Protein 2BBD (pdb70)

Solvent-accessible surface area: 55040 Å² total

Organism: NCBI:txid269145

Foldseek 3Di:
DDKDKDWDPDWFWQDAQDKDKDWDDLPFWFFKKDKKKWDKKAFQDDAKDFAAAPPPPQQQWQWKWKAAPVPGTQETGGSSVQQLCCLQQQVPFDAPPHHRHIAGHRGMGIGIHGMDGFHGGGSCGGTTIIIIRGHHRTPRIDDGTIMIMMTMHDHDDQVVLVVVVHVAPVNPRQPDKGKRKYKDKAAFAFAAQDWDFGDWDFFQWWFFKKKKFWQDPPPGRADQFWFWKWKWFAPDPIDTLDIGTLVVQQVVSCVVRVHGRPHNGIGMGGQCVRPVHIHHRSPPDTPGITMTTHTRGGTMMMMITGIIHRPRVPVVVPD/DDKDKDWDPDWFWQDAQDKDKAWDDLPAWFFKKDKKKWDKKAFQDPFKDWAAAPPPPLQQWQWKWKAAPPPGTQETGGSSQQQLCCLQQLVPFDAPPHHRDMAGHRGMGIGIHGMDGFHTGGSCGHTIIMIIRGHHDTPRIDTGTIMMMMTMHDHQDQVNLVVVCHVAPVNPRQAGKGKHKYKDKFAFDFAAQDWDFRDWDFFQWWFFKKKKFWQDPVCGRADQFWFWKWKWFPPPPIDTQDIGTLVVQQVVSCVVRVYHRPHNGIGMGGCVVRDVGIHHRSPPDTPGMTMTTHTRGGTMMMMTTGIIHSPNVVVVVVD/DDKDKFWDPDKFWQDAQDKDKDWDDLPAWFFKKDKKKKDKKFFQAPFKAWFAAPPPPQQQWQWKWKAAPPPGTQATGGSSQQQLCCLQQLVPFDAPPHHRDIAGHRGMGIGIHGMGGFHGGGSCGGTIIIMTRGHHRTPRIDDTIIMMMMTIHDHQDQVNLVVVCHAAPVNPRQQDKGKHKYKDKFAFAFAAPDWDFGDADFFQWWFFKKKKFWQDPPCGRADQFWFKKWKWFDPPDIDTLDIGTLVRQQVVSCVVRVYHRPHNGIGMDGCVVSDVHIHHRSPPDGRTMTMTTHTRGGTMMMMTTTIIHRPRVVVPPDD/DDKDKDWDPDWFWQDAQDKDKDWDDLPAWFFKKDKKKWDKKAFQAQAKDWAAAPPPPQQQWQWKWKAAPPPGTQATGGSSQQQLCCLQQLVPFDHPPHHRDIHGHRGIGIGIHGMGGFHGGGSCGGGTIIMTRGHHDTPRMDDTTIMMMMTIHDHQDQVNLVVVPHVAPVNPRQPDKGKRKYKDKFAFAAAAQDWDFRDWDFFQWWFFKKKKFWQDPVCGRADQFWFWKWKWFPPDPIDTLDIDTLVVQQVVSCVVRVHGRPHNGIGMDGCVVRDVHIHHRSPPDTPGMTMTTHTRGGTMMMMITGIIHRPRVVVPPPD

Radius of gyration: 85.14 Å; Cα contacts (8 Å, |Δi|>4): 3275; chains: 4; bounding box: 251×76×96 Å

Secondary structure (DSSP, 8-state):
-EEEEEE-S--EE--SS-EEEEEEP-SSEEEEEEEEEEEEEEE-SSS-EEPP-TTTTGGGEEEEEEEETTTEEEEEEEHHHHHH--TTTTT-S--BSPTT-EE-TTEEEEEE--EEEEEEE------EEEEEEE--PPTT-EEEEEEEEEEEEEE--HHHHHHTT---TT---TT--EEEEEEEEEEEEPP-SS-EEEEEPPSSSEEEEEEEEEEBTTTBTS---EEEEEEEE-SSS-EEEEEEEHHHHHHHHHHHHSS--SSTTEEEEEGGGTTTSSEE-TTPPTT-EEEEEEESS-EEEEEEEEEEE-TTHHHHHT-/-EEEEEE-S--EE--TT-EEEEEEP-SSEEEEEEEEEEEEEEE-SSS-EEPP-TTTTGGGEEEEEEEETTTEEEEEEEHHHHHH--TTTTT-S--BSPTT-EE-TTEEEEEE--EEEEEEE------EEEEEEE--PPTT-EEEEEEEEEEEEEE--HHHHHHTT---TT---TT--EEEEEEEEEEEEPP-SS-EEEEEPPSSSEEEEEEEEEEBTTTBTS---EEEEEEEE-SSS---SEEEEHHHHHHHHHHHHSS--SSTTEEEEEGGGTTTSSEE-TTPPTT-EEEEEEESS-EEEEEEEEEEE-TTHHHHH--/--EEEEEEEEEEE--SS-EEEEEEP-SSEEEEEEEEEEEEEEE-SSS-EEPP-TTTTGGGEEEEEEEETTTEEEEEEEHHHHHH--TTTTT-S--BSPTT-EE-TTEEEEEE--EEEEEEE------EEEEEEE--PPTT-EEEEEEEEEEEEE---HHHHHTTT---TT---TT--EEEEEEEEEEEE---SS-EEEEEPPSSSEEEEEEEEEEBTTTBT----EEEEEEEE-SSS-EEEEEEEHHHHHHHHHHHHSS--SSTTEEEEEGGGTTTSSEE-TT--GGGEEEEEEESS-EEEEEEEEEEE-TTHHHH---/-EEEEEE-S--EE--TT-EEEEEPP-SSEEEEEEEEEEEEEEE-SSS-EEPP-TTTTGGGEEEEEEEETTTEEEEEEEHHHHHH--GGGTT-S--BSPTT-EE-TTEEEEEE--EEEEEEE-------EEEEEE-PPPTT-EEEEEEEEEEEEEE--HHHHHHTT---TT---TT--EEEEEEEEEEEEPPEEEEEEEEE--SSSEEEEEEEEEEBTTTBT----EEEEEEEE-SSS-EEEEEEEHHHHHHHHHHHHTS--SSTTEEEEEGGGTTTSSEE-TTPPTT-EEEEEEESS-EEEEEEEEEEE-TTTTT----

InterPro domains:
  IPR055085 Major capsid protein, jelly-roll [PF22405] (190-337)

Structure (mmCIF, N/CA/C/O backbone):
data_2BBD
#
_entry.id   2BBD
#
_cell.length_a   241.600
_cell.length_b   82.890
_cell.length_c   114.800
_cell.angle_alpha   90.00
_cell.angle_beta   116.00
_cell.angle_gamma   90.00
#
_symmetry.space_group_name_H-M   'C 1 2 1'
#
loop_
_entity.id
_entity.type
_entity.pdbx_description
1 polymer 'coat protein'
2 non-polymer (4S)-2-METHYL-2,4-PENTANEDIOL
3 water water
#
loop_
_atom_site.group_PDB
_atom_site.id
_atom_site.type_symbol
_atom_site.label_atom_id
_atom_site.label_alt_id
_atom_site.label_comp_id
_atom_site.label_asym_id
_atom_site.label_entity_id
_atom_site.label_seq_id
_atom_site.pdbx_PDB_ins_code
_atom_site.Cartn_x
_atom_site.Cartn_y
_atom_site.Cartn_z
_atom_site.occupancy
_atom_site.B_iso_or_equiv
_atom_site.auth_seq_id
_atom_site.auth_comp_id
_atom_site.auth_asym_id
_atom_site.auth_atom_id
_atom_site.pdbx_PDB_model_num
ATOM 1 N N . GLY A 1 1 ? 172.045 2.357 39.106 1.00 39.86 2 GLY A N 1
ATOM 2 C CA . GLY A 1 1 ? 172.101 2.642 37.641 1.00 38.49 2 GLY A CA 1
ATOM 3 C C . GLY A 1 1 ? 173.507 2.616 37.075 1.00 37.41 2 GLY A C 1
ATOM 4 O O . GLY A 1 1 ? 174.430 2.102 37.707 1.00 39.68 2 GLY A O 1
ATOM 5 N N . GLU A 1 2 ? 173.668 3.173 35.879 1.00 36.09 3 GLU A N 1
ATOM 6 C CA . GLU A 1 2 ? 174.966 3.217 35.210 1.00 34.98 3 GLU A CA 1
ATOM 7 C C . GLU A 1 2 ? 175.884 4.258 35.859 1.00 32.10 3 GLU A C 1
ATOM 8 O O . GLU A 1 2 ? 175.511 5.419 36.018 1.00 33.48 3 GLU A O 1
ATOM 14 N N . ILE A 1 3 ? 177.084 3.828 36.228 1.00 30.19 4 ILE A N 1
ATOM 15 C CA . ILE A 1 3 ? 178.055 4.706 36.878 1.00 28.81 4 ILE A CA 1
ATOM 16 C C . ILE A 1 3 ? 179.111 5.171 35.886 1.00 27.48 4 ILE A C 1
ATOM 17 O O . ILE A 1 3 ? 179.670 4.373 35.136 1.00 29.12 4 ILE A O 1
ATOM 22 N N . TYR A 1 4 ? 179.379 6.470 35.880 1.00 27.89 5 TYR A N 1
ATOM 23 C CA . TYR A 1 4 ? 180.368 7.025 34.966 1.00 25.91 5 TYR A CA 1
ATOM 24 C C . TYR A 1 4 ? 181.028 8.243 35.578 1.00 25.02 5 TYR A C 1
ATOM 25 O O . TYR A 1 4 ? 180.483 8.891 36.475 1.00 23.00 5 TYR A O 1
ATOM 34 N N . THR A 1 5 ? 182.211 8.552 35.072 1.00 24.65 6 THR A N 1
ATOM 35 C CA . THR A 1 5 ? 182.979 9.658 35.589 1.00 26.46 6 THR A CA 1
ATOM 36 C C . THR A 1 5 ? 183.359 10.677 34.526 1.00 27.31 6 THR A C 1
ATOM 37 O O . THR A 1 5 ? 183.657 10.324 33.385 1.00 25.88 6 THR A O 1
ATOM 41 N N . GLU A 1 6 ? 183.318 11.950 34.902 1.00 27.57 7 GLU A N 1
ATOM 42 C CA . GLU A 1 6 ? 183.737 13.001 33.995 1.00 28.32 7 GLU A CA 1
ATOM 43 C C . GLU A 1 6 ? 184.425 14.145 34.750 1.00 27.37 7 GLU A C 1
ATOM 44 O O . GLU A 1 6 ? 184.117 14.443 35.915 1.00 24.13 7 GLU A O 1
ATOM 50 N N . THR A 1 7 ? 185.386 14.761 34.078 1.00 25.66 8 THR A N 1
ATOM 51 C CA . THR A 1 7 ? 186.151 15.851 34.654 1.00 27.36 8 THR A CA 1
ATOM 52 C C . THR A 1 7 ? 185.622 17.193 34.174 1.00 27.54 8 THR A C 1
ATOM 53 O O . THR A 1 7 ? 185.490 17.414 32.979 1.00 28.08 8 THR A O 1
ATOM 57 N N . LEU A 1 8 ? 185.317 18.085 35.107 1.00 27.63 9 LEU A N 1
ATOM 58 C CA . LEU A 1 8 ? 184.813 19.406 34.750 1.00 27.92 9 LEU A CA 1
ATOM 59 C C . LEU A 1 8 ? 185.834 20.183 33.904 1.00 28.07 9 LEU A C 1
ATOM 60 O O . LEU A 1 8 ? 187.045 20.105 34.125 1.00 25.34 9 LEU A O 1
ATOM 65 N N . GLN A 1 9 ? 185.329 20.923 32.926 1.00 27.42 10 GLN A N 1
ATOM 66 C CA . GLN A 1 9 ? 186.167 21.710 32.035 1.00 29.53 10 GLN A CA 1
ATOM 67 C C . GLN A 1 9 ? 186.814 22.869 32.782 1.00 26.95 10 GLN A C 1
ATOM 68 O O . GLN A 1 9 ? 187.966 23.206 32.549 1.00 27.14 10 GLN A O 1
ATOM 74 N N . GLN A 1 10 ? 186.051 23.483 33.675 1.00 26.89 11 GLN A N 1
ATOM 75 C CA . GLN A 1 10 ? 186.528 24.619 34.452 1.00 27.64 11 GLN A CA 1
ATOM 76 C C . GLN A 1 10 ? 187.480 24.202 35.582 1.00 29.05 11 GLN A C 1
ATOM 77 O O . GLN A 1 10 ? 187.173 23.301 36.369 1.00 27.38 11 GLN A O 1
ATOM 83 N N . THR A 1 11 ? 188.634 24.862 35.649 1.00 27.36 12 THR A N 1
ATOM 84 C CA . THR A 1 11 ? 189.616 24.572 36.683 1.00 28.42 12 THR A CA 1
ATOM 85 C C . THR A 1 11 ? 189.755 25.805 37.565 1.00 28.01 12 THR A C 1
ATOM 86 O O . THR A 1 11 ? 189.296 26.883 37.203 1.00 29.87 12 THR A O 1
ATOM 90 N N . TYR A 1 12 ? 190.386 25.644 38.722 1.00 25.74 13 TYR A N 1
ATOM 91 C CA . TYR A 1 12 ? 190.545 26.747 39.661 1.00 24.98 13 TYR A CA 1
ATOM 92 C C . TYR A 1 12 ? 191.995 26.897 40.079 1.00 25.71 13 TYR A C 1
ATOM 93 O O . TYR A 1 12 ? 192.612 25.963 40.603 1.00 27.32 13 TYR A O 1
ATOM 102 N N . ALA A 1 13 ? 192.544 28.080 39.832 1.00 25.51 14 ALA A N 1
ATOM 103 C CA . ALA A 1 13 ? 193.928 28.346 40.166 1.00 24.42 14 ALA A CA 1
ATOM 104 C C . ALA A 1 13 ? 194.158 28.353 41.664 1.00 25.03 14 ALA A C 1
ATOM 105 O O . ALA A 1 13 ? 193.299 28.757 42.451 1.00 25.32 14 ALA A O 1
ATOM 107 N N . TRP A 1 14 ? 195.336 27.894 42.051 1.00 23.66 15 TRP A N 1
ATOM 108 C CA . TRP A 1 14 ? 195.704 27.882 43.443 1.00 22.71 15 TRP A CA 1
ATOM 109 C C . TRP A 1 14 ? 196.362 29.225 43.750 1.00 22.25 15 TRP A C 1
ATOM 110 O O . TRP A 1 14 ? 197.317 29.611 43.074 1.00 19.12 15 TRP A O 1
ATOM 121 N N . THR A 1 15 ? 195.813 29.946 44.727 1.00 22.85 16 THR A N 1
ATOM 122 C CA . THR A 1 15 ? 196.404 31.200 45.215 1.00 23.75 16 THR A CA 1
ATOM 123 C C . THR A 1 15 ? 196.295 31.053 46.733 1.00 24.00 16 THR A C 1
ATOM 124 O O . THR A 1 15 ? 195.347 30.440 47.229 1.00 23.66 16 THR A O 1
ATOM 128 N N . ALA A 1 16 ? 197.262 31.590 47.465 1.00 23.25 17 ALA A N 1
ATOM 129 C CA . ALA A 1 16 ? 197.276 31.485 48.921 1.00 24.83 17 ALA A CA 1
ATOM 130 C C . ALA A 1 16 ? 196.077 32.127 49.621 1.00 24.98 17 ALA A C 1
ATOM 131 O O . ALA A 1 16 ? 195.546 33.144 49.162 1.00 25.69 17 ALA A O 1
ATOM 133 N N . GLY A 1 17 ? 195.669 31.523 50.739 1.00 23.05 18 GLY A N 1
ATOM 134 C CA . GLY A 1 17 ? 194.563 32.041 51.521 1.00 21.83 18 GLY A CA 1
ATOM 135 C C . GLY A 1 17 ? 193.431 32.554 50.663 1.00 24.30 18 GLY A C 1
ATOM 136 O O . GLY A 1 17 ? 193.120 33.748 50.686 1.00 26.21 18 GLY A O 1
ATOM 137 N N . THR A 1 18 ? 192.823 31.651 49.898 1.00 21.58 19 THR A N 1
ATOM 138 C CA . THR A 1 18 ? 191.715 32.011 49.022 1.00 21.68 19 THR A CA 1
ATOM 139 C C . THR A 1 18 ? 190.562 30.999 49.146 1.00 21.89 19 THR A C 1
ATOM 140 O O . THR A 1 18 ? 190.774 29.786 49.111 1.00 23.07 19 THR A O 1
ATOM 144 N N . ASN A 1 19 ? 189.347 31.497 49.314 1.00 23.89 20 ASN A N 1
ATOM 145 C CA . ASN A 1 19 ? 188.193 30.616 49.404 1.00 24.23 20 ASN A CA 1
ATOM 146 C C . ASN A 1 19 ? 187.636 30.462 47.992 1.00 25.37 20 ASN A C 1
ATOM 147 O O . ASN A 1 19 ? 187.133 31.416 47.400 1.00 28.09 20 ASN A O 1
ATOM 152 N N . ILE A 1 20 ? 187.731 29.253 47.458 1.00 23.87 21 ILE A N 1
ATOM 153 C CA . ILE A 1 20 ? 187.278 28.979 46.108 1.00 23.99 21 ILE A CA 1
ATOM 154 C C . ILE A 1 20 ? 185.970 28.182 46.084 1.00 24.93 21 ILE A C 1
ATOM 155 O O . ILE A 1 20 ? 185.974 26.972 46.315 1.00 22.45 21 ILE A O 1
ATOM 160 N N . PRO A 1 21 ? 184.834 28.856 45.814 1.00 25.37 22 PRO A N 1
ATOM 161 C CA . PRO A 1 21 ? 183.546 28.159 45.767 1.00 25.54 22 PRO A CA 1
ATOM 162 C C . PRO A 1 21 ? 183.364 27.521 44.397 1.00 27.15 22 PRO A C 1
ATOM 163 O O . PRO A 1 21 ? 183.420 28.203 43.380 1.00 30.81 22 PRO A O 1
ATOM 167 N N . ILE A 1 22 ? 183.167 26.209 44.373 1.00 24.88 23 ILE A N 1
ATOM 168 C CA . ILE A 1 22 ? 182.988 25.499 43.117 1.00 23.96 23 ILE A CA 1
ATOM 169 C C . ILE A 1 22 ? 181.578 24.937 43.045 1.00 24.88 23 ILE A C 1
ATOM 170 O O . ILE A 1 22 ? 181.134 24.235 43.949 1.00 23.60 23 ILE A O 1
ATOM 175 N N . LYS A 1 23 ? 180.864 25.255 41.975 1.00 25.73 24 LYS A N 1
ATOM 176 C CA . LYS A 1 23 ? 179.509 24.744 41.828 1.00 29.01 24 LYS A CA 1
ATOM 177 C C . LYS A 1 23 ? 179.586 23.356 41.217 1.00 27.25 24 LYS A C 1
ATOM 178 O O . LYS A 1 23 ? 180.263 23.149 40.213 1.00 29.43 24 LYS A O 1
ATOM 184 N N . ILE A 1 24 ? 178.905 22.401 41.833 1.00 26.35 25 ILE A N 1
ATOM 185 C CA . ILE A 1 24 ? 178.908 21.038 41.331 1.00 23.52 25 ILE A CA 1
ATOM 186 C C . ILE A 1 24 ? 177.678 20.818 40.456 1.00 23.84 25 ILE A C 1
ATOM 187 O O . ILE A 1 24 ? 176.554 21.060 40.884 1.00 25.24 25 ILE A O 1
ATOM 192 N N . PRO A 1 25 ? 177.878 20.372 39.208 1.00 24.83 26 PRO A N 1
ATOM 193 C CA . PRO A 1 25 ? 176.769 20.125 38.275 1.00 26.14 26 PRO A CA 1
ATOM 194 C C . PRO A 1 25 ? 175.892 18.951 38.729 1.00 27.84 26 PRO A C 1
ATOM 195 O O . PRO A 1 25 ? 176.405 17.920 39.167 1.00 27.97 26 PRO A O 1
ATOM 199 N N . ARG A 1 26 ? 174.577 19.114 38.604 1.00 28.09 27 ARG A N 1
ATOM 200 C CA . ARG A 1 26 ? 173.610 18.093 39.006 1.00 27.90 27 ARG A CA 1
ATOM 201 C C . ARG A 1 26 ? 173.075 17.306 37.814 1.00 29.27 27 ARG A C 1
ATOM 202 O O . ARG A 1 26 ? 171.865 17.227 37.604 1.00 28.12 27 ARG A O 1
ATOM 210 N N . ASN A 1 27 ? 173.987 16.713 37.049 1.00 28.65 28 ASN A N 1
ATOM 211 C CA . ASN A 1 27 ? 173.633 15.943 35.868 1.00 29.44 28 ASN A CA 1
ATOM 212 C C . ASN A 1 27 ? 172.907 14.655 36.188 1.00 29.04 28 ASN A C 1
ATOM 213 O O . ASN A 1 27 ? 172.095 14.183 35.399 1.00 29.60 28 ASN A O 1
ATOM 218 N N . ASN A 1 28 ? 173.224 14.079 37.337 1.00 27.66 29 ASN A N 1
ATOM 219 C CA . ASN A 1 28 ? 172.624 12.829 37.783 1.00 25.70 29 ASN A CA 1
ATOM 220 C C . ASN A 1 28 ? 172.971 12.672 39.247 1.00 26.48 29 ASN A C 1
ATOM 221 O O . ASN A 1 28 ? 173.483 13.609 39.881 1.00 25.14 29 ASN A O 1
ATOM 226 N N . PHE A 1 29 ? 172.682 11.495 39.788 1.00 24.44 30 PHE A N 1
ATOM 227 C CA . PHE A 1 29 ? 173.029 11.221 41.171 1.00 24.15 30 PHE A CA 1
ATOM 228 C C . PHE A 1 29 ? 174.560 11.211 41.193 1.00 23.63 30 PHE A C 1
ATOM 229 O O . PHE A 1 29 ? 175.194 10.879 40.188 1.00 23.81 30 PHE A O 1
ATOM 237 N N . ILE A 1 30 ? 175.146 11.570 42.329 1.00 23.34 31 ILE A N 1
ATOM 238 C CA . ILE A 1 30 ? 176.602 11.630 42.460 1.00 23.31 31 ILE A CA 1
ATOM 239 C C . ILE A 1 30 ? 177.130 10.645 43.499 1.00 24.12 31 ILE A C 1
ATOM 240 O O . ILE A 1 30 ? 176.688 10.655 44.645 1.00 23.90 31 ILE A O 1
ATOM 245 N N . ARG A 1 31 ? 178.068 9.795 43.095 1.00 24.33 32 ARG A N 1
ATOM 246 C CA . ARG A 1 31 ? 178.655 8.826 44.013 1.00 24.35 32 ARG A CA 1
ATOM 247 C C . ARG A 1 31 ? 179.913 9.409 44.656 1.00 25.74 32 ARG A C 1
ATOM 248 O O . ARG A 1 31 ? 180.219 9.131 45.822 1.00 25.15 32 ARG A O 1
ATOM 256 N N . LYS A 1 32 ? 180.648 10.223 43.904 1.00 25.25 33 LYS A N 1
ATOM 257 C CA . LYS A 1 32 ? 181.825 10.850 44.475 1.00 24.80 33 LYS A CA 1
ATOM 258 C C . LYS A 1 32 ? 182.375 12.038 43.695 1.00 24.05 33 LYS A C 1
ATOM 259 O O . LYS A 1 32 ? 182.020 12.276 42.541 1.00 20.91 33 LYS A O 1
ATOM 265 N N . ILE A 1 33 ? 183.225 12.800 44.367 1.00 21.67 34 ILE A N 1
ATOM 266 C CA . ILE A 1 33 ? 183.863 13.954 43.771 1.00 23.03 34 ILE A CA 1
ATOM 267 C C . ILE A 1 33 ? 185.357 13.845 44.023 1.00 22.49 34 ILE A C 1
ATOM 268 O O . ILE A 1 33 ? 185.795 13.610 45.148 1.00 24.72 34 ILE A O 1
ATOM 273 N N . ARG A 1 34 ? 186.140 14.008 42.971 1.00 23.34 35 ARG A N 1
ATOM 274 C CA . ARG A 1 34 ? 187.584 13.945 43.094 1.00 23.80 35 ARG A CA 1
ATOM 275 C C . ARG A 1 34 ? 188.178 15.326 42.856 1.00 25.10 35 ARG A C 1
ATOM 276 O O . ARG A 1 34 ? 187.747 16.057 41.956 1.00 25.89 35 ARG A O 1
ATOM 284 N N . VAL A 1 35 ? 189.159 15.674 43.680 1.00 24.14 36 VAL A N 1
ATOM 285 C CA . VAL A 1 35 ? 189.853 16.946 43.589 1.00 21.03 36 VAL A CA 1
ATOM 286 C C . VAL A 1 35 ? 191.346 16.656 43.428 1.00 22.96 36 VAL A C 1
ATOM 287 O O . VAL A 1 35 ? 191.921 15.885 44.201 1.00 22.32 36 VAL A O 1
ATOM 291 N N . GLN A 1 36 ? 191.965 17.251 42.412 1.00 22.67 37 GLN A N 1
ATOM 292 C CA . GLN A 1 36 ? 193.398 17.083 42.194 1.00 21.55 37 GLN A CA 1
ATOM 293 C C . GLN A 1 36 ? 194.058 18.449 42.058 1.00 21.80 37 GLN A C 1
ATOM 294 O O . GLN A 1 36 ? 193.660 19.266 41.210 1.00 21.82 37 GLN A O 1
ATOM 300 N N . LEU A 1 37 ? 195.040 18.706 42.919 1.00 20.23 38 LEU A N 1
ATOM 301 C CA . LEU A 1 37 ? 195.795 19.949 42.886 1.00 19.32 38 LEU A CA 1
ATOM 302 C C . LEU A 1 37 ? 197.033 19.546 42.099 1.00 20.58 38 LEU A C 1
ATOM 303 O O . LEU A 1 37 ? 197.867 18.783 42.581 1.00 21.43 38 LEU A O 1
ATOM 308 N N . ILE A 1 38 ? 197.138 20.054 40.877 1.00 21.70 39 ILE A N 1
ATOM 309 C CA . ILE A 1 38 ? 198.231 19.685 39.986 1.00 21.91 39 ILE A CA 1
ATOM 310 C C . ILE A 1 38 ? 198.963 20.895 39.409 1.00 23.24 39 ILE A C 1
ATOM 311 O O . ILE A 1 38 ? 198.337 21.849 38.938 1.00 23.43 39 ILE A O 1
ATOM 316 N N . GLY A 1 39 ? 200.292 20.828 39.434 1.00 23.82 40 GLY A N 1
ATOM 317 C CA . GLY A 1 39 ? 201.107 21.911 38.914 1.00 25.53 40 GLY A CA 1
ATOM 318 C C . GLY A 1 39 ? 202.552 21.746 39.342 1.00 25.67 40 GLY A C 1
ATOM 319 O O . GLY A 1 39 ? 203.123 20.664 39.216 1.00 26.62 40 GLY A O 1
ATOM 320 N N . SER A 1 40 ? 203.144 22.814 39.863 1.00 24.00 41 SER A N 1
ATOM 321 C CA . SER A 1 40 ? 204.526 22.754 40.303 1.00 26.23 41 SER A CA 1
ATOM 322 C C . SER A 1 40 ? 204.787 23.687 41.463 1.00 24.52 41 SER A C 1
ATOM 323 O O . SER A 1 40 ? 203.968 24.550 41.784 1.00 25.06 41 SER A O 1
ATOM 326 N N . ILE A 1 41 ? 205.938 23.479 42.093 1.00 23.46 42 ILE A N 1
ATOM 327 C CA . ILE A 1 41 ? 206.398 24.301 43.202 1.00 22.26 42 ILE A CA 1
ATOM 328 C C . ILE A 1 41 ? 207.763 24.800 42.744 1.00 21.96 42 ILE A C 1
ATOM 329 O O . ILE A 1 41 ? 208.618 24.008 42.357 1.00 22.78 42 ILE A O 1
ATOM 334 N N . SER A 1 42 ? 207.956 26.113 42.774 1.00 23.09 43 SER A N 1
ATOM 335 C CA . SER A 1 42 ? 209.207 26.707 42.319 1.00 24.57 43 SER A CA 1
ATOM 336 C C . SER A 1 42 ? 210.006 27.432 43.377 1.00 23.87 43 SER A C 1
ATOM 337 O O . SER A 1 42 ? 209.453 27.966 44.335 1.00 23.37 43 SER A O 1
ATOM 340 N N . ASN A 1 43 ? 211.321 27.448 43.175 1.00 24.60 44 ASN A N 1
ATOM 341 C CA . ASN A 1 43 ? 212.251 28.113 44.075 1.00 26.90 44 ASN A CA 1
ATOM 342 C C . ASN A 1 43 ? 213.094 29.082 43.249 1.00 29.39 44 ASN A C 1
ATOM 343 O O . ASN A 1 43 ? 213.882 28.662 42.401 1.00 31.73 44 ASN A O 1
ATOM 348 N N . SER A 1 44 ? 212.915 30.377 43.480 1.00 30.86 45 SER A N 1
ATOM 349 C CA . SER A 1 44 ? 213.687 31.373 42.743 1.00 33.89 45 SER A CA 1
ATOM 350 C C . SER A 1 44 ? 214.806 31.937 43.612 1.00 34.17 45 SER A C 1
ATOM 351 O O . SER A 1 44 ? 215.507 32.862 43.209 1.00 35.68 45 SER A O 1
ATOM 354 N N . GLY A 1 45 ? 214.964 31.370 44.807 1.00 33.52 46 GLY A N 1
ATOM 355 C CA . GLY A 1 45 ? 216.005 31.810 45.719 1.00 32.95 46 GLY A CA 1
ATOM 356 C C . GLY A 1 45 ? 217.394 31.374 45.270 1.00 33.48 46 GLY A C 1
ATOM 357 O O . GLY A 1 45 ? 217.561 30.850 44.170 1.00 33.71 46 GLY A O 1
ATOM 358 N N . THR A 1 46 ? 218.389 31.573 46.129 1.00 32.64 47 THR A N 1
ATOM 359 C CA . THR A 1 46 ? 219.774 31.230 45.806 1.00 35.06 47 THR A CA 1
ATOM 360 C C . THR A 1 46 ? 220.195 29.895 46.395 1.00 34.35 47 THR A C 1
ATOM 361 O O . THR A 1 46 ? 221.216 29.327 46.005 1.00 35.61 47 THR A O 1
ATOM 365 N N . ALA A 1 47 ? 219.422 29.400 47.352 1.00 32.69 48 ALA A N 1
ATOM 366 C CA . ALA A 1 47 ? 219.742 28.123 47.971 1.00 29.11 48 ALA A CA 1
ATOM 367 C C . ALA A 1 47 ? 218.598 27.137 47.774 1.00 28.93 48 ALA A C 1
ATOM 368 O O . ALA A 1 47 ? 217.437 27.539 47.632 1.00 27.01 48 ALA A O 1
ATOM 370 N N . ALA A 1 48 ? 218.931 25.850 47.740 1.00 26.85 49 ALA A N 1
ATOM 371 C CA . ALA A 1 48 ? 217.917 24.812 47.580 1.00 25.30 49 ALA A CA 1
ATOM 372 C C . ALA A 1 48 ? 217.064 24.836 48.833 1.00 24.13 49 ALA A C 1
ATOM 373 O O . ALA A 1 48 ? 217.575 25.047 49.938 1.00 23.00 49 ALA A O 1
ATOM 375 N N . VAL A 1 49 ? 215.765 24.629 48.659 1.00 23.59 50 VAL A N 1
ATOM 376 C CA . VAL A 1 49 ? 214.843 24.627 49.781 1.00 22.43 50 VAL A CA 1
ATOM 377 C C . VAL A 1 49 ? 214.322 23.225 50.041 1.00 22.79 50 VAL A C 1
ATOM 378 O O . VAL A 1 49 ? 213.950 22.500 49.117 1.00 24.38 50 VAL A O 1
ATOM 382 N N . THR A 1 50 ? 214.326 22.835 51.304 1.00 22.55 51 THR A N 1
ATOM 383 C CA . THR A 1 50 ? 213.806 21.539 51.680 1.00 22.25 51 THR A CA 1
ATOM 384 C C . THR A 1 50 ? 212.352 21.780 52.039 1.00 23.09 51 THR A C 1
ATOM 385 O O . THR A 1 50 ? 212.062 22.537 52.961 1.00 24.66 51 THR A O 1
ATOM 389 N N . LEU A 1 51 ? 211.437 21.155 51.307 1.00 22.46 52 LEU A N 1
ATOM 390 C CA . LEU A 1 51 ? 210.017 21.328 51.590 1.00 21.29 52 LEU A CA 1
ATOM 391 C C . LEU A 1 51 ? 209.715 20.798 52.988 1.00 24.10 52 LEU A C 1
ATOM 392 O O . LEU A 1 51 ? 210.404 19.908 53.488 1.00 24.53 52 LEU A O 1
ATOM 397 N N . PRO A 1 52 ? 208.684 21.350 53.645 1.00 26.26 53 PRO A N 1
ATOM 398 C CA . PRO A 1 52 ? 208.303 20.931 54.997 1.00 25.39 53 PRO A CA 1
ATOM 399 C C . PRO A 1 52 ? 207.915 19.469 55.161 1.00 27.31 53 PRO A C 1
ATOM 400 O O . PRO A 1 52 ? 207.711 18.747 54.191 1.00 25.61 53 PRO A O 1
ATOM 404 N N . SER A 1 53 ? 207.829 19.038 56.411 1.00 26.11 54 SER A N 1
ATOM 405 C CA . SER A 1 53 ? 207.459 17.669 56.719 1.00 26.26 54 SER A CA 1
ATOM 406 C C . SER A 1 53 ? 205.942 17.554 56.624 1.00 25.39 54 SER A C 1
ATOM 407 O O . SER A 1 53 ? 205.256 18.516 56.280 1.00 24.41 54 SER A O 1
ATOM 410 N N . ALA A 1 54 ? 205.431 16.367 56.929 1.00 23.60 55 ALA A N 1
ATOM 411 C CA . ALA A 1 54 ? 203.999 16.129 56.933 1.00 21.88 55 ALA A CA 1
ATOM 412 C C . ALA A 1 54 ? 203.417 17.147 57.922 1.00 22.02 55 ALA A C 1
ATOM 413 O O . ALA A 1 54 ? 204.089 17.548 58.873 1.00 24.54 55 ALA A O 1
ATOM 415 N N . PRO A 1 55 ? 202.149 17.542 57.749 1.00 21.25 56 PRO A N 1
ATOM 416 C CA . PRO A 1 55 ? 201.177 17.140 56.733 1.00 20.89 56 PRO A CA 1
ATOM 417 C C . PRO A 1 55 ? 201.314 17.723 55.319 1.00 20.90 56 PRO A C 1
ATOM 418 O O . PRO A 1 55 ? 200.375 17.635 54.526 1.00 21.44 56 PRO A O 1
ATOM 422 N N . PHE A 1 56 ? 202.453 18.330 54.996 1.00 21.08 57 PHE A N 1
ATOM 423 C CA . PHE A 1 56 ? 202.639 18.816 53.633 1.00 19.65 57 PHE A CA 1
ATOM 424 C C . PHE A 1 56 ? 202.726 17.534 52.804 1.00 21.29 57 PHE A C 1
ATOM 425 O O . PHE A 1 56 ? 203.262 16.524 53.268 1.00 23.11 57 PHE A O 1
ATOM 433 N N . PRO A 1 57 ? 202.222 17.546 51.561 1.00 21.32 58 PRO A N 1
ATOM 434 C CA . PRO A 1 57 ? 201.572 18.628 50.815 1.00 20.15 5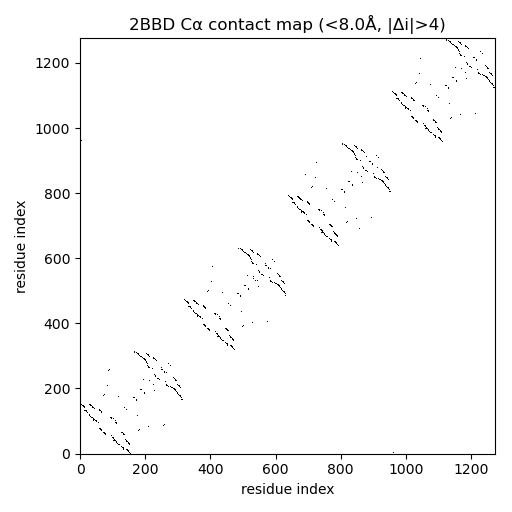8 PRO A CA 1
ATOM 435 C C . PRO A 1 57 ? 200.052 18.790 51.018 1.00 20.78 58 PRO A C 1
ATOM 436 O O . PRO A 1 57 ? 199.444 19.707 50.455 1.00 22.24 58 PRO A O 1
ATOM 440 N N . TYR A 1 58 ? 199.439 17.922 51.822 1.00 20.99 59 TYR A N 1
ATOM 441 C CA . TYR A 1 58 ? 197.998 18.010 52.049 1.00 19.89 59 TYR A CA 1
ATOM 442 C C . TYR A 1 58 ? 197.550 19.331 52.651 1.00 20.81 59 TYR A C 1
ATOM 443 O O . TYR A 1 58 ? 196.428 19.772 52.384 1.00 21.17 59 TYR A O 1
ATOM 452 N N . ASN A 1 59 ? 198.404 19.959 53.466 1.00 19.84 60 ASN A N 1
ATOM 453 C CA . ASN A 1 59 ? 198.022 21.227 54.071 1.00 19.80 60 ASN A CA 1
ATOM 454 C C . ASN A 1 59 ? 198.115 22.425 53.113 1.00 21.40 60 ASN A C 1
ATOM 455 O O . ASN A 1 59 ? 198.057 23.584 53.540 1.00 20.44 60 ASN A O 1
ATOM 460 N N . LEU A 1 60 ? 198.277 22.147 51.821 1.00 21.64 61 LEU A N 1
ATOM 461 C CA . LEU A 1 60 ? 198.286 23.224 50.829 1.00 20.06 61 LEU A CA 1
ATOM 462 C C . LEU A 1 60 ? 196.825 23.657 50.657 1.00 21.79 61 LEU A C 1
ATOM 463 O O . LEU A 1 60 ? 196.523 24.656 49.991 1.00 20.79 61 LEU A O 1
ATOM 468 N N . VAL A 1 61 ? 195.922 22.868 51.243 1.00 19.98 62 VAL A N 1
ATOM 469 C CA . VAL A 1 61 ? 194.503 23.196 51.262 1.00 18.52 62 VAL A CA 1
ATOM 470 C C . VAL A 1 61 ? 194.207 23.287 52.744 1.00 19.83 62 VAL A C 1
ATOM 471 O O . VAL A 1 61 ? 194.487 22.345 53.494 1.00 21.77 62 VAL A O 1
ATOM 475 N N . GLN A 1 62 ? 193.692 24.431 53.183 1.00 19.77 63 GLN A N 1
ATOM 476 C CA . GLN A 1 62 ? 193.369 24.598 54.589 1.00 19.78 63 GLN A CA 1
ATOM 477 C C . GLN A 1 62 ? 192.112 23.795 54.935 1.00 21.87 63 GLN A C 1
ATOM 478 O O . GLN A 1 62 ? 192.150 22.939 55.819 1.00 23.58 63 GLN A O 1
ATOM 484 N N . THR A 1 63 ? 191.002 24.057 54.242 1.00 21.60 64 THR A N 1
ATOM 485 C CA . THR A 1 63 ? 189.766 23.321 54.516 1.00 22.48 64 THR A CA 1
ATOM 486 C C . THR A 1 63 ? 188.916 23.063 53.276 1.00 21.56 64 THR A C 1
ATOM 487 O O . THR A 1 63 ? 188.949 23.829 52.308 1.00 21.25 64 THR A O 1
ATOM 491 N N . PHE A 1 64 ? 188.168 21.966 53.319 1.00 21.40 65 PHE A N 1
ATOM 492 C CA . PHE A 1 64 ? 187.239 21.603 52.254 1.00 20.59 65 PHE A CA 1
ATOM 493 C C . PHE A 1 64 ? 185.853 21.654 52.861 1.00 22.59 65 PHE A C 1
ATOM 494 O O . PHE A 1 64 ? 185.625 21.114 53.950 1.00 22.48 65 PHE A O 1
ATOM 502 N N . ASN A 1 65 ? 184.926 22.295 52.166 1.00 23.03 66 ASN A N 1
ATOM 503 C CA . ASN A 1 65 ? 183.556 22.338 52.643 1.00 24.27 66 ASN A CA 1
ATOM 504 C C . ASN A 1 65 ? 182.609 21.963 51.510 1.00 21.55 66 ASN A C 1
ATOM 505 O O . ASN A 1 65 ? 182.546 22.644 50.485 1.00 21.98 66 ASN A O 1
ATOM 510 N N . LEU A 1 66 ? 181.884 20.864 51.689 1.00 22.00 67 LEU A N 1
ATOM 511 C CA . LEU A 1 66 ? 180.934 20.405 50.676 1.00 22.27 67 LEU A CA 1
ATOM 512 C C . LEU A 1 66 ? 179.533 20.543 51.254 1.00 25.02 67 LEU A C 1
ATOM 513 O O . LEU A 1 66 ? 179.212 19.962 52.298 1.00 24.75 67 LEU A O 1
ATOM 518 N N . SER A 1 67 ? 178.710 21.337 50.581 1.00 24.40 68 SER A N 1
ATOM 519 C CA . SER A 1 67 ? 177.357 21.576 51.040 1.00 26.50 68 SER A CA 1
ATOM 520 C C . SER A 1 67 ? 176.385 21.813 49.883 1.00 27.60 68 SER A C 1
ATOM 521 O O . SER A 1 67 ? 176.794 22.059 48.750 1.00 26.19 68 SER A O 1
ATOM 524 N N . TYR A 1 68 ? 175.093 21.726 50.186 1.00 30.05 69 TYR A N 1
ATOM 525 C CA . TYR A 1 68 ? 174.047 21.950 49.196 1.00 30.43 69 TYR A CA 1
ATOM 526 C C . TYR A 1 68 ? 172.893 22.674 49.878 1.00 31.02 69 TYR A C 1
ATOM 527 O O . TYR A 1 68 ? 172.782 22.664 51.107 1.00 31.22 69 TYR A O 1
ATOM 536 N N . GLU A 1 69 ? 172.055 23.322 49.075 1.00 31.07 70 GLU A N 1
ATOM 537 C CA . GLU A 1 69 ? 170.914 24.067 49.588 1.00 33.85 70 GLU A CA 1
ATOM 538 C C . GLU A 1 69 ? 171.320 25.095 50.624 1.00 34.33 70 GLU A C 1
ATOM 539 O O . GLU A 1 69 ? 170.557 25.407 51.536 1.00 34.99 70 GLU A O 1
ATOM 545 N N . GLY A 1 70 ? 172.539 25.601 50.478 1.00 35.87 71 GLY A N 1
ATOM 546 C CA . GLY A 1 70 ? 173.053 26.615 51.376 1.00 37.16 71 GLY A CA 1
ATOM 547 C C . GLY A 1 70 ? 173.474 26.207 52.776 1.00 38.44 71 GLY A C 1
ATOM 548 O O . GLY A 1 70 ? 174.584 26.521 53.204 1.00 41.14 71 GLY A O 1
ATOM 549 N N . SER A 1 71 ? 172.612 25.495 53.490 1.00 38.67 72 SER A N 1
ATOM 550 C CA . SER A 1 71 ? 172.914 25.130 54.872 1.00 37.31 72 SER A CA 1
ATOM 551 C C . SER A 1 71 ? 173.212 23.677 55.197 1.00 35.16 72 SER A C 1
ATOM 552 O O . SER A 1 71 ? 173.527 23.369 56.340 1.00 36.65 72 SER A O 1
ATOM 555 N N . LYS A 1 72 ? 173.117 22.781 54.224 1.00 32.17 73 LYS A N 1
ATOM 556 C CA . LYS A 1 72 ? 173.360 21.374 54.510 1.00 30.28 73 LYS A CA 1
ATOM 557 C C . LYS A 1 72 ? 174.788 20.936 54.188 1.00 30.66 73 LYS A C 1
ATOM 558 O O . LYS A 1 72 ? 175.227 20.970 53.038 1.00 30.26 73 LYS A O 1
ATOM 564 N N . THR A 1 73 ? 175.498 20.509 55.229 1.00 29.45 74 THR A N 1
ATOM 565 C CA . THR A 1 73 ? 176.891 20.101 55.109 1.00 28.33 74 THR A CA 1
ATOM 566 C C . THR A 1 73 ? 177.149 18.603 55.021 1.00 28.74 74 THR A C 1
ATOM 567 O O . THR A 1 73 ? 176.747 17.837 55.894 1.00 29.43 74 THR A O 1
ATOM 571 N N . LEU A 1 74 ? 177.831 18.197 53.956 1.00 26.95 75 LEU A N 1
ATOM 572 C CA . LEU A 1 74 ? 178.186 16.798 53.743 1.00 25.19 75 LEU A CA 1
ATOM 573 C C . LEU A 1 74 ? 179.612 16.565 54.257 1.00 25.64 75 LEU A C 1
ATOM 574 O O . LEU A 1 74 ? 179.918 15.524 54.828 1.00 25.71 75 LEU A O 1
ATOM 579 N N . TYR A 1 75 ? 180.474 17.552 54.043 1.00 24.16 76 TYR A N 1
ATOM 580 C CA . TYR A 1 75 ? 181.864 17.490 54.478 1.00 23.82 76 TYR A CA 1
ATOM 581 C C . TYR A 1 75 ? 182.336 18.836 54.996 1.00 23.83 76 TYR A C 1
ATOM 582 O O . TYR A 1 75 ? 182.004 19.886 54.441 1.00 21.95 76 TYR A O 1
ATOM 591 N N . SER A 1 76 ? 183.119 18.781 56.067 1.00 22.13 77 SER A N 1
ATOM 592 C CA . SER A 1 76 ? 183.729 19.948 56.678 1.00 23.55 77 SER A CA 1
ATOM 593 C C . SER A 1 76 ? 185.009 19.366 57.283 1.00 23.03 77 SER A C 1
ATOM 594 O O . SER A 1 76 ? 185.018 18.876 58.412 1.00 24.79 77 SER A O 1
ATOM 597 N N . VAL A 1 77 ? 186.081 19.400 56.505 1.00 22.92 78 VAL A N 1
ATOM 598 C CA . VAL A 1 77 ? 187.359 18.838 56.923 1.00 21.96 78 VAL A CA 1
ATOM 599 C C . VAL A 1 77 ? 188.525 19.672 56.406 1.00 22.11 78 VAL A C 1
ATOM 600 O O . VAL A 1 77 ? 188.412 20.377 55.400 1.00 22.71 78 VAL A O 1
ATOM 604 N N . SER A 1 78 ? 189.656 19.563 57.092 1.00 22.54 79 SER A N 1
ATOM 605 C CA . SER A 1 78 ? 190.863 20.274 56.701 1.00 19.97 79 SER A CA 1
ATOM 606 C C . SER A 1 78 ? 191.491 19.503 55.541 1.00 20.26 79 SER A C 1
ATOM 607 O O . SER A 1 78 ? 191.163 18.343 55.318 1.00 20.01 79 SER A O 1
ATOM 610 N N . GLY A 1 79 ? 192.380 20.143 54.792 1.00 21.75 80 GLY A N 1
ATOM 611 C CA . GLY A 1 79 ? 193.034 19.436 53.704 1.00 20.83 80 GLY A CA 1
ATOM 612 C C . GLY A 1 79 ? 193.914 18.338 54.307 1.00 21.93 80 GLY A C 1
ATOM 613 O O . GLY A 1 79 ? 194.080 17.260 53.724 1.00 19.96 80 GLY A O 1
ATOM 614 N N . THR A 1 80 ? 194.460 18.623 55.486 1.00 20.78 81 THR A N 1
ATOM 615 C CA . THR A 1 80 ? 195.316 17.683 56.214 1.00 21.29 81 THR A CA 1
ATOM 616 C C . THR A 1 80 ? 194.583 16.399 56.617 1.00 21.39 81 THR A C 1
ATOM 617 O O . THR A 1 80 ? 195.019 15.299 56.285 1.00 21.60 81 THR A O 1
ATOM 621 N N . GLY A 1 81 ? 193.469 16.554 57.328 1.00 23.52 82 GLY A N 1
ATOM 622 C CA . GLY A 1 81 ? 192.703 15.401 57.773 1.00 21.22 82 GLY A CA 1
ATOM 623 C C . GLY A 1 81 ? 192.179 14.509 56.663 1.00 22.88 82 GLY A C 1
ATOM 624 O O . GLY A 1 81 ? 192.296 13.276 56.736 1.00 22.06 82 GLY A O 1
ATOM 625 N N . LEU A 1 82 ? 191.585 15.116 55.637 1.00 21.26 83 LEU A N 1
ATOM 626 C CA . LEU A 1 82 ? 191.052 14.338 54.527 1.00 20.06 83 LEU A CA 1
ATOM 627 C C . LEU A 1 82 ? 192.198 13.645 53.790 1.00 19.39 83 LEU A C 1
ATOM 628 O O . LEU A 1 82 ? 192.032 12.525 53.283 1.00 19.71 83 LEU A O 1
ATOM 633 N N . GLY A 1 83 ? 193.349 14.323 53.740 1.00 18.38 84 GLY A N 1
ATOM 634 C CA . GLY A 1 83 ? 194.530 13.785 53.077 1.00 18.96 84 GLY A CA 1
ATOM 635 C C . GLY A 1 83 ? 195.059 12.560 53.811 1.00 20.52 84 GLY A C 1
ATOM 636 O O . GLY A 1 83 ? 195.442 11.562 53.200 1.00 21.25 84 GLY A O 1
ATOM 637 N N . ILE A 1 84 ? 195.081 12.631 55.135 1.00 20.66 85 ILE A N 1
ATOM 638 C CA . ILE A 1 84 ? 195.544 11.496 55.916 1.00 21.70 85 ILE A CA 1
ATOM 639 C C . ILE A 1 84 ? 194.536 10.351 55.737 1.00 19.99 85 ILE A C 1
ATOM 640 O O . ILE A 1 84 ? 194.921 9.184 55.658 1.00 20.37 85 ILE A O 1
ATOM 645 N N . LEU A 1 85 ? 193.251 10.683 55.638 1.00 21.37 86 LEU A N 1
ATOM 646 C CA . LEU A 1 85 ? 192.243 9.651 55.432 1.00 21.29 86 LEU A CA 1
ATOM 647 C C . LEU A 1 85 ? 192.501 8.991 54.073 1.00 22.36 86 LEU A C 1
ATOM 648 O O . LEU A 1 85 ? 192.366 7.776 53.926 1.00 24.93 86 LEU A O 1
ATOM 661 N N . TYR A 1 87 ? 195.383 8.683 52.569 1.00 22.48 88 TYR A N 1
ATOM 662 C CA . TYR A 1 87 ? 196.581 7.873 52.731 1.00 22.82 88 TYR A CA 1
ATOM 663 C C . TYR A 1 87 ? 196.204 6.468 53.201 1.00 23.30 88 TYR A C 1
ATOM 664 O O . TYR A 1 87 ? 196.624 5.476 52.619 1.00 23.84 88 TYR A O 1
ATOM 673 N N . TYR A 1 88 ? 195.408 6.393 54.259 1.00 23.04 89 TYR A N 1
ATOM 674 C CA . TYR A 1 88 ? 194.998 5.105 54.805 1.00 25.59 89 TYR A CA 1
ATOM 675 C C . TYR A 1 88 ? 194.085 4.283 53.891 1.00 26.52 89 TYR A C 1
ATOM 676 O O . TYR A 1 88 ? 194.305 3.083 53.697 1.00 26.53 89 TYR A O 1
ATOM 685 N N . THR A 1 89 ? 193.071 4.937 53.327 1.00 25.42 90 THR A N 1
ATOM 686 C CA . THR A 1 89 ? 192.113 4.255 52.473 1.00 25.88 90 THR A CA 1
ATOM 687 C C . THR A 1 89 ? 192.651 3.862 51.098 1.00 26.72 90 THR A C 1
ATOM 688 O O . THR A 1 89 ? 191.978 3.153 50.354 1.00 26.78 90 THR A O 1
ATOM 692 N N . THR A 1 90 ? 193.855 4.318 50.761 1.00 23.50 91 THR A N 1
ATOM 693 C CA . THR A 1 90 ? 194.456 3.977 49.472 1.00 24.65 91 THR A CA 1
ATOM 694 C C . THR A 1 90 ? 195.694 3.102 49.683 1.00 23.58 91 THR A C 1
ATOM 695 O O . THR A 1 90 ? 196.454 2.854 48.747 1.00 23.76 91 THR A O 1
ATOM 699 N N . LYS A 1 91 ? 195.887 2.642 50.918 1.00 24.31 92 LYS A N 1
ATOM 700 C CA . LYS A 1 91 ? 197.033 1.810 51.272 1.00 23.30 92 LYS A CA 1
ATOM 701 C C . LYS A 1 91 ? 198.312 2.591 51.043 1.00 21.99 92 LYS A C 1
ATOM 702 O O . LYS A 1 91 ? 199.317 2.039 50.601 1.00 22.58 92 LYS A O 1
ATOM 708 N N . GLY A 1 92 ? 198.254 3.886 51.344 1.00 23.00 93 GLY A N 1
ATOM 709 C CA . GLY A 1 92 ? 199.402 4.761 51.180 1.00 22.32 93 GLY A CA 1
ATOM 710 C C . GLY A 1 92 ? 199.737 5.141 49.748 1.00 21.71 93 GLY A C 1
ATOM 711 O O . GLY A 1 92 ? 200.725 5.830 49.529 1.00 22.71 93 GLY A O 1
ATOM 712 N N . GLN A 1 93 ? 198.916 4.712 48.785 1.00 23.39 94 GLN A N 1
ATOM 713 C CA . GLN A 1 93 ? 199.156 4.986 47.363 1.00 23.85 94 GLN A CA 1
ATOM 714 C C . GLN A 1 93 ? 198.605 6.315 46.827 1.00 25.20 94 GLN A C 1
ATOM 715 O O . GLN A 1 93 ? 198.905 6.701 45.695 1.00 27.13 94 GLN A O 1
ATOM 721 N N . ASN A 1 94 ? 197.811 7.021 47.625 1.00 23.89 95 ASN A N 1
ATOM 722 C CA . ASN A 1 94 ? 197.231 8.278 47.161 1.00 22.37 95 ASN A CA 1
ATOM 723 C C . ASN A 1 94 ? 198.259 9.264 46.614 1.00 21.83 95 ASN A C 1
ATOM 724 O O . ASN A 1 94 ? 199.281 9.533 47.251 1.00 21.54 95 ASN A O 1
ATOM 729 N N . PRO A 1 95 ? 197.996 9.827 45.418 1.00 22.67 96 PRO A N 1
ATOM 730 C CA . PRO A 1 95 ? 198.950 10.787 44.845 1.00 21.53 96 PRO A CA 1
ATOM 731 C C . PRO A 1 95 ? 199.186 11.968 45.779 1.00 20.38 96 PRO A C 1
ATOM 732 O O . PRO A 1 95 ? 198.262 12.697 46.123 1.00 21.78 96 PRO A O 1
ATOM 736 N N . ALA A 1 96 ? 200.431 12.136 46.202 1.00 20.52 97 ALA A N 1
ATOM 737 C CA . ALA A 1 96 ? 200.791 13.229 47.098 1.00 22.74 97 ALA A CA 1
ATOM 738 C C . ALA A 1 96 ? 202.189 13.742 46.770 1.00 20.43 97 ALA A C 1
ATOM 739 O O . ALA A 1 96 ? 203.089 13.667 47.585 1.00 22.09 97 ALA A O 1
ATOM 741 N N . TYR A 1 97 ? 202.362 14.262 45.565 1.00 23.37 98 TYR A N 1
ATOM 742 C CA . TYR A 1 97 ? 203.653 14.784 45.149 1.00 20.39 98 TYR A CA 1
ATOM 743 C C . TYR A 1 97 ? 203.668 16.301 45.327 1.00 20.94 98 TYR A C 1
ATOM 744 O O . TYR A 1 97 ? 202.664 16.978 45.064 1.00 22.30 98 TYR A O 1
ATOM 753 N N . PRO A 1 98 ? 204.794 16.850 45.815 1.00 20.66 99 PRO A N 1
ATOM 754 C CA . PRO A 1 98 ? 206.006 16.113 46.194 1.00 21.25 99 PRO A CA 1
ATOM 755 C C . PRO A 1 98 ? 205.941 15.616 47.643 1.00 22.22 99 PRO A C 1
ATOM 756 O O . PRO A 1 98 ? 205.225 16.183 48.470 1.00 22.15 99 PRO A O 1
ATOM 760 N N . ALA A 1 99 ? 206.688 14.557 47.943 1.00 22.43 100 ALA A N 1
ATOM 761 C CA . ALA A 1 99 ? 206.721 14.007 49.290 1.00 23.61 100 ALA A CA 1
ATOM 762 C C . ALA A 1 99 ? 207.338 15.031 50.232 1.00 25.55 100 ALA A C 1
ATOM 763 O O . ALA A 1 99 ? 208.172 15.842 49.830 1.00 28.08 100 ALA A O 1
ATOM 765 N N . PRO A 1 100 ? 206.933 15.001 51.508 1.00 26.33 101 PRO A N 1
ATOM 766 C CA . PRO A 1 100 ? 207.453 15.924 52.516 1.00 25.18 101 PRO A CA 1
ATOM 767 C C . PRO A 1 100 ? 208.981 15.821 52.536 1.00 24.57 101 PRO A C 1
ATOM 768 O O . PRO A 1 100 ? 209.528 14.754 52.300 1.00 24.55 101 PRO A O 1
ATOM 772 N N . GLY A 1 101 ? 209.669 16.922 52.807 1.00 25.26 102 GLY A N 1
ATOM 773 C CA . GLY A 1 101 ? 211.118 16.871 52.861 1.00 26.15 102 GLY A CA 1
ATOM 774 C C . GLY A 1 101 ? 211.808 16.894 51.511 1.00 25.99 102 GLY A C 1
ATOM 775 O O . GLY A 1 101 ? 213.031 16.837 51.438 1.00 28.28 102 GLY A O 1
ATOM 776 N N . THR A 1 102 ? 211.035 16.962 50.437 1.00 25.73 103 THR A N 1
ATOM 777 C CA . THR A 1 102 ? 211.619 17.016 49.107 1.00 26.10 103 THR A CA 1
ATOM 778 C C . THR A 1 102 ? 212.330 18.359 48.936 1.00 27.14 103 THR A C 1
ATOM 779 O O . THR A 1 102 ? 211.886 19.385 49.461 1.00 26.02 103 THR A O 1
ATOM 783 N N . SER A 1 103 ? 213.429 18.346 48.196 1.00 23.71 104 SER A N 1
ATOM 784 C CA . SER A 1 103 ? 214.205 19.552 47.967 1.00 24.26 104 SER A CA 1
ATOM 785 C C . SER A 1 103 ? 213.866 20.213 46.634 1.00 24.04 104 SER A C 1
ATOM 786 O O . SER A 1 103 ? 213.742 19.544 45.615 1.00 25.58 104 SER A O 1
ATOM 789 N N . VAL A 1 104 ? 213.705 21.530 46.655 1.00 23.03 105 VAL A N 1
ATOM 790 C CA . VAL A 1 104 ? 213.437 22.283 45.441 1.00 23.42 105 VAL A CA 1
ATOM 791 C C . VAL A 1 104 ? 214.732 23.043 45.160 1.00 24.27 105 VAL A C 1
ATOM 792 O O . VAL A 1 104 ? 215.115 23.937 45.918 1.00 24.55 105 VAL A O 1
ATOM 796 N N . PRO A 1 105 ? 215.431 22.680 44.078 1.00 24.78 106 PRO A N 1
ATOM 797 C CA . PRO A 1 105 ? 216.692 23.323 43.695 1.00 25.21 106 PRO A CA 1
ATOM 798 C C . PRO A 1 105 ? 216.548 24.818 43.454 1.00 26.10 106 PRO A C 1
ATOM 799 O O . PRO A 1 105 ? 215.491 25.284 43.021 1.00 25.44 106 PRO A O 1
ATOM 803 N N . ALA A 1 106 ? 217.611 25.563 43.744 1.00 25.08 107 ALA A N 1
ATOM 804 C CA . ALA A 1 106 ? 217.611 26.999 43.513 1.00 27.28 107 ALA A CA 1
ATOM 805 C C . ALA A 1 106 ? 217.355 27.171 42.021 1.00 27.69 107 ALA A C 1
ATOM 806 O O . ALA A 1 106 ? 217.936 26.457 41.209 1.00 29.85 107 ALA A O 1
ATOM 808 N N . SER A 1 107 ? 216.473 28.101 41.667 1.00 28.52 108 SER A N 1
ATOM 809 C CA . SER A 1 107 ? 216.132 28.346 40.271 1.00 30.46 108 SER A CA 1
ATOM 810 C C . SER A 1 107 ? 215.523 27.107 39.614 1.00 31.13 108 SER A C 1
ATOM 811 O O . SER A 1 107 ? 215.552 26.954 38.392 1.00 31.34 108 SER A O 1
ATOM 814 N N . GLY A 1 108 ? 214.959 26.226 40.431 1.00 29.62 109 GLY A N 1
ATOM 815 C CA . GLY A 1 108 ? 214.352 25.025 39.900 1.00 27.79 109 GLY A CA 1
ATOM 816 C C . GLY A 1 108 ? 212.944 24.837 40.423 1.00 26.63 109 GLY A C 1
ATOM 817 O O . GLY A 1 108 ? 212.367 25.736 41.030 1.00 24.69 109 GLY A O 1
ATOM 818 N N . SER A 1 109 ? 212.382 23.662 40.189 1.00 26.88 110 SER A N 1
ATOM 819 C CA . SER A 1 109 ? 211.042 23.385 40.668 1.00 27.50 110 SER A CA 1
ATOM 820 C C . SER A 1 109 ? 210.788 21.889 40.698 1.00 26.99 110 SER A C 1
ATOM 821 O O . SER A 1 109 ? 211.573 21.104 40.148 1.00 26.06 110 SER A O 1
ATOM 824 N N . VAL A 1 110 ? 209.705 21.501 41.367 1.00 23.18 111 VAL A N 1
ATOM 825 C CA . VAL A 1 110 ? 209.324 20.098 41.458 1.00 23.08 111 VAL A CA 1
ATOM 826 C C . VAL A 1 110 ? 207.846 19.949 41.090 1.00 22.83 111 VAL A C 1
ATOM 827 O O . VAL A 1 110 ? 207.072 20.919 41.150 1.00 20.35 111 VAL A O 1
ATOM 831 N N . ASN A 1 111 ? 207.459 18.739 40.693 1.00 22.74 112 ASN A N 1
ATOM 832 C CA . ASN A 1 111 ? 206.078 18.483 40.294 1.00 22.26 112 ASN A CA 1
ATOM 833 C C . ASN A 1 111 ? 205.147 18.389 41.497 1.00 21.57 112 ASN A C 1
ATOM 834 O O . ASN A 1 111 ? 205.498 17.817 42.523 1.00 21.62 112 ASN A O 1
ATOM 839 N N . LEU A 1 112 ? 203.953 18.953 41.352 1.00 21.33 113 LEU A N 1
ATOM 840 C CA . LEU A 1 112 ? 202.949 18.923 42.404 1.00 20.94 113 LEU A CA 1
ATOM 841 C C . LEU A 1 112 ? 201.721 18.145 41.912 1.00 22.24 113 LEU A C 1
ATOM 842 O O . LEU A 1 112 ? 201.193 18.420 40.825 1.00 21.11 113 LEU A O 1
ATOM 847 N N . ASN A 1 113 ? 201.283 17.171 42.710 1.00 21.24 114 ASN A N 1
ATOM 848 C CA . ASN A 1 113 ? 200.115 16.354 42.379 1.00 21.67 114 ASN A CA 1
ATOM 849 C C . ASN A 1 113 ? 199.558 15.736 43.657 1.00 21.49 114 ASN A C 1
ATOM 850 O O . ASN A 1 113 ? 200.067 14.729 44.158 1.00 21.49 114 ASN A O 1
ATOM 855 N N . VAL A 1 114 ? 198.516 16.378 44.179 1.00 21.72 115 VAL A N 1
ATOM 856 C CA . VAL A 1 114 ? 197.845 15.968 45.401 1.00 20.63 115 VAL A CA 1
ATOM 857 C C . VAL A 1 114 ? 196.378 15.645 45.106 1.00 20.76 115 VAL A C 1
ATOM 858 O O . VAL A 1 114 ? 195.691 16.388 44.396 1.00 19.72 115 VAL A O 1
ATOM 870 N N . TRP A 1 116 ? 192.411 14.245 46.610 1.00 20.61 117 TRP A N 1
ATOM 871 C CA . TRP A 1 116 ? 191.448 14.075 47.696 1.00 21.50 117 TRP A CA 1
ATOM 872 C C . TRP A 1 116 ? 190.153 13.622 47.044 1.00 22.85 117 TRP A C 1
ATOM 873 O O . TRP A 1 116 ? 189.835 14.045 45.931 1.00 24.16 117 TRP A O 1
ATOM 884 N N . GLU A 1 117 ? 189.406 12.766 47.732 1.00 25.00 118 GLU A N 1
ATOM 885 C CA . GLU A 1 117 ? 188.129 12.302 47.211 1.00 25.36 118 GLU A CA 1
ATOM 886 C C . GLU A 1 117 ? 187.060 12.433 48.272 1.00 25.49 118 GLU A C 1
ATOM 887 O O . GLU A 1 117 ? 187.336 12.311 49.469 1.00 26.95 118 GLU A O 1
ATOM 893 N N . PHE A 1 118 ? 185.841 12.701 47.819 1.00 25.12 119 PHE A N 1
ATOM 894 C CA . PHE A 1 118 ? 184.696 12.844 48.696 1.00 22.07 119 PHE A CA 1
ATOM 895 C C . PHE A 1 118 ? 183.704 11.752 48.311 1.00 24.78 119 PHE A C 1
ATOM 896 O O . PHE A 1 118 ? 183.211 11.700 47.180 1.00 23.39 119 PHE A O 1
ATOM 904 N N . ASP A 1 119 ? 183.437 10.858 49.249 1.00 23.67 120 ASP A N 1
ATOM 905 C CA . ASP A 1 119 ? 182.496 9.786 49.007 1.00 25.23 120 ASP A CA 1
ATOM 906 C C . ASP A 1 119 ? 181.125 10.330 49.400 1.00 25.22 120 ASP A C 1
ATOM 907 O O . ASP A 1 119 ? 180.901 10.686 50.548 1.00 26.57 120 ASP A O 1
ATOM 912 N N . LEU A 1 120 ? 180.222 10.427 48.430 1.00 27.67 121 LEU A N 1
ATOM 913 C CA . LEU A 1 120 ? 178.879 10.929 48.695 1.00 29.41 121 LEU A CA 1
ATOM 914 C C . LEU A 1 120 ? 177.849 9.812 48.687 1.00 30.02 121 LEU A C 1
ATOM 915 O O . LEU A 1 120 ? 176.667 10.076 48.496 1.00 32.84 121 LEU A O 1
ATOM 920 N N . ALA A 1 121 ? 178.292 8.574 48.889 1.00 30.28 122 ALA A N 1
ATOM 921 C CA . ALA A 1 121 ? 177.378 7.435 48.873 1.00 30.03 122 ALA A CA 1
ATOM 922 C C . ALA A 1 121 ? 176.678 7.498 47.513 1.00 30.40 122 ALA A C 1
ATOM 923 O O . ALA A 1 121 ? 177.319 7.311 46.474 1.00 32.15 122 ALA A O 1
ATOM 925 N N . ARG A 1 122 ? 175.375 7.743 47.506 1.00 28.27 123 ARG A N 1
ATOM 926 C CA . ARG A 1 122 ? 174.670 7.889 46.234 1.00 29.63 123 ARG A CA 1
ATOM 927 C C . ARG A 1 122 ? 173.712 9.053 46.413 1.00 27.48 123 ARG A C 1
ATOM 928 O O . ARG A 1 122 ? 172.512 8.880 46.573 1.00 29.38 123 ARG A O 1
ATOM 936 N N . PHE A 1 123 ? 174.290 10.250 46.403 1.00 27.06 124 PHE A N 1
ATOM 937 C CA . PHE A 1 123 ? 173.580 11.506 46.596 1.00 25.44 124 PHE A CA 1
ATOM 938 C C . PHE A 1 123 ? 172.613 11.843 45.460 1.00 26.45 124 PHE A C 1
ATOM 939 O O . PHE A 1 123 ? 172.994 11.856 44.290 1.00 28.40 124 PHE A O 1
ATOM 947 N N . PRO A 1 124 ? 171.342 12.121 45.797 1.00 26.64 125 PRO A N 1
ATOM 948 C CA . PRO A 1 124 ? 170.312 12.459 44.805 1.00 26.58 125 PRO A CA 1
ATOM 949 C C . PRO A 1 124 ? 170.467 13.918 44.357 1.00 27.22 125 PRO A C 1
ATOM 950 O O . PRO A 1 124 ? 169.604 14.770 44.613 1.00 27.39 125 PRO A O 1
ATOM 954 N N . ALA A 1 125 ? 171.578 14.189 43.681 1.00 26.57 126 ALA A N 1
ATOM 955 C CA . ALA A 1 125 ? 171.914 15.534 43.232 1.00 26.48 126 ALA A CA 1
ATOM 956 C C . ALA A 1 125 ? 170.863 16.209 42.360 1.00 27.46 126 ALA A C 1
ATOM 957 O O . ALA A 1 125 ? 170.684 17.418 42.433 1.00 27.18 126 ALA A O 1
ATOM 959 N N . THR A 1 126 ? 170.167 15.433 41.540 1.00 29.82 127 THR A N 1
ATOM 960 C CA . THR A 1 126 ? 169.145 15.994 40.665 1.00 31.18 127 THR A CA 1
ATOM 961 C C . THR A 1 126 ? 167.903 16.447 41.436 1.00 32.41 127 THR A C 1
ATOM 962 O O . THR A 1 126 ? 167.003 17.057 40.870 1.00 32.55 127 THR A O 1
ATOM 974 N N . VAL A 1 128 ? 168.218 18.175 44.543 1.00 30.78 129 VAL A N 1
ATOM 975 C CA . VAL A 1 128 ? 168.583 19.257 45.451 1.00 29.58 129 VAL A CA 1
ATOM 976 C C . VAL A 1 128 ? 169.086 20.469 44.669 1.00 30.05 129 VAL A C 1
ATOM 977 O O . VAL A 1 128 ? 169.286 20.396 43.458 1.00 29.42 129 VAL A O 1
ATOM 981 N N . GLN A 1 129 ? 169.300 21.570 45.381 1.00 29.28 130 GLN A N 1
ATOM 982 C CA . GLN A 1 129 ? 169.772 22.807 44.779 1.00 33.08 130 GLN A CA 1
ATOM 983 C C . GLN A 1 129 ? 171.133 23.241 45.299 1.00 32.36 130 GLN A C 1
ATOM 984 O O . GLN A 1 129 ? 171.499 22.959 46.436 1.00 33.30 130 GLN A O 1
ATOM 990 N N . ASN A 1 130 ? 171.868 23.933 44.440 1.00 30.77 131 ASN A N 1
ATOM 991 C CA . ASN A 1 130 ? 173.164 24.507 44.775 1.00 29.60 131 ASN A CA 1
ATOM 992 C C . ASN A 1 130 ? 174.181 23.674 45.567 1.00 27.83 131 ASN A C 1
ATOM 993 O O . ASN A 1 130 ? 174.423 23.927 46.754 1.00 26.15 131 ASN A O 1
ATOM 998 N N . ILE A 1 131 ? 174.775 22.686 44.905 1.00 25.00 132 ILE A N 1
ATOM 999 C CA . ILE A 1 131 ? 175.799 21.868 45.540 1.00 24.98 132 ILE A CA 1
ATOM 1000 C C . ILE A 1 131 ? 177.092 22.665 45.360 1.00 24.84 132 ILE A C 1
ATOM 1001 O O . ILE A 1 131 ? 177.506 22.936 44.233 1.00 27.50 132 ILE A O 1
ATOM 1006 N N . ILE A 1 132 ? 177.722 23.046 46.465 1.00 24.57 133 ILE A N 1
ATOM 1007 C CA . ILE A 1 132 ? 178.951 23.830 46.400 1.00 23.90 133 ILE A CA 1
ATOM 1008 C C . ILE A 1 132 ? 180.126 23.220 47.146 1.00 22.98 133 ILE A C 1
ATOM 1009 O O . ILE A 1 132 ? 180.017 22.898 48.326 1.00 23.88 133 ILE A O 1
ATOM 1014 N N . LEU A 1 133 ? 181.246 23.059 46.445 1.00 22.67 134 LEU A N 1
ATOM 1015 C CA . LEU A 1 133 ? 182.469 22.553 47.059 1.00 23.90 134 LEU A CA 1
ATOM 1016 C C . LEU A 1 133 ? 183.361 23.777 47.265 1.00 22.45 134 LEU A C 1
ATOM 1017 O O . LEU A 1 133 ? 183.850 24.368 46.308 1.00 24.14 134 LEU A O 1
ATOM 1022 N N . SER A 1 134 ? 183.560 24.167 48.515 1.00 22.26 135 SER A N 1
ATOM 1023 C CA . SER A 1 134 ? 184.393 25.316 48.804 1.00 22.45 135 SER A CA 1
ATOM 1024 C C . SER A 1 134 ? 185.794 24.883 49.222 1.00 22.25 135 SER A C 1
ATOM 1025 O O . SER A 1 134 ? 185.968 24.086 50.142 1.00 20.91 135 SER A O 1
ATOM 1028 N N . ILE A 1 135 ? 186.797 25.391 48.522 1.00 23.01 136 ILE A N 1
ATOM 1029 C CA . ILE A 1 135 ? 188.171 25.055 48.867 1.00 22.43 136 ILE A CA 1
ATOM 1030 C C . ILE A 1 135 ? 188.865 26.300 49.375 1.00 21.81 136 ILE A C 1
ATOM 1031 O O . ILE A 1 135 ? 189.072 27.252 48.616 1.00 23.24 136 ILE A O 1
ATOM 1036 N N . LEU A 1 136 ? 189.183 26.311 50.666 1.00 22.41 137 LEU A N 1
ATOM 1037 C CA . LEU A 1 136 ? 189.920 27.425 51.253 1.00 20.96 137 LEU A CA 1
ATOM 1038 C C . LEU A 1 136 ? 191.374 26.977 51.169 1.00 22.28 137 LEU A C 1
ATOM 1039 O O . LEU A 1 136 ? 191.786 26.021 51.844 1.00 20.83 137 LEU A O 1
ATOM 1044 N N . THR A 1 137 ? 192.150 27.636 50.316 1.00 20.93 138 THR A N 1
ATOM 1045 C CA . THR A 1 137 ? 193.541 27.248 50.159 1.00 20.70 138 THR A CA 1
ATOM 1046 C C . THR A 1 137 ? 194.379 27.600 51.369 1.00 21.89 138 THR A C 1
ATOM 1047 O O . THR A 1 137 ? 194.030 28.492 52.145 1.00 22.55 138 THR A O 1
ATOM 1051 N N . GLY A 1 138 ? 195.488 26.885 51.524 1.00 22.87 139 GLY A N 1
ATOM 1052 C CA . GLY A 1 138 ? 196.387 27.148 52.626 1.00 22.29 139 GLY A CA 1
ATOM 1053 C C . GLY A 1 138 ? 197.412 28.186 52.199 1.00 23.08 139 GLY A C 1
ATOM 1054 O O . GLY A 1 138 ? 197.162 28.990 51.301 1.00 23.12 139 GLY A O 1
ATOM 1055 N N . GLN A 1 139 ? 198.575 28.158 52.834 1.00 22.62 140 GLN A N 1
ATOM 1056 C CA . GLN A 1 139 ? 199.647 29.103 52.537 1.00 25.87 140 GLN A CA 1
ATOM 1057 C C . GLN A 1 139 ? 200.772 28.384 51.778 1.00 26.86 140 GLN A C 1
ATOM 1058 O O . GLN A 1 139 ? 200.864 27.158 51.804 1.00 26.83 140 GLN A O 1
ATOM 1064 N N . ALA A 1 140 ? 201.624 29.136 51.093 1.00 26.79 141 ALA A N 1
ATOM 1065 C CA . ALA A 1 140 ? 202.735 28.524 50.368 1.00 25.40 141 ALA A CA 1
ATOM 1066 C C . ALA A 1 140 ? 203.864 28.252 51.354 1.00 24.76 141 ALA A C 1
ATOM 1067 O O . ALA A 1 140 ? 204.086 29.033 52.279 1.00 23.59 141 ALA A O 1
ATOM 1069 N N . PRO A 1 141 ? 204.582 27.129 51.191 1.00 24.31 142 PRO A N 1
ATOM 1070 C CA . PRO A 1 141 ? 205.670 26.888 52.143 1.00 25.58 142 PRO A CA 1
ATOM 1071 C C . PRO A 1 141 ? 206.710 27.997 51.996 1.00 25.12 142 PRO A C 1
ATOM 1072 O O . PRO A 1 141 ? 206.843 28.601 50.931 1.00 25.21 142 PRO A O 1
ATOM 1076 N N . SER A 1 142 ? 207.438 28.274 53.065 1.00 24.98 143 SER A N 1
ATOM 1077 C CA . SER A 1 142 ? 208.450 29.311 53.017 1.00 27.16 143 SER A CA 1
ATOM 1078 C C . SER A 1 142 ? 209.507 29.032 51.948 1.00 25.71 143 SER A C 1
ATOM 1079 O O . SER A 1 142 ? 209.941 27.888 51.764 1.00 23.94 143 SER A O 1
ATOM 1082 N N . GLY A 1 143 ? 209.900 30.088 51.242 1.00 25.70 144 GLY A N 1
ATOM 1083 C CA . GLY A 1 143 ? 210.934 29.984 50.230 1.00 22.90 144 GLY A CA 1
ATOM 1084 C C . GLY A 1 143 ? 210.524 29.490 48.861 1.00 25.46 144 GLY A C 1
ATOM 1085 O O . GLY A 1 143 ? 211.379 29.356 47.984 1.00 26.91 144 GLY A O 1
ATOM 1086 N N . VAL A 1 144 ? 209.243 29.197 48.657 1.00 23.77 145 VAL A N 1
ATOM 1087 C CA . VAL A 1 144 ? 208.807 28.722 47.347 1.00 23.75 145 VAL A CA 1
ATOM 1088 C C . VAL A 1 144 ? 207.489 29.329 46.878 1.00 24.38 145 VAL A C 1
ATOM 1089 O O . VAL A 1 144 ? 206.770 29.975 47.640 1.00 24.47 145 VAL A O 1
ATOM 1093 N N . SER A 1 145 ? 207.186 29.115 45.607 1.00 23.58 146 SER A N 1
ATOM 1094 C CA . SER A 1 145 ? 205.950 29.607 45.027 1.00 26.86 146 SER A CA 1
ATOM 1095 C C . SER A 1 145 ? 205.208 28.404 44.454 1.00 26.02 146 SER A C 1
ATOM 1096 O O . SER A 1 145 ? 205.837 27.447 43.995 1.00 27.81 146 SER A O 1
ATOM 1099 N N . ILE A 1 146 ? 203.878 28.454 44.485 1.00 26.49 147 ILE A N 1
ATOM 1100 C CA . ILE A 1 146 ? 203.037 27.369 43.970 1.00 24.92 147 ILE A CA 1
ATOM 1101 C C . ILE A 1 146 ? 202.432 27.784 42.631 1.00 27.01 147 ILE A C 1
ATOM 1102 O O . ILE A 1 146 ? 201.825 28.845 42.520 1.00 26.74 147 ILE A O 1
ATOM 1107 N N . ASN A 1 147 ? 202.601 26.943 41.618 1.00 27.11 148 ASN A N 1
ATOM 1108 C CA . ASN A 1 147 ? 202.059 27.220 40.294 1.00 27.98 148 ASN A CA 1
ATOM 1109 C C . ASN A 1 147 ? 201.188 26.008 39.924 1.00 25.26 148 ASN A C 1
ATOM 1110 O O . ASN A 1 147 ? 201.659 25.057 39.309 1.00 24.87 148 ASN A O 1
ATOM 1115 N N . ALA A 1 148 ? 199.914 26.054 40.307 1.00 25.42 149 ALA A N 1
ATOM 1116 C CA . ALA A 1 148 ? 199.006 24.940 40.053 1.00 24.07 149 ALA A CA 1
ATOM 1117 C C . ALA A 1 148 ? 197.522 25.327 40.025 1.00 23.51 149 ALA A C 1
ATOM 1118 O O . ALA A 1 148 ? 197.146 26.470 40.310 1.00 24.79 149 ALA A O 1
ATOM 1120 N N . SER A 1 149 ? 196.689 24.343 39.699 1.00 23.10 150 SER A N 1
ATOM 1121 C CA . SER A 1 149 ? 195.239 24.511 39.626 1.00 22.92 150 SER A CA 1
ATOM 1122 C C . SER A 1 149 ? 194.530 23.256 40.142 1.00 24.44 150 SER A C 1
ATOM 1123 O O . SER A 1 149 ? 195.096 22.154 40.139 1.00 23.09 150 SER A O 1
ATOM 1126 N N . PHE A 1 150 ? 193.284 23.437 40.571 1.00 23.86 151 PHE A N 1
ATOM 1127 C CA . PHE A 1 150 ? 192.465 22.341 41.048 1.00 22.17 151 PHE A CA 1
ATOM 1128 C C . PHE A 1 150 ? 191.617 21.821 39.911 1.00 23.52 151 PHE A C 1
ATOM 1129 O O . PHE A 1 150 ? 190.948 22.606 39.224 1.00 22.41 151 PHE A O 1
ATOM 1137 N N . TYR A 1 151 ? 191.649 20.501 39.729 1.00 24.91 152 TYR A N 1
ATOM 1138 C CA . TYR A 1 151 ? 190.862 19.811 38.720 1.00 24.27 152 TYR A CA 1
ATOM 1139 C C . TYR A 1 151 ? 189.781 19.027 39.456 1.00 23.97 152 TYR A C 1
ATOM 1140 O O . TYR A 1 151 ? 190.066 18.297 40.411 1.00 22.57 152 TYR A O 1
ATOM 1149 N N . ILE A 1 152 ? 188.540 19.190 39.011 1.00 22.08 153 ILE A N 1
ATOM 1150 C CA . ILE A 1 152 ? 187.405 18.533 39.634 1.00 22.21 153 ILE A CA 1
ATOM 1151 C C . ILE A 1 152 ? 186.865 17.394 38.777 1.00 23.76 153 ILE A C 1
ATOM 1152 O O . ILE A 1 152 ? 186.588 17.577 37.592 1.00 24.07 153 ILE A O 1
ATOM 1157 N N . THR A 1 153 ? 186.718 16.214 39.373 1.00 21.63 154 THR A N 1
ATOM 1158 C CA . THR A 1 153 ? 186.201 15.072 38.630 1.00 23.12 154 THR A CA 1
ATOM 1159 C C . THR A 1 153 ? 185.016 14.470 39.376 1.00 24.41 154 THR A C 1
ATOM 1160 O O . THR A 1 153 ? 185.092 14.179 40.560 1.00 24.87 154 THR A O 1
ATOM 1164 N N . ILE A 1 154 ? 183.912 14.285 38.674 1.00 25.59 155 ILE A N 1
ATOM 1165 C CA . ILE A 1 154 ? 182.718 13.771 39.320 1.00 26.71 155 ILE A CA 1
ATOM 1166 C C . ILE A 1 154 ? 182.295 12.395 38.844 1.00 27.00 155 ILE A C 1
ATOM 1167 O O . ILE A 1 154 ? 182.288 12.106 37.644 1.00 28.45 155 ILE A O 1
ATOM 1172 N N . THR A 1 155 ? 181.972 11.533 39.800 1.00 25.24 156 THR A N 1
ATOM 1173 C CA . THR A 1 155 ? 181.494 10.205 39.467 1.00 25.01 156 THR A CA 1
ATOM 1174 C C . THR A 1 155 ? 179.975 10.252 39.647 1.00 24.66 156 THR A C 1
ATOM 1175 O O . THR A 1 155 ? 179.480 10.517 40.739 1.00 24.56 156 THR A O 1
ATOM 1179 N N . TYR A 1 156 ? 179.247 10.027 38.558 1.00 25.19 157 TYR A N 1
ATOM 1180 C CA . TYR A 1 156 ? 177.790 10.051 38.590 1.00 26.20 157 TYR A CA 1
ATOM 1181 C C . TYR A 1 156 ? 177.212 8.659 38.513 1.00 26.65 157 TYR A C 1
ATOM 1182 O O . TYR A 1 156 ? 177.916 7.687 38.273 1.00 30.36 157 TYR A O 1
ATOM 1191 N N . GLU A 1 157 ? 175.910 8.583 38.725 1.00 28.70 158 GLU A N 1
ATOM 1192 C CA . GLU A 1 157 ? 175.181 7.337 38.587 1.00 29.66 158 GLU A CA 1
ATOM 1193 C C . GLU A 1 157 ? 173.830 7.761 38.036 1.00 29.20 158 GLU A C 1
ATOM 1194 O O . GLU A 1 157 ? 173.155 8.632 38.599 1.00 27.32 158 GLU A O 1
ATOM 1200 N N . ARG A 1 158 ? 173.460 7.174 36.910 1.00 28.03 159 ARG A N 1
ATOM 1201 C CA . ARG A 1 158 ? 172.193 7.491 36.298 1.00 31.14 159 ARG A CA 1
ATOM 1202 C C . ARG A 1 158 ? 171.129 6.633 36.971 1.00 31.85 159 ARG A C 1
ATOM 1203 O O . ARG A 1 158 ? 170.966 5.452 36.660 1.00 32.74 159 ARG A O 1
ATOM 1211 N N . VAL A 1 159 ? 170.424 7.240 37.914 1.00 32.07 160 VAL A N 1
ATOM 1212 C CA . VAL A 1 159 ? 169.376 6.559 38.653 1.00 33.47 160 VAL A CA 1
ATOM 1213 C C . VAL A 1 159 ? 168.031 6.968 38.070 1.00 32.85 160 VAL A C 1
ATOM 1214 O O . VAL A 1 159 ? 167.650 8.141 38.102 1.00 31.98 160 VAL A O 1
ATOM 1218 N N . THR A 1 160 ? 167.324 5.990 37.523 1.00 32.72 161 THR A N 1
ATOM 1219 C CA . THR A 1 160 ? 166.029 6.236 36.902 1.00 34.80 161 THR A CA 1
ATOM 1220 C C . THR A 1 160 ? 164.889 6.207 37.909 1.00 34.31 161 THR A C 1
ATOM 1221 O O . THR A 1 160 ? 165.022 5.663 39.005 1.00 32.81 161 THR A O 1
ATOM 1225 N N . ALA A 1 161 ? 163.768 6.808 37.527 1.00 35.08 162 ALA A N 1
ATOM 1226 C CA . ALA A 1 161 ? 162.597 6.847 38.386 1.00 35.46 162 ALA A CA 1
ATOM 1227 C C . ALA A 1 161 ? 162.147 5.419 38.703 1.00 36.23 162 ALA A C 1
ATOM 1228 O O . ALA A 1 161 ? 161.619 5.149 39.783 1.00 36.44 162 ALA A O 1
ATOM 1230 N N . GLN A 1 162 ? 162.369 4.507 37.762 1.00 36.52 163 GLN A N 1
ATOM 1231 C CA . GLN A 1 162 ? 161.979 3.116 37.948 1.00 38.47 163 GLN A CA 1
ATOM 1232 C C . GLN A 1 162 ? 162.776 2.483 39.081 1.00 39.12 163 GLN A C 1
ATOM 1233 O O . GLN A 1 162 ? 162.213 1.795 39.943 1.00 39.01 163 GLN A O 1
ATOM 1239 N N . GLU A 1 163 ? 164.088 2.711 39.089 1.00 37.67 164 GLU A N 1
ATOM 1240 C CA . GLU A 1 163 ? 164.920 2.143 40.141 1.00 36.44 164 GLU A CA 1
ATOM 1241 C C . GLU A 1 163 ? 164.509 2.714 41.486 1.00 34.49 164 GLU A C 1
ATOM 1242 O O . GLU A 1 163 ? 164.469 1.996 42.479 1.00 33.80 164 GLU A O 1
ATOM 1248 N N . ILE A 1 164 ? 164.193 4.006 41.510 1.00 33.09 165 ILE A N 1
ATOM 1249 C CA . ILE A 1 164 ? 163.781 4.662 42.746 1.00 34.99 165 ILE A CA 1
ATOM 1250 C C . ILE A 1 164 ? 162.495 4.045 43.313 1.00 36.29 165 ILE A C 1
ATOM 1251 O O . ILE A 1 164 ? 162.391 3.801 44.518 1.00 35.76 165 ILE A O 1
ATOM 1256 N N . LEU A 1 165 ? 161.517 3.795 42.448 1.00 37.59 166 LEU A N 1
ATOM 1257 C CA . LEU A 1 165 ? 160.271 3.178 42.889 1.00 39.27 166 LEU A CA 1
ATOM 1258 C C . LEU A 1 165 ? 160.582 1.782 43.429 1.00 39.09 166 LEU A C 1
ATOM 1259 O O . LEU A 1 165 ? 160.081 1.392 44.484 1.00 39.73 166 LEU A O 1
ATOM 1264 N N . SER A 1 166 ? 161.420 1.045 42.700 1.00 39.24 167 SER A N 1
ATOM 1265 C CA . SER A 1 166 ? 161.821 -0.311 43.084 1.00 39.30 167 SER A CA 1
ATOM 1266 C C . SER A 1 166 ? 162.542 -0.344 44.422 1.00 40.54 167 SER A C 1
ATOM 1267 O O . SER A 1 166 ? 162.570 -1.378 45.081 1.00 42.54 167 SER A O 1
ATOM 1270 N N . GLU A 1 167 ? 163.136 0.778 44.817 1.00 40.11 168 GLU A N 1
ATOM 1271 C CA . GLU A 1 167 ? 163.875 0.840 46.073 1.00 39.21 168 GLU A CA 1
ATOM 1272 C C . GLU A 1 167 ? 163.093 1.555 47.166 1.00 38.64 168 GLU A C 1
ATOM 1273 O O . GLU A 1 167 ? 163.672 2.112 48.101 1.00 38.95 168 GLU A O 1
ATOM 1279 N N . GLY A 1 168 ? 161.771 1.540 47.038 1.00 37.59 169 GLY A N 1
ATOM 1280 C CA . GLY A 1 168 ? 160.930 2.161 48.042 1.00 35.68 169 GLY A CA 1
ATOM 1281 C C . GLY A 1 168 ? 160.443 3.567 47.765 1.00 35.32 169 GLY A C 1
ATOM 1282 O O . GLY A 1 168 ? 159.777 4.161 48.603 1.00 35.00 169 GLY A O 1
ATOM 1283 N N . GLY A 1 169 ? 160.776 4.109 46.600 1.00 35.81 170 GLY A N 1
ATOM 1284 C CA . GLY A 1 169 ? 160.338 5.453 46.276 1.00 34.62 170 GLY A CA 1
ATOM 1285 C C . GLY A 1 169 ? 160.986 6.559 47.094 1.00 35.91 170 GLY A C 1
ATOM 1286 O O . GLY A 1 169 ? 162.158 6.481 47.476 1.00 34.88 170 GLY A O 1
ATOM 1287 N N . LEU A 1 170 ? 160.198 7.595 47.363 1.00 36.37 171 LEU A N 1
ATOM 1288 C CA . LEU A 1 170 ? 160.642 8.757 48.114 1.00 37.78 171 LEU A CA 1
ATOM 1289 C C . LEU A 1 170 ? 160.235 8.674 49.575 1.00 39.92 171 LEU A C 1
ATOM 1290 O O . LEU A 1 170 ? 159.402 7.853 49.954 1.00 41.31 171 LEU A O 1
ATOM 1295 N N . GLY A 1 171 ? 160.828 9.533 50.393 1.00 39.88 172 GLY A N 1
ATOM 1296 C CA . GLY A 1 171 ? 160.502 9.552 51.804 1.00 40.79 172 GLY A CA 1
ATOM 1297 C C . GLY A 1 171 ? 159.288 10.427 52.062 1.00 41.46 172 GLY A C 1
ATOM 1298 O O . GLY A 1 171 ? 158.830 11.150 51.176 1.00 41.23 172 GLY A O 1
ATOM 1299 N N . ALA A 1 172 ? 158.787 10.370 53.290 1.00 42.23 173 ALA A N 1
ATOM 1300 C CA . ALA A 1 172 ? 157.608 11.119 53.709 1.00 42.01 173 ALA A CA 1
ATOM 1301 C C . ALA A 1 172 ? 157.469 12.533 53.171 1.00 41.40 173 ALA A C 1
ATOM 1302 O O . ALA A 1 172 ? 156.370 12.944 52.803 1.00 42.74 173 ALA A O 1
ATOM 1304 N N . ASP A 1 173 ? 158.564 13.285 53.125 1.00 41.19 174 ASP A N 1
ATOM 1305 C CA . ASP A 1 173 ? 158.493 14.663 52.649 1.00 38.44 174 ASP A CA 1
ATOM 1306 C C . ASP A 1 173 ? 158.712 14.820 51.154 1.00 37.66 174 ASP A C 1
ATOM 1307 O O . ASP A 1 173 ? 158.774 15.939 50.647 1.00 36.01 174 ASP A O 1
ATOM 1312 N N . GLY A 1 174 ? 158.830 13.697 50.454 1.00 36.79 175 GLY A N 1
ATOM 1313 C CA . GLY A 1 174 ? 159.028 13.732 49.014 1.00 36.64 175 GLY A CA 1
ATOM 1314 C C . GLY A 1 174 ? 160.269 14.452 48.501 1.00 36.12 175 GLY A C 1
ATOM 1315 O O . GLY A 1 174 ? 160.404 14.665 47.300 1.00 33.11 175 GLY A O 1
ATOM 1316 N N . GLU A 1 175 ? 161.182 14.818 49.397 1.00 36.42 176 GLU A N 1
ATOM 1317 C CA . GLU A 1 175 ? 162.401 15.520 48.996 1.00 36.40 176 GLU A CA 1
ATOM 1318 C C . GLU A 1 175 ? 163.478 14.635 48.365 1.00 34.97 176 GLU A C 1
ATOM 1319 O O . GLU A 1 175 ? 164.058 14.998 47.343 1.00 36.24 176 GLU A O 1
ATOM 1333 N N . PRO A 1 177 ? 165.069 10.235 47.800 1.00 33.93 178 PRO A N 1
ATOM 1334 C CA . PRO A 1 177 ? 164.686 8.823 47.809 1.00 33.00 178 PRO A CA 1
ATOM 1335 C C . PRO A 1 177 ? 164.675 8.322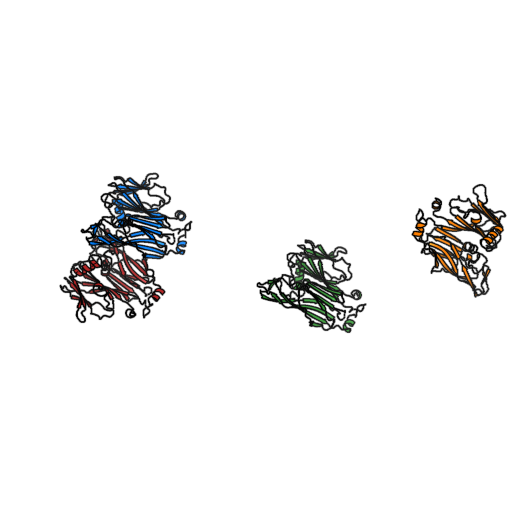 49.253 1.00 34.44 178 PRO A C 1
ATOM 1336 O O . PRO A 1 177 ? 165.450 8.798 50.093 1.00 33.78 178 PRO A O 1
ATOM 1340 N N . LEU A 1 178 ? 163.788 7.371 49.538 1.00 34.23 179 LEU A N 1
ATOM 1341 C CA . LEU A 1 178 ? 163.666 6.794 50.873 1.00 33.15 179 LEU A CA 1
ATOM 1342 C C . LEU A 1 178 ? 164.970 6.139 51.326 1.00 32.39 179 LEU A C 1
ATOM 1343 O O . LEU A 1 178 ? 165.388 6.312 52.468 1.00 33.55 179 LEU A O 1
ATOM 1348 N N . ALA A 1 179 ? 165.600 5.387 50.425 1.00 31.23 180 ALA A N 1
ATOM 1349 C CA . ALA A 1 179 ? 166.845 4.678 50.723 1.00 33.18 180 ALA A CA 1
ATOM 1350 C C . ALA A 1 179 ? 168.094 5.559 50.653 1.00 34.52 180 ALA A C 1
ATOM 1351 O O . ALA A 1 179 ? 169.178 5.087 50.297 1.00 37.87 180 ALA A O 1
ATOM 1353 N N . THR A 1 180 ? 167.953 6.829 51.007 1.00 33.30 181 THR A N 1
ATOM 1354 C CA . THR A 1 180 ? 169.079 7.745 50.951 1.00 31.52 181 THR A CA 1
ATOM 1355 C C . THR A 1 180 ? 169.998 7.728 52.176 1.00 31.95 181 THR A C 1
ATOM 1356 O O . THR A 1 180 ? 169.544 7.830 53.318 1.00 30.28 181 THR A O 1
ATOM 1360 N N . VAL A 1 181 ? 171.295 7.598 51.912 1.00 29.95 182 VAL A N 1
ATOM 1361 C CA . VAL A 1 181 ? 172.311 7.632 52.951 1.00 29.96 182 VAL A CA 1
ATOM 1362 C C . VAL A 1 181 ? 173.135 8.894 52.683 1.00 29.07 182 VAL A C 1
ATOM 1363 O O . VAL A 1 181 ? 173.785 9.010 51.644 1.00 29.45 182 VAL A O 1
ATOM 1367 N N . LEU A 1 182 ? 173.092 9.836 53.617 1.00 28.67 183 LEU A N 1
ATOM 1368 C CA . LEU A 1 182 ? 173.828 11.092 53.490 1.00 29.13 183 LEU A CA 1
ATOM 1369 C C . LEU A 1 182 ? 175.118 11.112 54.309 1.00 30.35 183 LEU A C 1
ATOM 1370 O O . LEU A 1 182 ? 175.085 11.000 55.533 1.00 28.93 183 LEU A O 1
ATOM 1375 N N . PRO A 1 183 ? 176.272 11.255 53.643 1.00 30.72 184 PRO A N 1
ATOM 1376 C CA . PRO A 1 183 ? 177.521 11.290 54.401 1.00 29.88 184 PRO A CA 1
ATOM 1377 C C . PRO A 1 183 ? 177.570 12.558 55.250 1.00 29.55 184 PRO A C 1
ATOM 1378 O O . PRO A 1 183 ? 177.033 13.594 54.858 1.00 28.58 184 PRO A O 1
ATOM 1382 N N . LYS A 1 184 ? 178.171 12.449 56.432 1.00 28.63 185 LYS A N 1
ATOM 1383 C CA . LYS A 1 184 ? 178.327 13.577 57.348 1.00 27.16 185 LYS A CA 1
ATOM 1384 C C . LYS A 1 184 ? 179.747 13.462 57.913 1.00 26.79 185 LYS A C 1
ATOM 1385 O O . LYS A 1 184 ? 179.956 13.033 59.048 1.00 27.28 185 LYS A O 1
ATOM 1391 N N . VAL A 1 185 ? 180.716 13.841 57.088 1.00 25.67 186 VAL A N 1
ATOM 1392 C CA . VAL A 1 185 ? 182.133 13.771 57.431 1.00 23.92 186 VAL A CA 1
ATOM 1393 C C . VAL A 1 185 ? 182.618 15.111 57.965 1.00 23.80 186 VAL A C 1
ATOM 1394 O O . VAL A 1 185 ? 182.872 16.042 57.206 1.00 21.38 186 VAL A O 1
ATOM 1398 N N . ILE A 1 186 ? 182.755 15.192 59.283 1.00 23.76 187 ILE A N 1
ATOM 1399 C CA . ILE A 1 186 ? 183.149 16.432 59.932 1.00 23.50 187 ILE A CA 1
ATOM 1400 C C . ILE A 1 186 ? 184.406 16.301 60.786 1.00 25.53 187 ILE A C 1
ATOM 1401 O O . ILE A 1 186 ? 184.581 15.316 61.508 1.00 24.29 187 ILE A O 1
ATOM 1406 N N . GLU A 1 187 ? 185.275 17.306 60.711 1.00 24.15 188 GLU A N 1
ATOM 1407 C CA . GLU A 1 187 ? 186.489 17.292 61.510 1.00 23.09 188 GLU A CA 1
ATOM 1408 C C . GLU A 1 187 ? 186.293 18.228 62.696 1.00 22.97 188 GLU A C 1
ATOM 1409 O O . GLU A 1 187 ? 185.930 19.393 62.527 1.00 25.15 188 GLU A O 1
ATOM 1415 N N . ILE A 1 188 ? 186.532 17.712 63.897 1.00 24.40 189 ILE A N 1
ATOM 1416 C CA . ILE A 1 188 ? 186.373 18.486 65.120 1.00 25.22 189 ILE A CA 1
ATOM 1417 C C . ILE A 1 188 ? 187.658 18.499 65.931 1.00 25.90 189 ILE A C 1
ATOM 1418 O O . ILE A 1 188 ? 188.185 17.450 66.311 1.00 24.80 189 ILE A O 1
ATOM 1423 N N . PRO A 1 189 ? 188.185 19.698 66.205 1.00 27.15 190 PRO A N 1
ATOM 1424 C CA . PRO A 1 189 ? 189.422 19.827 66.974 1.00 25.85 190 PRO A CA 1
ATOM 1425 C C . PRO A 1 189 ? 189.184 19.932 68.475 1.00 26.52 190 PRO A C 1
ATOM 1426 O O . PRO A 1 189 ? 188.068 20.183 68.921 1.00 26.40 190 PRO A O 1
ATOM 1430 N N . THR A 1 190 ? 190.249 19.714 69.239 1.00 26.90 191 THR A N 1
ATOM 1431 C CA . THR A 1 190 ? 190.229 19.844 70.693 1.00 26.42 191 THR A CA 1
ATOM 1432 C C . THR A 1 190 ? 191.620 20.361 71.034 1.00 27.37 191 THR A C 1
ATOM 1433 O O . THR A 1 190 ? 192.620 19.647 70.903 1.00 28.51 191 THR A O 1
ATOM 1437 N N . PHE A 1 191 ? 191.680 21.613 71.458 1.00 26.47 192 PHE A N 1
ATOM 1438 C CA . PHE A 1 191 ? 192.947 22.229 71.778 1.00 26.64 192 PHE A CA 1
ATOM 1439 C C . PHE A 1 191 ? 193.390 22.054 73.224 1.00 27.75 192 PHE A C 1
ATOM 1440 O O . PHE A 1 191 ? 192.584 21.814 74.120 1.00 28.06 192 PHE A O 1
ATOM 1448 N N . ASN A 1 192 ? 194.700 22.145 73.408 1.00 26.91 193 ASN A N 1
ATOM 1449 C CA . ASN A 1 192 ? 195.332 22.079 74.710 1.00 28.82 193 ASN A CA 1
ATOM 1450 C C . ASN A 1 192 ? 195.022 20.862 75.562 1.00 27.81 193 ASN A C 1
ATOM 1451 O O . ASN A 1 192 ? 194.702 21.000 76.737 1.00 30.39 193 ASN A O 1
ATOM 1456 N N . VAL A 1 193 ? 195.115 19.674 74.979 1.00 28.30 194 VAL A N 1
ATOM 1457 C CA . VAL A 1 193 ? 194.879 18.453 75.733 1.00 30.31 194 VAL A CA 1
ATOM 1458 C C . VAL A 1 193 ? 196.171 18.154 76.498 1.00 31.96 194 VAL A C 1
ATOM 1459 O O . VAL A 1 193 ? 197.219 17.925 75.896 1.00 31.29 194 VAL A O 1
ATOM 1463 N N . PRO A 1 194 ? 196.105 18.160 77.837 1.00 33.27 195 PRO A N 1
ATOM 1464 C CA . PRO A 1 194 ? 197.261 17.901 78.704 1.00 32.85 195 PRO A CA 1
ATOM 1465 C C . PRO A 1 194 ? 197.890 16.514 78.630 1.00 30.17 195 PRO A C 1
ATOM 1466 O O . PRO A 1 194 ? 197.230 15.527 78.319 1.00 30.08 195 PRO A O 1
ATOM 1470 N N . ALA A 1 195 ? 199.185 16.463 78.916 1.00 30.45 196 ALA A N 1
ATOM 1471 C CA . ALA A 1 195 ? 199.927 15.212 78.917 1.00 29.92 196 ALA A CA 1
ATOM 1472 C C . ALA A 1 195 ? 199.359 14.353 80.037 1.00 30.75 196 ALA A C 1
ATOM 1473 O O . ALA A 1 195 ? 198.970 14.870 81.080 1.00 31.21 196 ALA A O 1
ATOM 1475 N N . SER A 1 196 ? 199.308 13.045 79.825 1.00 30.40 197 SER A N 1
ATOM 1476 C CA . SER A 1 196 ? 198.780 12.158 80.844 1.00 32.04 197 SER A CA 1
ATOM 1477 C C . SER A 1 196 ? 199.172 10.732 80.541 1.00 32.58 197 SER A C 1
ATOM 1478 O O . SER A 1 196 ? 199.269 10.342 79.376 1.00 33.66 197 SER A O 1
ATOM 1481 N N . SER A 1 197 ? 199.394 9.952 81.589 1.00 30.31 198 SER A N 1
ATOM 1482 C CA . SER A 1 197 ? 199.760 8.555 81.418 1.00 32.76 198 SER A CA 1
ATOM 1483 C C . SER A 1 197 ? 198.493 7.736 81.244 1.00 32.60 198 SER A C 1
ATOM 1484 O O . SER A 1 197 ? 198.508 6.690 80.608 1.00 34.45 198 SER A O 1
ATOM 1487 N N . ALA A 1 198 ? 197.394 8.216 81.814 1.00 33.75 199 ALA A N 1
ATOM 1488 C CA . ALA A 1 198 ? 196.108 7.530 81.690 1.00 34.64 199 ALA A CA 1
ATOM 1489 C C . ALA A 1 198 ? 195.234 8.370 80.757 1.00 34.05 199 ALA A C 1
ATOM 1490 O O . ALA A 1 198 ? 195.307 9.598 80.772 1.00 33.01 199 ALA A O 1
ATOM 1492 N N . PRO A 1 199 ? 194.400 7.720 79.931 1.00 34.36 200 PRO A N 1
ATOM 1493 C CA . PRO A 1 199 ? 193.537 8.467 79.006 1.00 34.84 200 PRO A CA 1
ATOM 1494 C C . PRO A 1 199 ? 192.616 9.482 79.675 1.00 35.67 200 PRO A C 1
ATOM 1495 O O . PRO A 1 199 ? 191.936 9.175 80.658 1.00 36.94 200 PRO A O 1
ATOM 1499 N N . ILE A 1 200 ? 192.604 10.698 79.138 1.00 34.43 201 ILE A N 1
ATOM 1500 C CA . ILE A 1 200 ? 191.755 11.752 79.670 1.00 32.93 201 ILE A CA 1
ATOM 1501 C C . ILE A 1 200 ? 190.757 12.184 78.597 1.00 32.22 201 ILE A C 1
ATOM 1502 O O . ILE A 1 200 ? 190.995 12.005 77.404 1.00 31.98 201 ILE A O 1
ATOM 1507 N N . HIS A 1 201 ? 189.636 12.742 79.039 1.00 30.65 202 HIS A N 1
ATOM 1508 C CA . HIS A 1 201 ? 188.568 13.180 78.150 1.00 29.99 202 HIS A CA 1
ATOM 1509 C C . HIS A 1 201 ? 188.965 14.196 77.082 1.00 27.53 202 HIS A C 1
ATOM 1510 O O . HIS A 1 201 ? 189.476 15.273 77.393 1.00 26.12 202 HIS A O 1
ATOM 1517 N N . VAL A 1 202 ? 188.715 13.847 75.824 1.00 27.69 203 VAL A N 1
ATOM 1518 C CA . VAL A 1 202 ? 188.994 14.744 74.713 1.00 26.81 203 VAL A CA 1
ATOM 1519 C C . VAL A 1 202 ? 187.671 15.409 74.292 1.00 27.50 203 VAL A C 1
ATOM 1520 O O . VAL A 1 202 ? 187.540 16.632 74.339 1.00 28.35 203 VAL A O 1
ATOM 1524 N N . ALA A 1 203 ? 186.693 14.597 73.899 1.00 26.87 204 ALA A N 1
ATOM 1525 C CA . ALA A 1 203 ? 185.389 15.109 73.480 1.00 26.15 204 ALA A CA 1
ATOM 1526 C C . ALA A 1 203 ? 184.307 14.036 73.523 1.00 27.77 204 ALA A C 1
ATOM 1527 O O . ALA A 1 203 ? 184.598 12.848 73.674 1.00 27.73 204 ALA A O 1
ATOM 1529 N N . TYR A 1 204 ? 183.055 14.470 73.392 1.00 29.53 205 TYR A N 1
ATOM 1530 C CA . TYR A 1 204 ? 181.912 13.557 73.355 1.00 30.14 205 TYR A CA 1
ATOM 1531 C C . TYR A 1 204 ? 181.491 13.455 71.899 1.00 30.10 205 TYR A C 1
ATOM 1532 O O . TYR A 1 204 ? 181.627 14.418 71.145 1.00 31.10 205 TYR A O 1
ATOM 1541 N N . LEU A 1 205 ? 181.011 12.288 71.492 1.00 30.53 206 LEU A N 1
ATOM 1542 C CA . LEU A 1 205 ? 180.539 12.131 70.121 1.00 32.62 206 LEU A CA 1
ATOM 1543 C C . LEU A 1 205 ? 179.102 12.633 70.137 1.00 33.01 206 LEU A C 1
ATOM 1544 O O . LEU A 1 205 ? 178.313 12.226 70.988 1.00 33.82 206 LEU A O 1
ATOM 1549 N N . GLN A 1 206 ? 178.755 13.522 69.218 1.00 34.25 207 GLN A N 1
ATOM 1550 C CA . GLN A 1 206 ? 177.391 14.025 69.190 1.00 34.54 207 GLN A CA 1
ATOM 1551 C C . GLN A 1 206 ? 176.453 13.000 68.592 1.00 33.02 207 GLN A C 1
ATOM 1552 O O . GLN A 1 206 ? 176.825 12.242 67.701 1.00 32.33 207 GLN A O 1
ATOM 1558 N N . PRO A 1 207 ? 175.216 12.948 69.093 1.00 32.38 208 PRO A N 1
ATOM 1559 C CA . PRO A 1 207 ? 174.243 11.994 68.568 1.00 32.79 208 PRO A CA 1
ATOM 1560 C C . PRO A 1 207 ? 173.640 12.584 67.290 1.00 31.97 208 PRO A C 1
ATOM 1561 O O . PRO A 1 207 ? 173.969 13.706 66.912 1.00 31.22 208 PRO A O 1
ATOM 1565 N N . GLY A 1 208 ? 172.768 11.831 66.631 1.00 30.97 209 GLY A N 1
ATOM 1566 C CA . GLY A 1 208 ? 172.143 12.320 65.416 1.00 32.30 209 GLY A CA 1
ATOM 1567 C C . GLY A 1 208 ? 172.825 11.830 64.152 1.00 33.24 209 GLY A C 1
ATOM 1568 O O . GLY A 1 208 ? 172.500 12.267 63.045 1.00 34.45 209 GLY A O 1
ATOM 1569 N N . GLN A 1 209 ? 173.783 10.927 64.311 1.00 32.75 210 GLN A N 1
ATOM 1570 C CA . GLN A 1 209 ? 174.493 10.383 63.163 1.00 31.53 210 GLN A CA 1
ATOM 1571 C C . GLN A 1 209 ? 174.990 8.978 63.478 1.00 31.59 210 GLN A C 1
ATOM 1572 O O . GLN A 1 209 ? 174.987 8.547 64.632 1.00 31.85 210 GLN A O 1
ATOM 1578 N N . ILE A 1 210 ? 175.407 8.270 62.436 1.00 31.59 211 ILE A N 1
ATOM 1579 C CA . ILE A 1 210 ? 175.921 6.920 62.565 1.00 30.13 211 ILE A CA 1
ATOM 1580 C C . ILE A 1 210 ? 177.420 7.003 62.275 1.00 31.80 211 ILE A C 1
ATOM 1581 O O . ILE A 1 210 ? 177.820 7.417 61.185 1.00 31.30 211 ILE A O 1
ATOM 1586 N N . TYR A 1 211 ? 178.238 6.629 63.263 1.00 31.70 212 TYR A N 1
ATOM 1587 C CA . TYR A 1 211 ? 179.700 6.676 63.148 1.00 30.40 212 TYR A CA 1
ATOM 1588 C C . TYR A 1 211 ? 180.302 5.422 62.537 1.00 32.23 212 TYR A C 1
ATOM 1589 O O . TYR A 1 211 ? 180.112 4.312 63.036 1.00 31.61 212 TYR A O 1
ATOM 1598 N N . LYS A 1 212 ? 181.034 5.601 61.447 1.00 32.49 213 LYS A N 1
ATOM 1599 C CA . LYS A 1 212 ? 181.663 4.472 60.789 1.00 33.87 213 LYS A CA 1
ATOM 1600 C C . LYS A 1 212 ? 183.114 4.372 61.259 1.00 33.17 213 LYS A C 1
ATOM 1601 O O . LYS A 1 212 ? 183.543 3.335 61.758 1.00 33.63 213 LYS A O 1
ATOM 1607 N N . ARG A 1 213 ? 183.876 5.447 61.103 1.00 31.19 214 ARG A N 1
ATOM 1608 C CA . ARG A 1 213 ? 185.259 5.422 61.550 1.00 30.82 214 ARG A CA 1
ATOM 1609 C C . ARG A 1 213 ? 185.742 6.798 61.970 1.00 29.96 214 ARG A C 1
ATOM 1610 O O . ARG A 1 213 ? 185.227 7.826 61.515 1.00 28.25 214 ARG A O 1
ATOM 1618 N N . GLN A 1 214 ? 186.726 6.807 62.861 1.00 28.26 215 GLN A N 1
ATOM 1619 C CA . GLN A 1 214 ? 187.276 8.046 63.369 1.00 25.93 215 GLN A CA 1
ATOM 1620 C C . GLN A 1 214 ? 188.772 8.126 63.147 1.00 25.35 215 GLN A C 1
ATOM 1621 O O . GLN A 1 214 ? 189.520 7.228 63.555 1.00 25.87 215 GLN A O 1
ATOM 1627 N N . LEU A 1 215 ? 189.203 9.196 62.487 1.00 24.10 216 LEU A N 1
ATOM 1628 C CA . LEU A 1 215 ? 190.618 9.422 62.249 1.00 21.14 216 LEU A CA 1
ATOM 1629 C C . LEU A 1 215 ? 191.073 10.410 63.303 1.00 22.64 216 LEU A C 1
ATOM 1630 O O . LEU A 1 215 ? 190.501 11.488 63.445 1.00 23.48 216 LEU A O 1
ATOM 1635 N N . VAL A 1 216 ? 192.094 10.032 64.057 1.00 23.39 217 VAL A N 1
ATOM 1636 C CA . VAL A 1 216 ? 192.612 10.905 65.087 1.00 22.46 217 VAL A CA 1
ATOM 1637 C C . VAL A 1 216 ? 194.088 11.151 64.873 1.00 22.60 217 VAL A C 1
ATOM 1638 O O . VAL A 1 216 ? 194.851 10.212 64.653 1.00 22.26 217 VAL A O 1
ATOM 1642 N N . TYR A 1 217 ? 194.484 12.417 64.915 1.00 22.12 218 TYR A N 1
ATOM 1643 C CA . TYR A 1 217 ? 195.891 12.752 64.800 1.00 22.97 218 TYR A CA 1
ATOM 1644 C C . TYR A 1 217 ? 196.183 13.861 65.787 1.00 22.61 218 TYR A C 1
ATOM 1645 O O . TYR A 1 217 ? 195.311 14.662 66.115 1.00 23.35 218 TYR A O 1
ATOM 1654 N N . VAL A 1 218 ? 197.415 13.879 66.276 1.00 23.27 219 VAL A N 1
ATOM 1655 C CA . VAL A 1 218 ? 197.827 14.838 67.284 1.00 24.31 219 VAL A CA 1
ATOM 1656 C C . VAL A 1 218 ? 199.008 15.704 66.849 1.00 23.38 219 VAL A C 1
ATOM 1657 O O . VAL A 1 218 ? 199.953 15.224 66.235 1.00 22.70 219 VAL A O 1
ATOM 1661 N N . ILE A 1 219 ? 198.946 16.986 67.180 1.00 24.10 220 ILE A N 1
ATOM 1662 C CA . ILE A 1 219 ? 200.003 17.912 66.806 1.00 24.39 220 ILE A CA 1
ATOM 1663 C C . ILE A 1 219 ? 200.812 18.395 68.005 1.00 25.27 220 ILE A C 1
ATOM 1664 O O . ILE A 1 219 ? 200.263 18.909 68.986 1.00 25.62 220 ILE A O 1
ATOM 1669 N N . ASN A 1 220 ? 202.125 18.234 67.902 1.00 25.66 221 ASN A N 1
ATOM 1670 C CA . ASN A 1 220 ? 203.069 18.659 68.935 1.00 26.36 221 ASN A CA 1
ATOM 1671 C C . ASN A 1 220 ? 203.607 20.016 68.452 1.00 26.70 221 ASN A C 1
ATOM 1672 O O . ASN A 1 220 ? 203.968 20.158 67.282 1.00 23.61 221 ASN A O 1
ATOM 1677 N N . SER A 1 221 ? 203.652 21.004 69.346 1.00 27.80 222 SER A N 1
ATOM 1678 C CA . SER A 1 221 ? 204.115 22.351 68.987 1.00 29.66 222 SER A CA 1
ATOM 1679 C C . SER A 1 221 ? 205.549 22.430 68.465 1.00 28.58 222 SER A C 1
ATOM 1680 O O . SER A 1 221 ? 205.934 23.427 67.861 1.00 29.84 222 SER A O 1
ATOM 1683 N N . THR A 1 222 ? 206.340 21.388 68.690 1.00 29.06 223 THR A N 1
ATOM 1684 C CA . THR A 1 222 ? 207.726 21.376 68.219 1.00 29.58 223 THR A CA 1
ATOM 1685 C C . THR A 1 222 ? 207.928 20.486 66.995 1.00 28.43 223 THR A C 1
ATOM 1686 O O . THR A 1 222 ? 208.502 20.907 65.994 1.00 28.81 223 THR A O 1
ATOM 1690 N N . SER A 1 223 ? 207.451 19.252 67.081 1.00 27.22 224 SER A N 1
ATOM 1691 C CA . SER A 1 223 ? 207.617 18.299 65.995 1.00 26.74 224 SER A CA 1
ATOM 1692 C C . SER A 1 223 ? 206.408 18.171 65.076 1.00 26.55 224 SER A C 1
ATOM 1693 O O . SER A 1 223 ? 206.428 17.373 64.143 1.00 27.38 224 SER A O 1
ATOM 1696 N N . GLY A 1 224 ? 205.357 18.946 65.339 1.00 26.54 225 GLY A N 1
ATOM 1697 C CA . GLY A 1 224 ? 204.167 18.872 64.505 1.00 24.14 225 GLY A CA 1
ATOM 1698 C C . GLY A 1 224 ? 203.460 17.529 64.601 1.00 24.72 225 GLY A C 1
ATOM 1699 O O . GLY A 1 224 ? 203.274 16.985 65.697 1.00 25.11 225 GLY A O 1
ATOM 1700 N N . ILE A 1 225 ? 203.078 16.982 63.452 1.00 23.08 226 ILE A N 1
ATOM 1701 C CA . ILE A 1 225 ? 202.382 15.700 63.412 1.00 22.50 226 ILE A CA 1
ATOM 1702 C C . ILE A 1 225 ? 203.352 14.509 63.467 1.00 21.88 226 ILE A C 1
ATOM 1703 O O . ILE A 1 225 ? 202.931 13.364 63.601 1.00 22.10 226 ILE A O 1
ATOM 1708 N N . ASN A 1 226 ? 204.648 14.778 63.351 1.00 23.75 227 ASN A N 1
ATOM 1709 C CA . ASN A 1 226 ? 205.639 13.702 63.404 1.00 25.96 227 ASN A CA 1
ATOM 1710 C C . ASN A 1 226 ? 206.137 13.553 64.832 1.00 25.82 227 ASN A C 1
ATOM 1711 O O . ASN A 1 226 ? 207.247 13.959 65.158 1.00 28.23 227 ASN A O 1
ATOM 1716 N N . ASN A 1 227 ? 205.294 12.969 65.675 1.00 27.00 228 ASN A N 1
ATOM 1717 C CA . ASN A 1 227 ? 205.609 12.771 67.082 1.00 25.47 228 ASN A CA 1
ATOM 1718 C C . ASN A 1 227 ? 205.028 11.427 67.500 1.00 27.19 228 ASN A C 1
ATOM 1719 O O . ASN A 1 227 ? 204.283 10.806 66.750 1.00 26.99 228 ASN A O 1
ATOM 1724 N N . THR A 1 228 ? 205.364 10.987 68.706 1.00 28.06 229 THR A N 1
ATOM 1725 C CA . THR A 1 228 ? 204.855 9.732 69.224 1.00 29.36 229 THR A CA 1
ATOM 1726 C C . THR A 1 228 ? 204.275 9.998 70.602 1.00 29.48 229 THR A C 1
ATOM 1727 O O . THR A 1 228 ? 204.501 9.231 71.536 1.00 29.76 229 THR A O 1
ATOM 1731 N N . ASP A 1 229 ? 203.530 11.095 70.723 1.00 28.94 230 ASP A N 1
ATOM 1732 C CA . ASP A 1 229 ? 202.929 11.476 71.998 1.00 29.49 230 ASP A CA 1
ATOM 1733 C C . ASP A 1 229 ? 201.734 10.634 72.422 1.00 28.88 230 ASP A C 1
ATOM 1734 O O . ASP A 1 229 ? 201.529 10.403 73.613 1.00 28.74 230 ASP A O 1
ATOM 1739 N N . PRO A 1 230 ? 200.914 10.175 71.463 1.00 30.18 231 PRO A N 1
ATOM 1740 C CA . PRO A 1 230 ? 199.776 9.374 71.920 1.00 29.67 231 PRO A CA 1
ATOM 1741 C C . PRO A 1 230 ? 200.202 7.969 72.320 1.00 29.80 231 PRO A C 1
ATOM 1742 O O . PRO A 1 230 ? 200.966 7.326 71.610 1.00 30.02 231 PRO A O 1
ATOM 1746 N N . THR A 1 231 ? 199.719 7.500 73.467 1.00 29.70 232 THR A N 1
ATOM 1747 C CA . THR A 1 231 ? 200.072 6.162 73.937 1.00 29.56 232 THR A CA 1
ATOM 1748 C C . THR A 1 231 ? 198.872 5.241 74.131 1.00 29.12 232 THR A C 1
ATOM 1749 O O . THR A 1 231 ? 198.991 4.021 74.009 1.00 28.33 232 THR A O 1
ATOM 1753 N N . GLU A 1 232 ? 197.712 5.827 74.411 1.00 29.81 233 GLU A N 1
ATOM 1754 C CA . GLU A 1 232 ? 196.505 5.043 74.642 1.00 30.88 233 GLU A CA 1
ATOM 1755 C C . GLU A 1 232 ? 195.251 5.768 74.160 1.00 30.19 233 GLU A C 1
ATOM 1756 O O . GLU A 1 232 ? 195.149 6.991 74.281 1.00 27.75 233 GLU A O 1
ATOM 1762 N N . TYR A 1 233 ? 194.302 4.997 73.629 1.00 28.76 234 TYR A N 1
ATOM 1763 C CA . TYR A 1 233 ? 193.030 5.525 73.139 1.00 30.33 234 TYR A CA 1
ATOM 1764 C C . TYR A 1 233 ? 191.913 4.803 73.878 1.00 30.30 234 TYR A C 1
ATOM 1765 O O . TYR A 1 233 ? 191.970 3.592 74.081 1.00 31.34 234 TYR A O 1
ATOM 1774 N N . GLU A 1 234 ? 190.882 5.546 74.250 1.00 29.97 235 GLU A N 1
ATOM 1775 C CA . GLU A 1 234 ? 189.779 4.967 74.993 1.00 30.80 235 GLU A CA 1
ATOM 1776 C C . GLU A 1 234 ? 188.425 5.528 74.556 1.00 29.55 235 GLU A C 1
ATOM 1777 O O . GLU A 1 234 ? 188.249 6.746 74.481 1.00 28.67 235 GLU A O 1
ATOM 1783 N N . LEU A 1 235 ? 187.488 4.633 74.247 1.00 28.83 236 LEU A N 1
ATOM 1784 C CA . LEU A 1 235 ? 186.131 5.021 73.869 1.00 32.16 236 LEU A CA 1
ATOM 1785 C C . LEU A 1 235 ? 185.284 4.522 75.032 1.00 34.71 236 LEU A C 1
ATOM 1786 O O . LEU A 1 235 ? 185.156 3.311 75.249 1.00 35.53 236 LEU A O 1
ATOM 1791 N N . LYS A 1 236 ? 184.704 5.453 75.778 1.00 35.34 237 LYS A N 1
ATOM 1792 C CA . LYS A 1 236 ? 183.937 5.084 76.957 1.00 39.41 237 LYS A CA 1
ATOM 1793 C C . LYS A 1 236 ? 182.507 5.613 77.031 1.00 39.69 237 LYS A C 1
ATOM 1794 O O . LYS A 1 236 ? 182.234 6.762 76.673 1.00 39.33 237 LYS A O 1
ATOM 1800 N N . ILE A 1 237 ? 181.603 4.755 77.500 1.00 40.37 238 ILE A N 1
ATOM 1801 C CA . ILE A 1 237 ? 180.200 5.115 77.675 1.00 41.15 238 ILE A CA 1
ATOM 1802 C C . ILE A 1 237 ? 180.149 5.744 79.062 1.00 43.21 238 ILE A C 1
ATOM 1803 O O . ILE A 1 237 ? 180.411 5.072 80.059 1.00 44.36 238 ILE A O 1
ATOM 1808 N N . VAL A 1 238 ? 179.825 7.030 79.127 1.00 44.83 239 VAL A N 1
ATOM 1809 C CA . VAL A 1 238 ? 179.766 7.739 80.399 1.00 46.69 239 VAL A CA 1
ATOM 1810 C C . VAL A 1 238 ? 178.366 7.778 81.008 1.00 48.97 239 VAL A C 1
ATOM 1811 O O . VAL A 1 238 ? 178.219 7.924 82.223 1.00 49.08 239 VAL A O 1
ATOM 1815 N N . ARG A 1 239 ? 177.339 7.655 80.170 1.00 50.55 240 ARG A N 1
ATOM 1816 C CA . ARG A 1 239 ? 175.966 7.700 80.666 1.00 52.61 240 ARG A CA 1
ATOM 1817 C C . ARG A 1 239 ? 175.558 6.364 81.262 1.00 53.49 240 ARG A C 1
ATOM 1818 O O . ARG A 1 239 ? 175.555 5.336 80.577 1.00 53.59 240 ARG A O 1
ATOM 1826 N N . GLY A 1 240 ? 175.209 6.396 82.547 1.00 53.96 241 GLY A N 1
ATOM 1827 C CA . GLY A 1 240 ? 174.822 5.188 83.247 1.00 53.55 241 GLY A CA 1
ATOM 1828 C C . GLY A 1 240 ? 176.051 4.623 83.932 1.00 53.76 241 GLY A C 1
ATOM 1829 O O . GLY A 1 240 ? 176.865 5.380 84.476 1.00 53.10 241 GLY A O 1
ATOM 1830 N N . VAL A 1 241 ? 176.195 3.301 83.907 1.00 53.64 242 VAL A N 1
ATOM 1831 C CA . VAL A 1 241 ? 177.349 2.656 84.524 1.00 53.74 242 VAL A CA 1
ATOM 1832 C C . VAL A 1 241 ? 178.548 2.775 83.582 1.00 53.72 242 VAL A C 1
ATOM 1833 O O . VAL A 1 241 ? 178.616 2.087 82.559 1.00 53.61 242 VAL A O 1
ATOM 1837 N N . PRO A 1 242 ? 179.506 3.658 83.915 1.00 53.13 243 PRO A N 1
ATOM 1838 C CA . PRO A 1 242 ? 180.709 3.876 83.102 1.00 52.54 243 PRO A CA 1
ATOM 1839 C C . PRO A 1 242 ? 181.265 2.578 82.532 1.00 51.15 243 PRO A C 1
ATOM 1840 O O . PRO A 1 242 ? 181.654 1.682 83.282 1.00 51.94 243 PRO A O 1
ATOM 1844 N N . THR A 1 243 ? 181.302 2.485 81.205 1.00 49.99 244 THR A N 1
ATOM 1845 C CA . THR A 1 243 ? 181.788 1.281 80.541 1.00 49.52 244 THR A CA 1
ATOM 1846 C C . THR A 1 243 ? 182.640 1.530 79.300 1.00 48.79 244 THR A C 1
ATOM 1847 O O . THR A 1 243 ? 182.176 2.115 78.316 1.00 49.03 244 THR A O 1
ATOM 1851 N N . ASP A 1 244 ? 183.886 1.071 79.348 1.00 47.35 245 ASP A N 1
ATOM 1852 C CA . ASP A 1 244 ? 184.800 1.213 78.221 1.00 46.36 245 ASP A CA 1
ATOM 1853 C C . ASP A 1 244 ? 184.322 0.302 77.108 1.00 44.91 245 ASP A C 1
ATOM 1854 O O . ASP A 1 244 ? 183.896 -0.818 77.368 1.00 45.21 245 ASP A O 1
ATOM 1859 N N . LYS A 1 245 ? 184.384 0.785 75.873 1.00 43.92 246 LYS A N 1
ATOM 1860 C CA . LYS A 1 245 ? 184.001 -0.013 74.714 1.00 41.69 246 LYS A CA 1
ATOM 1861 C C . LYS A 1 245 ? 185.284 -0.261 73.929 1.00 40.04 246 LYS A C 1
ATOM 1862 O O . LYS A 1 245 ? 185.404 -1.225 73.167 1.00 39.03 246 LYS A O 1
ATOM 1868 N N . ILE A 1 246 ? 186.244 0.634 74.127 1.00 38.02 247 ILE A N 1
ATOM 1869 C CA . ILE A 1 246 ? 187.539 0.527 73.482 1.00 37.98 247 ILE A CA 1
ATOM 1870 C C . ILE A 1 246 ? 188.597 1.080 74.427 1.00 37.60 247 ILE A C 1
ATOM 1871 O O . ILE A 1 246 ? 188.454 2.177 74.969 1.00 37.24 247 ILE A O 1
ATOM 1876 N N . LYS A 1 247 ? 189.647 0.295 74.630 1.00 37.72 248 LYS A N 1
ATOM 1877 C CA . LYS A 1 247 ? 190.765 0.665 75.491 1.00 38.69 248 LYS A CA 1
ATOM 1878 C C . LYS A 1 247 ? 191.954 -0.030 74.843 1.00 37.28 248 LYS A C 1
ATOM 1879 O O . LYS A 1 247 ? 192.138 -1.242 74.993 1.00 37.17 248 LYS A O 1
ATOM 1885 N N . VAL A 1 248 ? 192.752 0.736 74.110 1.00 35.19 249 VAL A N 1
ATOM 1886 C CA . VAL A 1 248 ? 193.878 0.163 73.389 1.00 34.58 249 VAL A CA 1
ATOM 1887 C C . VAL A 1 248 ? 195.073 1.093 73.388 1.00 32.27 249 VAL A C 1
ATOM 1888 O O . VAL A 1 248 ? 194.934 2.293 73.615 1.00 33.76 249 VAL A O 1
ATOM 1892 N N . SER A 1 249 ? 196.252 0.533 73.140 1.00 29.90 250 SER A N 1
ATOM 1893 C CA . SER A 1 249 ? 197.463 1.336 73.075 1.00 30.18 250 SER A CA 1
ATOM 1894 C C . SER A 1 249 ? 197.507 1.884 71.655 1.00 28.17 250 SER A C 1
ATOM 1895 O O . SER A 1 249 ? 196.921 1.309 70.742 1.00 29.98 250 SER A O 1
ATOM 1898 N N . TRP A 1 250 ? 198.206 2.990 71.464 1.00 29.00 251 TRP A N 1
ATOM 1899 C CA . TRP A 1 250 ? 198.297 3.583 70.146 1.00 29.00 251 TRP A CA 1
ATOM 1900 C C . TRP A 1 250 ? 198.979 2.605 69.187 1.00 29.97 251 TRP A C 1
ATOM 1901 O O . TRP A 1 250 ? 198.558 2.453 68.038 1.00 30.27 251 TRP A O 1
ATOM 1912 N N . ALA A 1 251 ? 200.021 1.927 69.667 1.00 29.75 252 ALA A N 1
ATOM 1913 C CA . ALA A 1 251 ? 200.744 0.966 68.840 1.00 30.15 252 ALA A CA 1
ATOM 1914 C C . ALA A 1 251 ? 199.834 -0.165 68.383 1.00 30.98 252 ALA A C 1
ATOM 1915 O O . ALA A 1 251 ? 199.915 -0.622 67.242 1.00 33.21 252 ALA A O 1
ATOM 1917 N N . ALA A 1 252 ? 198.955 -0.614 69.266 1.00 31.82 253 ALA A N 1
ATOM 1918 C CA . ALA A 1 252 ? 198.046 -1.700 68.920 1.00 30.45 253 ALA A CA 1
ATOM 1919 C C . ALA A 1 252 ? 197.010 -1.208 67.922 1.00 31.68 253 ALA A C 1
ATOM 1920 O O . ALA A 1 252 ? 196.559 -1.956 67.060 1.00 30.09 253 ALA A O 1
ATOM 1922 N N . LEU A 1 253 ? 196.631 0.057 68.045 1.00 31.15 254 LEU A N 1
ATOM 1923 C CA . LEU A 1 253 ? 195.651 0.628 67.140 1.00 30.78 254 LEU A CA 1
ATOM 1924 C C . LEU A 1 253 ? 196.308 0.740 65.760 1.00 29.84 254 LEU A C 1
ATOM 1925 O O . LEU A 1 253 ? 195.717 0.350 64.747 1.00 31.09 254 LEU A O 1
ATOM 1930 N N . GLN A 1 254 ? 197.542 1.244 65.726 1.00 27.53 255 GLN A N 1
ATOM 1931 C CA . GLN A 1 254 ? 198.259 1.384 64.461 1.00 28.11 255 GLN A CA 1
ATOM 1932 C C . GLN A 1 254 ? 198.527 0.015 63.836 1.00 29.66 255 GLN A C 1
ATOM 1933 O O . GLN A 1 254 ? 198.587 -0.109 62.613 1.00 28.94 255 GLN A O 1
ATOM 1939 N N . ALA A 1 255 ? 198.689 -1.011 64.670 1.00 30.55 256 ALA A N 1
ATOM 1940 C CA . ALA A 1 255 ? 198.931 -2.362 64.163 1.00 30.72 256 ALA A CA 1
ATOM 1941 C C . ALA A 1 255 ? 197.659 -2.867 63.496 1.00 31.00 256 ALA A C 1
ATOM 1942 O O . ALA A 1 255 ? 197.707 -3.547 62.473 1.00 31.09 256 ALA A O 1
ATOM 1944 N N . GLU A 1 256 ? 196.523 -2.528 64.095 1.00 31.40 257 GLU A N 1
ATOM 1945 C CA . GLU A 1 256 ? 195.211 -2.907 63.579 1.00 32.71 257 GLU A CA 1
ATOM 1946 C C . GLU A 1 256 ? 194.980 -2.233 62.224 1.00 31.71 257 GLU A C 1
ATOM 1947 O O . GLU A 1 256 ? 194.435 -2.850 61.307 1.00 30.69 257 GLU A O 1
ATOM 1953 N N . ASN A 1 257 ? 195.390 -0.967 62.117 1.00 30.63 258 ASN A N 1
ATOM 1954 C CA . ASN A 1 257 ? 195.262 -0.196 60.874 1.00 29.30 258 ASN A CA 1
ATOM 1955 C C . ASN A 1 257 ? 196.135 -0.835 59.796 1.00 29.80 258 ASN A C 1
ATOM 1956 O O . ASN A 1 257 ? 195.742 -0.917 58.632 1.00 30.46 258 ASN A O 1
ATOM 1961 N N . GLN A 1 258 ? 197.328 -1.269 60.194 1.00 29.00 259 GLN A N 1
ATOM 1962 C CA . GLN A 1 258 ? 198.272 -1.909 59.285 1.00 31.31 259 GLN A CA 1
ATOM 1963 C C . GLN A 1 258 ? 197.606 -3.105 58.622 1.00 33.14 259 GLN A C 1
ATOM 1964 O O . GLN A 1 258 ? 197.713 -3.308 57.413 1.00 31.73 259 GLN A O 1
ATOM 1970 N N . ALA A 1 259 ? 196.918 -3.903 59.427 1.00 34.74 260 ALA A N 1
ATOM 1971 C CA . ALA A 1 259 ? 196.241 -5.085 58.918 1.00 34.83 260 ALA A CA 1
ATOM 1972 C C . ALA A 1 259 ? 195.066 -4.659 58.056 1.00 34.61 260 ALA A C 1
ATOM 1973 O O . ALA A 1 259 ? 194.906 -5.125 56.930 1.00 34.22 260 ALA A O 1
ATOM 1975 N N . GLU A 1 260 ? 194.256 -3.755 58.590 1.00 34.56 261 GLU A N 1
ATOM 1976 C CA . GLU A 1 260 ? 193.081 -3.272 57.888 1.00 37.10 261 GLU A CA 1
ATOM 1977 C C . GLU A 1 260 ? 193.362 -2.552 56.567 1.00 36.25 261 GLU A C 1
ATOM 1978 O O . GLU A 1 260 ? 192.810 -2.921 55.532 1.00 37.36 261 GLU A O 1
ATOM 1984 N N . TYR A 1 261 ? 194.219 -1.534 56.607 1.00 34.18 262 TYR A N 1
ATOM 1985 C CA . TYR A 1 261 ? 194.534 -0.728 55.425 1.00 33.12 262 TYR A CA 1
ATOM 1986 C C . TYR A 1 261 ? 195.765 -1.144 54.651 1.00 33.51 262 TYR A C 1
ATOM 1987 O O . TYR A 1 261 ? 196.087 -0.548 53.621 1.00 33.50 262 TYR A O 1
ATOM 1996 N N . GLN A 1 262 ? 196.461 -2.154 55.163 1.00 33.55 263 GLN A N 1
ATOM 1997 C CA . GLN A 1 262 ? 197.650 -2.683 54.522 1.00 31.50 263 GLN A CA 1
ATOM 1998 C C . GLN A 1 262 ? 198.678 -1.609 54.214 1.00 30.83 263 GLN A C 1
ATOM 1999 O O . GLN A 1 262 ? 199.207 -1.521 53.105 1.00 30.62 263 GLN A O 1
ATOM 2005 N N . VAL A 1 263 ? 198.967 -0.795 55.219 1.00 27.57 264 VAL A N 1
ATOM 2006 C CA . VAL A 1 263 ? 199.940 0.271 55.077 1.00 27.55 264 VAL A CA 1
ATOM 2007 C C . VAL A 1 263 ? 200.390 0.704 56.469 1.00 27.09 264 VAL A C 1
ATOM 2008 O O . VAL A 1 263 ? 199.627 0.620 57.434 1.00 27.02 264 VAL A O 1
ATOM 2012 N N . ALA A 1 264 ? 201.641 1.141 56.569 1.00 27.15 265 ALA A N 1
ATOM 2013 C CA . ALA A 1 264 ? 202.193 1.599 57.832 1.00 25.92 265 ALA A CA 1
ATOM 2014 C C . ALA A 1 264 ? 201.506 2.917 58.199 1.00 27.07 265 ALA A C 1
ATOM 2015 O O . ALA A 1 264 ? 200.871 3.547 57.350 1.00 27.41 265 ALA A O 1
ATOM 2017 N N . PRO A 1 265 ? 201.630 3.353 59.465 1.00 25.85 266 PRO A N 1
ATOM 2018 C CA . PRO A 1 265 ? 201.019 4.600 59.951 1.00 25.36 266 PRO A CA 1
ATOM 2019 C C . PRO A 1 265 ? 201.497 5.841 59.200 1.00 24.17 266 PRO A C 1
ATOM 2020 O O . PRO A 1 265 ? 202.659 5.927 58.810 1.00 25.54 266 PRO A O 1
ATOM 2024 N N . TYR A 1 266 ? 200.597 6.802 59.012 1.00 22.62 267 TYR A N 1
ATOM 2025 C CA . TYR A 1 266 ? 200.943 8.053 58.342 1.00 22.77 267 TYR A CA 1
ATOM 2026 C C . TYR A 1 266 ? 202.067 8.711 59.152 1.00 22.26 267 TYR A C 1
ATOM 2027 O O . TYR A 1 266 ? 202.979 9.329 58.602 1.00 22.60 267 TYR A O 1
ATOM 2036 N N . SER A 1 267 ? 201.980 8.583 60.472 1.00 22.27 268 SER A N 1
ATOM 2037 C CA . SER A 1 267 ? 203.008 9.079 61.378 1.00 22.38 268 SER A CA 1
ATOM 2038 C C . SER A 1 267 ? 202.755 8.403 62.715 1.00 23.65 268 SER A C 1
ATOM 2039 O O . SER A 1 267 ? 201.787 7.655 62.863 1.00 25.35 268 SER A O 1
ATOM 2042 N N . GLY A 1 268 ? 203.618 8.656 63.687 1.00 24.49 269 GLY A N 1
ATOM 2043 C CA . GLY A 1 268 ? 203.416 8.050 64.985 1.00 25.21 269 GLY A CA 1
ATOM 2044 C C . GLY A 1 268 ? 202.275 8.702 65.742 1.00 25.61 269 GLY A C 1
ATOM 2045 O O . GLY A 1 268 ? 201.920 8.247 66.821 1.00 27.48 269 GLY A O 1
ATOM 2046 N N . ALA A 1 269 ? 201.677 9.755 65.189 1.00 26.24 270 ALA A N 1
ATOM 2047 C CA . ALA A 1 269 ? 200.597 10.437 65.904 1.00 25.85 270 ALA A CA 1
ATOM 2048 C C . ALA A 1 269 ? 199.230 10.369 65.249 1.00 26.28 270 ALA A C 1
ATOM 2049 O O . ALA A 1 269 ? 198.342 11.160 65.581 1.00 24.33 270 ALA A O 1
ATOM 2051 N N . SER A 1 270 ? 199.050 9.418 64.337 1.00 25.90 271 SER A N 1
ATOM 2052 C CA . SER A 1 270 ? 197.778 9.273 63.638 1.00 26.62 271 SER A CA 1
ATOM 2053 C C . SER A 1 270 ? 197.260 7.841 63.706 1.00 26.46 271 SER A C 1
ATOM 2054 O O . SER A 1 270 ? 198.035 6.894 63.594 1.00 25.78 271 SER A O 1
ATOM 2057 N N . ALA A 1 271 ? 195.949 7.697 63.876 1.00 24.73 272 ALA A N 1
ATOM 2058 C CA . ALA A 1 271 ? 195.325 6.377 63.921 1.00 24.92 272 ALA A CA 1
ATOM 2059 C C . ALA A 1 271 ? 193.835 6.437 63.581 1.00 25.28 272 ALA A C 1
ATOM 2060 O O . ALA A 1 271 ? 193.174 7.462 63.762 1.00 25.35 272 ALA A O 1
ATOM 2062 N N . ILE A 1 272 ? 193.313 5.328 63.069 1.00 26.03 273 ILE A N 1
ATOM 2063 C CA . ILE A 1 272 ? 191.905 5.241 62.723 1.00 25.84 273 ILE A CA 1
ATOM 2064 C C . ILE A 1 272 ? 191.177 4.205 63.572 1.00 27.27 273 ILE A C 1
ATOM 2065 O O . ILE A 1 272 ? 191.674 3.098 63.791 1.00 26.24 273 ILE A O 1
ATOM 2070 N N . ILE A 1 273 ? 189.998 4.581 64.051 1.00 28.84 274 ILE A N 1
ATOM 2071 C CA . ILE A 1 273 ? 189.167 3.689 64.845 1.00 30.65 274 ILE A CA 1
ATOM 2072 C C . ILE A 1 273 ? 187.976 3.246 64.018 1.00 31.87 274 ILE A C 1
ATOM 2073 O O . ILE A 1 273 ? 187.057 4.033 63.785 1.00 31.90 274 ILE A O 1
ATOM 2078 N N . ASP A 1 274 ? 187.991 2.000 63.560 1.00 34.13 275 ASP A N 1
ATOM 2079 C CA . ASP A 1 274 ? 186.859 1.478 62.808 1.00 34.76 275 ASP A CA 1
ATOM 2080 C C . ASP A 1 274 ? 185.908 0.909 63.848 1.00 34.74 275 ASP A C 1
ATOM 2081 O O . ASP A 1 274 ? 186.132 -0.174 64.387 1.00 34.35 275 ASP A O 1
ATOM 2086 N N . PHE A 1 275 ? 184.852 1.662 64.132 1.00 34.56 276 PHE A N 1
ATOM 2087 C CA . PHE A 1 275 ? 183.869 1.279 65.132 1.00 35.50 276 PHE A CA 1
ATOM 2088 C C . PHE A 1 275 ? 183.271 -0.121 65.009 1.00 37.35 276 PHE A C 1
ATOM 2089 O O . PHE A 1 275 ? 183.082 -0.791 66.023 1.00 37.28 276 PHE A O 1
ATOM 2097 N N . ARG A 1 276 ? 182.992 -0.581 63.792 1.00 38.10 277 ARG A N 1
ATOM 2098 C CA . ARG A 1 276 ? 182.412 -1.911 63.621 1.00 40.45 277 ARG A CA 1
ATOM 2099 C C . ARG A 1 276 ? 183.311 -3.000 64.197 1.00 40.29 277 ARG A C 1
ATOM 2100 O O . ARG A 1 276 ? 182.862 -4.119 64.437 1.00 40.36 277 ARG A O 1
ATOM 2108 N N . LYS A 1 277 ? 184.580 -2.674 64.409 1.00 40.47 278 LYS A N 1
ATOM 2109 C CA . LYS A 1 277 ? 185.524 -3.633 64.969 1.00 41.04 278 LYS A CA 1
ATOM 2110 C C . LYS A 1 277 ? 185.364 -3.734 66.484 1.00 40.95 278 LYS A C 1
ATOM 2111 O O . LYS A 1 277 ? 185.979 -4.586 67.123 1.00 40.40 278 LYS A O 1
ATOM 2117 N N . TYR A 1 278 ? 184.546 -2.858 67.055 1.00 41.31 279 TYR A N 1
ATOM 2118 C CA . TYR A 1 278 ? 184.330 -2.855 68.496 1.00 42.42 279 TYR A CA 1
ATOM 2119 C C . TYR A 1 278 ? 182.850 -2.875 68.857 1.00 42.38 279 TYR A C 1
ATOM 2120 O O . TYR A 1 278 ? 182.483 -3.006 70.021 1.00 44.28 279 TYR A O 1
ATOM 2129 N N . PHE A 1 279 ? 182.003 -2.726 67.849 1.00 42.74 280 PHE A N 1
ATOM 2130 C CA . PHE A 1 279 ? 180.559 -2.762 68.036 1.00 41.41 280 PHE A CA 1
ATOM 2131 C C . PHE A 1 279 ? 180.054 -3.702 66.956 1.00 42.14 280 PHE A C 1
ATOM 2132 O O . PHE A 1 279 ? 180.799 -4.040 66.040 1.00 42.21 280 PHE A O 1
ATOM 2140 N N . ASN A 1 280 ? 178.806 -4.142 67.054 1.00 43.67 281 ASN A N 1
ATOM 2141 C CA . ASN A 1 280 ? 178.276 -5.018 66.021 1.00 45.27 281 ASN A CA 1
ATOM 2142 C C . ASN A 1 280 ? 177.731 -4.082 64.951 1.00 44.05 281 ASN A C 1
ATOM 2143 O O . ASN A 1 280 ? 176.584 -3.639 65.018 1.00 44.70 281 ASN A O 1
ATOM 2148 N N . GLY A 1 281 ? 178.577 -3.775 63.971 1.00 42.78 282 GLY A N 1
ATOM 2149 C CA . GLY A 1 281 ? 178.192 -2.853 62.916 1.00 40.63 282 GLY A CA 1
ATOM 2150 C C . GLY A 1 281 ? 178.705 -1.478 63.303 1.00 38.33 282 GLY A C 1
ATOM 2151 O O . GLY A 1 281 ? 179.496 -1.362 64.239 1.00 39.07 282 GLY A O 1
ATOM 2152 N N . ASP A 1 282 ? 178.259 -0.435 62.609 1.00 37.52 283 ASP A N 1
ATOM 2153 C CA . ASP A 1 282 ? 178.708 0.915 62.922 1.00 35.81 283 ASP A CA 1
ATOM 2154 C C . ASP A 1 282 ? 178.022 1.413 64.179 1.00 36.58 283 ASP A C 1
ATOM 2155 O O . ASP A 1 282 ? 176.990 0.885 64.587 1.00 37.20 283 ASP A O 1
ATOM 2160 N N . LEU A 1 283 ? 178.598 2.444 64.782 1.00 35.86 284 LEU A N 1
ATOM 2161 C CA . LEU A 1 283 ? 178.053 3.026 65.996 1.00 35.15 284 LEU A CA 1
ATOM 2162 C C . LEU A 1 283 ? 176.903 3.967 65.646 1.00 35.16 284 LEU A C 1
ATOM 2163 O O . LEU A 1 283 ? 177.122 5.107 65.228 1.00 33.66 284 LEU A O 1
ATOM 2168 N N . ASP A 1 284 ? 175.677 3.489 65.829 1.00 35.46 285 ASP A N 1
ATOM 2169 C CA . ASP A 1 284 ? 174.492 4.277 65.510 1.00 35.64 285 ASP A CA 1
ATOM 2170 C C . ASP A 1 284 ? 173.993 5.110 66.679 1.00 36.08 285 ASP A C 1
ATOM 2171 O O . ASP A 1 284 ? 173.386 4.593 67.615 1.00 38.76 285 ASP A O 1
ATOM 2176 N N . LEU A 1 285 ? 174.234 6.412 66.613 1.00 35.00 286 LEU A N 1
ATOM 2177 C CA . LEU A 1 285 ? 173.802 7.306 67.670 1.00 34.70 286 LEU A CA 1
ATOM 2178 C C . LEU A 1 285 ? 172.686 8.233 67.199 1.00 34.91 286 LEU A C 1
ATOM 2179 O O . LEU A 1 285 ? 172.481 9.303 67.775 1.00 32.89 286 LEU A O 1
ATOM 2184 N N . THR A 1 286 ? 171.962 7.815 66.161 1.00 36.09 287 THR A N 1
ATOM 2185 C CA . THR A 1 286 ? 170.880 8.628 65.605 1.00 37.68 287 THR A CA 1
ATOM 2186 C C . THR A 1 286 ? 169.926 9.196 66.654 1.00 39.12 287 THR A C 1
ATOM 2187 O O . THR A 1 286 ? 169.584 10.376 66.609 1.00 39.93 287 THR A O 1
ATOM 2191 N N . HIS A 1 287 ? 169.494 8.369 67.598 1.00 41.09 288 HIS A N 1
ATOM 2192 C CA . HIS A 1 287 ? 168.578 8.840 68.631 1.00 42.07 288 HIS A CA 1
ATOM 2193 C C . HIS A 1 287 ? 169.158 8.739 70.042 1.00 41.91 288 HIS A C 1
ATOM 2194 O O . HIS A 1 287 ? 168.427 8.792 71.031 1.00 43.78 288 HIS A O 1
ATOM 2201 N N . ALA A 1 288 ? 170.476 8.609 70.128 1.00 40.77 289 ALA A N 1
ATOM 2202 C CA . ALA A 1 288 ? 171.154 8.502 71.413 1.00 39.30 289 ALA A CA 1
ATOM 2203 C C . ALA A 1 288 ? 171.164 9.837 72.154 1.00 38.71 289 ALA A C 1
ATOM 2204 O O . ALA A 1 288 ? 170.988 10.892 71.548 1.00 39.11 289 ALA A O 1
ATOM 2206 N N . PRO A 1 289 ? 171.351 9.802 73.484 1.00 38.20 290 PRO A N 1
ATOM 2207 C CA . PRO A 1 289 ? 171.389 11.017 74.304 1.00 38.14 290 PRO A CA 1
ATOM 2208 C C . PRO A 1 289 ? 172.723 11.714 74.053 1.00 38.63 290 PRO A C 1
ATOM 2209 O O . PRO A 1 289 ? 173.676 11.083 73.593 1.00 39.29 290 PRO A O 1
ATOM 2213 N N . SER A 1 290 ? 172.803 13.002 74.358 1.00 37.23 291 SER A N 1
ATOM 2214 C CA . SER A 1 290 ? 174.044 13.728 74.151 1.00 37.88 291 SER A CA 1
ATOM 2215 C C . SER A 1 290 ? 174.994 13.479 75.324 1.00 37.96 291 SER A C 1
ATOM 2216 O O . SER A 1 290 ? 174.566 13.062 76.399 1.00 37.92 291 SER A O 1
ATOM 2219 N N . ASP A 1 291 ? 176.284 13.717 75.105 1.00 38.23 292 ASP A N 1
ATOM 2220 C CA . ASP A 1 291 ? 177.298 13.533 76.141 1.00 38.62 292 ASP A CA 1
ATOM 2221 C C . ASP A 1 291 ? 177.265 12.156 76.795 1.00 39.11 292 ASP A C 1
ATOM 2222 O O . ASP A 1 291 ? 177.403 12.036 78.014 1.00 40.87 292 ASP A O 1
ATOM 2227 N N . SER A 1 292 ? 177.097 11.115 75.991 1.00 40.18 293 SER A N 1
ATOM 2228 C CA . SER A 1 292 ? 177.035 9.764 76.526 1.00 41.57 293 SER A CA 1
ATOM 2229 C C . SER A 1 292 ? 178.246 8.915 76.164 1.00 41.72 293 SER A C 1
ATOM 2230 O O . SER A 1 292 ? 178.553 7.938 76.846 1.00 43.24 293 SER A O 1
ATOM 2233 N N . ILE A 1 293 ? 178.928 9.279 75.085 1.00 41.14 294 ILE A N 1
ATOM 2234 C CA . ILE A 1 293 ? 180.108 8.542 74.663 1.00 39.94 294 ILE A CA 1
ATOM 2235 C C . ILE A 1 293 ? 181.224 9.533 74.367 1.00 39.59 294 ILE A C 1
ATOM 2236 O O . ILE A 1 293 ? 181.039 10.494 73.622 1.00 40.29 294 ILE A O 1
ATOM 2241 N N . GLU A 1 294 ? 182.380 9.293 74.976 1.00 38.27 295 GLU A N 1
ATOM 2242 C CA . GLU A 1 294 ? 183.547 10.149 74.824 1.00 36.11 295 GLU A CA 1
ATOM 2243 C C . GLU A 1 294 ? 184.733 9.350 74.313 1.00 35.19 295 GLU A C 1
ATOM 2244 O O . GLU A 1 294 ? 184.767 8.122 74.438 1.00 34.63 295 GLU A O 1
ATOM 2250 N N . TYR A 1 295 ? 185.698 10.042 73.717 1.00 32.68 296 TYR A N 1
ATOM 2251 C CA . TYR A 1 295 ? 186.920 9.373 73.297 1.00 31.47 296 TYR A CA 1
ATOM 2252 C C . TYR A 1 295 ? 188.003 10.075 74.119 1.00 30.45 296 TYR A C 1
ATOM 2253 O O . TYR A 1 295 ? 187.966 11.295 74.305 1.00 31.61 296 TYR A O 1
ATOM 2262 N N . ASP A 1 296 ? 188.927 9.285 74.658 1.00 30.44 297 ASP A N 1
ATOM 2263 C CA . ASP A 1 296 ? 189.989 9.798 75.516 1.00 29.63 297 ASP A CA 1
ATOM 2264 C C . ASP A 1 296 ? 191.368 9.410 75.011 1.00 29.54 297 ASP A C 1
ATOM 2265 O O . ASP A 1 296 ? 191.536 8.388 74.345 1.00 30.89 297 ASP A O 1
ATOM 2270 N N . LEU A 1 297 ? 192.358 10.224 75.352 1.00 27.94 298 LEU A N 1
ATOM 2271 C CA . LEU A 1 297 ? 193.721 9.947 74.939 1.00 29.16 298 LEU A CA 1
ATOM 2272 C C . LEU A 1 297 ? 194.738 10.134 76.059 1.00 27.21 298 LEU A C 1
ATOM 2273 O O . LEU A 1 297 ? 194.530 10.910 76.990 1.00 28.36 298 LEU A O 1
ATOM 2278 N N . ALA A 1 298 ? 195.830 9.385 75.960 1.00 26.48 299 ALA A N 1
ATOM 2279 C CA . ALA A 1 298 ? 196.934 9.493 76.898 1.00 26.17 299 ALA A CA 1
ATOM 2280 C C . ALA A 1 298 ? 198.029 10.071 76.025 1.00 24.33 299 ALA A C 1
ATOM 2281 O O . ALA A 1 298 ? 198.414 9.455 75.028 1.00 28.13 299 ALA A O 1
ATOM 2283 N N . LEU A 1 299 ? 198.526 11.250 76.387 1.00 24.79 300 LEU A N 1
ATOM 2284 C CA . LEU A 1 299 ? 199.562 11.905 75.594 1.00 25.94 300 LEU A CA 1
ATOM 2285 C C . LEU A 1 299 ? 200.857 12.191 76.349 1.00 25.83 300 LEU A C 1
ATOM 2286 O O . LEU A 1 299 ? 200.827 12.603 77.502 1.00 27.69 300 LEU A O 1
ATOM 2291 N N . GLN A 1 300 ? 201.987 11.996 75.667 1.00 26.72 301 GLN A N 1
ATOM 2292 C CA . GLN A 1 300 ? 203.321 12.241 76.229 1.00 25.39 301 GLN A CA 1
ATOM 2293 C C . GLN A 1 300 ? 203.596 13.735 76.397 1.00 26.48 301 GLN A C 1
ATOM 2294 O O . GLN A 1 300 ? 204.474 14.131 77.161 1.00 27.28 301 GLN A O 1
ATOM 2300 N N . ASN A 1 301 ? 202.861 14.560 75.660 1.00 27.53 302 ASN A N 1
ATOM 2301 C CA . ASN A 1 301 ? 203.023 16.017 75.705 1.00 27.43 302 ASN A CA 1
ATOM 2302 C C . ASN A 1 301 ? 201.655 16.689 75.553 1.00 28.05 302 ASN A C 1
ATOM 2303 O O . ASN A 1 301 ? 200.707 16.078 75.056 1.00 27.29 3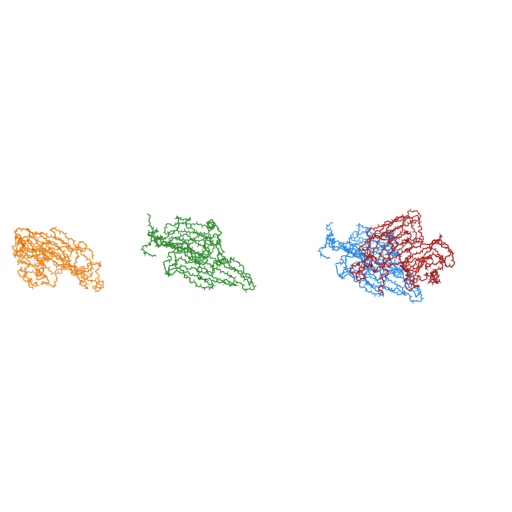02 ASN A O 1
ATOM 2308 N N . GLN A 1 302 ? 201.546 17.942 75.983 1.00 27.72 303 GLN A N 1
ATOM 2309 C CA . GLN A 1 302 ? 200.281 18.649 75.835 1.00 27.41 303 GLN A CA 1
ATOM 2310 C C . GLN A 1 302 ? 200.202 19.032 74.364 1.00 26.96 303 GLN A C 1
ATOM 2311 O O . GLN A 1 302 ? 201.021 19.810 73.873 1.00 26.25 303 GLN A O 1
ATOM 2317 N N . ASP A 1 303 ? 199.225 18.472 73.659 1.00 24.33 304 ASP A N 1
ATOM 2318 C CA . ASP A 1 303 ? 199.079 18.745 72.235 1.00 25.38 304 ASP A CA 1
ATOM 2319 C C . ASP A 1 303 ? 197.665 19.131 71.848 1.00 25.47 304 ASP A C 1
ATOM 2320 O O . ASP A 1 303 ? 196.745 19.121 72.666 1.00 26.04 304 ASP A O 1
ATOM 2325 N N . ASN A 1 304 ? 197.506 19.455 70.571 1.00 25.70 305 ASN A N 1
ATOM 2326 C CA . ASN A 1 304 ? 196.199 19.776 70.047 1.00 24.30 305 ASN A CA 1
ATOM 2327 C C . ASN A 1 304 ? 195.767 18.512 69.311 1.00 24.35 305 ASN A C 1
ATOM 2328 O O . ASN A 1 304 ? 196.563 17.891 68.603 1.00 25.35 305 ASN A O 1
ATOM 2333 N N . VAL A 1 305 ? 194.518 18.115 69.521 1.00 23.70 306 VAL A N 1
ATOM 2334 C CA . VAL A 1 305 ? 193.978 16.908 68.921 1.00 22.22 306 VAL A CA 1
ATOM 2335 C C . VAL A 1 305 ? 192.946 17.180 67.830 1.00 21.80 306 VAL A C 1
ATOM 2336 O O . VAL A 1 305 ? 192.098 18.061 67.961 1.00 22.88 306 VAL A O 1
ATOM 2340 N N . TYR A 1 306 ? 193.013 16.390 66.768 1.00 21.69 307 TYR A N 1
ATOM 2341 C CA . TYR A 1 306 ? 192.087 16.527 65.657 1.00 23.28 307 TYR A CA 1
ATOM 2342 C C . TYR A 1 306 ? 191.379 15.227 65.366 1.00 23.95 307 TYR A C 1
ATOM 2343 O O . TYR A 1 306 ? 192.010 14.190 65.178 1.00 24.85 307 TYR A O 1
ATOM 2352 N N . SER A 1 307 ? 190.053 15.296 65.340 1.00 23.28 308 SER A N 1
ATOM 2353 C CA . SER A 1 307 ? 189.236 14.128 65.081 1.00 22.66 308 SER A CA 1
ATOM 2354 C C . SER A 1 307 ? 188.368 14.310 63.831 1.00 23.77 308 SER A C 1
ATOM 2355 O O . SER A 1 307 ? 187.488 15.178 63.784 1.00 23.41 308 SER A O 1
ATOM 2358 N N . LEU A 1 308 ? 188.632 13.493 62.819 1.00 22.92 309 LEU A N 1
ATOM 2359 C CA . LEU A 1 308 ? 187.864 13.540 61.580 1.00 22.91 309 LEU A CA 1
ATOM 2360 C C . LEU A 1 308 ? 186.904 12.356 61.599 1.00 23.85 309 LEU A C 1
ATOM 2361 O O . LEU A 1 308 ? 187.316 11.189 61.496 1.00 25.02 309 LEU A O 1
ATOM 2366 N N . TYR A 1 309 ? 185.622 12.668 61.738 1.00 23.95 310 TYR A N 1
ATOM 2367 C CA . TYR A 1 309 ? 184.574 11.652 61.793 1.00 23.98 310 TYR A CA 1
ATOM 2368 C C . TYR A 1 309 ? 183.957 11.256 60.463 1.00 24.87 310 TYR A C 1
ATOM 2369 O O . TYR A 1 309 ? 183.330 12.071 59.779 1.00 26.83 310 TYR A O 1
ATOM 2378 N N . VAL A 1 310 ? 184.135 10.001 60.088 1.00 24.17 311 VAL A N 1
ATOM 2379 C CA . VAL A 1 310 ? 183.526 9.534 58.865 1.00 25.50 311 VAL A CA 1
ATOM 2380 C C . VAL A 1 310 ? 182.196 8.927 59.300 1.00 25.93 311 VAL A C 1
ATOM 2381 O O . VAL A 1 310 ? 182.134 7.764 59.694 1.00 26.44 311 VAL A O 1
ATOM 2385 N N . SER A 1 311 ? 181.145 9.742 59.249 1.00 26.80 312 SER A N 1
ATOM 2386 C CA . SER A 1 311 ? 179.804 9.328 59.644 1.00 26.66 312 SER A CA 1
ATOM 2387 C C . SER A 1 311 ? 178.777 9.568 58.529 1.00 28.72 312 SER A C 1
ATOM 2388 O O . SER A 1 311 ? 179.082 10.180 57.505 1.00 28.88 312 SER A O 1
ATOM 2391 N N . TYR A 1 312 ? 177.560 9.071 58.741 1.00 29.21 313 TYR A N 1
ATOM 2392 C CA . TYR A 1 312 ? 176.467 9.256 57.793 1.00 30.09 313 TYR A CA 1
ATOM 2393 C C . TYR A 1 312 ? 175.137 9.349 58.538 1.00 31.93 313 TYR A C 1
ATOM 2394 O O . TYR A 1 312 ? 175.037 8.977 59.709 1.00 31.37 313 TYR A O 1
ATOM 2403 N N . VAL A 1 313 ? 174.124 9.860 57.850 1.00 30.77 314 VAL A N 1
ATOM 2404 C CA . VAL A 1 313 ? 172.807 10.030 58.435 1.00 30.37 314 VAL A CA 1
ATOM 2405 C C . VAL A 1 313 ? 171.756 9.573 57.443 1.00 31.05 314 VAL A C 1
ATOM 2406 O O . VAL A 1 313 ? 171.920 9.744 56.231 1.00 31.18 314 VAL A O 1
ATOM 2410 N N . LEU A 1 314 ? 170.686 8.980 57.962 1.00 30.87 315 LEU A N 1
ATOM 2411 C CA . LEU A 1 314 ? 169.574 8.530 57.128 1.00 33.09 315 LEU A CA 1
ATOM 2412 C C . LEU A 1 314 ? 168.487 9.579 57.300 1.00 32.10 315 LEU A C 1
ATOM 2413 O O . LEU A 1 314 ? 167.898 9.701 58.372 1.00 31.92 315 LEU A O 1
ATOM 2418 N N . PRO A 1 315 ? 168.214 10.359 56.248 1.00 31.36 316 PRO A N 1
ATOM 2419 C CA . PRO A 1 315 ? 167.183 11.396 56.344 1.00 32.43 316 PRO A CA 1
ATOM 2420 C C . PRO A 1 315 ? 165.790 10.860 56.688 1.00 32.32 316 PRO A C 1
ATOM 2421 O O . PRO A 1 315 ? 164.962 11.583 57.228 1.00 34.81 316 PRO A O 1
ATOM 2425 N N . TYR A 1 316 ? 165.552 9.588 56.395 1.00 32.91 317 TYR A N 1
ATOM 2426 C CA . TYR A 1 316 ? 164.267 8.952 56.670 1.00 35.96 317 TYR A CA 1
ATOM 2427 C C . TYR A 1 316 ? 164.471 7.742 57.580 1.00 38.40 317 TYR A C 1
ATOM 2428 O O . TYR A 1 316 ? 163.794 6.720 57.440 1.00 38.64 317 TYR A O 1
ATOM 2437 N N . TYR A 1 317 ? 165.421 7.875 58.503 1.00 39.39 318 TYR A N 1
ATOM 2438 C CA . TYR A 1 317 ? 165.771 6.828 59.461 1.00 40.05 318 TYR A CA 1
ATOM 2439 C C . TYR A 1 317 ? 164.544 6.096 60.014 1.00 40.09 318 TYR A C 1
ATOM 2440 O O . TYR A 1 317 ? 164.401 4.889 59.845 1.00 37.43 318 TYR A O 1
ATOM 2449 N N . ASP A 1 318 ? 163.672 6.848 60.677 1.00 42.35 319 ASP A N 1
ATOM 2450 C CA . ASP A 1 318 ? 162.457 6.305 61.277 1.00 46.26 319 ASP A CA 1
ATOM 2451 C C . ASP A 1 318 ? 161.634 5.448 60.318 1.00 47.34 319 ASP A C 1
ATOM 2452 O O . ASP A 1 318 ? 161.405 4.268 60.586 1.00 48.88 319 ASP A O 1
ATOM 2457 N N . GLN A 1 319 ? 161.194 6.031 59.206 1.00 48.46 320 GLN A N 1
ATOM 2458 C CA . GLN A 1 319 ? 160.418 5.283 58.224 1.00 49.86 320 GLN A CA 1
ATOM 2459 C C . GLN A 1 319 ? 161.054 3.925 57.927 1.00 51.07 320 GLN A C 1
ATOM 2460 O O . GLN A 1 319 ? 1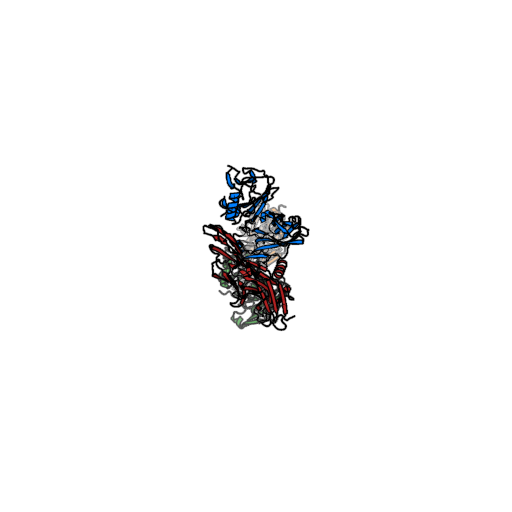60.375 2.896 57.960 1.00 52.24 320 GLN A O 1
ATOM 2466 N N . LEU A 1 320 ? 162.355 3.921 57.643 1.00 51.32 321 LEU A N 1
ATOM 2467 C CA . LEU A 1 320 ? 163.061 2.679 57.339 1.00 52.17 321 LEU A CA 1
ATOM 2468 C C . LEU A 1 320 ? 163.015 1.687 58.493 1.00 54.26 321 LEU A C 1
ATOM 2469 O O . LEU A 1 320 ? 163.080 0.474 58.283 1.00 54.22 321 LEU A O 1
ATOM 2474 N N . ALA A 1 321 ? 162.907 2.206 59.712 1.00 55.80 322 ALA A N 1
ATOM 2475 C CA . ALA A 1 321 ? 162.865 1.359 60.901 1.00 57.56 322 ALA A CA 1
ATOM 2476 C C . ALA A 1 321 ? 161.727 0.341 60.837 1.00 57.81 322 ALA A C 1
ATOM 2477 O O . ALA A 1 321 ? 161.837 -0.754 61.389 1.00 58.64 322 ALA A O 1
ATOM 2479 N N . ALA A 1 322 ? 160.644 0.712 60.157 1.00 58.51 323 ALA A N 1
ATOM 2480 C CA . ALA A 1 322 ? 159.471 -0.149 60.002 1.00 59.68 323 ALA A CA 1
ATOM 2481 C C . ALA A 1 322 ? 159.826 -1.627 59.836 1.00 61.56 323 ALA A C 1
ATOM 2482 O O . ALA A 1 322 ? 159.281 -2.483 60.541 1.00 62.49 323 ALA A O 1
ATOM 2484 N N . LEU A 1 323 ? 160.729 -1.928 58.903 1.00 62.16 324 LEU A N 1
ATOM 2485 C CA . LEU A 1 323 ? 161.141 -3.313 58.665 1.00 62.33 324 LEU A CA 1
ATOM 2486 C C . LEU A 1 323 ? 161.738 -3.934 59.931 1.00 62.29 324 LEU A C 1
ATOM 2487 O O . LEU A 1 323 ? 162.945 -3.852 60.178 1.00 62.65 324 LEU A O 1
ATOM 2489 N N . GLY B 1 1 ? 28.917 51.227 30.659 1.00 49.31 2 GLY B N 1
ATOM 2490 C CA . GLY B 1 1 ? 29.790 50.745 29.604 1.00 49.82 2 GLY B CA 1
ATOM 2491 C C . GLY B 1 1 ? 29.068 50.568 28.281 1.00 49.94 2 GLY B C 1
ATOM 2492 O O . GLY B 1 1 ? 27.889 50.900 28.161 1.00 51.32 2 GLY B O 1
ATOM 2493 N N . GLU B 1 2 ? 29.777 50.047 27.285 1.00 49.71 3 GLU B N 1
ATOM 2494 C CA . GLU B 1 2 ? 29.199 49.816 25.965 1.00 49.77 3 GLU B CA 1
ATOM 2495 C C . GLU B 1 2 ? 28.119 48.733 25.999 1.00 49.09 3 GLU B C 1
ATOM 2496 O O . GLU B 1 2 ? 28.279 47.708 26.659 1.00 50.43 3 GLU B O 1
ATOM 2502 N N . ILE B 1 3 ? 27.036 48.953 25.262 1.00 47.36 4 ILE B N 1
ATOM 2503 C CA . ILE B 1 3 ? 25.937 47.997 25.218 1.00 46.48 4 ILE B CA 1
ATOM 2504 C C . ILE B 1 3 ? 25.737 47.410 23.822 1.00 46.68 4 ILE B C 1
ATOM 2505 O O . ILE B 1 3 ? 25.485 48.145 22.867 1.00 47.16 4 ILE B O 1
ATOM 2510 N N . TYR B 1 4 ? 25.858 46.088 23.710 1.00 46.49 5 TYR B N 1
ATOM 2511 C CA . TYR B 1 4 ? 25.658 45.405 22.436 1.00 46.22 5 TYR B CA 1
ATOM 2512 C C . TYR B 1 4 ? 24.742 44.199 22.636 1.00 47.72 5 TYR B C 1
ATOM 2513 O O . TYR B 1 4 ? 24.469 43.803 23.769 1.00 48.50 5 TYR B O 1
ATOM 2522 N N . THR B 1 5 ? 24.258 43.623 21.538 1.00 48.68 6 THR B N 1
ATOM 2523 C CA . THR B 1 5 ? 23.381 42.460 21.618 1.00 49.66 6 THR B CA 1
ATOM 2524 C C . THR B 1 5 ? 23.854 41.364 20.674 1.00 50.31 6 THR B C 1
ATOM 2525 O O . THR B 1 5 ? 24.352 41.654 19.585 1.00 51.70 6 THR B O 1
ATOM 2529 N N . GLU B 1 6 ? 23.716 40.109 21.098 1.00 49.67 7 GLU B N 1
ATOM 2530 C CA . GLU B 1 6 ? 24.098 38.982 20.255 1.00 49.64 7 GLU B CA 1
ATOM 2531 C C . GLU B 1 6 ? 23.109 37.821 20.426 1.00 49.71 7 GLU B C 1
ATOM 2532 O O . GLU B 1 6 ? 22.686 37.507 21.538 1.00 49.23 7 GLU B O 1
ATOM 2538 N N . THR B 1 7 ? 22.734 37.199 19.312 1.00 49.39 8 THR B N 1
ATOM 2539 C CA . THR B 1 7 ? 21.790 36.083 19.323 1.00 48.74 8 THR B CA 1
ATOM 2540 C C . THR B 1 7 ? 22.537 34.767 19.326 1.00 49.01 8 THR B C 1
ATOM 2541 O O . THR B 1 7 ? 23.456 34.573 18.531 1.00 49.45 8 THR B O 1
ATOM 2545 N N . LEU B 1 8 ? 22.151 33.855 20.211 1.00 49.28 9 LEU B N 1
ATOM 2546 C CA . LEU B 1 8 ? 22.832 32.570 20.267 1.00 50.74 9 LEU B CA 1
ATOM 2547 C C . LEU B 1 8 ? 22.754 31.908 18.903 1.00 52.02 9 LEU B C 1
ATOM 2548 O O . LEU B 1 8 ? 21.782 32.094 18.172 1.00 52.21 9 LEU B O 1
ATOM 2553 N N . GLN B 1 9 ? 23.786 31.145 18.557 1.00 53.52 10 GLN B N 1
ATOM 2554 C CA . GLN B 1 9 ? 23.810 30.457 17.276 1.00 53.98 10 GLN B CA 1
ATOM 2555 C C . GLN B 1 9 ? 22.815 29.306 17.357 1.00 52.71 10 GLN B C 1
ATOM 2556 O O . GLN B 1 9 ? 22.152 28.972 16.372 1.00 54.26 10 GLN B O 1
ATOM 2562 N N . GLN B 1 10 ? 22.705 28.703 18.536 1.00 51.00 11 GLN B N 1
ATOM 2563 C CA . GLN B 1 10 ? 21.774 27.599 18.725 1.00 51.13 11 GLN B CA 1
ATOM 2564 C C . GLN B 1 10 ? 20.347 28.080 18.927 1.00 49.39 11 GLN B C 1
ATOM 2565 O O . GLN B 1 10 ? 20.106 29.048 19.649 1.00 49.29 11 GLN B O 1
ATOM 2571 N N . THR B 1 11 ? 19.410 27.413 18.259 1.00 48.38 12 THR B N 1
ATOM 2572 C CA . THR B 1 11 ? 17.989 27.717 18.404 1.00 46.25 12 THR B CA 1
ATOM 2573 C C . THR B 1 11 ? 17.423 26.450 19.021 1.00 44.81 12 THR B C 1
ATOM 2574 O O . THR B 1 11 ? 18.075 25.406 18.997 1.00 44.39 12 THR B O 1
ATOM 2578 N N . TYR B 1 12 ? 16.227 26.525 19.582 1.00 43.31 13 TYR B N 1
ATOM 2579 C CA . TYR B 1 12 ? 15.660 25.345 20.221 1.00 43.08 13 TYR B CA 1
ATOM 2580 C C . TYR B 1 12 ? 14.254 25.054 19.744 1.00 41.93 13 TYR B C 1
ATOM 2581 O O . TYR B 1 12 ? 13.326 25.827 19.984 1.00 42.11 13 TYR B O 1
ATOM 2590 N N . ALA B 1 13 ? 14.122 23.919 19.067 1.00 41.21 14 ALA B N 1
ATOM 2591 C CA . ALA B 1 13 ? 12.856 23.475 18.511 1.00 41.79 14 ALA B CA 1
ATOM 2592 C C . ALA B 1 13 ? 11.784 23.288 19.570 1.00 41.20 14 ALA B C 1
ATOM 2593 O O . ALA B 1 13 ? 12.039 22.747 20.646 1.00 42.56 14 ALA B O 1
ATOM 2595 N N . TRP B 1 14 ? 10.580 23.735 19.241 1.00 39.17 15 TRP B N 1
ATOM 2596 C CA . TRP B 1 14 ? 9.440 23.620 20.130 1.00 38.77 15 TRP B CA 1
ATOM 2597 C C . TRP B 1 14 ? 8.831 22.228 20.029 1.00 38.72 15 TRP B C 1
ATOM 2598 O O . TRP B 1 14 ? 8.419 21.803 18.952 1.00 39.13 15 TRP B O 1
ATOM 2609 N N . THR B 1 15 ? 8.802 21.510 21.144 1.00 38.15 16 THR B N 1
ATOM 2610 C CA . THR B 1 15 ? 8.169 20.196 21.192 1.00 36.41 16 THR B CA 1
ATOM 2611 C C . THR B 1 15 ? 7.316 20.210 22.452 1.00 36.03 16 THR B C 1
ATOM 2612 O O . THR B 1 15 ? 7.760 20.674 23.500 1.00 37.81 16 THR B O 1
ATOM 2616 N N . ALA B 1 16 ? 6.088 19.715 22.345 1.00 34.56 17 ALA B N 1
ATOM 2617 C CA . ALA B 1 16 ? 5.155 19.700 23.467 1.00 32.12 17 ALA B CA 1
ATOM 2618 C C . ALA B 1 16 ? 5.702 19.128 24.777 1.00 31.31 17 ALA B C 1
ATOM 2619 O O . ALA B 1 16 ? 6.466 18.163 24.777 1.00 31.65 17 ALA B O 1
ATOM 2621 N N . GLY B 1 17 ? 5.295 19.737 25.892 1.00 30.47 18 GLY B N 1
ATOM 2622 C CA . GLY B 1 17 ? 5.715 19.278 27.207 1.00 29.30 18 GLY B CA 1
ATOM 2623 C C . GLY B 1 17 ? 7.186 18.926 27.296 1.00 30.29 18 GLY B C 1
ATOM 2624 O O . GLY B 1 17 ? 7.560 17.827 27.716 1.00 30.45 18 GLY B O 1
ATOM 2625 N N . THR B 1 18 ? 8.032 19.871 26.910 1.00 30.33 19 THR B N 1
ATOM 2626 C CA . THR B 1 18 ? 9.467 19.640 26.932 1.00 31.55 19 THR B CA 1
ATOM 2627 C C . THR B 1 18 ? 10.216 20.724 27.699 1.00 32.05 19 THR B C 1
ATOM 2628 O O . THR B 1 18 ? 9.982 21.922 27.497 1.00 30.35 19 THR B O 1
ATOM 2632 N N . ASN B 1 19 ? 11.109 20.304 28.589 1.00 33.37 20 ASN B N 1
ATOM 2633 C CA . ASN B 1 19 ? 11.892 21.276 29.338 1.00 33.74 20 ASN B CA 1
ATOM 2634 C C . ASN B 1 19 ? 13.160 21.552 28.553 1.00 32.73 20 ASN B C 1
ATOM 2635 O O . ASN B 1 19 ? 13.963 20.655 28.318 1.00 33.72 20 ASN B O 1
ATOM 2640 N N . ILE B 1 20 ? 13.330 22.800 28.146 1.00 32.29 21 ILE B N 1
ATOM 2641 C CA . ILE B 1 20 ? 14.495 23.199 27.376 1.00 32.50 21 ILE B CA 1
ATOM 2642 C C . ILE B 1 20 ? 15.407 24.076 28.229 1.00 31.21 21 ILE B C 1
ATOM 2643 O O . ILE B 1 20 ? 15.120 25.247 28.459 1.00 30.36 21 ILE B O 1
ATOM 2648 N N . PRO B 1 21 ? 16.514 23.510 28.721 1.00 31.33 22 PRO B N 1
ATOM 2649 C CA . PRO B 1 21 ? 17.458 24.264 29.549 1.00 32.25 22 PRO B CA 1
ATOM 2650 C C . PRO B 1 21 ? 18.488 24.946 28.656 1.00 33.42 22 PRO B C 1
ATOM 2651 O O . PRO B 1 21 ? 19.289 24.274 28.011 1.00 35.36 22 PRO B O 1
ATOM 2655 N N . ILE B 1 22 ? 18.460 26.274 28.617 1.00 33.58 23 ILE B N 1
ATOM 2656 C CA . ILE B 1 22 ? 19.375 27.040 27.778 1.00 33.53 23 ILE B CA 1
ATOM 2657 C C . ILE B 1 22 ? 20.467 27.742 28.588 1.00 35.66 23 ILE B C 1
ATOM 2658 O O . ILE B 1 22 ? 20.185 28.604 29.419 1.00 34.72 23 ILE B O 1
ATOM 2663 N N . LYS B 1 23 ? 21.718 27.371 28.340 1.00 37.41 24 LYS B N 1
ATOM 2664 C CA . LYS B 1 23 ? 22.836 27.987 29.042 1.00 39.11 24 LYS B CA 1
ATOM 2665 C C . LYS B 1 23 ? 23.101 29.371 28.451 1.00 38.83 24 LYS B C 1
ATOM 2666 O O . LYS B 1 23 ? 23.200 29.531 27.232 1.00 39.01 24 LYS B O 1
ATOM 2672 N N . ILE B 1 24 ? 23.174 30.376 29.317 1.00 38.99 25 ILE B N 1
ATOM 2673 C CA . ILE B 1 24 ? 23.415 31.745 28.873 1.00 39.61 25 ILE B CA 1
ATOM 2674 C C . ILE B 1 24 ? 24.912 32.048 29.009 1.00 40.46 25 ILE B C 1
ATOM 2675 O O . ILE B 1 24 ? 25.463 32.017 30.108 1.00 40.08 25 ILE B O 1
ATOM 2680 N N . PRO B 1 25 ? 25.592 32.330 27.885 1.00 41.85 26 PRO B N 1
ATOM 2681 C CA . PRO B 1 25 ? 27.031 32.634 27.884 1.00 43.12 26 PRO B CA 1
ATOM 2682 C C . PRO B 1 25 ? 27.378 33.871 28.708 1.00 43.31 26 PRO B C 1
ATOM 2683 O O . PRO B 1 25 ? 26.700 34.896 28.619 1.00 43.99 26 PRO B O 1
ATOM 2687 N N . ARG B 1 26 ? 28.440 33.777 29.501 1.00 45.06 27 ARG B N 1
ATOM 2688 C CA . ARG B 1 26 ? 28.869 34.900 30.336 1.00 45.69 27 ARG B CA 1
ATOM 2689 C C . ARG B 1 26 ? 29.973 35.709 29.645 1.00 45.60 27 ARG B C 1
ATOM 2690 O O . ARG B 1 26 ? 31.129 35.698 30.075 1.00 46.89 27 ARG B O 1
ATOM 2698 N N . ASN B 1 27 ? 29.598 36.415 28.580 1.00 45.14 28 ASN B N 1
ATOM 2699 C CA . ASN B 1 27 ? 30.528 37.223 27.787 1.00 44.90 28 ASN B CA 1
ATOM 2700 C C . ASN B 1 27 ? 30.791 38.589 28.401 1.00 44.00 28 ASN B C 1
ATOM 2701 O O . ASN B 1 27 ? 31.837 39.189 28.179 1.00 44.84 28 ASN B O 1
ATOM 2706 N N . ASN B 1 28 ? 29.819 39.080 29.155 1.00 43.21 29 ASN B N 1
ATOM 2707 C CA . ASN B 1 28 ? 29.919 40.370 29.816 1.00 41.29 29 ASN B CA 1
ATOM 2708 C C . ASN B 1 28 ? 28.707 40.504 30.710 1.00 39.99 29 ASN B C 1
ATOM 2709 O O . ASN B 1 28 ? 27.934 39.553 30.854 1.00 41.57 29 ASN B O 1
ATOM 2714 N N . PHE B 1 29 ? 28.539 41.665 31.328 1.00 37.32 30 PHE B N 1
ATOM 2715 C CA . PHE B 1 29 ? 27.370 41.861 32.162 1.00 37.45 30 PHE B CA 1
ATOM 2716 C C . PHE B 1 29 ? 26.187 41.727 31.206 1.00 36.53 30 PHE B C 1
ATOM 2717 O O . PHE B 1 29 ? 26.345 41.903 29.998 1.00 36.74 30 PHE B O 1
ATOM 2725 N N . ILE B 1 30 ? 25.015 41.401 31.739 1.00 36.17 31 ILE B N 1
ATOM 2726 C CA . ILE B 1 30 ? 23.820 41.229 30.913 1.00 35.67 31 ILE B CA 1
ATOM 2727 C C . ILE B 1 30 ? 22.714 42.166 31.347 1.00 34.57 31 ILE B C 1
ATOM 2728 O O . ILE B 1 30 ? 22.368 42.214 32.518 1.00 36.43 31 ILE B O 1
ATOM 2733 N N . ARG B 1 31 ? 22.163 42.908 30.395 1.00 35.27 32 ARG B N 1
ATOM 2734 C CA . ARG B 1 31 ? 21.086 43.843 30.689 1.00 36.79 32 ARG B CA 1
ATOM 2735 C C . ARG B 1 31 ? 19.722 43.241 30.354 1.00 37.47 32 ARG B C 1
ATOM 2736 O O . ARG B 1 31 ? 18.700 43.625 30.933 1.00 36.47 32 ARG B O 1
ATOM 2744 N N . LYS B 1 32 ? 19.697 42.295 29.424 1.00 36.96 33 LYS B N 1
ATOM 2745 C CA . LYS B 1 32 ? 18.425 41.705 29.042 1.00 38.72 33 LYS B CA 1
ATOM 2746 C C . LYS B 1 32 ? 18.548 40.452 28.190 1.00 38.36 33 LYS B C 1
ATOM 2747 O O . LYS B 1 32 ? 19.572 40.219 27.543 1.00 37.39 33 LYS B O 1
ATOM 2753 N N . ILE B 1 33 ? 17.493 39.640 28.214 1.00 37.69 34 ILE B N 1
ATOM 2754 C CA . ILE B 1 33 ? 17.438 38.424 27.422 1.00 35.75 34 ILE B CA 1
ATOM 2755 C C . ILE B 1 33 ? 16.100 38.418 26.690 1.00 37.04 34 ILE B C 1
ATOM 2756 O O . ILE B 1 33 ? 15.047 38.633 27.293 1.00 36.36 34 ILE B O 1
ATOM 2761 N N . ARG B 1 34 ? 16.147 38.189 25.384 1.00 37.68 35 ARG B N 1
ATOM 2762 C CA . ARG B 1 34 ? 14.936 38.159 24.580 1.00 39.09 35 ARG B CA 1
ATOM 2763 C C . ARG B 1 34 ? 14.702 36.776 24.001 1.00 38.76 35 ARG B C 1
ATOM 2764 O O . ARG B 1 34 ? 15.619 36.161 23.454 1.00 38.95 35 ARG B O 1
ATOM 2772 N N . VAL B 1 35 ? 13.469 36.291 24.138 1.00 38.06 36 VAL B N 1
ATOM 2773 C CA . VAL B 1 35 ? 13.100 34.987 23.608 1.00 36.92 36 VAL B CA 1
ATOM 2774 C C . VAL B 1 35 ? 12.017 35.156 22.553 1.00 36.45 36 VAL B C 1
ATOM 2775 O O . VAL B 1 35 ? 10.958 35.728 22.803 1.00 35.19 36 VAL B O 1
ATOM 2779 N N . GLN B 1 36 ? 12.301 34.668 21.359 1.00 36.70 37 GLN B N 1
ATOM 2780 C CA . GLN B 1 36 ? 11.343 34.757 20.280 1.00 37.97 37 GLN B CA 1
ATOM 2781 C C . GLN B 1 36 ? 11.039 33.362 19.771 1.00 37.59 37 GLN B C 1
ATOM 2782 O O . GLN B 1 36 ? 11.944 32.613 19.413 1.00 39.12 37 GLN B O 1
ATOM 2788 N N . LEU B 1 37 ? 9.760 33.006 19.787 1.00 38.51 38 LEU B N 1
ATOM 2789 C CA . LEU B 1 37 ? 9.307 31.709 19.297 1.00 38.12 38 LEU B CA 1
ATOM 2790 C C . LEU B 1 37 ? 8.808 32.007 17.886 1.00 38.25 38 LEU B C 1
ATOM 2791 O O . LEU B 1 37 ? 7.753 32.617 17.711 1.00 37.84 38 LEU B O 1
ATOM 2796 N N . ILE B 1 38 ? 9.580 31.594 16.888 1.00 40.10 39 ILE B N 1
ATOM 2797 C CA . ILE B 1 38 ? 9.234 31.863 15.497 1.00 42.35 39 ILE B CA 1
ATOM 2798 C C . ILE B 1 38 ? 9.039 30.590 14.686 1.00 43.00 39 ILE B C 1
ATOM 2799 O O . ILE B 1 38 ? 9.777 29.616 14.848 1.00 45.07 39 ILE B O 1
ATOM 2804 N N . GLY B 1 39 ? 8.049 30.620 13.799 1.00 43.03 40 GLY B N 1
ATOM 2805 C CA . GLY B 1 39 ? 7.758 29.472 12.963 1.00 42.63 40 GLY B CA 1
ATOM 2806 C C . GLY B 1 39 ? 6.328 29.539 12.471 1.00 43.25 40 GLY B C 1
ATOM 2807 O O . GLY B 1 39 ? 5.831 30.615 12.120 1.00 42.92 40 GLY B O 1
ATOM 2808 N N . SER B 1 40 ? 5.645 28.402 12.462 1.00 42.97 41 SER B N 1
ATOM 2809 C CA . SER B 1 40 ? 4.265 28.389 11.996 1.00 44.77 41 SER B CA 1
ATOM 2810 C C . SER B 1 40 ? 3.432 27.304 12.650 1.00 44.27 41 SER B C 1
ATOM 2811 O O . SER B 1 40 ? 3.966 26.365 13.250 1.00 44.80 41 SER B O 1
ATOM 2814 N N . ILE B 1 41 ? 2.117 27.456 12.529 1.00 42.74 42 ILE B N 1
ATOM 2815 C CA . ILE B 1 41 ? 1.163 26.484 13.044 1.00 42.43 42 ILE B CA 1
ATOM 2816 C C . ILE B 1 41 ? 0.461 25.937 11.801 1.00 42.51 42 ILE B C 1
ATOM 2817 O O . ILE B 1 41 ? -0.107 26.703 11.024 1.00 41.76 42 ILE B O 1
ATOM 2822 N N . SER B 1 42 ? 0.519 24.621 11.612 1.00 43.88 43 SER B N 1
ATOM 2823 C CA . SER B 1 42 ? -0.088 23.974 10.450 1.00 45.94 43 SER B CA 1
ATOM 2824 C C . SER B 1 42 ? -1.349 23.174 10.766 1.00 47.42 43 SER B C 1
ATOM 2825 O O . SER B 1 42 ? -1.501 22.631 11.867 1.00 47.37 43 SER B O 1
ATOM 2828 N N . ASN B 1 43 ? -2.240 23.099 9.779 1.00 47.97 44 ASN B N 1
ATOM 2829 C CA . ASN B 1 43 ? -3.495 22.361 9.897 1.00 49.26 44 ASN B CA 1
ATOM 2830 C C . ASN B 1 43 ? -3.562 21.352 8.756 1.00 50.49 44 ASN B C 1
ATOM 2831 O O . ASN B 1 43 ? -3.773 21.723 7.603 1.00 50.63 44 ASN B O 1
ATOM 2836 N N . SER B 1 44 ? -3.379 20.077 9.081 1.00 52.25 45 SER B N 1
ATOM 2837 C CA . SER B 1 44 ? -3.413 19.022 8.076 1.00 53.35 45 SER B CA 1
ATOM 2838 C C . SER B 1 44 ? -4.816 18.444 7.903 1.00 54.37 45 SER B C 1
ATOM 2839 O O . SER B 1 44 ? -5.024 17.519 7.114 1.00 55.21 45 SER B O 1
ATOM 2842 N N . GLY B 1 45 ? -5.776 19.001 8.635 1.00 54.95 46 GLY B N 1
ATOM 2843 C CA . GLY B 1 45 ? -7.146 18.523 8.555 1.00 55.03 46 GLY B CA 1
ATOM 2844 C C . GLY B 1 45 ? -7.866 18.953 7.291 1.00 55.74 46 GLY B C 1
ATOM 2845 O O . GLY B 1 45 ? -7.482 19.928 6.639 1.00 57.08 46 GLY B O 1
ATOM 2846 N N . THR B 1 46 ? -8.922 18.227 6.943 1.00 54.61 47 THR B N 1
ATOM 2847 C CA . THR B 1 46 ? -9.686 18.537 5.747 1.00 54.14 47 THR B CA 1
ATOM 2848 C C . THR B 1 46 ? -10.627 19.708 6.005 1.00 53.04 47 THR B C 1
ATOM 2849 O O . THR B 1 46 ? -11.377 20.123 5.126 1.00 54.28 47 THR B O 1
ATOM 2853 N N . ALA B 1 47 ? -10.576 20.241 7.222 1.00 51.74 48 ALA B N 1
ATOM 2854 C CA . ALA B 1 47 ? -11.416 21.372 7.604 1.00 49.87 48 ALA B CA 1
ATOM 2855 C C . ALA B 1 47 ? -10.589 22.360 8.420 1.00 49.68 48 ALA B C 1
ATOM 2856 O O . ALA B 1 47 ? -9.608 21.975 9.056 1.00 48.54 48 ALA B O 1
ATOM 2858 N N . ALA B 1 48 ? -10.981 23.630 8.395 1.00 48.67 49 ALA B N 1
ATOM 2859 C CA . ALA B 1 48 ? -10.267 24.654 9.145 1.00 49.02 49 ALA B CA 1
ATOM 2860 C C . ALA B 1 48 ? -10.354 24.365 10.642 1.00 49.67 49 ALA B C 1
ATOM 2861 O O . ALA B 1 48 ? -11.190 23.568 11.087 1.00 51.07 49 ALA B O 1
ATOM 2863 N N . VAL B 1 49 ? -9.481 25.013 11.411 1.00 48.79 50 VAL B N 1
ATOM 2864 C CA . VAL B 1 49 ? -9.442 24.848 12.860 1.00 45.86 50 VAL B CA 1
ATOM 2865 C C . VAL B 1 49 ? -9.277 26.206 13.517 1.00 45.26 50 VAL B C 1
ATOM 2866 O O . VAL B 1 49 ? -8.345 26.942 13.202 1.00 45.42 50 VAL B O 1
ATOM 2870 N N . THR B 1 50 ? -10.192 26.537 14.422 1.00 44.13 51 THR B N 1
ATOM 2871 C CA . THR B 1 50 ? -10.133 27.799 15.138 1.00 43.30 51 THR B CA 1
ATOM 2872 C C . THR B 1 50 ? -9.212 27.625 16.343 1.00 42.29 51 THR B C 1
ATOM 2873 O O . THR B 1 50 ? -9.417 26.730 17.166 1.00 43.34 51 THR B O 1
ATOM 2877 N N . LEU B 1 51 ? -8.192 28.477 16.430 1.00 39.31 52 LEU B N 1
ATOM 2878 C CA . LEU B 1 51 ? -7.221 28.431 17.521 1.00 36.16 52 LEU B CA 1
ATOM 2879 C C . LEU B 1 51 ? -7.848 28.838 18.852 1.00 35.25 52 LEU B C 1
ATOM 2880 O O . LEU B 1 51 ? -8.901 29.469 18.886 1.00 36.08 52 LEU B O 1
ATOM 2885 N N . PRO B 1 52 ? -7.197 28.488 19.972 1.00 34.70 53 PRO B N 1
ATOM 2886 C CA . PRO B 1 52 ? -7.722 28.829 21.297 1.00 33.98 53 PRO B CA 1
ATOM 2887 C C . PRO B 1 52 ? -7.790 30.327 21.553 1.00 34.10 53 PRO B C 1
ATOM 2888 O O . PRO B 1 52 ? -7.136 31.119 20.875 1.00 34.08 53 PRO B O 1
ATOM 2892 N N . SER B 1 53 ? -8.593 30.705 22.540 1.00 34.30 54 SER B N 1
ATOM 2893 C CA . SER B 1 53 ? -8.729 32.100 22.928 1.00 34.57 54 SER B CA 1
ATOM 2894 C C . SER B 1 53 ? -7.568 32.440 23.879 1.00 33.33 54 SER B C 1
ATOM 2895 O O . SER B 1 53 ? -6.680 31.613 24.102 1.00 29.47 54 SER B O 1
ATOM 2898 N N . ALA B 1 54 ? -7.571 33.653 24.429 1.00 32.44 55 ALA B N 1
ATOM 2899 C CA . ALA B 1 54 ? -6.520 34.060 25.361 1.00 33.05 55 ALA B CA 1
ATOM 2900 C C . ALA B 1 54 ? -6.486 33.011 26.471 1.00 32.33 55 ALA B C 1
ATOM 2901 O O . ALA B 1 54 ? -7.522 32.454 26.825 1.00 32.80 55 ALA B O 1
ATOM 2903 N N . PRO B 1 55 ? -5.311 32.757 27.068 1.00 32.89 56 PRO B N 1
ATOM 2904 C CA . PRO B 1 55 ? -3.975 33.325 26.854 1.00 32.70 56 PRO B CA 1
ATOM 2905 C C . PRO B 1 55 ? -3.129 32.781 25.702 1.00 32.35 56 PRO B C 1
ATOM 2906 O O . PRO B 1 55 ? -1.905 32.926 25.718 1.00 34.50 56 PRO B O 1
ATOM 2910 N N . PHE B 1 56 ? -3.745 32.131 24.723 1.00 32.29 57 PHE B N 1
ATOM 2911 C CA . PHE B 1 56 ? -2.976 31.636 23.577 1.00 32.45 57 PHE B CA 1
ATOM 2912 C C . PHE B 1 56 ? -2.633 32.907 22.789 1.00 31.80 57 PHE B C 1
ATOM 2913 O O . PHE B 1 56 ? -3.419 33.862 22.792 1.00 31.89 57 PHE B O 1
ATOM 2921 N N . PRO B 1 57 ? -1.465 32.955 22.119 1.00 31.36 58 PRO B N 1
ATOM 2922 C CA . PRO B 1 57 ? -0.388 31.968 21.975 1.00 31.13 58 PRO B CA 1
ATOM 2923 C C . PRO B 1 57 ? 0.666 31.947 23.087 1.00 30.18 58 PRO B C 1
ATOM 2924 O O . PRO B 1 57 ? 1.552 31.095 23.075 1.00 31.10 58 PRO B O 1
ATOM 2928 N N . TYR B 1 58 ? 0.586 32.880 24.033 1.00 29.72 59 TYR B N 1
ATOM 2929 C CA . TYR B 1 58 ? 1.566 32.921 25.122 1.00 31.34 59 TYR B CA 1
ATOM 2930 C C . TYR B 1 58 ? 1.676 31.609 25.899 1.00 31.06 59 TYR B C 1
ATOM 2931 O O . TYR B 1 58 ? 2.745 31.277 26.413 1.00 31.81 59 TYR B O 1
ATOM 2940 N N . ASN B 1 59 ? 0.586 30.852 25.983 1.00 30.11 60 ASN B N 1
ATOM 2941 C CA . ASN B 1 59 ? 0.645 29.610 26.731 1.00 27.40 60 ASN B CA 1
ATOM 2942 C C . ASN B 1 59 ? 1.288 28.459 25.991 1.00 27.41 60 ASN B C 1
ATOM 2943 O O . ASN B 1 59 ? 1.287 27.328 26.469 1.00 27.01 60 ASN B O 1
ATOM 2948 N N . LEU B 1 60 ? 1.855 28.745 24.824 1.00 28.82 61 LEU B N 1
ATOM 2949 C CA . LEU B 1 60 ? 2.565 27.718 24.081 1.00 28.51 61 LEU B CA 1
ATOM 2950 C C . LEU B 1 60 ? 3.829 27.426 24.887 1.00 29.52 61 LEU B C 1
ATOM 2951 O O . LEU B 1 60 ? 4.578 26.488 24.600 1.00 29.18 61 LEU B O 1
ATOM 2956 N N . VAL B 1 61 ? 4.071 28.270 25.887 1.00 27.75 62 VAL B N 1
ATOM 2957 C CA . VAL B 1 61 ? 5.180 28.075 26.815 1.00 27.21 62 VAL B CA 1
ATOM 2958 C C . VAL B 1 61 ? 4.488 27.968 28.164 1.00 25.33 62 VAL B C 1
ATOM 2959 O O . VAL B 1 61 ? 3.691 28.840 28.534 1.00 26.49 62 VAL B O 1
ATOM 2963 N N . GLN B 1 62 ? 4.765 26.893 28.890 1.00 25.07 63 GLN B N 1
ATOM 2964 C CA . GLN B 1 62 ? 4.141 26.705 30.187 1.00 25.84 63 GLN B CA 1
ATOM 2965 C C . GLN B 1 62 ? 4.842 27.598 31.214 1.00 28.05 63 GLN B C 1
ATOM 2966 O O . GLN B 1 62 ? 4.205 28.415 31.881 1.00 26.39 63 GLN B O 1
ATOM 2972 N N . THR B 1 63 ? 6.160 27.463 31.320 1.00 27.79 64 THR B N 1
ATOM 2973 C CA . THR B 1 63 ? 6.906 28.272 32.268 1.00 28.66 64 THR B CA 1
ATOM 2974 C C . THR B 1 63 ? 8.300 28.650 31.796 1.00 28.83 64 THR B C 1
ATOM 2975 O O . THR B 1 63 ? 8.908 27.965 30.973 1.00 26.90 64 THR B O 1
ATOM 2979 N N . PHE B 1 64 ? 8.788 29.757 32.347 1.00 30.08 65 PHE B N 1
ATOM 2980 C CA . PHE B 1 64 ? 10.130 30.259 32.087 1.00 30.02 65 PHE B CA 1
ATOM 2981 C C . PHE B 1 64 ? 10.840 30.297 33.429 1.00 30.68 65 PHE B C 1
ATOM 2982 O O . PHE B 1 64 ? 10.280 30.785 34.413 1.00 29.84 65 PHE B O 1
ATOM 2990 N N . ASN B 1 65 ? 12.062 29.779 33.470 1.00 30.98 66 ASN B N 1
ATOM 2991 C CA . ASN B 1 65 ? 12.857 29.804 34.689 1.00 32.70 66 ASN B CA 1
ATOM 2992 C C . ASN B 1 65 ? 14.258 30.303 34.344 1.00 31.68 66 ASN B C 1
ATOM 2993 O O . ASN B 1 65 ? 14.975 29.686 33.558 1.00 32.02 66 ASN B O 1
ATOM 2998 N N . LEU B 1 66 ? 14.634 31.434 34.927 1.00 31.71 67 LEU B N 1
ATOM 2999 C CA . LEU B 1 66 ? 15.951 32.019 34.696 1.00 31.75 67 LEU B CA 1
ATOM 3000 C C . LEU B 1 66 ? 16.670 32.045 36.044 1.00 31.61 67 LEU B C 1
ATOM 3001 O O . LEU B 1 66 ? 16.276 32.770 36.958 1.00 31.35 67 LEU B O 1
ATOM 3006 N N . SER B 1 67 ? 17.715 31.239 36.164 1.00 31.71 68 SER B N 1
ATOM 3007 C CA . SER B 1 67 ? 18.474 31.159 37.402 1.00 33.63 68 SER B CA 1
ATOM 3008 C C . SER B 1 67 ? 19.972 30.995 37.155 1.00 33.53 68 SER B C 1
ATOM 3009 O O . SER B 1 67 ? 20.412 30.780 36.026 1.00 32.73 68 SER B O 1
ATOM 3012 N N . TYR B 1 68 ? 20.749 31.089 38.228 1.00 34.36 69 TYR B N 1
ATOM 3013 C CA . TYR B 1 68 ? 22.192 30.930 38.133 1.00 35.81 69 TYR B CA 1
ATOM 3014 C C . TYR B 1 68 ? 22.728 30.239 39.372 1.00 37.73 69 TYR B C 1
ATOM 3015 O O . TYR B 1 68 ? 22.073 30.220 40.420 1.00 38.06 69 TYR B O 1
ATOM 3024 N N . GLU B 1 69 ? 23.914 29.655 39.236 1.00 38.56 70 GLU B N 1
ATOM 3025 C CA . GLU B 1 69 ? 24.559 28.961 40.339 1.00 41.97 70 GLU B CA 1
ATOM 3026 C C . GLU B 1 69 ? 23.622 27.947 40.969 1.00 43.44 70 GLU B C 1
ATOM 3027 O O . GLU B 1 69 ? 23.704 27.665 42.165 1.00 44.87 70 GLU B O 1
ATOM 3033 N N . GLY B 1 70 ? 22.721 27.414 40.151 1.00 45.13 71 GLY B N 1
ATOM 3034 C CA . GLY B 1 70 ? 21.780 26.420 40.623 1.00 45.71 71 GLY B CA 1
ATOM 3035 C C . GLY B 1 70 ? 20.497 26.907 41.275 1.00 46.58 71 GLY B C 1
ATOM 3036 O O . GLY B 1 70 ? 19.437 26.925 40.644 1.00 48.73 71 GLY B O 1
ATOM 3037 N N . SER B 1 71 ? 20.596 27.316 42.536 1.00 45.57 72 SER B N 1
ATOM 3038 C CA . SER B 1 71 ? 19.436 27.746 43.318 1.00 44.28 72 SER B CA 1
ATOM 3039 C C . SER B 1 71 ? 18.976 29.190 43.237 1.00 41.66 72 SER B C 1
ATOM 3040 O O . SER B 1 71 ? 17.871 29.503 43.667 1.00 44.51 72 SER B O 1
ATOM 3043 N N . LYS B 1 72 ? 19.802 30.077 42.707 1.00 39.58 73 LYS B N 1
ATOM 3044 C CA . LYS B 1 72 ? 19.413 31.479 42.640 1.00 36.79 73 LYS B CA 1
ATOM 3045 C C . LYS B 1 72 ? 18.520 31.762 41.442 1.00 34.95 73 LYS B C 1
ATOM 3046 O O . LYS B 1 72 ? 18.920 31.601 40.291 1.00 33.86 73 LYS B O 1
ATOM 3052 N N . THR B 1 73 ? 17.295 32.184 41.737 1.00 33.59 74 THR B N 1
ATOM 3053 C CA . THR B 1 73 ? 16.305 32.454 40.706 1.00 31.46 74 THR B CA 1
ATOM 3054 C C . THR B 1 73 ? 16.049 33.922 40.442 1.00 29.58 74 THR B C 1
ATOM 3055 O O . THR B 1 73 ? 15.763 34.685 41.354 1.00 31.05 74 THR B O 1
ATOM 3059 N N . LEU B 1 74 ? 16.139 34.305 39.176 1.00 29.24 75 LEU B N 1
ATOM 3060 C CA . LEU B 1 74 ? 15.900 35.678 38.766 1.00 29.89 75 LEU B CA 1
ATOM 3061 C C . LEU B 1 74 ? 14.456 35.812 38.287 1.00 30.16 75 LEU B C 1
ATOM 3062 O O . LEU B 1 74 ? 13.777 36.790 38.601 1.00 30.75 75 LEU B O 1
ATOM 3067 N N . TYR B 1 75 ? 14.000 34.814 37.531 1.00 29.61 76 TYR B N 1
ATOM 3068 C CA . TYR B 1 75 ? 12.634 34.763 36.999 1.00 29.26 76 TYR B CA 1
ATOM 3069 C C . TYR B 1 75 ? 12.037 33.366 37.112 1.00 29.61 76 TYR B C 1
ATOM 3070 O O . TYR B 1 75 ? 12.696 32.372 36.809 1.00 29.44 76 TYR B O 1
ATOM 3079 N N . SER B 1 76 ? 10.781 33.310 37.536 1.00 29.15 77 SER B N 1
ATOM 3080 C CA . SER B 1 76 ? 10.024 32.065 37.644 1.00 29.20 77 SER B CA 1
ATOM 3081 C C . SER B 1 76 ? 8.609 32.527 37.335 1.00 28.31 77 SER B C 1
ATOM 3082 O O . SER B 1 76 ? 7.885 32.994 38.216 1.00 29.92 77 SER B O 1
ATOM 3085 N N . VAL B 1 77 ? 8.231 32.412 36.068 1.00 27.17 78 VAL B N 1
ATOM 3086 C CA . VAL B 1 77 ? 6.926 32.873 35.615 1.00 26.79 78 VAL B CA 1
ATOM 3087 C C . VAL B 1 77 ? 6.379 31.996 34.499 1.00 27.61 78 VAL B C 1
ATOM 3088 O O . VAL B 1 77 ? 7.133 31.314 33.804 1.00 27.46 78 VAL B O 1
ATOM 3092 N N . SER B 1 78 ? 5.063 32.023 34.321 1.00 27.97 79 SER B N 1
ATOM 3093 C CA . SER B 1 78 ? 4.445 31.245 33.256 1.00 28.70 79 SER B CA 1
ATOM 3094 C C . SER B 1 78 ? 4.578 32.024 31.953 1.00 28.50 79 SER B C 1
ATOM 3095 O O . SER B 1 78 ? 4.805 33.239 31.968 1.00 29.47 79 SER B O 1
ATOM 3098 N N . GLY B 1 79 ? 4.444 31.326 30.831 1.00 28.92 80 GLY B N 1
ATOM 3099 C CA . GLY B 1 79 ? 4.517 31.993 29.545 1.00 28.03 80 GLY B CA 1
ATOM 3100 C C . GLY B 1 79 ? 3.363 32.976 29.442 1.00 30.22 80 GLY B C 1
ATOM 3101 O O . GLY B 1 79 ? 3.472 34.031 28.803 1.00 30.85 80 GLY B O 1
ATOM 3102 N N . THR B 1 80 ? 2.248 32.620 30.081 1.00 29.36 81 THR B N 1
ATOM 3103 C CA . THR B 1 80 ? 1.059 33.457 30.095 1.00 29.06 81 THR B CA 1
ATOM 3104 C C . THR B 1 80 ? 1.307 34.709 30.912 1.00 27.87 81 THR B C 1
ATOM 3105 O O . THR B 1 80 ? 1.034 35.821 30.464 1.00 30.46 81 THR B O 1
ATOM 3109 N N . GLY B 1 81 ? 1.805 34.520 32.128 1.00 28.92 82 GLY B N 1
ATOM 3110 C CA . GLY B 1 81 ? 2.073 35.649 32.997 1.00 29.49 82 GLY B CA 1
ATOM 3111 C C . GLY B 1 81 ? 3.001 36.660 32.353 1.00 30.85 82 GLY B C 1
ATOM 3112 O O . GLY B 1 81 ? 2.666 37.838 32.245 1.00 32.17 82 GLY B O 1
ATOM 3113 N N . LEU B 1 82 ? 4.162 36.197 31.908 1.00 31.74 83 LEU B N 1
ATOM 3114 C CA . LEU B 1 82 ? 5.150 37.075 31.286 1.00 32.81 83 LEU B CA 1
ATOM 3115 C C . LEU B 1 82 ? 4.632 37.681 29.983 1.00 34.31 83 LEU B C 1
ATOM 3116 O O . LEU B 1 82 ? 4.916 38.837 29.669 1.00 34.92 83 LEU B O 1
ATOM 3121 N N . GLY B 1 83 ? 3.868 36.894 29.232 1.00 35.32 84 GLY B N 1
ATOM 3122 C CA . GLY B 1 83 ? 3.315 37.373 27.980 1.00 34.97 84 GLY B CA 1
ATOM 3123 C C . GLY B 1 83 ? 2.385 38.552 28.202 1.00 35.69 84 GLY B C 1
ATOM 3124 O O . GLY B 1 83 ? 2.453 39.549 27.487 1.00 35.97 84 GLY B O 1
ATOM 3125 N N . ILE B 1 84 ? 1.512 38.446 29.197 1.00 35.10 85 ILE B N 1
ATOM 3126 C CA . ILE B 1 84 ? 0.584 39.530 29.487 1.00 35.00 85 ILE B CA 1
ATOM 3127 C C . ILE B 1 84 ? 1.353 40.776 29.934 1.00 34.90 85 ILE B C 1
ATOM 3128 O O . ILE B 1 84 ? 0.955 41.901 29.626 1.00 33.32 85 ILE B O 1
ATOM 3133 N N . LEU B 1 85 ? 2.452 40.573 30.656 1.00 34.67 86 LEU B N 1
ATOM 3134 C CA . LEU B 1 85 ? 3.270 41.693 31.121 1.00 35.60 86 LEU B CA 1
ATOM 3135 C C . LEU B 1 85 ? 3.844 42.406 29.900 1.00 35.81 86 LEU B C 1
ATOM 3136 O O . LEU B 1 85 ? 3.894 43.635 29.854 1.00 37.13 86 LEU B O 1
ATOM 3149 N N . TYR B 1 87 ? 2.544 42.536 26.955 1.00 40.44 88 TYR B N 1
ATOM 3150 C CA . TYR B 1 87 ? 1.419 43.229 26.335 1.00 40.33 88 TYR B CA 1
ATOM 3151 C C . TYR B 1 87 ? 1.236 44.627 26.922 1.00 40.36 88 TYR B C 1
ATOM 3152 O O . TYR B 1 87 ? 1.126 45.604 26.189 1.00 41.72 88 TYR B O 1
ATOM 3161 N N . TYR B 1 88 ? 1.200 44.723 28.245 1.00 39.14 89 TYR B N 1
ATOM 3162 C CA . TYR B 1 88 ? 1.032 46.015 28.893 1.00 41.13 89 TYR B CA 1
ATOM 3163 C C . TYR B 1 88 ? 2.271 46.909 28.793 1.00 42.85 89 TYR B C 1
ATOM 3164 O O . TYR B 1 88 ? 2.160 48.112 28.538 1.00 43.71 89 TYR B O 1
ATOM 3173 N N . THR B 1 89 ? 3.449 46.326 28.994 1.00 42.76 90 THR B N 1
ATOM 3174 C CA . THR B 1 89 ? 4.674 47.115 28.953 1.00 43.61 90 THR B CA 1
ATOM 3175 C C . THR B 1 89 ? 5.078 47.568 27.554 1.00 44.87 90 THR B C 1
ATOM 3176 O O . THR B 1 89 ? 5.801 48.551 27.410 1.00 46.33 90 THR B O 1
ATOM 3180 N N . THR B 1 90 ? 4.617 46.867 26.525 1.00 45.72 91 THR B N 1
ATOM 3181 C CA . THR B 1 90 ? 4.949 47.260 25.161 1.00 46.97 91 THR B CA 1
ATOM 3182 C C . THR B 1 90 ? 3.802 48.041 24.528 1.00 49.55 91 THR B C 1
ATOM 3183 O O . THR B 1 90 ? 3.681 48.098 23.302 1.00 51.90 91 THR B O 1
ATOM 3187 N N . LYS B 1 91 ? 2.963 48.647 25.362 1.00 51.02 92 LYS B N 1
ATOM 3188 C CA . LYS B 1 91 ? 1.827 49.409 24.857 1.00 52.60 92 LYS B CA 1
ATOM 3189 C C . LYS B 1 91 ? 1.067 48.586 23.811 1.00 53.48 92 LYS B C 1
ATOM 3190 O O . LYS B 1 91 ? 0.665 49.097 22.763 1.00 53.34 92 LYS B O 1
ATOM 3196 N N . GLY B 1 92 ? 0.885 47.302 24.113 1.00 53.89 93 GLY B N 1
ATOM 3197 C CA . GLY B 1 92 ? 0.170 46.406 23.220 1.00 53.67 93 GLY B CA 1
ATOM 3198 C C . GLY B 1 92 ? 0.868 46.063 21.916 1.00 53.41 93 GLY B C 1
ATOM 3199 O O . GLY B 1 92 ? 0.250 45.479 21.023 1.00 53.99 93 GLY B O 1
ATOM 3200 N N . GLN B 1 93 ? 2.150 46.396 21.799 1.00 52.96 94 GLN B N 1
ATOM 3201 C CA . GLN B 1 93 ? 2.891 46.125 20.568 1.00 52.91 94 GLN B CA 1
ATOM 3202 C C . GLN B 1 93 ? 3.613 44.785 20.507 1.00 52.81 94 GLN B C 1
ATOM 3203 O O . GLN B 1 93 ? 3.895 44.279 19.416 1.00 53.80 94 GLN B O 1
ATOM 3209 N N . ASN B 1 94 ? 3.919 44.211 21.665 1.00 51.63 95 ASN B N 1
ATOM 3210 C CA . ASN B 1 94 ? 4.629 42.937 21.706 1.00 50.31 95 ASN B CA 1
ATOM 3211 C C . ASN B 1 94 ? 4.100 41.919 20.692 1.00 49.03 95 ASN B C 1
ATOM 3212 O O . ASN B 1 94 ? 2.894 41.670 20.610 1.00 49.16 95 ASN B O 1
ATOM 3217 N N . PRO B 1 95 ? 5.000 41.321 19.897 1.00 47.89 96 PRO B N 1
ATOM 3218 C CA . PRO B 1 95 ? 4.559 40.334 18.909 1.00 46.95 96 PRO B CA 1
ATOM 3219 C C . PRO B 1 95 ? 3.976 39.054 19.519 1.00 46.87 96 PRO B C 1
ATOM 3220 O O . PRO B 1 95 ? 4.624 38.352 20.314 1.00 45.10 96 PRO B O 1
ATOM 3224 N N . ALA B 1 96 ? 2.738 38.764 19.134 1.00 44.99 97 ALA B N 1
ATOM 3225 C CA . ALA B 1 96 ? 2.036 37.585 19.614 1.00 43.66 97 ALA B CA 1
ATOM 3226 C C . ALA B 1 96 ? 1.123 37.090 18.499 1.00 42.83 97 ALA B C 1
ATOM 3227 O O . ALA B 1 96 ? -0.092 37.279 18.554 1.00 42.36 97 ALA B O 1
ATOM 3229 N N . TYR B 1 97 ? 1.727 36.473 17.484 1.00 42.74 98 TYR B N 1
ATOM 3230 C CA . TYR B 1 97 ? 0.996 35.938 16.341 1.00 41.11 98 TYR B CA 1
ATOM 3231 C C . TYR B 1 97 ? 1.070 34.424 16.376 1.00 39.89 98 TYR B C 1
ATOM 3232 O O . TYR B 1 97 ? 2.113 33.854 16.709 1.00 39.49 98 TYR B O 1
ATOM 3241 N N . PRO B 1 98 ? -0.034 33.747 16.023 1.00 39.04 99 PRO B N 1
ATOM 3242 C CA . PRO B 1 98 ? -1.311 34.338 15.604 1.00 39.07 99 PRO B CA 1
ATOM 3243 C C . PRO B 1 98 ? -2.161 34.761 16.796 1.00 39.60 99 PRO B C 1
ATOM 3244 O O . PRO B 1 98 ? -1.948 34.284 17.911 1.00 39.98 99 PRO B O 1
ATOM 3248 N N . ALA B 1 99 ? -3.116 35.656 16.559 1.00 38.86 100 ALA B N 1
ATOM 3249 C CA . ALA B 1 99 ? -4.003 36.133 17.616 1.00 38.75 100 ALA B CA 1
ATOM 3250 C C . ALA B 1 99 ? -4.949 35.016 18.069 1.00 39.39 100 ALA B C 1
ATOM 3251 O O . ALA B 1 99 ? -5.187 34.057 17.334 1.00 38.31 100 ALA B O 1
ATOM 3253 N N . PRO B 1 100 ? -5.500 35.130 19.290 1.00 40.42 101 PRO B N 1
ATOM 3254 C CA . PRO B 1 100 ? -6.423 34.126 19.834 1.00 41.79 101 PRO B CA 1
ATOM 3255 C C . PRO B 1 100 ? -7.665 34.023 18.949 1.00 43.19 101 PRO B C 1
ATOM 3256 O O . PRO B 1 100 ? -8.192 35.042 18.504 1.00 43.51 101 PRO B O 1
ATOM 3260 N N . GLY B 1 101 ? -8.123 32.802 18.690 1.00 45.13 102 GLY B N 1
ATOM 3261 C CA . GLY B 1 101 ? -9.309 32.622 17.867 1.00 47.30 102 GLY B CA 1
ATOM 3262 C C . GLY B 1 101 ? -9.062 32.592 16.366 1.00 48.33 102 GLY B C 1
ATOM 3263 O O . GLY B 1 101 ? -9.979 32.325 15.585 1.00 48.56 102 GLY B O 1
ATOM 3264 N N . THR B 1 102 ? -7.827 32.864 15.958 1.00 48.32 103 THR B N 1
ATOM 3265 C CA . THR B 1 102 ? -7.471 32.867 14.546 1.00 47.66 103 THR B CA 1
ATOM 3266 C C . THR B 1 102 ? -7.706 31.502 13.924 1.00 46.69 103 THR B C 1
ATOM 3267 O O . THR B 1 102 ? -7.538 30.472 14.574 1.00 46.17 103 THR B O 1
ATOM 3271 N N . SER B 1 103 ? -8.092 31.495 12.653 1.00 45.66 104 SER B N 1
ATOM 3272 C CA . SER B 1 103 ? -8.350 30.242 11.968 1.00 45.15 104 SER B CA 1
ATOM 3273 C C . SER B 1 103 ? -7.166 29.789 11.126 1.00 44.96 104 SER B C 1
ATOM 3274 O O . SER B 1 103 ? -6.447 30.598 10.547 1.00 45.94 104 SER B O 1
ATOM 3277 N N . VAL B 1 104 ? -6.964 28.482 11.077 1.00 45.40 105 VAL B N 1
ATOM 3278 C CA . VAL B 1 104 ? -5.895 27.899 10.283 1.00 46.50 105 VAL B CA 1
ATOM 3279 C C . VAL B 1 104 ? -6.632 27.098 9.208 1.00 47.82 105 VAL B C 1
ATOM 3280 O O . VAL B 1 104 ? -7.323 26.118 9.508 1.00 46.63 105 VAL B O 1
ATOM 3284 N N . PRO B 1 105 ? -6.498 27.515 7.940 1.00 48.33 106 PRO B N 1
ATOM 3285 C CA . PRO B 1 105 ? -7.149 26.858 6.806 1.00 48.47 106 PRO B CA 1
ATOM 3286 C C . PRO B 1 105 ? -6.737 25.405 6.628 1.00 48.84 106 PRO B C 1
ATOM 3287 O O . PRO B 1 105 ? -5.630 25.009 7.009 1.00 47.86 106 PRO B O 1
ATOM 3291 N N . ALA B 1 106 ? -7.638 24.618 6.046 1.00 48.41 107 ALA B N 1
ATOM 3292 C CA . ALA B 1 106 ? -7.373 23.208 5.794 1.00 49.30 107 ALA B CA 1
ATOM 3293 C C . ALA B 1 106 ? -6.106 23.116 4.951 1.00 49.64 107 ALA B C 1
ATOM 3294 O O . ALA B 1 106 ? -5.927 23.884 4.008 1.00 50.60 107 ALA B O 1
ATOM 3296 N N . SER B 1 107 ? -5.229 22.181 5.299 1.00 50.97 108 SER B N 1
ATOM 3297 C CA . SER B 1 107 ? -3.970 22.005 4.583 1.00 52.38 108 SER B CA 1
ATOM 3298 C C . SER B 1 107 ? -3.223 23.334 4.441 1.00 53.52 108 SER B C 1
ATOM 3299 O O . SER B 1 107 ? -2.466 23.537 3.486 1.00 54.64 108 SER B O 1
ATOM 3302 N N . GLY B 1 108 ? -3.437 24.234 5.400 1.00 52.52 109 GLY B N 1
ATOM 3303 C CA . GLY B 1 108 ? -2.773 25.525 5.363 1.00 52.06 109 GLY B CA 1
ATOM 3304 C C . GLY B 1 108 ? -1.889 25.780 6.575 1.00 51.99 109 GLY B C 1
ATOM 3305 O O . GLY B 1 108 ? -1.665 24.885 7.393 1.00 51.78 109 GLY B O 1
ATOM 3306 N N . SER B 1 109 ? -1.378 27.004 6.689 1.00 51.17 110 SER B N 1
ATOM 3307 C CA . SER B 1 109 ? -0.521 27.375 7.811 1.00 50.37 110 SER B CA 1
ATOM 3308 C C . SER B 1 109 ? -0.589 28.864 8.089 1.00 50.01 110 SER B C 1
ATOM 3309 O O . SER B 1 109 ? -0.939 29.656 7.210 1.00 50.33 110 SER B O 1
ATOM 3312 N N . VAL B 1 110 ? -0.255 29.235 9.322 1.00 49.07 111 VAL B N 1
ATOM 3313 C CA . VAL B 1 110 ? -0.243 30.633 9.743 1.00 48.16 111 VAL B CA 1
ATOM 3314 C C . VAL B 1 110 ? 1.086 30.898 10.450 1.00 48.23 111 VAL B C 1
ATOM 3315 O O . VAL B 1 110 ? 1.735 29.962 10.923 1.00 47.33 111 VAL B O 1
ATOM 3319 N N . ASN B 1 111 ? 1.493 32.163 10.518 1.00 48.05 112 ASN B N 1
ATOM 3320 C CA . ASN B 1 111 ? 2.760 32.508 11.157 1.00 47.18 112 ASN B CA 1
ATOM 3321 C C . ASN B 1 111 ? 2.701 32.535 12.674 1.00 45.87 112 ASN B C 1
ATOM 3322 O O . ASN B 1 111 ? 1.770 33.087 13.264 1.00 45.97 112 ASN B O 1
ATOM 3327 N N . LEU B 1 112 ? 3.709 31.933 13.295 1.00 44.25 113 LEU B N 1
ATOM 3328 C CA . LEU B 1 112 ? 3.810 31.905 14.746 1.00 41.62 113 LEU B CA 1
ATOM 3329 C C . LEU B 1 112 ? 4.971 32.817 15.101 1.00 40.93 113 LEU B C 1
ATOM 3330 O O . LEU B 1 112 ? 6.118 32.543 14.746 1.00 41.60 113 LEU B O 1
ATOM 3335 N N . ASN B 1 113 ? 4.660 33.912 15.785 1.00 41.01 114 ASN B N 1
ATOM 3336 C CA . ASN B 1 113 ? 5.664 34.886 16.192 1.00 40.83 114 ASN B CA 1
ATOM 3337 C C . ASN B 1 113 ? 5.310 35.386 17.590 1.00 39.46 114 ASN B C 1
ATOM 3338 O O . ASN B 1 113 ? 4.435 36.239 17.749 1.00 39.63 114 ASN B O 1
ATOM 3343 N N . VAL B 1 114 ? 5.985 34.853 18.604 1.00 38.20 115 VAL B N 1
ATOM 3344 C CA . VAL B 1 114 ? 5.703 35.251 19.980 1.00 36.69 115 VAL B CA 1
ATOM 3345 C C . VAL B 1 114 ? 6.981 35.694 20.679 1.00 37.18 115 VAL B C 1
ATOM 3346 O O . VAL B 1 114 ? 8.009 35.016 20.603 1.00 35.79 115 VAL B O 1
ATOM 3358 N N . TRP B 1 116 ? 9.051 37.381 24.257 1.00 37.51 117 TRP B N 1
ATOM 3359 C CA . TRP B 1 116 ? 9.158 37.574 25.699 1.00 35.86 117 TRP B CA 1
ATOM 3360 C C . TRP B 1 116 ? 10.526 38.193 25.994 1.00 35.36 117 TRP B C 1
ATOM 3361 O O . TRP B 1 116 ? 11.522 37.871 25.342 1.00 35.83 117 TRP B O 1
ATOM 3372 N N . GLU B 1 117 ? 10.582 39.071 26.981 1.00 35.34 118 GLU B N 1
ATOM 3373 C CA . GLU B 1 117 ? 11.859 39.664 27.357 1.00 38.11 118 GLU B CA 1
ATOM 3374 C C . GLU B 1 117 ? 12.067 39.584 28.858 1.00 38.55 118 GLU B C 1
ATOM 3375 O O . GLU B 1 117 ? 11.113 39.658 29.641 1.00 38.05 118 GLU B O 1
ATOM 3381 N N . PHE B 1 118 ? 13.325 39.420 29.246 1.00 39.69 119 PHE B N 1
ATOM 3382 C CA . PHE B 1 118 ? 13.705 39.341 30.647 1.00 39.33 119 PHE B CA 1
ATOM 3383 C C . PHE B 1 118 ? 14.664 40.476 30.960 1.00 39.53 119 PHE B C 1
ATOM 3384 O O . PHE B 1 118 ? 15.815 40.470 30.524 1.00 39.47 119 PHE B O 1
ATOM 3392 N N . ASP B 1 119 ? 14.170 41.459 31.700 1.00 39.79 120 ASP B N 1
ATOM 3393 C CA . ASP B 1 119 ? 14.971 42.605 32.102 1.00 40.05 120 ASP B CA 1
ATOM 3394 C C . ASP B 1 119 ? 15.814 42.170 33.305 1.00 39.98 120 ASP B C 1
ATOM 3395 O O . ASP B 1 119 ? 15.278 41.661 34.286 1.00 39.30 120 ASP B O 1
ATOM 3400 N N . LEU B 1 120 ? 17.127 42.369 33.229 1.00 39.81 121 LEU B N 1
ATOM 3401 C CA . LEU B 1 120 ? 18.017 41.977 34.319 1.00 39.46 121 LEU B CA 1
ATOM 3402 C C . LEU B 1 120 ? 18.764 43.168 34.918 1.00 39.62 121 LEU B C 1
ATOM 3403 O O . LEU B 1 120 ? 19.752 42.976 35.621 1.00 38.75 121 LEU B O 1
ATOM 3408 N N . ALA B 1 121 ? 18.287 44.382 34.652 1.00 40.36 122 ALA B N 1
ATOM 3409 C CA . ALA B 1 121 ? 18.952 45.590 35.132 1.00 40.70 122 ALA B CA 1
ATOM 3410 C C . ALA B 1 121 ? 20.378 45.478 34.593 1.00 41.67 122 ALA B C 1
ATOM 3411 O O . ALA B 1 121 ? 20.603 45.628 33.390 1.00 43.58 122 ALA B O 1
ATOM 3413 N N . ARG B 1 122 ? 21.337 45.203 35.468 1.00 38.94 123 ARG B N 1
ATOM 3414 C CA . ARG B 1 122 ? 22.711 45.026 35.029 1.00 39.96 123 ARG B CA 1
ATOM 3415 C C . ARG B 1 122 ? 23.302 43.870 35.817 1.00 39.19 123 ARG B C 1
ATOM 3416 O O . ARG B 1 122 ? 23.953 44.070 36.840 1.00 40.65 123 ARG B O 1
ATOM 3424 N N . PHE B 1 123 ? 23.054 42.658 35.330 1.00 38.69 124 PHE B N 1
ATOM 3425 C CA . PHE B 1 123 ? 23.514 41.432 35.975 1.00 36.74 124 PHE B CA 1
ATOM 3426 C C . PHE B 1 123 ? 24.992 41.135 35.747 1.00 36.58 124 PHE B C 1
ATOM 3427 O O . PHE B 1 123 ? 25.443 41.019 34.612 1.00 35.41 124 PHE B O 1
ATOM 3435 N N . PRO B 1 124 ? 25.761 40.996 36.837 1.00 37.90 125 PRO B N 1
ATOM 3436 C CA . PRO B 1 124 ? 27.202 40.708 36.805 1.00 39.21 125 PRO B CA 1
ATOM 3437 C C . PRO B 1 124 ? 27.484 39.287 36.338 1.00 38.18 125 PRO B C 1
ATOM 3438 O O . PRO B 1 124 ? 28.172 38.536 37.018 1.00 39.41 125 PRO B O 1
ATOM 3442 N N . ALA B 1 125 ? 26.950 38.926 35.180 1.00 38.81 126 ALA B N 1
ATOM 3443 C CA . ALA B 1 125 ? 27.126 37.582 34.631 1.00 38.99 126 ALA B CA 1
ATOM 3444 C C . ALA B 1 125 ? 28.549 37.032 34.731 1.00 39.65 126 ALA B C 1
ATOM 3445 O O . ALA B 1 125 ? 28.760 35.870 35.083 1.00 38.76 126 ALA B O 1
ATOM 3447 N N . THR B 1 126 ? 29.526 37.870 34.420 1.00 40.12 127 THR B N 1
ATOM 3448 C CA . THR B 1 126 ? 30.917 37.444 34.451 1.00 40.33 127 THR B CA 1
ATOM 3449 C C . THR B 1 126 ? 31.398 37.012 35.832 1.00 41.17 127 THR B C 1
ATOM 3450 O O . THR B 1 126 ? 32.436 36.365 35.951 1.00 40.73 127 THR B O 1
ATOM 3462 N N . VAL B 1 128 ? 29.309 35.277 38.146 1.00 41.13 129 VAL B N 1
ATOM 3463 C CA . VAL B 1 128 ? 28.544 34.147 38.658 1.00 40.00 129 VAL B CA 1
ATOM 3464 C C . VAL B 1 128 ? 28.821 32.919 37.803 1.00 39.96 129 VAL B C 1
ATOM 3465 O O . VAL B 1 128 ? 29.546 32.995 36.815 1.00 40.16 129 VAL B O 1
ATOM 3469 N N . GLN B 1 129 ? 28.241 31.787 38.182 1.00 40.91 130 GLN B N 1
ATOM 3470 C CA . GLN B 1 129 ? 28.436 30.562 37.426 1.00 42.73 130 GLN B CA 1
ATOM 3471 C C . GLN B 1 129 ? 27.155 30.074 36.759 1.00 42.56 130 GLN B C 1
ATOM 3472 O O . GLN B 1 129 ? 26.061 30.222 37.298 1.00 41.91 130 GLN B O 1
ATOM 3478 N N . ASN B 1 130 ? 27.326 29.488 35.579 1.00 41.81 131 ASN B N 1
ATOM 3479 C CA . ASN B 1 130 ? 26.251 28.942 34.762 1.00 42.55 131 ASN B CA 1
ATOM 3480 C C . ASN B 1 130 ? 24.828 29.485 34.926 1.00 41.11 131 ASN B C 1
ATOM 3481 O O . ASN B 1 130 ? 24.038 29.018 35.749 1.00 39.89 131 ASN B O 1
ATOM 3486 N N . ILE B 1 131 ? 24.521 30.482 34.105 1.00 39.34 132 ILE B N 1
ATOM 3487 C CA . ILE B 1 131 ? 23.210 31.098 34.070 1.00 37.18 132 ILE B CA 1
ATOM 3488 C C . ILE B 1 131 ? 22.419 30.195 33.130 1.00 37.70 132 ILE B C 1
ATOM 3489 O O . ILE B 1 131 ? 22.887 29.868 32.035 1.00 36.18 132 ILE B O 1
ATOM 3494 N N . ILE B 1 132 ? 21.235 29.776 33.558 1.00 36.38 133 ILE B N 1
ATOM 3495 C CA . ILE B 1 132 ? 20.419 28.890 32.738 1.00 36.43 133 ILE B CA 1
ATOM 3496 C C . ILE B 1 132 ? 18.985 29.367 32.608 1.00 36.68 133 ILE B C 1
ATOM 3497 O O . ILE B 1 132 ? 18.337 29.697 33.601 1.00 36.13 133 ILE B O 1
ATOM 3502 N N . LEU B 1 133 ? 18.500 29.403 31.372 1.00 36.51 134 LEU B N 1
ATOM 3503 C CA . LEU B 1 133 ? 17.129 29.801 31.092 1.00 37.21 134 LEU B CA 1
ATOM 3504 C C . LEU B 1 133 ? 16.377 28.531 30.720 1.00 37.69 134 LEU B C 1
ATOM 3505 O O . LEU B 1 133 ? 16.602 27.956 29.653 1.00 37.81 134 LEU B O 1
ATOM 3510 N N . SER B 1 134 ? 15.508 28.077 31.616 1.00 36.79 135 SER B N 1
ATOM 3511 C CA . SER B 1 134 ? 14.726 26.873 31.361 1.00 35.96 135 SER B CA 1
ATOM 3512 C C . SER B 1 134 ? 13.356 27.209 30.784 1.00 34.14 135 SER B C 1
ATOM 3513 O O . SER B 1 134 ? 12.596 27.976 31.374 1.00 33.84 135 SER B O 1
ATOM 3516 N N . ILE B 1 135 ? 13.064 26.638 29.617 1.00 34.47 136 ILE B N 1
ATOM 3517 C CA . ILE B 1 135 ? 11.788 26.848 28.932 1.00 33.54 136 ILE B CA 1
ATOM 3518 C C . ILE B 1 135 ? 10.986 25.550 28.937 1.00 32.48 136 ILE B C 1
ATOM 3519 O O . ILE B 1 135 ? 11.345 24.600 28.247 1.00 33.55 136 ILE B O 1
ATOM 3524 N N . LEU B 1 136 ? 9.923 25.505 29.735 1.00 31.48 137 LEU B N 1
ATOM 3525 C CA . LEU B 1 136 ? 9.065 24.327 29.782 1.00 31.87 137 LEU B CA 1
ATOM 3526 C C . LEU B 1 136 ? 7.907 24.649 28.856 1.00 31.20 137 LEU B C 1
ATOM 3527 O O . LEU B 1 136 ? 7.010 25.410 29.216 1.00 34.13 137 LEU B O 1
ATOM 3532 N N . THR B 1 137 ? 7.939 24.078 27.658 1.00 30.47 138 THR B N 1
ATOM 3533 C CA . THR B 1 137 ? 6.907 24.339 26.657 1.00 29.73 138 THR B CA 1
ATOM 3534 C C . THR B 1 137 ? 5.534 23.844 27.089 1.00 29.07 138 THR B C 1
ATOM 3535 O O . THR B 1 137 ? 5.424 22.957 27.925 1.00 28.99 138 THR B O 1
ATOM 3539 N N . GLY B 1 138 ? 4.493 24.443 26.522 1.00 29.39 139 GLY B N 1
ATOM 3540 C CA . GLY B 1 138 ? 3.138 24.044 26.847 1.00 29.74 139 GLY B CA 1
ATOM 3541 C C . GLY B 1 138 ? 2.674 22.926 25.933 1.00 29.88 139 GLY B C 1
ATOM 3542 O O . GLY B 1 138 ? 3.482 22.130 25.458 1.00 30.67 139 GLY B O 1
ATOM 3543 N N . GLN B 1 139 ? 1.370 22.854 25.695 1.00 31.47 140 GLN B N 1
ATOM 3544 C CA . GLN B 1 139 ? 0.809 21.824 24.822 1.00 33.98 140 GLN B CA 1
ATOM 3545 C C . GLN B 1 139 ? 0.301 22.451 23.529 1.00 34.52 140 GLN B C 1
ATOM 3546 O O . GLN B 1 139 ? -0.103 23.610 23.508 1.00 34.68 140 GLN B O 1
ATOM 3552 N N . ALA B 1 140 ? 0.325 21.679 22.451 1.00 36.97 141 ALA B N 1
ATOM 3553 C CA . ALA B 1 140 ? -0.148 22.172 21.165 1.00 37.65 141 ALA B CA 1
ATOM 3554 C C . ALA B 1 140 ? -1.674 22.177 21.149 1.00 38.02 141 ALA B C 1
ATOM 3555 O O . ALA B 1 140 ? -2.309 21.255 21.665 1.00 37.20 141 ALA B O 1
ATOM 3557 N N . PRO B 1 141 ? -2.281 23.229 20.576 1.00 37.90 142 PRO B N 1
ATOM 3558 C CA . PRO B 1 141 ? -3.742 23.304 20.512 1.00 40.00 142 PRO B CA 1
ATOM 3559 C C . PRO B 1 141 ? -4.250 22.076 19.764 1.00 41.18 142 PRO B C 1
ATOM 3560 O O . PRO B 1 141 ? -3.527 21.492 18.950 1.00 41.34 142 PRO B O 1
ATOM 3564 N N . SER B 1 142 ? -5.484 21.675 20.038 1.00 42.18 143 SER B N 1
ATOM 3565 C CA . SER B 1 142 ? -6.035 20.515 19.357 1.00 43.75 143 SER B CA 1
ATOM 3566 C C . SER B 1 142 ? -6.236 20.803 17.870 1.00 43.45 143 SER B C 1
ATOM 3567 O O . SER B 1 142 ? -6.580 21.925 17.484 1.00 40.51 143 SER B O 1
ATOM 3570 N N . GLY B 1 143 ? -5.996 19.789 17.045 1.00 44.30 144 GLY B N 1
ATOM 3571 C CA . GLY B 1 143 ? -6.190 19.937 15.613 1.00 46.82 144 GLY B CA 1
ATOM 3572 C C . GLY B 1 143 ? -5.021 20.421 14.777 1.00 49.20 144 GLY B C 1
ATOM 3573 O O . GLY B 1 143 ? -4.996 20.201 13.563 1.00 49.44 144 GLY B O 1
ATOM 3574 N N . VAL B 1 144 ? -4.048 21.078 15.401 1.00 49.36 145 VAL B N 1
ATOM 3575 C CA . VAL B 1 144 ? -2.910 21.587 14.651 1.00 49.95 145 VAL B CA 1
ATOM 3576 C C . VAL B 1 144 ? -1.588 21.201 15.279 1.00 51.19 145 VAL B C 1
ATOM 3577 O O . VAL B 1 144 ? -1.535 20.778 16.436 1.00 53.06 145 VAL B O 1
ATOM 3581 N N . SER B 1 145 ? -0.521 21.344 14.500 1.00 51.20 146 SER B N 1
ATOM 3582 C CA . SER B 1 145 ? 0.824 21.034 14.965 1.00 50.67 146 SER B CA 1
ATOM 3583 C C . SER B 1 145 ? 1.661 22.309 14.898 1.00 49.77 146 SER B C 1
ATOM 3584 O O . SER B 1 145 ? 1.382 23.202 14.096 1.00 48.41 146 SER B O 1
ATOM 3587 N N . ILE B 1 146 ? 2.676 22.400 15.750 1.00 48.74 147 ILE B N 1
ATOM 3588 C CA . ILE B 1 146 ? 3.538 23.577 15.767 1.00 47.76 147 ILE B CA 1
ATOM 3589 C C . ILE B 1 146 ? 4.867 23.293 15.075 1.00 46.94 147 ILE B C 1
ATOM 3590 O O . ILE B 1 146 ? 5.491 22.254 15.292 1.00 46.73 147 ILE B O 1
ATOM 3595 N N . ASN B 1 147 ? 5.289 24.221 14.228 1.00 46.82 148 ASN B N 1
ATOM 3596 C CA . ASN B 1 147 ? 6.553 24.084 13.519 1.00 46.95 148 ASN B CA 1
ATOM 3597 C C . ASN B 1 147 ? 7.322 25.361 13.830 1.00 45.56 148 ASN B C 1
ATOM 3598 O O . ASN B 1 147 ? 7.203 26.364 13.122 1.00 46.22 148 ASN B O 1
ATOM 3603 N N . ALA B 1 148 ? 8.089 25.333 14.915 1.00 43.62 149 ALA B N 1
ATOM 3604 C CA . ALA B 1 148 ? 8.831 26.514 15.316 1.00 42.50 149 ALA B CA 1
ATOM 3605 C C . ALA B 1 148 ? 9.975 26.218 16.273 1.00 41.94 149 ALA B C 1
ATOM 3606 O O . ALA B 1 148 ? 10.102 25.111 16.804 1.00 39.43 149 ALA B O 1
ATOM 3608 N N . SER B 1 149 ? 10.811 27.230 16.477 1.00 41.10 150 SER B N 1
ATOM 3609 C CA . SER B 1 149 ? 11.950 27.122 17.370 1.00 40.82 150 SER B CA 1
ATOM 3610 C C . SER B 1 149 ? 12.122 28.421 18.132 1.00 39.95 150 SER B C 1
ATOM 3611 O O . SER B 1 149 ? 11.562 29.452 17.747 1.00 38.96 150 SER B O 1
ATOM 3614 N N . PHE B 1 150 ? 12.890 28.360 19.219 1.00 38.63 151 PHE B N 1
ATOM 3615 C CA . PHE B 1 150 ? 13.161 29.537 20.034 1.00 38.67 151 PHE B CA 1
ATOM 3616 C C . PHE B 1 150 ? 14.511 30.141 19.656 1.00 38.41 151 PHE B C 1
ATOM 3617 O O . PHE B 1 150 ? 15.491 29.419 19.463 1.00 38.12 151 PHE B O 1
ATOM 3625 N N . TYR B 1 151 ? 14.546 31.466 19.549 1.00 39.21 152 TYR B N 1
ATOM 3626 C CA . TYR B 1 151 ? 15.772 32.202 19.230 1.00 41.54 152 TYR B CA 1
ATOM 3627 C C . TYR B 1 151 ? 16.091 33.076 20.434 1.00 41.02 152 TYR B C 1
ATOM 3628 O O . TYR B 1 151 ? 15.242 33.837 20.897 1.00 41.17 152 TYR B O 1
ATOM 3637 N N . ILE B 1 152 ? 17.314 32.966 20.937 1.00 41.65 153 ILE B N 1
ATOM 3638 C CA . ILE B 1 152 ? 17.719 33.732 22.111 1.00 41.57 153 ILE B CA 1
ATOM 3639 C C . ILE B 1 152 ? 18.689 34.870 21.783 1.00 42.68 153 ILE B C 1
ATOM 3640 O O . ILE B 1 152 ? 19.783 34.631 21.271 1.00 44.14 153 ILE B O 1
ATOM 3645 N N . THR B 1 153 ? 18.284 36.101 22.091 1.00 42.08 154 THR B N 1
ATOM 3646 C CA . THR B 1 153 ? 19.106 37.276 21.831 1.00 42.70 154 THR B CA 1
ATOM 3647 C C . THR B 1 153 ? 19.445 37.960 23.151 1.00 43.73 154 THR B C 1
ATOM 3648 O O . THR B 1 153 ? 18.561 38.446 23.861 1.00 44.66 154 THR B O 1
ATOM 3652 N N . ILE B 1 154 ? 20.735 38.009 23.464 1.00 43.52 155 ILE B N 1
ATOM 3653 C CA . ILE B 1 154 ? 21.202 38.597 24.711 1.00 42.66 155 ILE B CA 1
ATOM 3654 C C . ILE B 1 154 ? 21.783 39.997 24.554 1.00 43.42 155 ILE B C 1
ATOM 3655 O O . ILE B 1 154 ? 22.577 40.257 23.653 1.00 43.82 155 ILE B O 1
ATOM 3660 N N . THR B 1 155 ? 21.368 40.901 25.435 1.00 44.02 156 THR B N 1
ATOM 3661 C CA . THR B 1 155 ? 21.866 42.267 25.413 1.00 44.70 156 THR B CA 1
ATOM 3662 C C . THR B 1 155 ? 22.937 42.429 26.491 1.00 44.94 156 THR B C 1
ATOM 3663 O O . THR B 1 155 ? 22.633 42.500 27.686 1.00 43.96 156 THR B O 1
ATOM 3667 N N . TYR B 1 156 ? 24.193 42.477 26.061 1.00 45.17 157 TYR B N 1
ATOM 3668 C CA . TYR B 1 156 ? 25.305 42.633 26.986 1.00 45.43 157 TYR B CA 1
ATOM 3669 C C . TYR B 1 156 ? 25.737 44.080 27.147 1.00 46.24 157 TYR B C 1
ATOM 3670 O O . TYR B 1 156 ? 25.287 44.977 26.429 1.00 46.67 157 TYR B O 1
ATOM 3679 N N . GLU B 1 157 ? 26.625 44.283 28.111 1.00 46.35 158 GLU B N 1
ATOM 3680 C CA . GLU B 1 157 ? 27.206 45.584 28.387 1.00 46.66 158 GLU B CA 1
ATOM 3681 C C . GLU B 1 157 ? 28.615 45.334 28.892 1.00 47.07 158 GLU B C 1
ATOM 3682 O O . GLU B 1 157 ? 28.823 44.549 29.822 1.00 46.82 158 GLU B O 1
ATOM 3688 N N . ARG B 1 158 ? 29.584 45.992 28.269 1.00 48.20 159 ARG B N 1
ATOM 3689 C CA . ARG B 1 158 ? 30.977 45.838 28.662 1.00 48.61 159 ARG B CA 1
ATOM 3690 C C . ARG B 1 158 ? 31.226 46.672 29.910 1.00 47.73 159 ARG B C 1
ATOM 3691 O O . ARG B 1 158 ? 31.361 47.894 29.829 1.00 48.27 159 ARG B O 1
ATOM 3699 N N . VAL B 1 159 ? 31.253 46.017 31.066 1.00 45.98 160 VAL B N 1
ATOM 3700 C CA . VAL B 1 159 ? 31.512 46.715 32.318 1.00 44.65 160 VAL B CA 1
ATOM 3701 C C . VAL B 1 159 ? 32.912 46.306 32.749 1.00 44.68 160 VAL B C 1
ATOM 3702 O O . VAL B 1 159 ? 33.203 45.119 32.910 1.00 43.83 160 VAL B O 1
ATOM 3706 N N . THR B 1 160 ? 33.779 47.296 32.922 1.00 43.27 161 THR B N 1
ATOM 3707 C CA . THR B 1 160 ? 35.162 47.038 33.295 1.00 41.80 161 THR B CA 1
ATOM 3708 C C . THR B 1 160 ? 35.395 47.155 34.783 1.00 40.49 161 THR B C 1
ATOM 3709 O O . THR B 1 160 ? 34.555 47.679 35.521 1.00 39.83 161 THR B O 1
ATOM 3713 N N . ALA B 1 161 ? 36.556 46.671 35.208 1.00 40.59 162 ALA B N 1
ATOM 3714 C CA . ALA B 1 161 ? 36.953 46.716 36.604 1.00 39.53 162 ALA B CA 1
ATOM 3715 C C . ALA B 1 161 ? 36.984 48.163 37.073 1.00 39.54 162 ALA B C 1
ATOM 3716 O O . ALA B 1 161 ? 36.572 48.472 38.196 1.00 37.55 162 ALA B O 1
ATOM 3718 N N . GLN B 1 162 ? 37.463 49.055 36.210 1.00 40.96 163 GLN B N 1
ATOM 3719 C CA . GLN B 1 162 ? 37.533 50.468 36.573 1.00 42.31 163 GLN B CA 1
ATOM 3720 C C . GLN B 1 162 ? 36.146 51.041 36.816 1.00 41.60 163 GLN B C 1
ATOM 3721 O O . GLN B 1 162 ? 35.933 51.775 37.782 1.00 42.31 163 GLN B O 1
ATOM 3727 N N . GLU B 1 163 ? 35.198 50.711 35.946 1.00 40.50 164 GLU B N 1
ATOM 3728 C CA . GLU B 1 163 ? 33.846 51.213 36.132 1.00 41.16 164 GLU B CA 1
ATOM 3729 C C . GLU B 1 163 ? 33.340 50.737 37.491 1.00 40.28 164 GLU B C 1
ATOM 3730 O O . GLU B 1 163 ? 32.830 51.523 38.292 1.00 39.23 164 GLU B O 1
ATOM 3736 N N . ILE B 1 164 ? 33.505 49.446 37.754 1.00 39.33 165 ILE B N 1
ATOM 3737 C CA . ILE B 1 164 ? 33.076 48.869 39.017 1.00 39.31 165 ILE B CA 1
ATOM 3738 C C . ILE B 1 164 ? 33.783 49.589 40.150 1.00 39.51 165 ILE B C 1
ATOM 3739 O O . ILE B 1 164 ? 33.158 50.007 41.129 1.00 39.16 165 ILE B O 1
ATOM 3744 N N . LEU B 1 165 ? 35.094 49.745 40.001 1.00 40.43 166 LEU B N 1
ATOM 3745 C CA . LEU B 1 165 ? 35.907 50.418 41.003 1.00 41.58 166 LEU B CA 1
ATOM 3746 C C . LEU B 1 165 ? 35.360 51.803 41.300 1.00 41.89 166 LEU B C 1
ATOM 3747 O O . LEU B 1 165 ? 35.105 52.145 42.455 1.00 41.54 166 LEU B O 1
ATOM 3752 N N . SER B 1 166 ? 35.179 52.602 40.253 1.00 42.50 167 SER B N 1
ATOM 3753 C CA . SER B 1 166 ? 34.674 53.958 40.424 1.00 45.08 167 SER B CA 1
ATOM 3754 C C . SER B 1 166 ? 33.217 53.996 40.896 1.00 45.64 167 SER B C 1
ATOM 3755 O O . SER B 1 166 ? 32.735 55.025 41.377 1.00 45.60 167 SER B O 1
ATOM 3758 N N . GLU B 1 167 ? 32.517 52.873 40.766 1.00 46.38 168 GLU B N 1
ATOM 3759 C CA . GLU B 1 167 ? 31.122 52.808 41.189 1.00 46.36 168 GLU B CA 1
ATOM 3760 C C . GLU B 1 167 ? 30.969 52.236 42.594 1.00 46.03 168 GLU B C 1
ATOM 3761 O O . GLU B 1 167 ? 29.858 51.945 43.029 1.00 45.59 168 GLU B O 1
ATOM 3767 N N . GLY B 1 168 ? 32.087 52.067 43.300 1.00 45.52 169 GLY B N 1
ATOM 3768 C CA . GLY B 1 168 ? 32.022 51.557 44.659 1.00 43.28 169 GLY B CA 1
ATOM 3769 C C . GLY B 1 168 ? 32.684 50.218 44.898 1.00 41.47 169 GLY B C 1
ATOM 3770 O O . GLY B 1 168 ? 32.789 49.772 46.040 1.00 42.42 169 GLY B O 1
ATOM 3771 N N . GLY B 1 169 ? 33.124 49.563 43.833 1.00 40.27 170 GLY B N 1
ATOM 3772 C CA . GLY B 1 169 ? 33.780 48.280 44.003 1.00 40.15 170 GLY B CA 1
ATOM 3773 C C . GLY B 1 169 ? 32.801 47.164 44.310 1.00 40.63 170 GLY B C 1
ATOM 3774 O O . GLY B 1 169 ? 31.628 47.237 43.935 1.00 41.14 170 GLY B O 1
ATOM 3775 N N . LEU B 1 170 ? 33.272 46.130 45.000 1.00 39.09 171 LEU B N 1
ATOM 3776 C CA . LEU B 1 170 ? 32.413 44.998 45.324 1.00 37.80 171 LEU B CA 1
ATOM 3777 C C . LEU B 1 170 ? 31.786 45.082 46.709 1.00 38.42 171 LEU B C 1
ATOM 3778 O O . LEU B 1 170 ? 32.180 45.897 47.545 1.00 37.01 171 LEU B O 1
ATOM 3783 N N . GLY B 1 171 ? 30.791 44.232 46.940 1.00 39.62 172 GLY B N 1
ATOM 3784 C CA . GLY B 1 171 ? 30.136 44.195 48.234 1.00 39.18 172 GLY B CA 1
ATOM 3785 C C . GLY B 1 171 ? 31.022 43.459 49.227 1.00 38.75 172 GLY B C 1
ATOM 3786 O O . GLY B 1 171 ? 32.011 42.841 48.836 1.00 37.67 172 GLY B O 1
ATOM 3787 N N . ALA B 1 172 ? 30.662 43.520 50.504 1.00 41.11 173 ALA B N 1
ATOM 3788 C CA . ALA B 1 172 ? 31.417 42.883 51.581 1.00 43.34 173 ALA B CA 1
ATOM 3789 C C . ALA B 1 172 ? 31.850 41.453 51.279 1.00 44.12 173 ALA B C 1
ATOM 3790 O O . ALA B 1 172 ? 33.014 41.106 51.482 1.00 47.03 173 ALA B O 1
ATOM 3792 N N . ASP B 1 173 ? 30.928 40.621 50.795 1.00 44.20 174 ASP B N 1
ATOM 3793 C CA . ASP B 1 173 ? 31.261 39.228 50.484 1.00 43.38 174 ASP B CA 1
ATOM 3794 C C . ASP B 1 173 ? 32.089 39.093 49.213 1.00 43.04 174 ASP B C 1
ATOM 3795 O O . ASP B 1 173 ? 32.525 37.995 48.861 1.00 43.14 174 ASP B O 1
ATOM 3800 N N . GLY B 1 174 ? 32.289 40.218 48.528 1.00 43.39 175 GLY B N 1
ATOM 3801 C CA . GLY B 1 174 ? 33.077 40.243 47.307 1.00 42.85 175 GLY B CA 1
ATOM 3802 C C . GLY B 1 174 ? 32.525 39.459 46.130 1.00 43.01 175 GLY B C 1
ATOM 3803 O O . GLY B 1 174 ? 33.253 39.177 45.179 1.00 43.36 175 GLY B O 1
ATOM 3804 N N . GLU B 1 175 ? 31.240 39.125 46.167 1.00 42.22 176 GLU B N 1
ATOM 3805 C CA . GLU B 1 175 ? 30.645 38.344 45.087 1.00 42.19 176 GLU B CA 1
ATOM 3806 C C . GLU B 1 175 ? 30.144 39.148 43.897 1.00 39.17 176 GLU B C 1
ATOM 3807 O O . GLU B 1 175 ? 30.272 38.713 42.759 1.00 37.48 176 GLU B O 1
ATOM 3821 N N . PRO B 1 177 ? 29.085 43.490 42.358 1.00 37.47 178 PRO B N 1
ATOM 3822 C CA . PRO B 1 177 ? 29.277 44.922 42.561 1.00 37.46 178 PRO B CA 1
ATOM 3823 C C . PRO B 1 177 ? 28.355 45.430 43.674 1.00 39.19 178 PRO B C 1
ATOM 3824 O O . PRO B 1 177 ? 27.239 44.931 43.865 1.00 39.26 178 PRO B O 1
ATOM 3828 N N . LEU B 1 178 ? 28.844 46.418 44.412 1.00 38.71 179 LEU B N 1
ATOM 3829 C CA . LEU B 1 178 ? 28.113 47.019 45.517 1.00 37.61 179 LEU B CA 1
ATOM 3830 C C . LEU B 1 178 ? 26.774 47.605 45.066 1.00 37.59 179 LEU B C 1
ATOM 3831 O O . LEU B 1 178 ? 25.780 47.564 45.799 1.00 36.49 179 LEU B O 1
ATOM 3836 N N . ALA B 1 179 ? 26.753 48.162 43.861 1.00 36.37 180 ALA B N 1
ATOM 3837 C CA . ALA B 1 179 ? 25.540 48.773 43.351 1.00 37.66 180 ALA B CA 1
ATOM 3838 C C . ALA B 1 179 ? 24.705 47.826 42.491 1.00 37.65 180 ALA B C 1
ATOM 3839 O O . ALA B 1 179 ? 23.979 48.270 41.609 1.00 39.59 180 ALA B O 1
ATOM 3841 N N . THR B 1 180 ? 24.800 46.528 42.748 1.00 37.23 181 THR B N 1
ATOM 3842 C CA . THR B 1 180 ? 24.038 45.557 41.973 1.00 37.74 181 THR B CA 1
ATOM 3843 C C . THR B 1 180 ? 22.549 45.582 42.305 1.00 37.56 181 THR B C 1
ATOM 3844 O O . THR B 1 180 ? 22.154 45.743 43.463 1.00 37.95 181 THR B O 1
ATOM 3848 N N . VAL B 1 181 ? 21.727 45.436 41.274 1.00 36.30 182 VAL B N 1
ATOM 3849 C CA . VAL B 1 181 ? 20.281 45.390 41.442 1.00 35.13 182 VAL B CA 1
ATOM 3850 C C . VAL B 1 181 ? 19.858 44.058 40.842 1.00 35.46 182 VAL B C 1
ATOM 3851 O O . VAL B 1 181 ? 19.916 43.877 39.628 1.00 35.83 182 VAL B O 1
ATOM 3855 N N . LEU B 1 182 ? 19.453 43.119 41.689 1.00 34.30 183 LEU B N 1
ATOM 3856 C CA . LEU B 1 182 ? 19.044 41.808 41.197 1.00 34.66 183 LEU B CA 1
ATOM 3857 C C . LEU B 1 182 ? 17.540 41.714 40.974 1.00 33.70 183 LEU B C 1
ATOM 3858 O O . LEU B 1 182 ? 16.749 41.930 41.891 1.00 34.87 183 LEU B O 1
ATOM 3863 N N . PRO B 1 183 ? 17.119 41.403 39.744 1.00 32.57 184 PRO B N 1
ATOM 3864 C CA . PRO B 1 183 ? 15.674 41.303 39.532 1.00 32.12 184 PRO B CA 1
ATOM 3865 C C . PRO B 1 183 ? 15.140 40.038 40.199 1.00 30.57 184 PRO B C 1
ATOM 3866 O O . PRO B 1 183 ? 15.839 39.031 40.285 1.00 31.01 184 PRO B O 1
ATOM 3870 N N . LYS B 1 184 ? 13.907 40.110 40.686 1.00 30.94 185 LYS B N 1
ATOM 3871 C CA . LYS B 1 184 ? 13.256 38.974 41.328 1.00 30.81 185 LYS B CA 1
ATOM 3872 C C . LYS B 1 184 ? 11.812 39.008 40.844 1.00 29.37 185 LYS B C 1
ATOM 3873 O O . LYS B 1 184 ? 10.921 39.506 41.535 1.00 29.59 185 LYS B O 1
ATOM 3879 N N . VAL B 1 185 ? 11.590 38.490 39.642 1.00 28.09 186 VAL B N 1
ATOM 3880 C CA . VAL B 1 185 ? 10.260 38.490 39.042 1.00 28.11 186 VAL B CA 1
ATOM 3881 C C . VAL B 1 185 ? 9.632 37.110 39.182 1.00 29.00 186 VAL B C 1
ATOM 3882 O O . VAL B 1 185 ? 9.907 36.203 38.397 1.00 26.41 186 VAL B O 1
ATOM 3886 N N . ILE B 1 186 ? 8.775 36.967 40.189 1.00 29.19 187 ILE B N 1
ATOM 3887 C CA . ILE B 1 186 ? 8.140 35.687 40.481 1.00 27.54 187 ILE B CA 1
ATOM 3888 C C . ILE B 1 186 ? 6.619 35.706 40.353 1.00 27.24 187 ILE B C 1
ATOM 3889 O O . ILE B 1 186 ? 5.971 36.680 40.725 1.00 27.19 187 ILE B O 1
ATOM 3894 N N . GLU B 1 187 ? 6.055 34.626 39.821 1.00 26.23 188 GLU B N 1
ATOM 3895 C CA . GLU B 1 187 ? 4.611 34.524 39.674 1.00 25.38 188 GLU B CA 1
ATOM 3896 C C . GLU B 1 187 ? 4.117 33.552 40.742 1.00 25.76 188 GLU B C 1
ATOM 3897 O O . GLU B 1 187 ? 4.599 32.424 40.823 1.00 26.27 188 GLU B O 1
ATOM 3903 N N . ILE B 1 188 ? 3.166 33.991 41.561 1.00 24.87 189 ILE B N 1
ATOM 3904 C CA . ILE B 1 188 ? 2.640 33.155 42.638 1.00 25.00 189 ILE B CA 1
ATOM 3905 C C . ILE B 1 188 ? 1.131 32.954 42.502 1.00 24.05 189 ILE B C 1
ATOM 3906 O O . ILE B 1 188 ? 0.370 33.922 42.443 1.00 25.11 189 ILE B O 1
ATOM 3911 N N . PRO B 1 189 ? 0.680 31.690 42.462 1.00 23.42 190 PRO B N 1
ATOM 3912 C CA . PRO B 1 189 ? -0.745 31.378 42.327 1.00 23.26 190 PRO B CA 1
ATOM 3913 C C . PRO B 1 189 ? -1.481 31.283 43.652 1.00 23.83 190 PRO B 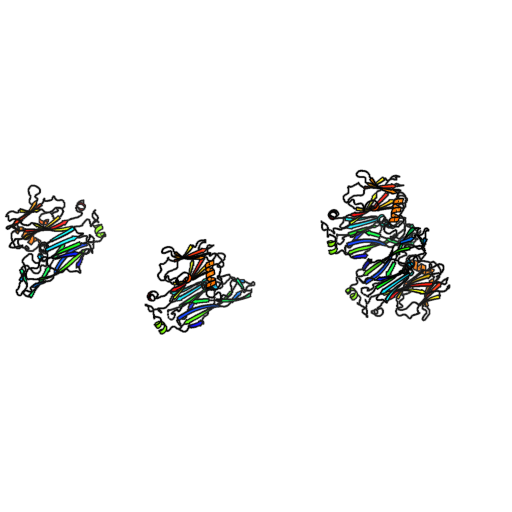C 1
ATOM 3914 O O . PRO B 1 189 ? -0.876 31.052 44.691 1.00 24.52 190 PRO B O 1
ATOM 3918 N N . THR B 1 190 ? -2.794 31.474 43.601 1.00 23.25 191 THR B N 1
ATOM 3919 C CA . THR B 1 190 ? -3.647 31.356 44.778 1.00 23.80 191 THR B CA 1
ATOM 3920 C C . THR B 1 190 ? -4.924 30.729 44.222 1.00 24.21 191 THR B C 1
ATOM 3921 O O . THR B 1 190 ? -5.759 31.423 43.631 1.00 24.66 191 THR B O 1
ATOM 3925 N N . PHE B 1 191 ? -5.062 29.421 44.412 1.00 21.88 192 PHE B N 1
ATOM 3926 C CA . PHE B 1 191 ? -6.206 28.684 43.905 1.00 24.71 192 PHE B CA 1
ATOM 3927 C C . PHE B 1 191 ? -7.449 28.739 44.780 1.00 24.28 192 PHE B C 1
ATOM 3928 O O . PHE B 1 191 ? -7.371 28.926 45.994 1.00 25.90 192 PHE B O 1
ATOM 3936 N N . ASN B 1 192 ? -8.596 28.595 44.130 1.00 24.86 193 ASN B N 1
ATOM 3937 C CA . ASN B 1 192 ? -9.891 28.552 44.800 1.00 25.57 193 ASN B CA 1
ATOM 3938 C C . ASN B 1 192 ? -10.307 29.776 45.607 1.00 25.98 193 ASN B C 1
ATOM 3939 O O . ASN B 1 192 ? -10.863 29.643 46.696 1.00 26.57 193 ASN B O 1
ATOM 3944 N N . VAL B 1 193 ? -10.040 30.970 45.101 1.00 27.35 194 VAL B N 1
ATOM 3945 C CA . VAL B 1 193 ? -10.465 32.147 45.837 1.00 28.00 194 VAL B CA 1
ATOM 3946 C C . VAL B 1 193 ? -11.975 32.254 45.593 1.00 30.21 194 VAL B C 1
ATOM 3947 O O . VAL B 1 193 ? -12.421 32.361 44.451 1.00 30.78 194 VAL B O 1
ATOM 3951 N N . PRO B 1 194 ? -12.779 32.191 46.667 1.00 32.22 195 PRO B N 1
ATOM 3952 C CA . PRO B 1 194 ? -14.241 32.270 46.591 1.00 34.15 195 PRO B CA 1
ATOM 3953 C C . PRO B 1 194 ? -14.812 33.633 46.231 1.00 33.58 195 PRO B C 1
ATOM 3954 O O . PRO B 1 194 ? -14.211 34.665 46.525 1.00 33.08 195 PRO B O 1
ATOM 3958 N N . ALA B 1 195 ? -15.979 33.614 45.589 1.00 33.94 196 ALA B N 1
ATOM 3959 C CA . ALA B 1 195 ? -16.676 34.832 45.185 1.00 35.23 196 ALA B CA 1
ATOM 3960 C C . ALA B 1 195 ? -16.995 35.677 46.413 1.00 36.07 196 ALA B C 1
ATOM 3961 O O . ALA B 1 195 ? -17.261 35.145 47.492 1.00 36.57 196 ALA B O 1
ATOM 3963 N N . SER B 1 196 ? -16.974 36.992 46.239 1.00 37.11 197 SER B N 1
ATOM 3964 C CA . SER B 1 196 ? -17.261 37.919 47.328 1.00 38.81 197 SER B CA 1
ATOM 3965 C C . SER B 1 196 ? -17.447 39.325 46.751 1.00 40.01 197 SER B C 1
ATOM 3966 O O . SER B 1 196 ? -16.796 39.691 45.771 1.00 40.42 197 SER B O 1
ATOM 3969 N N . SER B 1 197 ? -18.346 40.107 47.346 1.00 40.45 198 SER B N 1
ATOM 3970 C CA . SER B 1 197 ? -18.586 41.464 46.867 1.00 40.76 198 SER B CA 1
ATOM 3971 C C . SER B 1 197 ? -17.538 42.388 47.474 1.00 39.57 198 SER B C 1
ATOM 3972 O O . SER B 1 197 ? -17.139 43.374 46.867 1.00 41.63 198 SER B O 1
ATOM 3975 N N . ALA B 1 198 ? -17.093 42.060 48.680 1.00 39.65 199 ALA B N 1
ATOM 3976 C CA . ALA B 1 198 ? -16.063 42.841 49.350 1.00 39.68 199 ALA B CA 1
ATOM 3977 C C . ALA B 1 198 ? -14.752 42.064 49.188 1.00 39.73 199 ALA B C 1
ATOM 3978 O O . ALA B 1 198 ? -14.746 40.836 49.260 1.00 39.40 199 ALA B O 1
ATOM 3980 N N . PRO B 1 199 ? -13.629 42.770 48.958 1.00 39.66 200 PRO B N 1
ATOM 3981 C CA . PRO B 1 199 ? -12.324 42.117 48.786 1.00 38.65 200 PRO B CA 1
ATOM 3982 C C . PRO B 1 199 ? -11.927 41.202 49.946 1.00 38.80 200 PRO B C 1
ATOM 3983 O O . PRO B 1 199 ? -12.105 41.550 51.115 1.00 38.97 200 PRO B O 1
ATOM 3987 N N . ILE B 1 200 ? -11.396 40.028 49.614 1.00 36.59 201 ILE B N 1
ATOM 3988 C CA . ILE B 1 200 ? -10.952 39.084 50.627 1.00 35.07 201 ILE B CA 1
ATOM 3989 C C . ILE B 1 200 ? -9.485 38.724 50.412 1.00 33.50 201 ILE B C 1
ATOM 3990 O O . ILE B 1 200 ? -8.940 38.895 49.323 1.00 32.86 201 ILE B O 1
ATOM 3995 N N . HIS B 1 201 ? -8.860 38.218 51.466 1.00 31.61 202 HIS B N 1
ATOM 3996 C CA . HIS B 1 201 ? -7.449 37.857 51.426 1.00 30.05 202 HIS B CA 1
ATOM 3997 C C . HIS B 1 201 ? -7.075 36.855 50.347 1.00 27.95 202 HIS B C 1
ATOM 3998 O O . HIS B 1 201 ? -7.638 35.765 50.279 1.00 28.01 202 HIS B O 1
ATOM 4005 N N . VAL B 1 202 ? -6.116 37.225 49.509 1.00 26.81 203 VAL B N 1
ATOM 4006 C CA . VAL B 1 202 ? -5.643 36.313 48.474 1.00 26.83 203 VAL B CA 1
ATOM 4007 C C . VAL B 1 202 ? -4.289 35.745 48.901 1.00 26.80 203 VAL B C 1
ATOM 4008 O O . VAL B 1 202 ? -4.079 34.526 48.890 1.00 28.20 203 VAL B O 1
ATOM 4012 N N . ALA B 1 203 ? -3.381 36.636 49.296 1.00 26.61 204 ALA B N 1
ATOM 4013 C CA . ALA B 1 203 ? -2.050 36.238 49.725 1.00 25.19 204 ALA B CA 1
ATOM 4014 C C . ALA B 1 203 ? -1.305 37.413 50.366 1.00 28.02 204 ALA B C 1
ATOM 4015 O O . ALA B 1 203 ? -1.732 38.564 50.252 1.00 28.65 204 ALA B O 1
ATOM 4017 N N . TYR B 1 204 ? -0.195 37.117 51.042 1.00 27.57 205 TYR B N 1
ATOM 4018 C CA . TYR B 1 204 ? 0.628 38.153 51.671 1.00 28.73 205 TYR B CA 1
ATOM 4019 C C . TYR B 1 204 ? 1.848 38.393 50.795 1.00 28.83 205 TYR B C 1
ATOM 4020 O O . TYR B 1 204 ? 2.372 37.460 50.182 1.00 29.63 205 TYR B O 1
ATOM 4029 N N . LEU B 1 205 ? 2.307 39.636 50.731 1.00 30.32 206 LEU B N 1
ATOM 4030 C CA . LEU B 1 205 ? 3.499 39.931 49.956 1.00 30.77 206 LEU B CA 1
ATOM 4031 C C . LEU B 1 205 ? 4.717 39.582 50.808 1.00 31.80 206 LEU B C 1
ATOM 4032 O O . LEU B 1 205 ? 4.856 40.032 51.942 1.00 32.59 206 LEU B O 1
ATOM 4037 N N . GLN B 1 206 ? 5.581 38.758 50.236 1.00 31.95 207 GLN B N 1
ATOM 4038 C CA . GLN B 1 206 ? 6.805 38.274 50.867 1.00 34.10 207 GLN B CA 1
ATOM 4039 C C . GLN B 1 206 ? 7.816 39.407 51.120 1.00 33.27 207 GLN B C 1
ATOM 4040 O O . GLN B 1 206 ? 8.063 40.225 50.243 1.00 31.47 207 GLN B O 1
ATOM 4046 N N . PRO B 1 207 ? 8.387 39.478 52.336 1.00 35.04 208 PRO B N 1
ATOM 4047 C CA . PRO B 1 207 ? 9.375 40.523 52.649 1.00 36.50 208 PRO B CA 1
ATOM 4048 C C . PRO B 1 207 ? 10.694 40.164 51.970 1.00 36.94 208 PRO B C 1
ATOM 4049 O O . PRO B 1 207 ? 10.793 39.124 51.310 1.00 38.72 208 PRO B O 1
ATOM 4053 N N . GLY B 1 208 ? 11.701 41.018 52.131 1.00 36.61 209 GLY B N 1
ATOM 4054 C CA . GLY B 1 208 ? 13.002 40.742 51.552 1.00 34.72 209 GLY B CA 1
ATOM 4055 C C . GLY B 1 208 ? 13.187 41.154 50.106 1.00 34.61 209 GLY B C 1
ATOM 4056 O O . GLY B 1 208 ? 14.184 40.794 49.476 1.00 35.83 209 GLY B O 1
ATOM 4057 N N . GLN B 1 209 ? 12.231 41.897 49.567 1.00 33.12 210 GLN B N 1
ATOM 4058 C CA . GLN B 1 209 ? 12.332 42.357 48.191 1.00 31.49 210 GLN B CA 1
ATOM 4059 C C . GLN B 1 209 ? 11.654 43.702 48.043 1.00 30.56 210 GLN B C 1
ATOM 4060 O O . GLN B 1 209 ? 10.909 44.137 48.916 1.00 31.74 210 GLN B O 1
ATOM 4066 N N . ILE B 1 210 ? 11.932 44.364 46.930 1.00 30.72 211 ILE B N 1
ATOM 4067 C CA . ILE B 1 210 ? 11.351 45.661 46.645 1.00 32.21 211 ILE B CA 1
ATOM 4068 C C . ILE B 1 210 ? 10.385 45.486 45.471 1.00 32.70 211 ILE B C 1
ATOM 4069 O O . ILE B 1 210 ? 10.777 45.022 44.401 1.00 33.05 211 ILE B O 1
ATOM 4074 N N . TYR B 1 211 ? 9.124 45.851 45.694 1.00 33.75 212 TYR B N 1
ATOM 4075 C CA . TYR B 1 211 ? 8.059 45.708 44.698 1.00 35.58 212 TYR B CA 1
ATOM 4076 C C . TYR B 1 211 ? 7.802 46.921 43.791 1.00 36.25 212 TYR B C 1
ATOM 4077 O O . TYR B 1 211 ? 7.418 47.995 44.259 1.00 36.43 212 TYR B O 1
ATOM 4086 N N . LYS B 1 212 ? 7.997 46.732 42.491 1.00 37.01 213 LYS B N 1
ATOM 4087 C CA . LYS B 1 212 ? 7.767 47.790 41.517 1.00 38.84 213 LYS B CA 1
ATOM 4088 C C . LYS B 1 212 ? 6.307 47.761 41.049 1.00 39.50 213 LYS B C 1
ATOM 4089 O O . LYS B 1 212 ? 5.584 48.750 41.178 1.00 41.02 213 LYS B O 1
ATOM 4095 N N . ARG B 1 213 ? 5.880 46.623 40.504 1.00 37.86 214 ARG B N 1
ATOM 4096 C CA . ARG B 1 213 ? 4.510 46.466 40.023 1.00 37.35 214 ARG B CA 1
ATOM 4097 C C . ARG B 1 213 ? 4.010 45.017 40.125 1.00 36.42 214 ARG B C 1
ATOM 4098 O O . ARG B 1 213 ? 4.798 44.063 40.110 1.00 37.07 214 ARG B O 1
ATOM 4106 N N . GLN B 1 214 ? 2.691 44.864 40.217 1.00 34.35 215 GLN B N 1
ATOM 4107 C CA . GLN B 1 214 ? 2.063 43.556 40.329 1.00 30.49 215 GLN B CA 1
ATOM 4108 C C . GLN B 1 214 ? 1.015 43.318 39.237 1.00 30.89 215 GLN B C 1
ATOM 4109 O O . GLN B 1 214 ? 0.069 44.100 39.084 1.00 28.74 215 GLN B O 1
ATOM 4115 N N . LEU B 1 215 ? 1.203 42.244 38.476 1.00 29.64 216 LEU B N 1
ATOM 4116 C CA . LEU B 1 215 ? 0.259 41.858 37.435 1.00 30.03 216 LEU B CA 1
ATOM 4117 C C . LEU B 1 215 ? -0.653 40.794 38.032 1.00 29.16 216 LEU B C 1
ATOM 4118 O O . LEU B 1 215 ? -0.195 39.725 38.430 1.00 28.36 216 LEU B O 1
ATOM 4123 N N . VAL B 1 216 ? -1.942 41.097 38.094 1.00 29.33 217 VAL B N 1
ATOM 4124 C CA . VAL B 1 216 ? -2.923 40.168 38.629 1.00 28.12 217 VAL B CA 1
ATOM 4125 C C . VAL B 1 216 ? -3.925 39.756 37.565 1.00 28.52 217 VAL B C 1
ATOM 4126 O O . VAL B 1 216 ? -4.437 40.598 36.819 1.00 29.97 217 VAL B O 1
ATOM 4130 N N . TYR B 1 217 ? -4.189 38.457 37.478 1.00 27.00 218 TYR B N 1
ATOM 4131 C CA . TYR B 1 217 ? -5.187 37.960 36.544 1.00 26.12 218 TYR B CA 1
ATOM 4132 C C . TYR B 1 217 ? -5.865 36.731 37.132 1.00 26.08 218 TYR B C 1
ATOM 4133 O O . TYR B 1 217 ? -5.257 35.970 37.891 1.00 23.94 218 TYR B O 1
ATOM 4142 N N . VAL B 1 218 ? -7.141 36.558 36.803 1.00 26.92 219 VAL B N 1
ATOM 4143 C CA . VAL B 1 218 ? -7.899 35.442 37.336 1.00 29.52 219 VAL B CA 1
ATOM 4144 C C . VAL B 1 218 ? -8.495 34.566 36.244 1.00 29.64 219 VAL B C 1
ATOM 4145 O O . VAL B 1 218 ? -8.912 35.057 35.192 1.00 29.53 219 VAL B O 1
ATOM 4149 N N . ILE B 1 219 ? -8.531 33.266 36.507 1.00 29.60 220 ILE B N 1
ATOM 4150 C CA . ILE B 1 219 ? -9.063 32.299 35.557 1.00 30.96 220 ILE B CA 1
ATOM 4151 C C . ILE B 1 219 ? -10.389 31.714 36.023 1.00 30.92 220 ILE B C 1
ATOM 4152 O O . ILE B 1 219 ? -10.480 31.156 37.115 1.00 32.05 220 ILE B O 1
ATOM 4157 N N . ASN B 1 220 ? -11.411 31.858 35.186 1.00 31.40 221 ASN B N 1
ATOM 4158 C CA . ASN B 1 220 ? -12.750 31.332 35.460 1.00 31.53 221 ASN B CA 1
ATOM 4159 C C . ASN B 1 220 ? -12.812 29.927 34.860 1.00 31.43 221 ASN B C 1
ATOM 4160 O O . ASN B 1 220 ? -12.297 29.703 33.767 1.00 31.80 221 ASN B O 1
ATOM 4165 N N . SER B 1 221 ? -13.428 28.980 35.565 1.00 32.33 222 SER B N 1
ATOM 4166 C CA . SER B 1 221 ? -13.504 27.597 35.071 1.00 34.09 222 SER B CA 1
ATOM 4167 C C . SER B 1 221 ? -14.243 27.445 33.742 1.00 33.61 222 SER B C 1
ATOM 4168 O O . SER B 1 221 ? -13.978 26.516 32.976 1.00 33.06 222 SER B O 1
ATOM 4171 N N . THR B 1 222 ? -15.167 28.355 33.467 1.00 32.85 223 THR B N 1
ATOM 4172 C CA . THR B 1 222 ? -15.913 28.289 32.220 1.00 36.18 223 THR B CA 1
ATOM 4173 C C . THR B 1 222 ? -15.295 29.173 31.151 1.00 36.71 223 THR B C 1
ATOM 4174 O O . THR B 1 222 ? -14.958 28.705 30.064 1.00 38.18 223 THR B O 1
ATOM 4178 N N . SER B 1 223 ? -15.143 30.454 31.463 1.00 36.75 224 SER B N 1
ATOM 4179 C CA . SER B 1 223 ? -14.603 31.405 30.500 1.00 36.50 224 SER B CA 1
ATOM 4180 C C . SER B 1 223 ? -13.086 31.612 30.522 1.00 35.33 224 SER B C 1
ATOM 4181 O O . SER B 1 223 ? -12.563 32.431 29.775 1.00 34.37 224 SER B O 1
ATOM 4184 N N . GLY B 1 224 ? -12.376 30.869 31.363 1.00 34.70 225 GLY B N 1
ATOM 4185 C CA . GLY B 1 224 ? -10.933 31.025 31.416 1.00 32.50 225 GLY B CA 1
ATOM 4186 C C . GLY B 1 224 ? -10.491 32.425 31.821 1.00 32.06 225 GLY B C 1
ATOM 4187 O O . GLY B 1 224 ? -10.986 32.987 32.799 1.00 30.11 225 GLY B O 1
ATOM 4188 N N . ILE B 1 225 ? -9.560 32.995 31.064 1.00 31.95 226 ILE B N 1
ATOM 4189 C CA . ILE B 1 225 ? -9.051 34.321 31.371 1.00 31.39 226 ILE B CA 1
ATOM 4190 C C . ILE B 1 225 ? -9.951 35.402 30.780 1.00 33.74 226 ILE B C 1
ATOM 4191 O O . ILE B 1 225 ? -9.784 36.591 31.061 1.00 34.68 226 ILE B O 1
ATOM 4196 N N . ASN B 1 226 ? -10.921 34.988 29.971 1.00 35.02 227 ASN B N 1
ATOM 4197 C CA . ASN B 1 226 ? -11.838 35.946 29.366 1.00 36.10 227 ASN B CA 1
ATOM 4198 C C . ASN B 1 226 ? -13.103 36.045 30.207 1.00 36.51 227 ASN B C 1
ATOM 4199 O O . ASN B 1 226 ? -14.148 35.514 29.839 1.00 38.65 227 ASN B O 1
ATOM 4204 N N . ASN B 1 227 ? -12.997 36.725 31.343 1.00 35.33 228 ASN B N 1
ATOM 4205 C CA . ASN B 1 227 ? -14.123 36.890 32.245 1.00 34.73 228 ASN B CA 1
ATOM 4206 C C . ASN B 1 227 ? -14.040 38.274 32.834 1.00 35.13 228 ASN B C 1
ATOM 4207 O O . ASN B 1 227 ? -13.049 38.972 32.631 1.00 36.57 228 ASN B O 1
ATOM 4212 N N . THR B 1 228 ? -15.073 38.671 33.569 1.00 35.83 229 THR B N 1
ATOM 4213 C CA . THR B 1 228 ? -15.096 39.990 34.194 1.00 36.82 229 THR B CA 1
ATOM 4214 C C . THR B 1 228 ? -15.341 39.862 35.690 1.00 36.01 229 THR B C 1
ATOM 4215 O O . THR B 1 228 ? -15.840 40.789 36.327 1.00 36.31 229 THR B O 1
ATOM 4219 N N . ASP B 1 229 ? -14.961 38.711 36.241 1.00 36.02 230 ASP B N 1
ATOM 4220 C CA . ASP B 1 229 ? -15.135 38.406 37.661 1.00 34.98 230 ASP B CA 1
ATOM 4221 C C . ASP B 1 229 ? -14.571 39.411 38.668 1.00 35.44 230 ASP B C 1
ATOM 4222 O O . ASP B 1 229 ? -15.250 39.787 39.620 1.00 36.13 230 ASP B O 1
ATOM 4227 N N . PRO B 1 230 ? -13.322 39.861 38.479 1.00 36.77 231 PRO B N 1
ATOM 4228 C CA . PRO B 1 230 ? -12.772 40.820 39.442 1.00 37.62 231 PRO B CA 1
ATOM 4229 C C . PRO B 1 230 ? -13.478 42.173 39.416 1.00 37.80 231 PRO B C 1
ATOM 4230 O O . PRO B 1 230 ? -13.651 42.771 38.359 1.00 39.04 231 PRO B O 1
ATOM 4234 N N . THR B 1 231 ? -13.879 42.652 40.589 1.00 37.21 232 THR B N 1
ATOM 4235 C CA . THR B 1 231 ? -14.576 43.927 40.682 1.00 38.60 232 THR B CA 1
ATOM 4236 C C . THR B 1 231 ? -13.875 44.930 41.579 1.00 38.33 232 THR B C 1
ATOM 4237 O O . THR B 1 231 ? -14.221 46.109 41.584 1.00 36.59 232 THR B O 1
ATOM 4241 N N . GLU B 1 232 ? -12.894 44.467 42.342 1.00 38.85 233 GLU B N 1
ATOM 4242 C CA . GLU B 1 232 ? -12.173 45.354 43.237 1.00 40.05 233 GLU B CA 1
ATOM 4243 C C . GLU B 1 232 ? -10.909 44.719 43.798 1.00 40.46 233 GLU B C 1
ATOM 4244 O O . GLU B 1 232 ? -10.863 43.513 44.056 1.00 39.70 233 GLU B O 1
ATOM 4250 N N . TYR B 1 233 ? -9.892 45.555 43.980 1.00 40.08 234 TYR B N 1
ATOM 4251 C CA . TYR B 1 233 ? -8.596 45.146 44.505 1.00 39.79 234 TYR B CA 1
ATOM 4252 C C . TYR B 1 233 ? -8.202 46.060 45.653 1.00 41.04 234 TYR B C 1
ATOM 4253 O O . TYR B 1 233 ? -8.611 47.221 45.705 1.00 41.73 234 TYR B O 1
ATOM 4262 N N . GLU B 1 234 ? -7.412 45.535 46.579 1.00 40.66 235 GLU B N 1
ATOM 4263 C CA . GLU B 1 234 ? -6.938 46.346 47.680 1.00 42.13 235 GLU B CA 1
ATOM 4264 C C . GLU B 1 234 ? -5.674 45.787 48.305 1.00 41.63 235 GLU B C 1
ATOM 4265 O O . GLU B 1 234 ? -5.531 44.576 48.493 1.00 39.91 235 GLU B O 1
ATOM 4271 N N . LEU B 1 235 ? -4.735 46.686 48.573 1.00 40.83 236 LEU B N 1
ATOM 4272 C CA . LEU B 1 235 ? -3.483 46.326 49.212 1.00 40.05 236 LEU B CA 1
ATOM 4273 C C . LEU B 1 235 ? -3.734 46.816 50.623 1.00 40.88 236 LEU B C 1
ATOM 4274 O O . LEU B 1 235 ? -4.071 47.986 50.828 1.00 41.18 236 LEU B O 1
ATOM 4279 N N . LYS B 1 236 ? -3.575 45.932 51.599 1.00 40.34 237 LYS B N 1
ATOM 4280 C CA . LYS B 1 236 ? -3.862 46.300 52.973 1.00 40.55 237 LYS B CA 1
ATOM 4281 C C . LYS B 1 236 ? -2.790 45.891 53.968 1.00 41.42 237 LYS B C 1
ATOM 4282 O O . LYS B 1 236 ? -2.233 44.794 53.887 1.00 42.44 237 LYS B O 1
ATOM 4288 N N . ILE B 1 237 ? -2.491 46.783 54.906 1.00 41.54 238 ILE B N 1
ATOM 4289 C CA . ILE B 1 237 ? -1.527 46.476 55.947 1.00 41.63 238 ILE B CA 1
ATOM 4290 C C . ILE B 1 237 ? -2.353 45.820 57.042 1.00 41.79 238 ILE B C 1
ATOM 4291 O O . ILE B 1 237 ? -3.353 46.381 57.489 1.00 41.49 238 ILE B O 1
ATOM 4296 N N . VAL B 1 238 ? -1.949 44.627 57.463 1.00 42.76 239 VAL B N 1
ATOM 4297 C CA . VAL B 1 238 ? -2.687 43.922 58.497 1.00 43.61 239 VAL B CA 1
ATOM 4298 C C . VAL B 1 238 ? -1.865 43.735 59.760 1.00 45.20 239 VAL B C 1
ATOM 4299 O O . VAL B 1 238 ? -2.145 42.859 60.575 1.00 45.64 239 VAL B O 1
ATOM 4303 N N . ARG B 1 239 ? -0.835 44.558 59.909 1.00 47.52 240 ARG B N 1
ATOM 4304 C CA . ARG B 1 239 ? -0.009 44.517 61.108 1.00 49.53 240 ARG B CA 1
ATOM 4305 C C . ARG B 1 239 ? -0.738 45.480 62.044 1.00 49.91 240 ARG B C 1
ATOM 4306 O O . ARG B 1 239 ? -0.572 46.697 61.940 1.00 50.45 240 ARG B O 1
ATOM 4314 N N . GLY B 1 240 ? -1.561 44.929 62.933 1.00 50.34 241 GLY B N 1
ATOM 4315 C CA . GLY B 1 240 ? -2.342 45.748 63.847 1.00 50.31 241 GLY B CA 1
ATOM 4316 C C . GLY B 1 240 ? -3.701 46.025 63.223 1.00 50.20 241 GLY B C 1
ATOM 4317 O O . GLY B 1 240 ? -4.085 45.347 62.268 1.00 50.61 241 GLY B O 1
ATOM 4318 N N . VAL B 1 241 ? -4.442 47.002 63.743 1.00 50.07 242 VAL B N 1
ATOM 4319 C CA . VAL B 1 241 ? -5.749 47.322 63.171 1.00 49.26 242 VAL B CA 1
ATOM 4320 C C . VAL B 1 241 ? -5.561 47.589 61.676 1.00 49.34 242 VAL B C 1
ATOM 4321 O O . VAL B 1 241 ? -4.826 48.496 61.283 1.00 46.77 242 VAL B O 1
ATOM 4325 N N . PRO B 1 242 ? -6.218 46.780 60.828 1.00 50.31 243 PRO B N 1
ATOM 4326 C CA . PRO B 1 242 ? -6.166 46.863 59.364 1.00 50.97 243 PRO B CA 1
ATOM 4327 C C . PRO B 1 242 ? -6.366 48.246 58.754 1.00 52.16 243 PRO B C 1
ATOM 4328 O O . PRO B 1 242 ? -7.413 48.878 58.923 1.00 51.42 243 PRO B O 1
ATOM 4332 N N . THR B 1 243 ? -5.346 48.701 58.031 1.00 53.33 244 THR B N 1
ATOM 4333 C CA . THR B 1 243 ? -5.390 49.996 57.371 1.00 54.24 244 THR B CA 1
ATOM 4334 C C . THR B 1 243 ? -5.914 49.794 55.954 1.00 54.47 244 THR B C 1
ATOM 4335 O O . THR B 1 243 ? -6.931 49.135 55.741 1.00 57.06 244 THR B O 1
ATOM 4339 N N . ASP B 1 244 ? -5.208 50.371 54.991 1.00 54.46 245 ASP B N 1
ATOM 4340 C CA . ASP B 1 244 ? -5.557 50.268 53.582 1.00 52.19 245 ASP B CA 1
ATOM 4341 C C . ASP B 1 244 ? -4.623 51.187 52.816 1.00 51.16 245 ASP B C 1
ATOM 4342 O O . ASP B 1 244 ? -4.673 52.406 52.970 1.00 50.92 245 ASP B O 1
ATOM 4347 N N . LYS B 1 245 ? -3.742 50.592 52.020 1.00 49.91 246 LYS B N 1
ATOM 4348 C CA . LYS B 1 245 ? -2.792 51.360 51.226 1.00 48.43 246 LYS B CA 1
ATOM 4349 C C . LYS B 1 245 ? -3.366 51.594 49.840 1.00 46.90 246 LYS B C 1
ATOM 4350 O O . LYS B 1 245 ? -3.087 52.606 49.201 1.00 48.54 246 LYS B O 1
ATOM 4356 N N . ILE B 1 246 ? -4.167 50.643 49.378 1.00 45.38 247 ILE B N 1
ATOM 4357 C CA . ILE B 1 246 ? -4.797 50.740 48.072 1.00 42.94 247 ILE B CA 1
ATOM 4358 C C . ILE B 1 246 ? -6.174 50.102 48.166 1.00 42.82 247 ILE B C 1
ATOM 4359 O O . ILE B 1 246 ? -6.342 49.045 48.771 1.00 41.07 247 ILE B O 1
ATOM 4364 N N . LYS B 1 247 ? -7.159 50.763 47.574 1.00 43.14 248 LYS B N 1
ATOM 4365 C CA . LYS B 1 247 ? -8.536 50.284 47.567 1.00 44.02 248 LYS B CA 1
ATOM 4366 C C . LYS B 1 247 ? -9.089 50.857 46.280 1.00 44.86 248 LYS B C 1
ATOM 4367 O O . LYS B 1 247 ? -9.275 52.068 46.164 1.00 46.80 248 LYS B O 1
ATOM 4373 N N . VAL B 1 248 ? -9.340 49.992 45.307 1.00 44.25 249 VAL B N 1
ATOM 4374 C CA . VAL B 1 248 ? -9.825 50.455 44.023 1.00 43.19 249 VAL B CA 1
ATOM 4375 C C . VAL B 1 248 ? -10.683 49.421 43.303 1.00 43.40 249 VAL B C 1
ATOM 4376 O O . VAL B 1 248 ? -10.547 48.216 43.524 1.00 43.35 249 VAL B O 1
ATOM 4380 N N . SER B 1 249 ? -11.582 49.904 42.451 1.00 42.63 250 SER B N 1
ATOM 4381 C CA . SER B 1 249 ? -12.441 49.022 41.679 1.00 42.21 250 SER B CA 1
ATOM 4382 C C . SER B 1 249 ? -11.601 48.541 40.504 1.00 42.47 250 SER B C 1
ATOM 4383 O O . SER B 1 249 ? -10.671 49.233 40.071 1.00 41.24 250 SER B O 1
ATOM 4386 N N . TRP B 1 250 ? -11.923 47.354 40.000 1.00 40.69 251 TRP B N 1
ATOM 4387 C CA . TRP B 1 250 ? -11.200 46.781 38.878 1.00 40.83 251 TRP B CA 1
ATOM 4388 C C . TRP B 1 250 ? -11.331 47.731 37.691 1.00 42.50 251 TRP B C 1
ATOM 4389 O O . TRP B 1 250 ? -10.361 47.996 36.976 1.00 41.64 251 TRP B O 1
ATOM 4400 N N . ALA B 1 251 ? -12.547 48.237 37.490 1.00 43.94 252 ALA B N 1
ATOM 4401 C CA . ALA B 1 251 ? -12.827 49.165 36.403 1.00 44.07 252 ALA B CA 1
ATOM 4402 C C . ALA B 1 251 ? -11.881 50.352 36.511 1.00 44.11 252 ALA B C 1
ATOM 4403 O O . ALA B 1 251 ? -11.199 50.710 35.548 1.00 45.54 252 ALA B O 1
ATOM 4405 N N . ALA B 1 252 ? -11.833 50.953 37.694 1.00 43.23 253 ALA B N 1
ATOM 4406 C CA . ALA B 1 252 ? -10.972 52.102 37.924 1.00 43.45 253 ALA B CA 1
ATOM 4407 C C . ALA B 1 252 ? -9.499 51.738 37.765 1.00 43.80 253 ALA B C 1
ATOM 4408 O O . ALA B 1 252 ? -8.677 52.579 37.395 1.00 44.81 253 ALA B O 1
ATOM 4410 N N . LEU B 1 253 ? -9.161 50.484 38.041 1.00 43.27 254 LEU B N 1
ATOM 4411 C CA . LEU B 1 253 ? -7.778 50.055 37.928 1.00 41.93 254 LEU B CA 1
ATOM 4412 C C . LEU B 1 253 ? -7.395 49.866 36.466 1.00 42.49 254 LEU B C 1
ATOM 4413 O O . LEU B 1 253 ? -6.347 50.343 36.021 1.00 41.38 254 LEU B O 1
ATOM 4418 N N . GLN B 1 254 ? -8.249 49.178 35.713 1.00 42.45 255 GLN B N 1
ATOM 4419 C CA . GLN B 1 254 ? -7.967 48.944 34.305 1.00 44.53 255 GLN B CA 1
ATOM 4420 C C . GLN B 1 254 ? -7.915 50.260 33.541 1.00 45.90 255 GLN B C 1
ATOM 4421 O O . GLN B 1 254 ? -7.346 50.328 32.450 1.00 45.58 255 GLN B O 1
ATOM 4427 N N . ALA B 1 255 ? -8.505 51.304 34.120 1.00 46.85 256 ALA B N 1
ATOM 4428 C CA . ALA B 1 255 ? -8.505 52.624 33.498 1.00 47.65 256 ALA B CA 1
ATOM 4429 C C . ALA B 1 255 ? -7.107 53.205 33.643 1.00 48.82 256 ALA B C 1
ATOM 4430 O O . ALA B 1 255 ? -6.519 53.707 32.683 1.00 50.27 256 ALA B O 1
ATOM 4432 N N . GLU B 1 256 ? -6.580 53.122 34.858 1.00 48.38 257 GLU B N 1
ATOM 4433 C CA . GLU B 1 256 ? -5.252 53.622 35.151 1.00 48.63 257 GLU B CA 1
ATOM 4434 C C . GLU B 1 256 ? -4.220 52.918 34.277 1.00 48.02 257 GLU B C 1
ATOM 4435 O O . GLU B 1 256 ? -3.177 53.482 33.954 1.00 49.55 257 GLU B O 1
ATOM 4441 N N . ASN B 1 257 ? -4.511 51.678 33.899 1.00 47.24 258 ASN B N 1
ATOM 4442 C CA . ASN B 1 257 ? -3.603 50.906 33.061 1.00 46.07 258 ASN B CA 1
ATOM 4443 C C . ASN B 1 257 ? -3.614 51.427 31.624 1.00 46.73 258 ASN B C 1
ATOM 4444 O O . ASN B 1 257 ? -2.565 51.545 30.990 1.00 47.11 258 ASN B O 1
ATOM 4449 N N . GLN B 1 258 ? -4.802 51.720 31.106 1.00 47.95 259 GLN B N 1
ATOM 4450 C CA . GLN B 1 258 ? -4.924 52.226 29.742 1.00 49.34 259 GLN B CA 1
ATOM 4451 C C . GLN B 1 258 ? -4.226 53.578 29.644 1.00 50.43 259 GLN B C 1
ATOM 4452 O O . GLN B 1 258 ? -3.529 53.867 28.667 1.00 50.95 259 GLN B O 1
ATOM 4458 N N . ALA B 1 259 ? -4.401 54.394 30.675 1.00 50.07 260 ALA B N 1
ATOM 4459 C CA . ALA B 1 259 ? -3.793 55.714 30.713 1.00 50.55 260 ALA B CA 1
ATOM 4460 C C . ALA B 1 259 ? -2.277 55.659 30.838 1.00 50.99 260 ALA B C 1
ATOM 4461 O O . ALA B 1 259 ? -1.574 56.505 30.285 1.00 52.83 260 ALA B O 1
ATOM 4463 N N . GLU B 1 260 ? -1.763 54.668 31.560 1.00 50.55 261 GLU B N 1
ATOM 4464 C CA . GLU B 1 260 ? -0.324 54.573 31.748 1.00 49.64 261 GLU B CA 1
ATOM 4465 C C . GLU B 1 260 ? 0.383 53.683 30.730 1.00 47.84 261 GLU B C 1
ATOM 4466 O O . GLU B 1 260 ? 1.559 53.890 30.443 1.00 48.26 261 GLU B O 1
ATOM 4472 N N . TYR B 1 261 ? -0.327 52.708 30.174 1.00 46.31 262 TYR B N 1
ATOM 4473 C CA . TYR B 1 261 ? 0.280 51.806 29.201 1.00 45.35 262 TYR B CA 1
ATOM 4474 C C . TYR B 1 261 ? -0.216 52.018 27.779 1.00 45.75 262 TYR B C 1
ATOM 4475 O O . TYR B 1 261 ? 0.266 51.373 26.845 1.00 45.73 262 TYR B O 1
ATOM 4484 N N . GLN B 1 262 ? -1.175 52.925 27.614 1.00 46.51 263 GLN B N 1
ATOM 4485 C CA . GLN B 1 262 ? -1.719 53.242 26.294 1.00 47.61 263 GLN B CA 1
ATOM 4486 C C . GLN B 1 262 ? -2.281 52.018 25.571 1.00 48.60 263 GLN B C 1
ATOM 4487 O O . GLN B 1 262 ? -2.028 51.819 24.376 1.00 47.25 263 GLN B O 1
ATOM 4493 N N . VAL B 1 263 ? -3.035 51.192 26.284 1.00 49.05 264 VAL B N 1
ATOM 4494 C CA . VAL B 1 263 ? -3.612 50.009 25.661 1.00 48.82 264 VAL B CA 1
ATOM 4495 C C . VAL B 1 263 ? -4.789 49.496 26.484 1.00 47.18 264 VAL B C 1
ATOM 4496 O O . VAL B 1 263 ? -4.845 49.694 27.700 1.00 47.93 264 VAL B O 1
ATOM 4500 N N . ALA B 1 264 ? -5.742 48.860 25.811 1.00 45.11 265 ALA B N 1
ATOM 4501 C CA . ALA B 1 264 ? -6.911 48.330 26.493 1.00 43.49 265 ALA B CA 1
ATOM 4502 C C . ALA B 1 264 ? -6.519 47.078 27.263 1.00 42.70 265 ALA B C 1
ATOM 4503 O O . ALA B 1 264 ? -5.590 46.364 26.876 1.00 42.50 265 ALA B O 1
ATOM 4505 N N . PRO B 1 265 ? -7.226 46.793 28.369 1.00 41.26 266 PRO B N 1
ATOM 4506 C CA . PRO B 1 265 ? -6.941 45.615 29.191 1.00 38.92 266 PRO B CA 1
ATOM 4507 C C . PRO B 1 265 ? -6.752 44.354 28.357 1.00 38.02 266 PRO B C 1
ATOM 4508 O O . PRO B 1 265 ? -7.428 44.163 27.345 1.00 36.73 266 PRO B O 1
ATOM 4512 N N . TYR B 1 266 ? -5.819 43.505 28.779 1.00 36.14 267 TYR B N 1
ATOM 4513 C CA . TYR B 1 266 ? -5.556 42.255 28.083 1.00 34.57 267 TYR B CA 1
ATOM 4514 C C . TYR B 1 266 ? -6.863 41.462 28.036 1.00 34.44 267 TYR B C 1
ATOM 4515 O O . TYR B 1 266 ? -7.154 40.775 27.060 1.00 34.54 267 TYR B O 1
ATOM 4524 N N . SER B 1 267 ? -7.637 41.568 29.111 1.00 34.79 268 SER B N 1
ATOM 4525 C CA . SER B 1 267 ? -8.935 40.914 29.226 1.00 34.42 268 SER B CA 1
ATOM 4526 C C . SER B 1 267 ? -9.638 41.589 30.391 1.00 34.72 268 SER B C 1
ATOM 4527 O O . SER B 1 267 ? -9.064 42.467 31.046 1.00 36.05 268 SER B O 1
ATOM 4530 N N . GLY B 1 268 ? -10.877 41.193 30.655 1.00 35.13 269 GLY B N 1
ATOM 4531 C CA . GLY B 1 268 ? -11.611 41.800 31.749 1.00 34.04 269 GLY B CA 1
ATOM 4532 C C . GLY B 1 268 ? -11.110 41.364 33.110 1.00 35.52 269 GLY B C 1
ATOM 4533 O O . GLY B 1 268 ? -11.451 41.971 34.125 1.00 35.47 269 GLY B O 1
ATOM 4534 N N . ALA B 1 269 ? -10.279 40.326 33.134 1.00 35.44 270 ALA B N 1
ATOM 4535 C CA . ALA B 1 269 ? -9.762 39.794 34.393 1.00 36.33 270 ALA B CA 1
ATOM 4536 C C . ALA B 1 269 ? -8.282 40.082 34.660 1.00 36.11 270 ALA B C 1
ATOM 4537 O O . ALA B 1 269 ? -7.682 39.474 35.545 1.00 36.32 270 ALA B O 1
ATOM 4539 N N . SER B 1 270 ? -7.693 41.003 33.905 1.00 36.73 271 SER B N 1
ATOM 4540 C CA . SER B 1 270 ? -6.287 41.336 34.097 1.00 37.95 271 SER B CA 1
ATOM 4541 C C . SER B 1 270 ? -6.108 42.808 34.428 1.00 37.76 271 SER B C 1
ATOM 4542 O O . SER B 1 270 ? -6.842 43.661 33.933 1.00 38.77 271 SER B O 1
ATOM 4545 N N . ALA B 1 271 ? -5.117 43.102 35.261 1.00 36.36 272 ALA B N 1
ATOM 4546 C CA . ALA B 1 271 ? -4.832 44.473 35.654 1.00 34.27 272 ALA B CA 1
ATOM 4547 C C . ALA B 1 271 ? -3.440 44.538 36.263 1.00 34.60 272 ALA B C 1
ATOM 4548 O O . ALA B 1 271 ? -2.936 43.547 36.797 1.00 34.01 272 ALA B O 1
ATOM 4550 N N . ILE B 1 272 ? -2.812 45.704 36.173 1.00 33.56 273 ILE B N 1
ATOM 4551 C CA . ILE B 1 272 ? -1.485 45.877 36.739 1.00 33.49 273 ILE B CA 1
ATOM 4552 C C . ILE B 1 272 ? -1.533 46.946 37.809 1.00 33.18 273 ILE B C 1
ATOM 4553 O O . ILE B 1 272 ? -2.130 47.997 37.617 1.00 32.53 273 ILE B O 1
ATOM 4558 N N . ILE B 1 273 ? -0.917 46.662 38.948 1.00 34.33 274 ILE B N 1
ATOM 4559 C CA . ILE B 1 273 ? -0.882 47.620 40.042 1.00 35.18 274 ILE B CA 1
ATOM 4560 C C . ILE B 1 273 ? 0.521 48.200 40.139 1.00 35.52 274 ILE B C 1
ATOM 4561 O O . ILE B 1 273 ? 1.444 47.514 40.576 1.00 36.30 274 ILE B O 1
ATOM 4566 N N . ASP B 1 274 ? 0.692 49.448 39.711 1.00 37.63 275 ASP B N 1
ATOM 4567 C CA . ASP B 1 274 ? 2.001 50.092 39.794 1.00 39.44 275 ASP B CA 1
ATOM 4568 C C . ASP B 1 274 ? 2.127 50.771 41.144 1.00 39.61 275 ASP B C 1
ATOM 4569 O O . ASP B 1 274 ? 1.528 51.819 41.382 1.00 39.28 275 ASP B O 1
ATOM 4574 N N . PHE B 1 275 ? 2.908 50.164 42.027 1.00 39.64 276 PHE B N 1
ATOM 4575 C CA . PHE B 1 275 ? 3.097 50.699 43.365 1.00 42.45 276 PHE B CA 1
ATOM 4576 C C . PHE B 1 275 ? 3.625 52.134 43.395 1.00 43.68 276 PHE B C 1
ATOM 4577 O O . PHE B 1 275 ? 3.296 52.888 44.311 1.00 43.80 276 PHE B O 1
ATOM 4585 N N . ARG B 1 276 ? 4.427 52.518 42.403 1.00 45.98 277 ARG B N 1
ATOM 4586 C CA . ARG B 1 276 ? 4.939 53.891 42.346 1.00 48.63 277 ARG B CA 1
ATOM 4587 C C . ARG B 1 276 ? 3.759 54.856 42.415 1.00 49.92 277 ARG B C 1
ATOM 4588 O O . ARG B 1 276 ? 3.852 55.931 43.012 1.00 50.62 277 ARG B O 1
ATOM 4596 N N . LYS B 1 277 ? 2.646 54.452 41.809 1.00 49.87 278 LYS B N 1
ATOM 4597 C CA . LYS B 1 277 ? 1.441 55.270 41.782 1.00 50.89 278 LYS B CA 1
ATOM 4598 C C . LYS B 1 277 ? 0.694 55.321 43.116 1.00 51.30 278 LYS B C 1
ATOM 4599 O O . LYS B 1 277 ? -0.328 56.001 43.225 1.00 51.60 278 LYS B O 1
ATOM 4605 N N . TYR B 1 278 ? 1.182 54.608 44.125 1.00 51.17 279 TYR B N 1
ATOM 4606 C CA . TYR B 1 278 ? 0.501 54.607 45.418 1.00 51.73 279 TYR B CA 1
ATOM 4607 C C . TYR B 1 278 ? 1.434 54.879 46.589 1.00 52.08 279 TYR B C 1
ATOM 4608 O O . TYR B 1 278 ? 0.993 55.131 47.713 1.00 53.03 279 TYR B O 1
ATOM 4617 N N . PHE B 1 279 ? 2.730 54.819 46.326 1.00 52.40 280 PHE B N 1
ATOM 4618 C CA . PHE B 1 279 ? 3.715 55.077 47.361 1.00 52.83 280 PHE B CA 1
ATOM 4619 C C . PHE B 1 279 ? 4.753 56.007 46.748 1.00 53.63 280 PHE B C 1
ATOM 4620 O O . PHE B 1 279 ? 4.640 56.381 45.575 1.00 52.42 280 PHE B O 1
ATOM 4628 N N . ASN B 1 280 ? 5.750 56.391 47.538 1.00 53.93 281 ASN B N 1
ATOM 4629 C CA . ASN B 1 280 ? 6.817 57.244 47.030 1.00 55.21 281 ASN B CA 1
ATOM 4630 C C . ASN B 1 280 ? 7.779 56.287 46.344 1.00 54.19 281 ASN B C 1
ATOM 4631 O O . ASN B 1 280 ? 8.768 55.858 46.935 1.00 54.86 281 ASN B O 1
ATOM 4636 N N . GLY B 1 281 ? 7.480 55.938 45.099 1.00 52.80 282 GLY B N 1
ATOM 4637 C CA . GLY B 1 281 ? 8.340 55.006 44.397 1.00 50.91 282 GLY B CA 1
ATOM 4638 C C . GLY B 1 281 ? 8.021 53.584 44.823 1.00 48.93 282 GLY B C 1
ATOM 4639 O O . GLY B 1 281 ? 7.031 53.343 45.518 1.00 48.18 282 GLY B O 1
ATOM 4640 N N . ASP B 1 282 ? 8.873 52.648 44.420 1.00 47.47 283 ASP B N 1
ATOM 4641 C CA . ASP B 1 282 ? 8.687 51.233 44.725 1.00 45.22 283 ASP B CA 1
ATOM 4642 C C . ASP B 1 282 ? 8.414 50.905 46.186 1.00 43.27 283 ASP B C 1
ATOM 4643 O O . ASP B 1 282 ? 8.831 51.630 47.085 1.00 44.02 283 ASP B O 1
ATO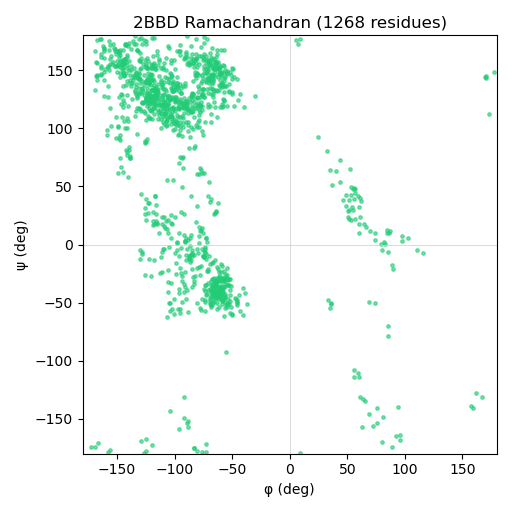M 4648 N N . LEU B 1 283 ? 7.697 49.803 46.403 1.00 41.16 284 LEU B N 1
ATOM 4649 C CA . LEU B 1 283 ? 7.344 49.337 47.739 1.00 39.32 284 LEU B CA 1
ATOM 4650 C C . LEU B 1 283 ? 8.476 48.476 48.287 1.00 39.69 284 LEU B C 1
ATOM 4651 O O . LEU B 1 283 ? 8.612 47.301 47.930 1.00 38.57 284 LEU B O 1
ATOM 4656 N N . ASP B 1 284 ? 9.278 49.078 49.162 1.00 39.72 285 ASP B N 1
ATOM 4657 C CA . ASP B 1 284 ? 10.432 48.426 49.767 1.00 38.87 285 ASP B CA 1
ATOM 4658 C C . ASP B 1 284 ? 10.047 47.580 50.976 1.00 39.27 285 ASP B C 1
ATOM 4659 O O . ASP B 1 284 ? 9.681 48.119 52.023 1.00 40.05 285 ASP B O 1
ATOM 4664 N N . LEU B 1 285 ? 10.136 46.258 50.835 1.00 38.21 286 LEU B N 1
ATOM 4665 C CA . LEU B 1 285 ? 9.803 45.349 51.933 1.00 36.68 286 LEU B CA 1
ATOM 4666 C C . LEU B 1 285 ? 11.010 44.521 52.339 1.00 36.07 286 LEU B C 1
ATOM 4667 O O . LEU B 1 285 ? 10.866 43.469 52.956 1.00 35.70 286 LEU B O 1
ATOM 4672 N N . THR B 1 286 ? 12.195 45.005 51.982 1.00 35.97 287 THR B N 1
ATOM 4673 C CA . THR B 1 286 ? 13.452 44.330 52.288 1.00 35.81 287 THR B CA 1
ATOM 4674 C C . THR B 1 286 ? 13.545 43.858 53.735 1.00 36.09 287 THR B C 1
ATOM 4675 O O . THR B 1 286 ? 13.919 42.716 53.991 1.00 36.65 287 THR B O 1
ATOM 4679 N N . HIS B 1 287 ? 13.196 44.727 54.678 1.00 36.52 288 HIS B N 1
ATOM 4680 C CA . HIS B 1 287 ? 13.259 44.367 56.092 1.00 37.43 288 HIS B CA 1
ATOM 4681 C C . HIS B 1 287 ? 11.905 44.425 56.782 1.00 36.62 288 HIS B C 1
ATOM 4682 O O . HIS B 1 287 ? 11.834 44.643 57.988 1.00 38.10 288 HIS B O 1
ATOM 4689 N N . ALA B 1 288 ? 10.831 44.222 56.030 1.00 36.86 289 ALA B N 1
ATOM 4690 C CA . ALA B 1 288 ? 9.496 44.266 56.610 1.00 35.22 289 ALA B CA 1
ATOM 4691 C C . ALA B 1 288 ? 9.145 42.951 57.286 1.00 35.85 289 ALA B C 1
ATOM 4692 O O . ALA B 1 288 ? 9.715 41.911 56.965 1.00 35.84 289 ALA B O 1
ATOM 4694 N N . PRO B 1 289 ? 8.208 42.988 58.249 1.00 36.09 290 PRO B N 1
ATOM 4695 C CA . PRO B 1 289 ? 7.752 41.807 58.989 1.00 36.26 290 PRO B CA 1
ATOM 4696 C C . PRO B 1 289 ? 6.936 40.934 58.040 1.00 36.82 290 PRO B C 1
ATOM 4697 O O . PRO B 1 289 ? 6.164 41.456 57.228 1.00 35.38 290 PRO B O 1
ATOM 4701 N N . SER B 1 290 ? 7.088 39.618 58.144 1.00 37.16 291 SER B N 1
ATOM 4702 C CA . SER B 1 290 ? 6.338 38.718 57.272 1.00 37.18 291 SER B CA 1
ATOM 4703 C C . SER B 1 290 ? 4.846 38.832 57.557 1.00 36.12 291 SER B C 1
ATOM 4704 O O . SER B 1 290 ? 4.438 39.227 58.648 1.00 34.80 291 SER B O 1
ATOM 4707 N N . ASP B 1 291 ? 4.036 38.490 56.561 1.00 36.20 292 ASP B N 1
ATOM 4708 C CA . ASP B 1 291 ? 2.587 38.529 56.696 1.00 36.60 292 ASP B CA 1
ATOM 4709 C C . ASP B 1 291 ? 2.092 39.896 57.172 1.00 37.65 292 ASP B C 1
ATOM 4710 O O . ASP B 1 291 ? 1.084 39.981 57.875 1.00 36.82 292 ASP B O 1
ATOM 4715 N N . SER B 1 292 ? 2.798 40.959 56.785 1.00 39.99 293 SER B N 1
ATOM 4716 C CA . SER B 1 292 ? 2.419 42.316 57.179 1.00 40.60 293 SER B CA 1
ATOM 4717 C C . SER B 1 292 ? 1.456 42.966 56.179 1.00 40.40 293 SER B C 1
ATOM 4718 O O . SER B 1 292 ? 0.529 43.672 56.578 1.00 41.60 293 SER B O 1
ATOM 4721 N N . ILE B 1 293 ? 1.667 42.735 54.886 1.00 39.02 294 ILE B N 1
ATOM 4722 C CA . ILE B 1 293 ? 0.774 43.302 53.877 1.00 38.81 294 ILE B CA 1
ATOM 4723 C C . ILE B 1 293 ? 0.191 42.217 52.962 1.00 37.46 294 ILE B C 1
ATOM 4724 O O . ILE B 1 293 ? 0.877 41.265 52.578 1.00 36.74 294 ILE B O 1
ATOM 4729 N N . GLU B 1 294 ? -1.081 42.377 52.620 1.00 34.25 295 GLU B N 1
ATOM 4730 C CA . GLU B 1 294 ? -1.791 41.421 51.781 1.00 32.76 295 GLU B CA 1
ATOM 4731 C C . GLU B 1 294 ? -2.482 42.130 50.640 1.00 32.55 295 GLU B C 1
ATOM 4732 O O . GLU B 1 294 ? -2.722 43.341 50.692 1.00 33.44 295 GLU B O 1
ATOM 4738 N N . TYR B 1 295 ? -2.803 41.367 49.604 1.00 30.91 296 TYR B N 1
ATOM 4739 C CA . TYR B 1 295 ? -3.544 41.910 48.484 1.00 30.46 296 TYR B CA 1
ATOM 4740 C C . TYR B 1 295 ? -4.849 41.117 48.480 1.00 31.46 296 TYR B C 1
ATOM 4741 O O . TYR B 1 295 ? -4.846 39.891 48.623 1.00 30.93 296 TYR B O 1
ATOM 4750 N N . ASP B 1 296 ? -5.964 41.834 48.398 1.00 32.66 297 ASP B N 1
ATOM 4751 C CA . ASP B 1 296 ? -7.277 41.210 48.414 1.00 35.39 297 ASP B CA 1
ATOM 4752 C C . ASP B 1 296 ? -8.050 41.465 47.129 1.00 35.03 297 ASP B C 1
ATOM 4753 O O . ASP B 1 296 ? -7.840 42.470 46.446 1.00 33.95 297 ASP B O 1
ATOM 4758 N N . LEU B 1 297 ? -8.944 40.539 46.809 1.00 34.18 298 LEU B N 1
ATOM 4759 C CA . LEU B 1 297 ? -9.750 40.636 45.606 1.00 34.50 298 LEU B CA 1
ATOM 4760 C C . LEU B 1 297 ? -11.213 40.294 45.835 1.00 35.03 298 LEU B C 1
ATOM 4761 O O . LEU B 1 297 ? -11.539 39.379 46.591 1.00 35.71 298 LEU B O 1
ATOM 4766 N N . ALA B 1 298 ? -12.081 41.047 45.166 1.00 34.86 299 ALA B N 1
ATOM 4767 C CA . ALA B 1 298 ? -13.519 40.839 45.212 1.00 34.48 299 ALA B CA 1
ATOM 4768 C C . ALA B 1 298 ? -13.820 40.197 43.863 1.00 34.39 299 ALA B C 1
ATOM 4769 O O . ALA B 1 298 ? -13.600 40.818 42.824 1.00 35.39 299 ALA B O 1
ATOM 4771 N N . LEU B 1 299 ? -14.298 38.955 43.874 1.00 33.33 300 LEU B N 1
ATOM 4772 C CA . LEU B 1 299 ? -14.583 38.245 42.631 1.00 33.00 300 LEU B CA 1
ATOM 4773 C C . LEU B 1 299 ? -16.036 37.808 42.534 1.00 33.20 300 LEU B C 1
ATOM 4774 O O . LEU B 1 299 ? -16.647 37.423 43.532 1.00 34.54 300 LEU B O 1
ATOM 4779 N N . GLN B 1 300 ? -16.578 37.850 41.321 1.00 33.60 301 GLN B N 1
ATOM 4780 C CA . GLN B 1 300 ? -17.957 37.444 41.088 1.00 36.30 301 GLN B CA 1
ATOM 4781 C C . GLN B 1 300 ? -18.119 35.925 41.037 1.00 36.34 301 GLN B C 1
ATOM 4782 O O . GLN B 1 300 ? -19.221 35.412 41.202 1.00 36.12 301 GLN B O 1
ATOM 4788 N N . ASN B 1 301 ? -17.015 35.219 40.814 1.00 36.06 302 ASN B N 1
ATOM 4789 C CA . ASN B 1 301 ? -17.016 33.761 40.751 1.00 36.43 302 ASN B CA 1
ATOM 4790 C C . ASN B 1 301 ? -15.762 33.191 41.411 1.00 36.02 302 ASN B C 1
ATOM 4791 O O . ASN B 1 301 ? -14.722 33.847 41.442 1.00 36.99 302 ASN B O 1
ATOM 4796 N N . GLN B 1 302 ? -15.862 31.974 41.939 1.00 34.00 303 GLN B N 1
ATOM 4797 C CA . GLN B 1 302 ? -14.708 31.341 42.565 1.00 33.30 303 GLN B CA 1
ATOM 4798 C C . GLN B 1 302 ? -13.714 31.024 41.461 1.00 31.78 303 GLN B C 1
ATOM 4799 O O . GLN B 1 302 ? -13.966 30.176 40.606 1.00 33.17 303 GLN B O 1
ATOM 4805 N N . ASP B 1 303 ? -12.584 31.717 41.485 1.00 30.56 304 ASP B N 1
ATOM 4806 C CA . ASP B 1 303 ? -11.556 31.546 40.472 1.00 30.36 304 ASP B CA 1
ATOM 4807 C C . ASP B 1 303 ? -10.177 31.297 41.064 1.00 29.78 304 ASP B C 1
ATOM 4808 O O . ASP B 1 303 ? -9.962 31.396 42.275 1.00 30.95 304 ASP B O 1
ATOM 4813 N N . ASN B 1 304 ? -9.245 30.979 40.177 1.00 29.52 305 ASN B N 1
ATOM 4814 C CA . ASN B 1 304 ? -7.860 30.782 40.555 1.00 28.56 305 ASN B CA 1
ATOM 4815 C C . ASN B 1 304 ? -7.211 32.110 40.193 1.00 28.45 305 ASN B C 1
ATOM 4816 O O . ASN B 1 304 ? -7.480 32.667 39.124 1.00 27.55 305 ASN B O 1
ATOM 4821 N N . VAL B 1 305 ? -6.377 32.620 41.093 1.00 27.65 306 VAL B N 1
ATOM 4822 C CA . VAL B 1 305 ? -5.711 33.897 40.900 1.00 26.84 306 VAL B CA 1
ATOM 4823 C C . VAL B 1 305 ? -4.201 33.755 40.698 1.00 27.59 306 VAL B C 1
ATOM 4824 O O . VAL B 1 305 ? -3.530 32.958 41.363 1.00 26.54 306 VAL B O 1
ATOM 4828 N N . TYR B 1 306 ? -3.671 34.545 39.778 1.00 26.10 307 TYR B N 1
ATOM 4829 C CA . TYR B 1 306 ? -2.248 34.519 39.486 1.00 25.10 307 TYR B CA 1
ATOM 4830 C C . TYR B 1 306 ? -1.648 35.906 39.660 1.00 26.85 307 TYR B C 1
ATOM 4831 O O . TYR B 1 306 ? -2.171 36.899 39.151 1.00 26.94 307 TYR B O 1
ATOM 4840 N N . SER B 1 307 ? -0.554 35.977 40.407 1.00 28.06 308 SER B N 1
ATOM 4841 C CA . SER B 1 307 ? 0.098 37.253 40.626 1.00 28.62 308 SER B CA 1
ATOM 4842 C C . SER B 1 307 ? 1.554 37.174 40.200 1.00 28.14 308 SER B C 1
ATOM 4843 O O . SER B 1 307 ? 2.332 36.359 40.708 1.00 26.76 308 SER B O 1
ATOM 4846 N N . LEU B 1 308 ? 1.901 38.004 39.225 1.00 27.59 309 LEU B N 1
ATOM 4847 C CA . LEU B 1 308 ? 3.260 38.062 38.734 1.00 26.61 309 LEU B CA 1
ATOM 4848 C C . LEU B 1 308 ? 3.834 39.343 39.326 1.00 27.64 309 LEU B C 1
ATOM 4849 O O . LEU B 1 308 ? 3.393 40.446 39.004 1.00 27.14 309 LEU B O 1
ATOM 4854 N N . TYR B 1 309 ? 4.802 39.175 40.218 1.00 27.90 310 TYR B N 1
ATOM 4855 C CA . TYR B 1 309 ? 5.446 40.293 40.898 1.00 29.61 310 TYR B CA 1
ATOM 4856 C C . TYR B 1 309 ? 6.711 40.765 40.206 1.00 28.65 310 TYR B C 1
ATOM 4857 O O . TYR B 1 309 ? 7.644 39.991 40.015 1.00 29.51 310 TYR B O 1
ATOM 4866 N N . VAL B 1 310 ? 6.746 42.032 39.819 1.00 30.55 311 VAL B N 1
ATOM 4867 C CA . VAL B 1 310 ? 7.957 42.553 39.208 1.00 31.12 311 VAL B CA 1
ATOM 4868 C C . VAL B 1 310 ? 8.700 43.206 40.355 1.00 31.77 311 VAL B C 1
ATOM 4869 O O . VAL B 1 310 ? 8.383 44.330 40.749 1.00 33.94 311 VAL B O 1
ATOM 4873 N N . SER B 1 311 ? 9.668 42.482 40.904 1.00 31.63 312 SER B N 1
ATOM 4874 C CA . SER B 1 311 ? 10.448 42.972 42.028 1.00 32.52 312 SER B CA 1
ATOM 4875 C C . SER B 1 311 ? 11.951 42.856 41.802 1.00 32.97 312 SER B C 1
ATOM 4876 O O . SER B 1 311 ? 12.412 42.354 40.774 1.00 31.99 312 SER B O 1
ATOM 4879 N N . TYR B 1 312 ? 12.709 43.331 42.783 1.00 33.98 313 TYR B N 1
ATOM 4880 C CA . TYR B 1 312 ? 14.159 43.267 42.728 1.00 34.60 313 TYR B CA 1
ATOM 4881 C C . TYR B 1 312 ? 14.750 43.319 44.127 1.00 34.83 313 TYR B C 1
ATOM 4882 O O . TYR B 1 312 ? 14.098 43.751 45.080 1.00 34.69 313 TYR B O 1
ATOM 4891 N N . VAL B 1 313 ? 15.989 42.860 44.244 1.00 34.45 314 VAL B N 1
ATOM 4892 C CA . VAL B 1 313 ? 16.668 42.858 45.525 1.00 35.89 314 VAL B CA 1
ATOM 4893 C C . VAL B 1 313 ? 18.057 43.479 45.396 1.00 35.71 314 VAL B C 1
ATOM 4894 O O . VAL B 1 313 ? 18.763 43.260 44.411 1.00 36.21 314 VAL B O 1
ATOM 4898 N N . LEU B 1 314 ? 18.423 44.281 46.386 1.00 35.38 315 LEU B N 1
ATOM 4899 C CA . LEU B 1 314 ? 19.739 44.902 46.426 1.00 35.43 315 LEU B CA 1
ATOM 4900 C C . LEU B 1 314 ? 20.507 44.002 47.371 1.00 34.01 315 LEU B C 1
ATOM 4901 O O . LEU B 1 314 ? 20.308 44.051 48.583 1.00 34.80 315 LEU B O 1
ATOM 4906 N N . PRO B 1 315 ? 21.375 43.141 46.824 1.00 33.01 316 PRO B N 1
ATOM 4907 C CA . PRO B 1 315 ? 22.146 42.233 47.674 1.00 34.51 316 PRO B CA 1
ATOM 4908 C C . PRO B 1 315 ? 22.937 42.927 48.780 1.00 36.18 316 PRO B C 1
ATOM 4909 O O . PRO B 1 315 ? 23.202 42.332 49.825 1.00 35.42 316 PRO B O 1
ATOM 4913 N N . TYR B 1 316 ? 23.291 44.188 48.556 1.00 37.06 317 TYR B N 1
ATOM 4914 C CA . TYR B 1 316 ? 24.057 44.938 49.542 1.00 38.04 317 TYR B CA 1
ATOM 4915 C C . TYR B 1 316 ? 23.258 46.134 50.046 1.00 39.33 317 TYR B C 1
ATOM 4916 O O . TYR B 1 316 ? 23.781 47.232 50.229 1.00 40.13 317 TYR B O 1
ATOM 4925 N N . TYR B 1 317 ? 21.976 45.884 50.281 1.00 39.65 318 TYR B N 1
ATOM 4926 C CA . TYR B 1 317 ? 21.037 46.888 50.766 1.00 41.80 318 TYR B CA 1
ATOM 4927 C C . TYR B 1 317 ? 21.506 47.631 52.026 1.00 42.88 318 TYR B C 1
ATOM 4928 O O . TYR B 1 317 ? 21.630 48.853 52.014 1.00 43.49 318 TYR B O 1
ATOM 4937 N N . ASP B 1 318 ? 21.752 46.899 53.109 1.00 43.97 319 ASP B N 1
ATOM 4938 C CA . ASP B 1 318 ? 22.171 47.524 54.361 1.00 46.64 319 ASP B CA 1
ATOM 4939 C C . ASP B 1 318 ? 23.359 48.444 54.161 1.00 47.85 319 ASP B C 1
ATOM 4940 O O . ASP B 1 318 ? 23.405 49.547 54.711 1.00 48.11 319 ASP B O 1
ATOM 4945 N N . GLN B 1 319 ? 24.319 47.971 53.375 1.00 48.04 320 GLN B N 1
ATOM 4946 C CA . GLN B 1 319 ? 25.523 48.728 53.073 1.00 49.44 320 GLN B CA 1
ATOM 4947 C C . GLN B 1 319 ? 25.162 50.062 52.445 1.00 50.78 320 GLN B C 1
ATOM 4948 O O . GLN B 1 319 ? 25.480 51.122 52.980 1.00 52.06 320 GLN B O 1
ATOM 4954 N N . LEU B 1 320 ? 24.500 49.998 51.296 1.00 51.36 321 LEU B N 1
ATOM 4955 C CA . LEU B 1 320 ? 24.079 51.192 50.592 1.00 51.33 321 LEU B CA 1
ATOM 4956 C C . LEU B 1 320 ? 23.309 52.098 51.539 1.00 53.25 321 LEU B C 1
ATOM 4957 O O . LEU B 1 320 ? 23.588 53.295 51.638 1.00 54.46 321 LEU B O 1
ATOM 4962 N N . ALA B 1 321 ? 22.348 51.513 52.246 1.00 54.11 322 ALA B N 1
ATOM 4963 C CA . ALA B 1 321 ? 21.527 52.254 53.194 1.00 54.86 322 ALA B CA 1
ATOM 4964 C C . ALA B 1 321 ? 22.382 52.925 54.270 1.00 55.77 322 ALA B C 1
ATOM 4965 O O . ALA B 1 321 ? 22.017 53.974 54.801 1.00 56.08 322 ALA B O 1
ATOM 4967 N N . ALA B 1 322 ? 23.518 52.316 54.592 1.00 56.40 323 ALA B N 1
ATOM 4968 C CA . ALA B 1 322 ? 24.413 52.869 55.604 1.00 57.77 323 ALA B CA 1
ATOM 4969 C C . ALA B 1 322 ? 25.214 54.034 55.026 1.00 58.53 323 ALA B C 1
ATOM 4970 O O . ALA B 1 322 ? 26.440 53.970 54.922 1.00 59.65 323 ALA B O 1
ATOM 4972 N N . LEU B 1 323 ? 24.508 55.097 54.649 1.00 59.21 324 LEU B N 1
ATOM 4973 C CA . LEU B 1 323 ? 25.136 56.287 54.084 1.00 59.38 324 LEU B CA 1
ATOM 4974 C C . LEU B 1 323 ? 25.933 55.946 52.823 1.00 59.72 324 LEU B C 1
ATOM 4975 O O . LEU B 1 323 ? 26.125 54.773 52.489 1.00 59.63 324 LEU B O 1
ATOM 4980 N N . GLY C 1 1 ? 78.607 7.282 -8.181 1.00 43.13 2 GLY C N 1
ATOM 4981 C CA . GLY C 1 1 ? 79.209 7.910 -9.341 1.00 43.99 2 GLY C CA 1
ATOM 4982 C C . GLY C 1 1 ? 80.700 7.674 -9.351 1.00 44.76 2 GLY C C 1
ATOM 4983 O O . GLY C 1 1 ? 81.234 7.050 -8.430 1.00 46.29 2 GLY C O 1
ATOM 4984 N N . GLU C 1 2 ? 81.387 8.153 -10.381 1.00 45.45 3 GLU C N 1
ATOM 4985 C CA . GLU C 1 2 ? 82.821 7.953 -10.423 1.00 46.95 3 GLU C CA 1
ATOM 4986 C C . GLU C 1 2 ? 83.457 9.022 -9.550 1.00 46.69 3 GLU C C 1
ATOM 4987 O O . GLU C 1 2 ? 82.962 10.145 -9.459 1.00 45.29 3 GLU C O 1
ATOM 4993 N N . ILE C 1 3 ? 84.553 8.657 -8.902 1.00 46.09 4 ILE C N 1
ATOM 4994 C CA . ILE C 1 3 ? 85.242 9.565 -8.007 1.00 45.22 4 ILE C CA 1
ATOM 4995 C C . ILE C 1 3 ? 86.570 10.018 -8.581 1.00 45.14 4 ILE C C 1
ATOM 4996 O O . ILE C 1 3 ? 87.438 9.199 -8.874 1.00 46.42 4 ILE C O 1
ATOM 5001 N N . TYR C 1 4 ? 86.721 11.326 -8.755 1.00 44.82 5 TYR C N 1
ATOM 5002 C CA . TYR C 1 4 ? 87.965 11.869 -9.275 1.00 44.75 5 TYR C CA 1
ATOM 5003 C C . TYR C 1 4 ? 88.485 12.970 -8.357 1.00 46.05 5 TYR C C 1
ATOM 5004 O O . TYR C 1 4 ? 87.719 13.590 -7.618 1.00 46.15 5 TYR C O 1
ATOM 5013 N N . THR C 1 5 ? 89.792 13.200 -8.403 1.00 47.28 6 THR C N 1
ATOM 5014 C CA . THR C 1 5 ? 90.413 14.227 -7.578 1.00 48.60 6 THR C CA 1
ATOM 5015 C C . THR C 1 5 ? 90.695 15.420 -8.462 1.00 49.25 6 THR C C 1
ATOM 5016 O O . THR C 1 5 ? 90.787 15.291 -9.682 1.00 49.46 6 THR C O 1
ATOM 5020 N N . GLU C 1 6 ? 90.840 16.582 -7.839 1.00 49.97 7 GLU C N 1
ATOM 5021 C CA . GLU C 1 6 ? 91.099 17.805 -8.578 1.00 50.80 7 GLU C CA 1
ATOM 5022 C C . GLU C 1 6 ? 91.783 18.826 -7.675 1.00 50.95 7 GLU C C 1
ATOM 5023 O O . GLU C 1 6 ? 91.225 19.256 -6.663 1.00 50.11 7 GLU C O 1
ATOM 5029 N N . THR C 1 7 ? 93.005 19.195 -8.045 1.00 51.20 8 THR C N 1
ATOM 5030 C CA . THR C 1 7 ? 93.786 20.163 -7.290 1.00 49.93 8 THR C CA 1
ATOM 5031 C C . THR C 1 7 ? 93.522 21.549 -7.846 1.00 49.56 8 THR C C 1
ATOM 5032 O O . THR C 1 7 ? 93.732 21.792 -9.035 1.00 50.58 8 THR C O 1
ATOM 5036 N N . LEU C 1 8 ? 93.059 22.458 -6.993 1.00 48.33 9 LEU C N 1
ATOM 5037 C CA . LEU C 1 8 ? 92.783 23.812 -7.439 1.00 48.01 9 LEU C CA 1
ATOM 5038 C C . LEU C 1 8 ? 94.039 24.394 -8.060 1.00 49.30 9 LEU C C 1
ATOM 5039 O O . LEU C 1 8 ? 95.158 24.033 -7.686 1.00 49.67 9 LEU C O 1
ATOM 5044 N N . GLN C 1 9 ? 93.848 25.287 -9.021 1.00 50.06 10 GLN C N 1
ATOM 5045 C CA . GLN C 1 9 ? 94.965 25.919 -9.699 1.00 50.70 10 GLN C CA 1
ATOM 5046 C C . GLN C 1 9 ? 95.505 26.996 -8.782 1.00 50.52 10 GLN C C 1
ATOM 5047 O O . GLN C 1 9 ? 96.679 27.362 -8.839 1.00 50.10 10 GLN C O 1
ATOM 5053 N N . GLN C 1 10 ? 94.614 27.492 -7.932 1.00 50.60 11 GLN C N 1
ATOM 5054 C CA . GLN C 1 10 ? 94.930 28.529 -6.964 1.00 50.48 11 GLN C CA 1
ATOM 5055 C C . GLN C 1 10 ? 95.633 27.943 -5.751 1.00 48.57 11 GLN C C 1
ATOM 5056 O O . GLN C 1 10 ? 95.135 26.999 -5.137 1.00 48.39 11 GLN C O 1
ATOM 5062 N N . THR C 1 11 ? 96.799 28.490 -5.420 1.00 47.31 12 THR C N 1
ATOM 5063 C CA . THR C 1 11 ? 97.545 28.051 -4.246 1.00 44.58 12 THR C CA 1
ATOM 5064 C C . THR C 1 11 ? 97.524 29.267 -3.336 1.00 44.83 12 THR C C 1
ATOM 5065 O O . THR C 1 11 ? 97.388 30.396 -3.815 1.00 44.79 12 THR C O 1
ATOM 5069 N N . TYR C 1 12 ? 97.651 29.054 -2.032 1.00 43.83 13 TYR C N 1
ATOM 5070 C CA . TYR C 1 12 ? 97.597 30.168 -1.095 1.00 41.92 13 TYR C CA 1
ATOM 5071 C C . TYR C 1 12 ? 98.862 30.325 -0.264 1.00 40.62 13 TYR C C 1
ATOM 5072 O O . TYR C 1 12 ? 99.202 29.457 0.534 1.00 41.02 13 TYR C O 1
ATOM 5081 N N . ALA C 1 13 ? 99.560 31.440 -0.478 1.00 38.80 14 ALA C N 1
ATOM 5082 C CA . ALA C 1 13 ? 100.808 31.732 0.223 1.00 39.84 14 ALA C CA 1
ATOM 5083 C C . ALA C 1 13 ? 100.611 31.899 1.724 1.00 39.14 14 ALA C C 1
ATOM 5084 O O . ALA C 1 13 ? 99.700 32.596 2.174 1.00 40.47 14 ALA C O 1
ATOM 5086 N N . TRP C 1 14 ? 101.470 31.248 2.497 1.00 39.95 15 TRP C N 1
ATOM 5087 C CA . TRP C 1 14 ? 101.388 31.336 3.945 1.00 39.21 15 TRP C CA 1
ATOM 5088 C C . TRP C 1 14 ? 102.024 32.638 4.419 1.00 39.19 15 TRP C C 1
ATOM 5089 O O . TRP C 1 14 ? 103.125 32.999 3.997 1.00 41.12 15 TRP C O 1
ATOM 5100 N N . THR C 1 15 ? 101.299 33.344 5.277 1.00 37.99 16 THR C N 1
ATOM 5101 C CA . THR C 1 15 ? 101.750 34.588 5.891 1.00 36.76 16 THR C CA 1
ATOM 5102 C C . THR C 1 15 ? 101.150 34.506 7.290 1.00 35.15 16 THR C C 1
ATOM 5103 O O . THR C 1 15 ? 100.070 33.948 7.468 1.00 33.84 16 THR C O 1
ATOM 5107 N N . ALA C 1 16 ? 101.843 35.039 8.288 1.00 34.92 17 ALA C N 1
ATOM 5108 C CA . ALA C 1 16 ? 101.347 34.963 9.661 1.00 33.16 17 ALA C CA 1
ATOM 5109 C C . ALA C 1 16 ? 100.013 35.659 9.900 1.00 29.58 17 ALA C C 1
ATOM 5110 O O . ALA C 1 16 ? 99.684 36.632 9.235 1.00 31.77 17 ALA C O 1
ATOM 5112 N N . GLY C 1 17 ? 99.258 35.143 10.864 1.00 28.46 18 GLY C N 1
ATOM 5113 C CA . GLY C 1 17 ? 97.981 35.728 11.235 1.00 29.46 18 GLY C CA 1
ATOM 5114 C C . GLY C 1 17 ? 97.205 36.320 10.080 1.00 32.70 18 GLY C C 1
ATOM 5115 O O . GLY C 1 17 ? 96.958 37.530 10.033 1.00 33.11 18 GLY C O 1
ATOM 5116 N N . THR C 1 18 ? 96.806 35.455 9.152 1.00 32.30 19 THR C N 1
ATOM 5117 C CA . THR C 1 18 ? 96.068 35.875 7.970 1.00 32.58 19 THR C CA 1
ATOM 5118 C C . THR C 1 18 ? 94.890 34.934 7.729 1.00 31.62 19 THR C C 1
ATOM 5119 O O . THR C 1 18 ? 95.033 33.707 7.799 1.00 30.38 19 THR C O 1
ATOM 5123 N N . ASN C 1 19 ? 93.724 35.510 7.473 1.00 30.77 20 ASN C N 1
ATOM 5124 C CA . ASN C 1 19 ? 92.546 34.701 7.205 1.00 32.07 20 ASN C CA 1
ATOM 5125 C C . ASN C 1 19 ? 92.486 34.500 5.695 1.00 32.29 20 ASN C C 1
ATOM 5126 O O . ASN C 1 19 ? 92.420 35.470 4.936 1.00 31.46 20 ASN C O 1
ATOM 5131 N N . ILE C 1 20 ? 92.532 33.240 5.272 1.00 33.16 21 ILE C N 1
ATOM 5132 C CA . ILE C 1 20 ? 92.497 32.895 3.854 1.00 34.77 21 ILE C CA 1
ATOM 5133 C C . ILE C 1 20 ? 91.199 32.186 3.460 1.00 34.74 21 ILE C C 1
ATOM 5134 O O . ILE C 1 20 ? 91.035 30.988 3.702 1.00 34.43 21 ILE C O 1
ATOM 5139 N N . PRO C 1 21 ? 90.255 32.925 2.855 1.00 34.24 22 PRO C N 1
ATOM 5140 C CA . PRO C 1 21 ? 88.975 32.359 2.425 1.00 35.16 22 PRO C CA 1
ATOM 5141 C C . PRO C 1 21 ? 89.108 31.742 1.033 1.00 36.83 22 PRO C C 1
ATOM 5142 O O . PRO C 1 21 ? 89.341 32.444 0.048 1.00 38.11 22 PRO C O 1
ATOM 5146 N N . ILE C 1 22 ? 88.962 30.426 0.958 1.00 36.28 23 ILE C N 1
ATOM 5147 C CA . ILE C 1 22 ? 89.079 29.724 -0.308 1.00 36.42 23 ILE C CA 1
ATOM 5148 C C . ILE C 1 22 ? 87.709 29.236 -0.794 1.00 35.72 23 ILE C C 1
ATOM 5149 O O . ILE C 1 22 ? 87.030 28.474 -0.108 1.00 33.75 23 ILE C O 1
ATOM 5154 N N . LYS C 1 23 ? 87.302 29.692 -1.975 1.00 36.92 24 LYS C N 1
ATOM 5155 C CA . LYS C 1 23 ? 86.019 29.286 -2.551 1.00 39.10 24 LYS C CA 1
ATOM 5156 C C . LYS C 1 23 ? 86.126 27.887 -3.153 1.00 37.86 24 LYS C C 1
ATOM 5157 O O . LYS C 1 23 ? 86.927 27.654 -4.054 1.00 39.35 24 LYS C O 1
ATOM 5163 N N . ILE C 1 24 ? 85.322 26.958 -2.647 1.00 37.18 25 ILE C N 1
ATOM 5164 C CA . ILE C 1 24 ? 85.339 25.589 -3.142 1.00 37.34 25 ILE C CA 1
ATOM 5165 C C . ILE C 1 24 ? 84.362 25.453 -4.315 1.00 38.31 25 ILE C C 1
ATOM 5166 O O . ILE C 1 24 ? 83.156 25.632 -4.155 1.00 37.38 25 ILE C O 1
ATOM 5171 N N . PRO C 1 25 ? 84.881 25.141 -5.515 1.00 39.48 26 PRO C N 1
ATOM 5172 C CA . PRO C 1 25 ? 84.050 24.986 -6.720 1.00 40.08 26 PRO C CA 1
ATOM 5173 C C . PRO C 1 25 ? 83.029 23.862 -6.564 1.00 40.89 26 PRO C C 1
ATOM 5174 O O . PRO C 1 25 ? 83.371 22.759 -6.127 1.00 40.45 26 PRO C O 1
ATOM 5178 N N . ARG C 1 26 ? 81.783 24.142 -6.932 1.00 42.29 27 ARG C N 1
ATOM 5179 C CA . ARG C 1 26 ? 80.714 23.154 -6.822 1.00 44.45 27 ARG C CA 1
ATOM 5180 C C . ARG C 1 26 ? 80.506 22.359 -8.111 1.00 44.53 27 ARG C C 1
ATOM 5181 O O . ARG C 1 26 ? 79.379 22.206 -8.580 1.00 44.65 27 ARG C O 1
ATOM 5189 N N . ASN C 1 27 ? 81.599 21.839 -8.663 1.00 44.45 28 ASN C N 1
ATOM 5190 C CA . ASN C 1 27 ? 81.557 21.064 -9.900 1.00 44.96 28 ASN C CA 1
ATOM 5191 C C . ASN C 1 27 ? 80.722 19.781 -9.807 1.00 45.39 28 ASN C C 1
ATOM 5192 O O . ASN C 1 27 ? 80.014 19.432 -10.747 1.00 47.88 28 ASN C O 1
ATOM 5197 N N . ASN C 1 28 ? 80.810 19.080 -8.681 1.00 45.10 29 ASN C N 1
ATOM 5198 C CA . ASN C 1 28 ? 80.052 17.845 -8.457 1.00 44.09 29 ASN C CA 1
ATOM 5199 C C . ASN C 1 28 ? 79.924 17.647 -6.957 1.00 44.33 29 ASN C C 1
ATOM 5200 O O . ASN C 1 28 ? 80.358 18.496 -6.177 1.00 44.47 29 ASN C O 1
ATOM 5205 N N . PHE C 1 29 ? 79.328 16.535 -6.545 1.00 42.56 30 PHE C N 1
ATOM 5206 C CA . PHE C 1 29 ? 79.218 16.263 -5.120 1.00 41.11 30 PHE C CA 1
ATOM 5207 C C . PHE C 1 29 ? 80.656 16.173 -4.610 1.00 40.20 30 PHE C C 1
ATOM 5208 O O . PHE C 1 29 ? 81.563 15.872 -5.380 1.00 41.73 30 PHE C O 1
ATOM 5216 N N . ILE C 1 30 ? 80.871 16.445 -3.327 1.00 39.34 31 ILE C N 1
ATOM 5217 C CA . ILE C 1 30 ? 82.220 16.392 -2.775 1.00 36.98 31 ILE C CA 1
ATOM 5218 C C . ILE C 1 30 ? 82.391 15.308 -1.721 1.00 36.65 31 ILE C C 1
ATOM 5219 O O . ILE C 1 30 ? 81.586 15.186 -0.800 1.00 37.29 31 ILE C O 1
ATOM 5224 N N . ARG C 1 31 ? 83.449 14.520 -1.876 1.00 37.45 32 ARG C N 1
ATOM 5225 C CA . ARG C 1 31 ? 83.755 13.427 -0.956 1.00 38.94 32 ARG C CA 1
ATOM 5226 C C . ARG C 1 31 ? 84.660 13.928 0.169 1.00 38.54 32 ARG C C 1
ATOM 5227 O O . ARG C 1 31 ? 84.418 13.653 1.340 1.00 39.05 32 ARG C O 1
ATOM 5235 N N . LYS C 1 32 ? 85.708 14.658 -0.193 1.00 37.90 33 LYS C N 1
ATOM 5236 C CA . LYS C 1 32 ? 86.635 15.180 0.807 1.00 39.24 33 LYS C CA 1
ATOM 5237 C C . LYS C 1 32 ? 87.499 16.285 0.230 1.00 38.70 33 LYS C C 1
ATOM 5238 O O . LYS C 1 32 ? 87.631 16.411 -0.990 1.00 37.76 33 LYS C O 1
ATOM 5244 N N . ILE C 1 33 ? 88.093 17.076 1.124 1.00 37.03 34 ILE C N 1
ATOM 5245 C CA . ILE C 1 33 ? 88.978 18.164 0.732 1.00 35.41 34 ILE C CA 1
ATOM 5246 C C . ILE C 1 33 ? 90.319 17.960 1.432 1.00 35.41 34 ILE C C 1
ATOM 5247 O O . ILE C 1 33 ? 90.379 17.739 2.645 1.00 35.01 34 ILE C O 1
ATOM 5252 N N . ARG C 1 34 ? 91.393 18.009 0.660 1.00 36.15 35 ARG C N 1
ATOM 5253 C CA . ARG C 1 34 ? 92.724 17.831 1.214 1.00 37.00 35 ARG C CA 1
ATOM 5254 C C . ARG C 1 34 ? 93.475 19.145 1.137 1.00 36.59 35 ARG C C 1
ATOM 5255 O O . ARG C 1 34 ? 93.442 19.837 0.115 1.00 35.13 35 ARG C O 1
ATOM 5263 N N . VAL C 1 35 ? 94.147 19.484 2.232 1.00 36.52 36 VAL C N 1
ATOM 5264 C CA . VAL C 1 35 ? 94.915 20.715 2.301 1.00 36.82 36 VAL C CA 1
ATOM 5265 C C . VAL C 1 35 ? 96.366 20.372 2.577 1.00 35.67 36 VAL C C 1
ATOM 5266 O O . VAL C 1 35 ? 96.675 19.638 3.512 1.00 34.94 36 VAL C O 1
ATOM 5270 N N . GLN C 1 36 ? 97.250 20.894 1.739 1.00 37.13 37 GLN C N 1
ATOM 5271 C CA . GLN C 1 36 ? 98.671 20.646 1.903 1.00 39.31 37 GLN C CA 1
ATOM 5272 C C . GLN C 1 36 ? 99.459 21.944 1.985 1.00 38.30 37 GLN C C 1
ATOM 5273 O O . GLN C 1 36 ? 99.365 22.811 1.109 1.00 37.57 37 GLN C O 1
ATOM 5279 N N . LEU C 1 37 ? 100.209 22.076 3.071 1.00 37.64 38 LEU C N 1
ATOM 5280 C CA . LEU C 1 37 ? 101.059 23.233 3.296 1.00 37.87 38 LEU C CA 1
ATOM 5281 C C . LEU C 1 37 ? 102.450 22.702 3.008 1.00 38.28 38 LEU C C 1
ATOM 5282 O O . LEU C 1 37 ? 102.977 21.882 3.764 1.00 38.77 38 LEU C O 1
ATOM 5287 N N . ILE C 1 38 ? 103.036 23.140 1.902 1.00 40.27 39 ILE C N 1
ATOM 5288 C CA . ILE C 1 38 ? 104.353 22.658 1.538 1.00 41.38 39 ILE C CA 1
ATOM 5289 C C . ILE C 1 38 ? 105.278 23.793 1.149 1.00 42.70 39 ILE C C 1
ATOM 5290 O O . ILE C 1 38 ? 104.857 24.785 0.548 1.00 41.16 39 ILE C O 1
ATOM 5295 N N . GLY C 1 39 ? 106.547 23.630 1.508 1.00 42.93 40 GLY C N 1
ATOM 5296 C CA . GLY C 1 39 ? 107.545 24.636 1.214 1.00 44.40 40 GLY C CA 1
ATOM 5297 C C . GLY C 1 39 ? 108.718 24.433 2.146 1.00 46.55 40 GLY C C 1
ATOM 5298 O O . GLY C 1 39 ? 109.093 23.296 2.450 1.00 46.51 40 GLY C O 1
ATOM 5299 N N . SER C 1 40 ? 109.285 25.531 2.632 1.00 47.90 41 SER C N 1
ATOM 5300 C CA . SER C 1 40 ? 110.430 25.439 3.521 1.00 49.17 41 SER C CA 1
ATOM 5301 C C . SER C 1 40 ? 110.412 26.457 4.651 1.00 49.64 41 SER C C 1
ATOM 5302 O O . SER C 1 40 ? 109.806 27.528 4.542 1.00 49.39 41 SER C O 1
ATOM 5305 N N . ILE C 1 41 ? 111.092 26.099 5.735 1.00 49.92 42 ILE C N 1
ATOM 5306 C CA . ILE C 1 41 ? 111.230 26.955 6.903 1.00 49.55 42 ILE C CA 1
ATOM 5307 C C . ILE C 1 41 ? 112.693 27.372 6.892 1.00 50.36 42 ILE C C 1
ATOM 5308 O O . ILE C 1 41 ? 113.580 26.524 6.999 1.00 49.85 42 ILE C O 1
ATOM 5313 N N . SER C 1 42 ? 112.941 28.671 6.756 1.00 51.93 43 SER C N 1
ATOM 5314 C CA . SER C 1 42 ? 114.307 29.192 6.696 1.00 53.85 43 SER C CA 1
ATOM 5315 C C . SER C 1 42 ? 114.871 29.786 7.989 1.00 53.43 43 SER C C 1
ATOM 5316 O O . SER C 1 42 ? 114.137 30.314 8.828 1.00 53.98 43 SER C O 1
ATOM 5319 N N . ASN C 1 43 ? 116.192 29.692 8.122 1.00 53.25 44 ASN C N 1
ATOM 5320 C CA . ASN C 1 43 ? 116.931 30.216 9.270 1.00 52.05 44 ASN C CA 1
ATOM 5321 C C . ASN C 1 43 ? 118.112 30.991 8.696 1.00 52.38 44 ASN C C 1
ATOM 5322 O O . ASN C 1 43 ? 119.151 30.409 8.389 1.00 52.78 44 ASN C O 1
ATOM 5327 N N . SER C 1 44 ? 117.945 32.299 8.536 1.00 53.19 45 SER C N 1
ATOM 5328 C CA . SER C 1 44 ? 119.002 33.134 7.988 1.00 54.00 45 SER C CA 1
ATOM 5329 C C . SER C 1 44 ? 119.866 33.711 9.102 1.00 55.48 45 SER C C 1
ATOM 5330 O O . SER C 1 44 ? 120.478 34.768 8.939 1.00 54.92 45 SER C O 1
ATOM 5333 N N . GLY C 1 45 ? 119.919 33.011 10.232 1.00 56.09 46 GLY C N 1
ATOM 5334 C CA . GLY C 1 45 ? 120.718 33.484 11.350 1.00 57.52 46 GLY C CA 1
ATOM 5335 C C . GLY C 1 45 ? 122.041 32.760 11.531 1.00 57.93 46 GLY C C 1
ATOM 5336 O O . GLY C 1 45 ? 122.204 31.615 11.106 1.00 58.66 46 GLY C O 1
ATOM 5337 N N . THR C 1 46 ? 122.983 33.440 12.182 1.00 57.76 47 THR C N 1
ATOM 5338 C CA . THR C 1 46 ? 124.320 32.911 12.449 1.00 56.86 47 THR C CA 1
ATOM 5339 C C . THR C 1 46 ? 124.323 31.549 13.135 1.00 56.19 47 THR C C 1
ATOM 5340 O O . THR C 1 46 ? 125.249 30.753 12.944 1.00 56.36 47 THR C O 1
ATOM 5344 N N . ALA C 1 47 ? 123.294 31.285 13.935 1.00 54.53 48 ALA C N 1
ATOM 5345 C CA . ALA C 1 47 ? 123.204 30.022 14.660 1.00 52.92 48 ALA C CA 1
ATOM 5346 C C . ALA C 1 47 ? 121.987 29.177 14.291 1.00 52.02 48 ALA C C 1
ATOM 5347 O O . ALA C 1 47 ? 120.945 29.701 13.882 1.00 50.23 48 ALA C O 1
ATOM 5349 N N . ALA C 1 48 ? 122.134 27.863 14.447 1.00 50.95 49 ALA C N 1
ATOM 5350 C CA . ALA C 1 48 ? 121.057 26.924 14.158 1.00 49.93 49 ALA C CA 1
ATOM 5351 C C . ALA C 1 48 ? 119.913 27.238 15.110 1.00 50.46 49 ALA C C 1
ATOM 5352 O O . ALA C 1 48 ? 120.144 27.613 16.266 1.00 50.54 49 ALA C O 1
ATOM 5354 N N . VAL C 1 49 ? 118.683 27.099 14.622 1.00 49.34 50 VAL C N 1
ATOM 5355 C CA . VAL C 1 49 ? 117.509 27.369 15.437 1.00 48.08 50 VAL C CA 1
ATOM 5356 C C . VAL C 1 49 ? 116.685 26.106 15.597 1.00 48.10 50 VAL C C 1
ATOM 5357 O O . VAL C 1 49 ? 116.351 25.439 14.619 1.00 50.00 50 VAL C O 1
ATOM 5361 N N . THR C 1 50 ? 116.368 25.770 16.837 1.00 46.90 51 THR C N 1
ATOM 5362 C CA . THR C 1 50 ? 115.566 24.592 17.107 1.00 45.98 51 THR C CA 1
ATOM 5363 C C . THR C 1 50 ? 114.100 25.002 16.984 1.00 44.51 51 THR C C 1
ATOM 5364 O O . THR C 1 50 ? 113.674 25.987 17.591 1.00 45.03 51 THR C O 1
ATOM 5368 N N . LEU C 1 51 ? 113.341 24.261 16.179 1.00 42.03 52 LEU C N 1
ATOM 5369 C CA . LEU C 1 51 ? 111.919 24.544 15.980 1.00 39.90 52 LEU C CA 1
ATOM 5370 C C . LEU C 1 51 ? 111.091 24.162 17.210 1.00 38.24 52 LEU C C 1
ATOM 5371 O O . LEU C 1 51 ? 111.486 23.307 18.001 1.00 38.25 52 LEU C O 1
ATOM 5376 N N . PRO C 1 52 ? 109.922 24.791 17.380 1.00 38.44 53 PRO C N 1
ATOM 5377 C CA . PRO C 1 52 ? 109.057 24.501 18.530 1.00 38.34 53 PRO C CA 1
ATOM 5378 C C . PRO C 1 52 ? 108.626 23.049 18.701 1.00 39.21 53 PRO C C 1
ATOM 5379 O O . PRO C 1 52 ? 108.804 22.227 17.807 1.00 39.82 53 PRO C O 1
ATOM 5383 N N . SER C 1 53 ? 108.072 22.735 19.866 1.00 39.18 54 SER C N 1
ATOM 5384 C CA . SER C 1 53 ? 107.617 21.378 20.149 1.00 42.18 54 SER C CA 1
ATOM 5385 C C . SER C 1 53 ? 106.163 21.182 19.711 1.00 40.17 54 SER C C 1
ATOM 5386 O O . SER C 1 53 ? 105.536 22.111 19.198 1.00 39.83 54 SER C O 1
ATOM 5389 N N . ALA C 1 54 ? 105.634 19.976 19.909 1.00 37.87 55 ALA C N 1
ATOM 5390 C CA . ALA C 1 54 ? 104.248 19.698 19.544 1.00 38.11 55 ALA C CA 1
ATOM 5391 C C . ALA C 1 54 ? 103.411 20.793 20.190 1.00 37.11 55 ALA C C 1
ATOM 5392 O O . ALA C 1 54 ? 103.748 21.263 21.281 1.00 36.68 55 ALA C O 1
ATOM 5394 N N . PRO C 1 55 ? 102.290 21.187 19.558 1.00 35.96 56 PRO C N 1
ATOM 5395 C CA . PRO C 1 55 ? 101.678 20.738 18.299 1.00 35.94 56 PRO C CA 1
ATOM 5396 C C . PRO C 1 55 ? 102.255 21.229 16.966 1.00 36.12 56 PRO C C 1
ATOM 5397 O O . PRO C 1 55 ? 101.615 21.057 15.927 1.00 37.56 56 PRO C O 1
ATOM 5401 N N . PHE C 1 56 ? 103.427 21.859 16.980 1.00 35.46 57 PHE C N 1
ATOM 5402 C CA . PHE C 1 56 ? 104.046 22.308 15.729 1.00 35.25 57 PHE C CA 1
ATOM 5403 C C . PHE C 1 56 ? 104.358 21.020 14.952 1.00 36.31 57 PHE C C 1
ATOM 5404 O O . PHE C 1 56 ? 104.607 19.979 15.564 1.00 36.02 57 PHE C O 1
ATOM 5412 N N . PRO C 1 57 ? 104.320 21.054 13.604 1.00 36.45 58 PRO C N 1
ATOM 5413 C CA . PRO C 1 57 ? 104.015 22.161 12.691 1.00 36.31 58 PRO C CA 1
ATOM 5414 C C . PRO C 1 57 ? 102.520 22.353 12.388 1.00 35.74 58 PRO C C 1
ATOM 5415 O O . PRO C 1 57 ? 102.159 23.178 11.555 1.00 37.33 58 PRO C O 1
ATOM 5419 N N . TYR C 1 58 ? 101.653 21.598 13.057 1.00 35.08 59 TYR C N 1
ATOM 5420 C CA . TYR C 1 58 ? 100.217 21.734 12.822 1.00 35.95 59 TYR C CA 1
ATOM 5421 C C . TYR C 1 58 ? 99.670 23.093 13.242 1.00 35.96 59 TYR C C 1
ATOM 5422 O O . TYR C 1 58 ? 98.746 23.609 12.614 1.00 34.23 59 TYR C O 1
ATOM 5431 N N . ASN C 1 59 ? 100.224 23.686 14.299 1.00 35.22 60 ASN C N 1
ATOM 5432 C CA . ASN C 1 59 ? 99.707 24.980 14.716 1.00 34.11 60 ASN C CA 1
ATOM 5433 C C . ASN C 1 59 ? 100.106 26.105 13.779 1.00 32.32 60 ASN C C 1
ATOM 5434 O O . ASN C 1 59 ? 99.811 27.270 14.036 1.00 32.32 60 ASN C O 1
ATOM 5439 N N . LEU C 1 60 ? 100.759 25.760 12.675 1.00 32.08 61 LEU C N 1
ATOM 5440 C CA . LEU C 1 60 ? 101.120 26.772 11.689 1.00 32.35 61 LEU C CA 1
ATOM 5441 C C . LEU C 1 60 ? 99.808 27.327 11.112 1.00 32.86 61 LEU C C 1
ATOM 5442 O O . LEU C 1 60 ? 99.776 28.365 10.439 1.00 32.77 61 LEU C O 1
ATOM 5447 N N . VAL C 1 61 ? 98.723 26.610 11.392 1.00 31.17 62 VAL C N 1
ATOM 5448 C CA . VAL C 1 61 ? 97.385 27.028 11.004 1.00 29.86 62 VAL C CA 1
ATOM 5449 C C . VAL C 1 61 ? 96.649 27.157 12.332 1.00 29.99 62 VAL C C 1
ATOM 5450 O O . VAL C 1 61 ? 96.662 26.226 13.146 1.00 31.13 62 VAL C O 1
ATOM 5454 N N . GLN C 1 62 ? 96.023 28.306 12.562 1.00 30.49 63 GLN C N 1
ATOM 5455 C CA . GLN C 1 62 ? 95.289 28.508 13.799 1.00 29.75 63 GLN C CA 1
ATOM 5456 C C . GLN C 1 62 ? 93.949 27.781 13.733 1.00 29.22 63 GLN C C 1
ATOM 5457 O O . GLN C 1 62 ? 93.650 26.950 14.588 1.00 29.79 63 GLN C O 1
ATOM 5463 N N . THR C 1 63 ? 93.136 28.085 12.725 1.00 29.90 64 THR C N 1
ATOM 5464 C CA . THR C 1 63 ? 91.849 27.405 12.602 1.00 29.45 64 THR C CA 1
ATOM 5465 C C . THR C 1 63 ? 91.418 27.147 11.164 1.00 29.67 64 THR C C 1
ATOM 5466 O O . THR C 1 63 ? 91.792 27.864 10.231 1.00 27.38 64 THR C O 1
ATOM 5470 N N . PHE C 1 64 ? 90.627 26.095 11.010 1.00 30.31 65 PHE C N 1
ATOM 5471 C CA . PHE C 1 64 ? 90.059 25.728 9.722 1.00 28.72 65 PHE C CA 1
ATOM 5472 C C . PHE C 1 64 ? 88.566 25.871 9.870 1.00 28.04 65 PHE C C 1
ATOM 5473 O O . PHE C 1 64 ? 87.984 25.391 10.842 1.00 27.97 65 PHE C O 1
ATOM 5481 N N . ASN C 1 65 ? 87.943 26.542 8.914 1.00 29.35 66 ASN C N 1
ATOM 5482 C CA . ASN C 1 65 ? 86.504 26.690 8.952 1.00 30.98 66 ASN C CA 1
ATOM 5483 C C . ASN C 1 65 ? 85.905 26.388 7.586 1.00 30.24 66 ASN C C 1
ATOM 5484 O O . ASN C 1 65 ? 86.153 27.101 6.611 1.00 31.15 66 ASN C O 1
ATOM 5489 N N . LEU C 1 66 ? 85.120 25.320 7.528 1.00 30.43 67 LEU C N 1
ATOM 5490 C CA . LEU C 1 66 ? 84.465 24.897 6.295 1.00 27.58 67 LEU C CA 1
ATOM 5491 C C . LEU C 1 66 ? 82.971 25.104 6.436 1.00 26.97 67 LEU C C 1
ATOM 5492 O O . LEU C 1 66 ? 82.318 24.444 7.243 1.00 30.00 67 LEU C O 1
ATOM 5497 N N . SER C 1 67 ? 82.426 26.024 5.655 1.00 27.45 68 SER C N 1
ATOM 5498 C CA . SER C 1 67 ? 81.001 26.296 5.729 1.00 29.52 68 SER C CA 1
ATOM 5499 C C . SER C 1 67 ? 80.411 26.577 4.354 1.00 29.94 68 SER C C 1
ATOM 5500 O O . SER C 1 67 ? 81.143 26.694 3.364 1.00 30.55 68 SER C O 1
ATOM 5503 N N . TYR C 1 68 ? 79.086 26.685 4.301 1.00 29.77 69 TYR C N 1
ATOM 5504 C CA . TYR C 1 68 ? 78.388 26.981 3.053 1.00 32.11 69 TYR C CA 1
ATOM 5505 C C . TYR C 1 68 ? 77.121 27.783 3.329 1.00 33.94 69 TYR C C 1
ATOM 5506 O O . TYR C 1 68 ? 76.622 27.809 4.453 1.00 33.89 69 TYR C O 1
ATOM 5515 N N . GLU C 1 69 ? 76.609 28.438 2.292 1.00 36.70 70 GLU C N 1
ATOM 5516 C CA . GLU C 1 69 ? 75.407 29.247 2.403 1.00 37.72 70 GLU C CA 1
ATOM 5517 C C . GLU C 1 69 ? 75.472 30.201 3.582 1.00 39.81 70 GLU C C 1
ATOM 5518 O O . GLU C 1 69 ? 74.459 30.500 4.217 1.00 39.83 70 GLU C O 1
ATOM 5524 N N . GLY C 1 70 ? 76.680 30.671 3.868 1.00 41.23 71 GLY C N 1
ATOM 5525 C CA . GLY C 1 70 ? 76.879 31.614 4.953 1.00 42.76 71 GLY C CA 1
ATOM 5526 C C . GLY C 1 70 ? 77.067 31.070 6.358 1.00 44.50 71 GLY C C 1
ATOM 5527 O O . GLY C 1 70 ? 78.161 31.137 6.915 1.00 45.80 71 GLY C O 1
ATOM 5528 N N . SER C 1 71 ? 76.006 30.521 6.938 1.00 44.23 72 SER C N 1
ATOM 5529 C CA . SER C 1 71 ? 76.073 30.030 8.306 1.00 44.33 72 SER C CA 1
ATOM 5530 C C . SER C 1 71 ? 76.146 28.524 8.507 1.00 42.92 72 SER C C 1
ATOM 5531 O O . SER C 1 71 ? 76.249 28.068 9.643 1.00 44.75 72 SER C O 1
ATOM 5534 N N . LYS C 1 72 ? 76.093 27.750 7.429 1.00 39.75 73 LYS C N 1
ATOM 5535 C CA . LYS C 1 72 ? 76.142 26.294 7.556 1.00 38.59 73 LYS C CA 1
ATOM 5536 C C . LYS C 1 72 ? 77.573 25.842 7.787 1.00 36.13 73 LYS C C 1
ATOM 5537 O O . LYS C 1 72 ? 78.411 25.933 6.894 1.00 36.89 73 LYS C O 1
ATOM 5543 N N . THR C 1 73 ? 77.844 25.341 8.986 1.00 32.59 74 THR C N 1
ATOM 5544 C CA . THR C 1 73 ? 79.185 24.912 9.331 1.00 30.40 74 THR C CA 1
ATOM 5545 C C . THR C 1 73 ? 79.365 23.405 9.294 1.00 28.65 74 THR C C 1
ATOM 5546 O O . THR C 1 73 ? 78.625 22.668 9.930 1.00 30.14 74 THR C O 1
ATOM 5550 N N . LEU C 1 74 ? 80.357 22.963 8.535 1.00 28.30 75 LEU C N 1
ATOM 5551 C CA . LEU C 1 74 ? 80.680 21.549 8.415 1.00 29.05 75 LEU C CA 1
ATOM 5552 C C . LEU C 1 74 ? 81.878 21.252 9.323 1.00 29.16 75 LEU C C 1
ATOM 5553 O O . LEU C 1 74 ? 81.872 20.275 10.076 1.00 28.96 75 LEU C O 1
ATOM 5558 N N . TYR C 1 75 ? 82.894 22.112 9.236 1.00 27.73 76 TYR C N 1
ATOM 5559 C CA . TYR C 1 75 ? 84.111 22.003 10.037 1.00 28.13 76 TYR C CA 1
ATOM 5560 C C . TYR C 1 75 ? 84.497 23.328 10.710 1.00 28.60 76 TYR C C 1
ATOM 5561 O O . TYR C 1 75 ? 84.476 24.390 10.090 1.00 26.31 76 TYR C O 1
ATOM 5570 N N . SER C 1 76 ? 84.852 23.243 11.989 1.00 29.69 77 SER C N 1
ATOM 5571 C CA . SER C 1 76 ? 85.303 24.390 12.777 1.00 29.08 77 SER C CA 1
ATOM 5572 C C . SER C 1 76 ? 86.293 23.751 13.733 1.00 29.20 77 SER C C 1
ATOM 5573 O O . SER C 1 76 ? 85.919 23.299 14.818 1.00 31.07 77 SER C O 1
ATOM 5576 N N . VAL C 1 77 ? 87.552 23.698 13.312 1.00 27.54 78 VAL C N 1
ATOM 5577 C CA . VAL C 1 77 ? 88.597 23.060 14.101 1.00 26.48 78 VAL C CA 1
ATOM 5578 C C . VAL C 1 77 ? 89.922 23.786 13.970 1.00 26.79 78 VAL C C 1
ATOM 5579 O O . VAL C 1 77 ? 90.166 24.478 12.981 1.00 28.09 78 VAL C O 1
ATOM 5583 N N . SER C 1 78 ? 90.788 23.623 14.965 1.00 27.74 79 SER C N 1
ATOM 5584 C CA . SER C 1 78 ? 92.091 24.267 14.904 1.00 27.70 79 SER C CA 1
ATOM 5585 C C . SER C 1 78 ? 92.997 23.406 14.040 1.00 29.29 79 SER C C 1
ATOM 5586 O O . SER C 1 78 ? 92.673 22.251 13.759 1.00 29.15 79 SER C O 1
ATOM 5589 N N . GLY C 1 79 ? 94.115 23.971 13.598 1.00 27.50 80 GLY C N 1
ATOM 5590 C CA . GLY C 1 79 ? 95.042 23.201 12.794 1.00 29.04 80 GLY C CA 1
ATOM 5591 C C . GLY C 1 79 ? 95.626 22.102 13.663 1.00 30.38 80 GLY C C 1
ATOM 5592 O O . GLY C 1 79 ? 95.967 21.017 13.189 1.00 27.63 80 GLY C O 1
ATOM 5593 N N . THR C 1 80 ? 95.721 22.395 14.955 1.00 29.96 81 THR C N 1
ATOM 5594 C CA . THR C 1 80 ? 96.253 21.462 15.933 1.00 31.13 81 THR C CA 1
ATOM 5595 C C . THR C 1 80 ? 95.331 20.274 16.139 1.00 30.47 81 THR C C 1
ATOM 5596 O O . THR C 1 80 ? 95.764 19.127 16.072 1.00 31.78 81 THR C O 1
ATOM 5600 N N . GLY C 1 81 ? 94.064 20.552 16.403 1.00 30.43 82 GLY C N 1
ATOM 5601 C CA . GLY C 1 81 ? 93.115 19.478 16.629 1.00 32.13 82 GLY C CA 1
ATOM 5602 C C . GLY C 1 81 ? 92.893 18.581 15.420 1.00 33.66 82 GLY C C 1
ATOM 5603 O O . GLY C 1 81 ? 92.802 17.362 15.554 1.00 32.97 82 GLY C O 1
ATOM 5604 N N . LEU C 1 82 ? 92.800 19.176 14.237 1.00 34.50 83 LEU C N 1
ATOM 5605 C CA . LEU C 1 82 ? 92.577 18.394 13.024 1.00 35.87 83 LEU C CA 1
ATOM 5606 C C . LEU C 1 82 ? 93.802 17.530 12.730 1.00 35.80 83 LEU C C 1
ATOM 5607 O O . LEU C 1 82 ? 93.674 16.342 12.401 1.00 35.59 83 LEU C O 1
ATOM 5612 N N . GLY C 1 83 ? 94.983 18.134 12.866 1.00 35.13 84 GLY C N 1
ATOM 5613 C CA . GLY C 1 83 ? 96.237 17.436 12.622 1.00 35.43 84 GLY C CA 1
ATOM 5614 C C . GLY C 1 83 ? 96.453 16.221 13.509 1.00 36.37 84 GLY C C 1
ATOM 5615 O O . GLY C 1 83 ? 96.917 15.180 13.046 1.00 37.40 84 GLY C O 1
ATOM 5616 N N . ILE C 1 84 ? 96.130 16.353 14.790 1.00 35.81 85 ILE C N 1
ATOM 5617 C CA . ILE C 1 84 ? 96.275 15.249 15.723 1.00 36.59 85 ILE C CA 1
ATOM 5618 C C . ILE C 1 84 ? 95.316 14.130 15.312 1.00 38.03 85 ILE C C 1
ATOM 5619 O O . ILE C 1 84 ? 95.607 12.943 15.490 1.00 37.39 85 ILE C O 1
ATOM 5624 N N . LEU C 1 85 ? 94.165 14.516 14.768 1.00 38.13 86 LEU C N 1
ATOM 5625 C CA . LEU C 1 85 ? 93.176 13.538 14.325 1.00 39.20 86 LEU C CA 1
ATOM 5626 C C . LEU C 1 85 ? 93.798 12.784 13.156 1.00 38.95 86 LEU C C 1
ATOM 5627 O O . LEU C 1 85 ? 93.663 11.570 13.047 1.00 39.84 86 LEU C O 1
ATOM 5640 N N . TYR C 1 87 ? 96.992 12.313 12.589 1.00 37.63 88 TYR C N 1
ATOM 5641 C CA . TYR C 1 87 ? 98.018 11.430 13.136 1.00 37.86 88 TYR C CA 1
ATOM 5642 C C . TYR C 1 87 ? 97.412 10.084 13.547 1.00 39.20 88 TYR C C 1
ATOM 5643 O O . TYR C 1 87 ? 97.936 9.027 13.208 1.00 38.08 88 TYR C O 1
ATOM 5652 N N . TYR C 1 88 ? 96.304 10.129 14.278 1.00 40.52 89 TYR C N 1
ATOM 5653 C CA . TYR C 1 88 ? 95.640 8.914 14.731 1.00 42.64 89 TYR C CA 1
ATOM 5654 C C . TYR C 1 88 ? 94.942 8.119 13.622 1.00 43.50 89 TYR C C 1
ATOM 5655 O O . TYR C 1 88 ? 94.982 6.884 13.615 1.00 44.48 89 TYR C O 1
ATOM 5664 N N . THR C 1 89 ? 94.313 8.812 12.679 1.00 43.80 90 THR C N 1
ATOM 5665 C CA . THR C 1 89 ? 93.609 8.117 11.606 1.00 44.42 90 THR C CA 1
ATOM 5666 C C . THR C 1 89 ? 94.508 7.626 10.471 1.00 45.34 90 THR C C 1
ATOM 5667 O O . THR C 1 89 ? 94.043 6.950 9.553 1.00 46.93 90 THR C O 1
ATOM 5671 N N . THR C 1 90 ? 95.795 7.947 10.533 1.00 45.33 91 THR C N 1
ATOM 5672 C CA . THR C 1 90 ? 96.719 7.508 9.492 1.00 44.79 91 THR C CA 1
ATOM 5673 C C . THR C 1 90 ? 97.875 6.697 10.068 1.00 45.48 91 THR C C 1
ATOM 5674 O O . THR C 1 90 ? 98.960 6.655 9.491 1.00 46.61 91 THR C O 1
ATOM 5678 N N . LYS C 1 91 ? 97.630 6.051 11.204 1.00 46.69 92 LYS C N 1
ATOM 5679 C CA . LYS C 1 91 ? 98.646 5.247 11.879 1.00 49.52 92 LYS C CA 1
ATOM 5680 C C . LYS C 1 91 ? 99.954 6.012 12.071 1.00 50.31 92 LYS C C 1
ATOM 5681 O O . LYS C 1 91 ? 101.017 5.406 12.210 1.00 51.19 92 LYS C O 1
ATOM 5687 N N . GLY C 1 92 ? 99.873 7.341 12.073 1.00 49.98 93 GLY C N 1
ATOM 5688 C CA . GLY C 1 92 ? 101.057 8.160 12.263 1.00 49.60 93 GLY C CA 1
ATOM 5689 C C . GLY C 1 92 ? 101.818 8.475 10.987 1.00 49.87 93 GLY C C 1
ATOM 5690 O O . GLY C 1 92 ? 102.937 8.989 11.036 1.00 49.42 93 GLY C O 1
ATOM 5691 N N . GLN C 1 93 ? 101.213 8.190 9.840 1.00 49.52 94 GLN C N 1
ATOM 5692 C CA . GLN C 1 93 ? 101.875 8.437 8.565 1.00 50.00 94 GLN C CA 1
ATOM 5693 C C . GLN C 1 93 ? 101.725 9.857 8.040 1.00 49.03 94 GLN C C 1
ATOM 5694 O O . GLN C 1 93 ? 102.652 10.399 7.437 1.00 49.64 94 GLN C O 1
ATOM 5700 N N . ASN C 1 94 ? 100.555 10.446 8.264 1.00 48.63 95 ASN C N 1
ATOM 5701 C CA . ASN C 1 94 ? 100.255 11.798 7.803 1.00 47.38 95 ASN C CA 1
ATOM 5702 C C . ASN C 1 94 ? 101.487 12.690 7.745 1.00 47.04 95 ASN C C 1
ATOM 5703 O O . ASN C 1 94 ? 102.227 12.806 8.723 1.00 48.63 95 ASN C O 1
ATOM 5708 N N . PRO C 1 95 ? 101.725 13.332 6.591 1.00 47.38 96 PRO C N 1
ATOM 5709 C CA . PRO C 1 95 ? 102.872 14.224 6.388 1.00 47.45 96 PRO C CA 1
ATOM 5710 C C . PRO C 1 95 ? 102.872 15.424 7.338 1.00 47.88 96 PRO C C 1
ATOM 5711 O O . PRO C 1 95 ? 101.957 16.251 7.308 1.00 47.91 96 PRO C O 1
ATOM 5715 N N . ALA C 1 96 ? 103.909 15.519 8.165 1.00 47.50 97 ALA C N 1
ATOM 5716 C CA . ALA C 1 96 ? 104.035 16.614 9.123 1.00 46.84 97 ALA C CA 1
ATOM 5717 C C . ALA C 1 96 ? 105.506 16.983 9.316 1.00 47.19 97 ALA C C 1
ATOM 5718 O O . ALA C 1 96 ? 106.072 16.783 10.393 1.00 48.31 97 ALA C O 1
ATOM 5720 N N . TYR C 1 97 ? 106.113 17.522 8.263 1.00 47.97 98 TYR C N 1
ATOM 5721 C CA . TYR C 1 97 ? 107.514 17.931 8.276 1.00 46.82 98 TYR C CA 1
ATOM 5722 C C . TYR C 1 97 ? 107.599 19.451 8.347 1.00 45.55 98 TYR C C 1
ATOM 5723 O O . TYR C 1 97 ? 106.822 20.144 7.688 1.00 44.26 98 TYR C O 1
ATOM 5732 N N . PRO C 1 98 ? 108.552 19.992 9.134 1.00 43.97 99 PRO C N 1
ATOM 5733 C CA . PRO C 1 98 ? 109.548 19.290 9.953 1.00 42.90 99 PRO C CA 1
ATOM 5734 C C . PRO C 1 98 ? 108.920 18.788 11.244 1.00 43.71 99 PRO C C 1
ATOM 5735 O O . PRO C 1 98 ? 107.920 19.340 11.704 1.00 43.79 99 PRO C O 1
ATOM 5739 N N . ALA C 1 99 ? 109.503 17.751 11.833 1.00 42.64 100 ALA C N 1
ATOM 5740 C CA . ALA C 1 99 ? 108.968 17.222 13.081 1.00 43.95 100 ALA C CA 1
ATOM 5741 C C . ALA C 1 99 ? 109.313 18.167 14.230 1.00 44.07 100 ALA C C 1
ATOM 5742 O O . ALA C 1 99 ? 110.300 18.901 14.167 1.00 44.83 100 ALA C O 1
ATOM 5744 N N . PRO C 1 100 ? 108.498 18.164 15.294 1.00 43.72 101 PRO C N 1
ATOM 5745 C CA . PRO C 1 100 ? 108.729 19.023 16.458 1.00 45.29 101 PRO C CA 1
ATOM 5746 C C . PRO C 1 100 ? 110.150 18.842 16.999 1.00 47.32 101 PRO C C 1
ATOM 5747 O O . PRO C 1 100 ? 110.650 17.719 17.077 1.00 46.94 101 PRO C O 1
ATOM 5751 N N . GLY C 1 101 ? 110.795 19.945 17.372 1.00 49.03 102 GLY C N 1
ATOM 5752 C CA . GLY C 1 101 ? 112.144 19.862 17.906 1.00 50.12 102 GLY C CA 1
ATOM 5753 C C . GLY C 1 101 ? 113.217 19.932 16.833 1.00 51.53 102 GLY C C 1
ATOM 5754 O O . GLY C 1 101 ? 114.380 20.204 17.128 1.00 51.36 102 GLY C O 1
ATOM 5755 N N . THR C 1 102 ? 112.832 19.687 15.585 1.00 51.64 103 THR C N 1
ATOM 5756 C CA . THR C 1 102 ? 113.780 19.729 14.474 1.00 51.77 103 THR C CA 1
ATOM 5757 C C . THR C 1 102 ? 114.623 20.999 14.502 1.00 51.58 103 THR C C 1
ATOM 5758 O O . THR C 1 102 ? 114.141 22.067 14.881 1.00 52.19 103 THR C O 1
ATOM 5762 N N . SER C 1 103 ? 115.886 20.871 14.107 1.00 51.00 104 SER C N 1
ATOM 5763 C CA . SER C 1 103 ? 116.800 22.005 14.082 1.00 51.47 104 SER C CA 1
ATOM 5764 C C . SER C 1 103 ? 117.006 22.495 12.661 1.00 51.13 104 SER C C 1
ATOM 5765 O O . SER C 1 103 ? 117.117 21.693 11.736 1.00 52.43 104 SER C O 1
ATOM 5768 N N . VAL C 1 104 ? 117.046 23.812 12.491 1.00 51.08 105 VAL C N 1
ATOM 5769 C CA . VAL C 1 104 ? 117.266 24.407 11.176 1.00 51.10 105 VAL C CA 1
ATOM 5770 C C . VAL C 1 104 ? 118.657 25.029 11.214 1.00 52.18 105 VAL C C 1
ATOM 5771 O O . VAL C 1 104 ? 118.860 26.082 11.821 1.00 53.53 105 VAL C O 1
ATOM 5775 N N . PRO C 1 105 ? 119.634 24.385 10.562 1.00 52.43 106 PRO C N 1
ATOM 5776 C CA . PRO C 1 105 ? 121.005 24.911 10.556 1.00 52.23 106 PRO C CA 1
ATOM 5777 C C . PRO C 1 105 ? 121.070 26.387 10.198 1.00 52.06 106 PRO C C 1
ATOM 5778 O O . PRO C 1 105 ? 120.210 26.895 9.477 1.00 52.02 106 PRO C O 1
ATOM 5782 N N . ALA C 1 106 ? 122.090 27.068 10.714 1.00 52.45 107 ALA C N 1
ATOM 5783 C CA . ALA C 1 106 ? 122.286 28.492 10.457 1.00 53.37 107 ALA C CA 1
ATOM 5784 C C . ALA C 1 106 ? 122.371 28.726 8.956 1.00 54.03 107 ALA C C 1
ATOM 5785 O O . ALA C 1 106 ? 122.974 27.930 8.234 1.00 55.52 107 ALA C O 1
ATOM 5787 N N . SER C 1 107 ? 121.762 29.816 8.494 1.00 55.16 108 SER C N 1
ATOM 5788 C CA . SER C 1 107 ? 121.737 30.150 7.071 1.00 55.63 108 SER C CA 1
ATOM 5789 C C . SER C 1 107 ? 121.253 28.943 6.268 1.00 56.19 108 SER C C 1
ATOM 5790 O O . SER C 1 107 ? 121.514 28.833 5.066 1.00 56.61 108 SER C O 1
ATOM 5793 N N . GLY C 1 108 ? 120.537 28.048 6.948 1.00 55.97 109 GLY C N 1
ATOM 5794 C CA . GLY C 1 108 ? 120.031 26.848 6.309 1.00 55.07 109 GLY C CA 1
ATOM 5795 C C . GLY C 1 108 ? 118.601 26.950 5.816 1.00 54.74 109 GLY C C 1
ATOM 5796 O O . GLY C 1 108 ? 118.079 28.043 5.591 1.00 54.97 109 GLY C O 1
ATOM 5797 N N . SER C 1 109 ? 117.967 25.794 5.645 1.00 54.09 110 SER C N 1
ATOM 5798 C CA . SER C 1 109 ? 116.593 25.727 5.170 1.00 52.39 110 SER C CA 1
ATOM 5799 C C . SER C 1 109 ? 116.102 24.306 5.399 1.00 51.29 110 SER C C 1
ATOM 5800 O O . SER C 1 109 ? 116.859 23.353 5.222 1.00 51.79 110 SER C O 1
ATOM 5803 N N . VAL C 1 110 ? 114.843 24.165 5.806 1.00 50.34 111 VAL C N 1
ATOM 5804 C CA . VAL C 1 110 ? 114.261 22.848 6.062 1.00 48.29 111 VAL C CA 1
ATOM 5805 C C . VAL C 1 110 ? 112.905 22.684 5.374 1.00 48.17 111 VAL C C 1
ATOM 5806 O O . VAL C 1 110 ? 112.114 23.624 5.301 1.00 48.27 111 VAL C O 1
ATOM 5810 N N . ASN C 1 111 ? 112.636 21.483 4.874 1.00 47.48 112 ASN C N 1
ATOM 5811 C CA . ASN C 1 111 ? 111.378 21.221 4.186 1.00 46.31 112 ASN C CA 1
ATOM 5812 C C . ASN C 1 111 ? 110.161 21.237 5.107 1.00 44.80 112 ASN C C 1
ATOM 5813 O O . ASN C 1 111 ? 110.179 20.664 6.203 1.00 45.43 112 ASN C O 1
ATOM 5818 N N . LEU C 1 112 ? 109.109 21.904 4.650 1.00 41.88 113 LEU C N 1
ATOM 5819 C CA . LEU C 1 112 ? 107.856 21.981 5.386 1.00 40.16 113 LEU C CA 1
ATOM 5820 C C . LEU C 1 112 ? 106.797 21.290 4.526 1.00 40.49 113 LEU C C 1
ATOM 5821 O O . LEU C 1 112 ? 106.618 21.621 3.348 1.00 40.43 113 LEU C O 1
ATOM 5826 N N . ASN C 1 113 ? 106.100 20.330 5.119 1.00 39.56 114 ASN C N 1
ATOM 5827 C CA . ASN C 1 113 ? 105.070 19.594 4.415 1.00 39.21 114 ASN C CA 1
ATOM 5828 C C . ASN C 1 113 ? 104.074 19.037 5.424 1.00 39.42 114 ASN C C 1
ATOM 5829 O O . ASN C 1 113 ? 104.334 18.025 6.081 1.00 40.18 114 ASN C O 1
ATOM 5834 N N . VAL C 1 114 ? 102.929 19.703 5.537 1.00 40.60 115 VAL C N 1
ATOM 5835 C CA . VAL C 1 114 ? 101.885 19.300 6.474 1.00 41.07 115 VAL C CA 1
ATOM 5836 C C . VAL C 1 114 ? 100.562 19.092 5.736 1.00 41.39 115 VAL C C 1
ATOM 5837 O O . VAL C 1 114 ? 100.203 19.873 4.854 1.00 41.66 115 VAL C O 1
ATOM 5849 N N . TRP C 1 116 ? 96.251 18.094 5.926 1.00 38.64 117 TRP C N 1
ATOM 5850 C CA . TRP C 1 116 ? 94.994 17.979 6.656 1.00 37.59 117 TRP C CA 1
ATOM 5851 C C . TRP C 1 116 ? 93.944 17.527 5.639 1.00 36.69 117 TRP C C 1
ATOM 5852 O O . TRP C 1 116 ? 94.027 17.869 4.461 1.00 32.98 117 TRP C O 1
ATOM 5863 N N . GLU C 1 117 ? 92.956 16.767 6.095 1.00 38.57 118 GLU C N 1
ATOM 5864 C CA . GLU C 1 117 ? 91.898 16.317 5.202 1.00 39.37 118 GLU C CA 1
ATOM 5865 C C . GLU C 1 117 ? 90.528 16.431 5.839 1.00 39.40 118 GLU C C 1
ATOM 5866 O O . GLU C 1 117 ? 90.346 16.129 7.014 1.00 38.14 118 GLU C O 1
ATOM 5872 N N . PHE C 1 118 ? 89.563 16.876 5.044 1.00 39.20 119 PHE C N 1
ATOM 5873 C CA . PHE C 1 118 ? 88.206 17.027 5.522 1.00 39.18 119 PHE C CA 1
ATOM 5874 C C . PHE C 1 118 ? 87.299 16.031 4.829 1.00 40.81 119 PHE C C 1
ATOM 5875 O O . PHE C 1 118 ? 87.112 16.077 3.611 1.00 40.60 119 PHE C O 1
ATOM 5883 N N . ASP C 1 119 ? 86.751 15.120 5.621 1.00 41.13 120 ASP C N 1
ATOM 5884 C CA . ASP C 1 119 ? 85.837 14.111 5.120 1.00 41.48 120 ASP C CA 1
ATOM 5885 C C . ASP C 1 119 ? 84.445 14.739 5.069 1.00 40.64 120 ASP C C 1
ATOM 5886 O O . ASP C 1 119 ? 83.880 15.088 6.105 1.00 39.67 120 ASP C O 1
ATOM 5891 N N . LEU C 1 120 ? 83.904 14.893 3.862 1.00 39.43 121 LEU C N 1
ATOM 5892 C CA . LEU C 1 120 ? 82.578 15.478 3.687 1.00 39.53 121 LEU C CA 1
ATOM 5893 C C . LEU C 1 120 ? 81.510 14.425 3.416 1.00 39.92 121 LEU C C 1
ATOM 5894 O O . LEU C 1 120 ? 80.416 14.756 2.956 1.00 39.81 121 LEU C O 1
ATOM 5899 N N . ALA C 1 121 ? 81.819 13.168 3.724 1.00 39.65 122 ALA C N 1
ATOM 5900 C CA . ALA C 1 121 ? 80.892 12.071 3.474 1.00 40.48 122 ALA C CA 1
ATOM 5901 C C . ALA C 1 121 ? 80.661 12.132 1.971 1.00 40.55 122 ALA C C 1
ATOM 5902 O O . ALA C 1 121 ? 81.562 11.830 1.190 1.00 43.07 122 ALA C O 1
ATOM 5904 N N . ARG C 1 122 ? 79.463 12.524 1.565 1.00 38.19 123 ARG C N 1
ATOM 5905 C CA . ARG C 1 122 ? 79.166 12.680 0.152 1.00 39.63 123 ARG C CA 1
ATOM 5906 C C . ARG C 1 122 ? 78.275 13.899 0.121 1.00 36.52 123 ARG C C 1
ATOM 5907 O O . ARG C 1 122 ? 77.055 13.797 0.085 1.00 40.09 123 ARG C O 1
ATOM 5915 N N . PHE C 1 123 ? 78.916 15.059 0.168 1.00 36.37 124 PHE C N 1
ATOM 5916 C CA . PHE C 1 123 ? 78.245 16.350 0.199 1.00 34.51 124 PHE C CA 1
ATOM 5917 C C . PHE C 1 123 ? 77.639 16.774 -1.138 1.00 35.25 124 PHE C C 1
ATOM 5918 O O . PHE C 1 123 ? 78.318 16.788 -2.165 1.00 36.29 124 PHE C O 1
ATOM 5926 N N . PRO C 1 124 ? 76.342 17.123 -1.137 1.00 35.78 125 PRO C N 1
ATOM 5927 C CA . PRO C 1 124 ? 75.630 17.554 -2.346 1.00 35.59 125 PRO C CA 1
ATOM 5928 C C . PRO C 1 124 ? 76.003 18.983 -2.731 1.00 35.83 125 PRO C C 1
ATOM 5929 O O . PRO C 1 124 ? 75.150 19.873 -2.768 1.00 37.04 125 PRO C O 1
ATOM 5933 N N . ALA C 1 125 ? 77.282 19.188 -3.026 1.00 34.82 126 ALA C N 1
ATOM 5934 C CA . ALA C 1 125 ? 77.801 20.504 -3.379 1.00 35.09 126 ALA C CA 1
ATOM 5935 C C . ALA C 1 125 ? 77.056 21.221 -4.495 1.00 36.34 126 ALA C C 1
ATOM 5936 O O . ALA C 1 125 ? 76.940 22.445 -4.476 1.00 37.70 126 ALA C O 1
ATOM 5938 N N . THR C 1 126 ? 76.555 20.466 -5.469 1.00 37.47 127 THR C N 1
ATOM 5939 C CA . THR C 1 126 ? 75.846 21.053 -6.601 1.00 36.47 127 THR C CA 1
ATOM 5940 C C . THR C 1 126 ? 74.496 21.642 -6.220 1.00 38.57 127 THR C C 1
ATOM 5941 O O . THR C 1 126 ? 73.924 22.427 -6.975 1.00 38.31 127 THR C O 1
ATOM 5953 N N . VAL C 1 128 ? 73.928 23.285 -3.159 1.00 39.95 129 VAL C N 1
ATOM 5954 C CA . VAL C 1 128 ? 74.064 24.349 -2.173 1.00 39.94 129 VAL C CA 1
ATOM 5955 C C . VAL C 1 128 ? 74.802 25.527 -2.792 1.00 40.40 129 VAL C C 1
ATOM 5956 O O . VAL C 1 128 ? 75.158 25.499 -3.968 1.00 39.73 129 VAL C O 1
ATOM 5960 N N . GLN C 1 129 ? 75.020 26.571 -2.007 1.00 40.70 130 GLN C N 1
ATOM 5961 C CA . GLN C 1 129 ? 75.727 27.730 -2.518 1.00 42.19 130 GLN C CA 1
ATOM 5962 C C . GLN C 1 129 ? 76.927 28.117 -1.661 1.00 40.78 130 GLN C C 1
ATOM 5963 O O . GLN C 1 129 ? 77.018 27.747 -0.493 1.00 39.38 130 GLN C O 1
ATOM 5969 N N . ASN C 1 130 ? 77.845 28.853 -2.278 1.00 39.24 131 ASN C N 1
ATOM 5970 C CA . ASN C 1 130 ? 79.065 29.344 -1.650 1.00 39.05 131 ASN C CA 1
ATOM 5971 C C . ASN C 1 130 ? 79.720 28.499 -0.565 1.00 36.96 131 ASN C C 1
ATOM 5972 O O . ASN C 1 130 ? 79.560 28.762 0.625 1.00 36.65 131 ASN C O 1
ATOM 5977 N N . ILE C 1 131 ? 80.466 27.485 -0.987 1.00 35.15 132 ILE C N 1
ATOM 5978 C CA . ILE C 1 131 ? 81.185 26.642 -0.048 1.00 32.70 132 ILE C CA 1
ATOM 5979 C C . ILE C 1 131 ? 82.491 27.387 0.179 1.00 32.82 132 ILE C C 1
ATOM 5980 O O . ILE C 1 131 ? 83.173 27.750 -0.780 1.00 32.81 132 ILE C O 1
ATOM 5985 N N . ILE C 1 132 ? 82.838 27.625 1.438 1.00 31.87 133 ILE C N 1
ATOM 5986 C CA . ILE C 1 132 ? 84.064 28.353 1.739 1.00 30.79 133 ILE C CA 1
ATOM 5987 C C . ILE C 1 132 ? 84.927 27.697 2.806 1.00 30.79 133 ILE C C 1
ATOM 5988 O O . ILE C 1 132 ? 84.456 27.376 3.901 1.00 31.09 133 ILE C O 1
ATOM 5993 N N . LEU C 1 133 ? 86.187 27.466 2.456 1.00 30.84 134 LEU C N 1
ATOM 5994 C CA . LEU C 1 133 ? 87.149 26.888 3.386 1.00 31.76 134 LEU C CA 1
ATOM 5995 C C . LEU C 1 133 ? 88.014 28.057 3.817 1.00 31.27 134 LEU C C 1
ATOM 5996 O O . LEU C 1 133 ? 88.765 28.604 3.009 1.00 32.36 134 LEU C O 1
ATOM 6001 N N . SER C 1 134 ? 87.884 28.459 5.075 1.00 31.33 135 SER C N 1
ATOM 6002 C CA . SER C 1 134 ? 88.678 29.566 5.599 1.00 31.06 135 SER C CA 1
ATOM 6003 C C . SER C 1 134 ? 89.853 29.039 6.401 1.00 28.97 135 SER C C 1
ATOM 6004 O O . SER C 1 134 ? 89.676 28.277 7.354 1.00 29.63 135 SER C O 1
ATOM 6007 N N . ILE C 1 135 ? 91.055 29.430 5.993 1.00 29.60 136 ILE C N 1
ATOM 6008 C CA . ILE C 1 135 ? 92.265 29.032 6.693 1.00 30.45 136 ILE C CA 1
ATOM 6009 C C . ILE C 1 135 ? 92.806 30.259 7.415 1.00 30.72 136 ILE C C 1
ATOM 6010 O O . ILE C 1 135 ? 93.213 31.229 6.775 1.00 31.76 136 ILE C O 1
ATOM 6015 N N . LEU C 1 136 ? 92.775 30.232 8.743 1.00 30.24 137 LEU C N 1
ATOM 6016 C CA . LEU C 1 136 ? 93.325 31.338 9.523 1.00 28.82 137 LEU C CA 1
ATOM 6017 C C . LEU C 1 136 ? 94.682 30.814 9.961 1.00 25.76 137 LEU C C 1
ATOM 6018 O O . LEU C 1 136 ? 94.772 29.917 10.794 1.00 26.72 137 LEU C O 1
ATOM 6023 N N . THR C 1 137 ? 95.736 31.349 9.365 1.00 26.56 138 THR C N 1
ATOM 6024 C CA . THR C 1 137 ? 97.085 30.900 9.676 1.00 27.55 138 THR C CA 1
ATOM 6025 C C . THR C 1 137 ? 97.532 31.326 11.068 1.00 29.33 138 THR C C 1
ATOM 6026 O O . THR C 1 137 ? 96.990 32.269 11.644 1.00 29.54 138 THR C O 1
ATOM 6030 N N . GLY C 1 138 ? 98.524 30.617 11.595 1.00 29.84 139 GLY C N 1
ATOM 6031 C CA . GLY C 1 138 ? 99.054 30.933 12.908 1.00 31.86 139 GLY C CA 1
ATOM 6032 C C . GLY C 1 138 ? 100.234 31.887 12.824 1.00 32.52 139 GLY C C 1
ATOM 6033 O O . GLY C 1 138 ? 100.323 32.716 11.917 1.00 32.17 139 GLY C O 1
ATOM 6034 N N . GLN C 1 139 ? 101.154 31.767 13.771 1.00 34.38 140 GLN C N 1
ATOM 6035 C CA . GLN C 1 139 ? 102.319 32.635 13.798 1.00 36.13 140 GLN C CA 1
ATOM 6036 C C . GLN C 1 139 ? 103.597 31.878 13.461 1.00 37.34 140 GLN C C 1
ATOM 6037 O O . GLN C 1 139 ? 103.698 30.668 13.689 1.00 36.82 140 GLN C O 1
ATOM 6043 N N . ALA C 1 140 ? 104.573 32.601 12.919 1.00 38.72 141 ALA C N 1
ATOM 6044 C CA . ALA C 1 140 ? 105.856 32.010 12.561 1.00 40.13 141 ALA C CA 1
ATOM 6045 C C . ALA C 1 140 ? 106.646 31.702 13.829 1.00 41.62 141 ALA C C 1
ATOM 6046 O O . ALA C 1 140 ? 106.580 32.447 14.808 1.00 41.59 141 ALA C O 1
ATOM 6048 N N . PRO C 1 141 ? 107.385 30.583 13.836 1.00 43.14 142 PRO C N 1
ATOM 6049 C CA . PRO C 1 141 ? 108.181 30.214 15.007 1.00 44.60 142 PRO C CA 1
ATOM 6050 C C . PRO C 1 141 ? 109.278 31.253 15.170 1.00 45.35 142 PRO C C 1
ATOM 6051 O O . PRO C 1 141 ? 109.617 31.958 14.217 1.00 46.72 142 PRO C O 1
ATOM 6055 N N . SER C 1 142 ? 109.834 31.353 16.368 1.00 46.22 143 SER C N 1
ATOM 6056 C CA . SER C 1 142 ? 110.882 32.331 16.613 1.00 47.31 143 SER C CA 1
ATOM 6057 C C . SER C 1 142 ? 112.162 32.013 15.843 1.00 46.90 143 SER C C 1
ATOM 6058 O O . SER C 1 142 ? 112.611 30.863 15.809 1.00 45.84 143 SER C O 1
ATOM 6061 N N . GLY C 1 143 ? 112.730 33.036 15.210 1.00 46.98 144 GLY C N 1
ATOM 6062 C CA . GLY C 1 143 ? 113.977 32.866 14.482 1.00 49.02 144 GLY C CA 1
ATOM 6063 C C . GLY C 1 143 ? 113.947 32.259 13.092 1.00 50.05 144 GLY C C 1
ATOM 6064 O O . GLY C 1 143 ? 114.986 32.180 12.435 1.00 50.96 144 GLY C O 1
ATOM 6065 N N . VAL C 1 144 ? 112.783 31.824 12.627 1.00 50.27 145 VAL C N 1
ATOM 6066 C CA . VAL C 1 144 ? 112.710 31.239 11.293 1.00 50.59 145 VAL C CA 1
ATOM 6067 C C . VAL C 1 144 ? 111.679 31.912 10.410 1.00 50.65 145 VAL C C 1
ATOM 6068 O O . VAL C 1 144 ? 110.698 32.476 10.891 1.00 51.59 145 VAL C O 1
ATOM 6072 N N . SER C 1 145 ? 111.926 31.849 9.107 1.00 51.06 146 SER C N 1
ATOM 6073 C CA . SER C 1 145 ? 111.036 32.428 8.111 1.00 51.59 146 SER C CA 1
ATOM 6074 C C . SER C 1 145 ? 110.270 31.276 7.460 1.00 50.47 146 SER C C 1
ATOM 6075 O O . SER C 1 145 ? 110.795 30.173 7.331 1.00 49.57 146 SER C O 1
ATOM 6078 N N . ILE C 1 146 ? 109.029 31.525 7.058 1.00 50.13 147 ILE C N 1
ATOM 6079 C CA . ILE C 1 146 ? 108.231 30.485 6.416 1.00 48.45 147 ILE C CA 1
ATOM 6080 C C . ILE C 1 146 ? 107.948 30.821 4.957 1.00 48.12 147 ILE C C 1
ATOM 6081 O O . ILE C 1 146 ? 107.427 31.891 4.637 1.00 48.60 147 ILE C O 1
ATOM 6086 N N . ASN C 1 147 ? 108.324 29.903 4.075 1.00 48.11 148 ASN C N 1
ATOM 6087 C CA . ASN C 1 147 ? 108.109 30.070 2.642 1.00 49.03 148 ASN C CA 1
ATOM 6088 C C . ASN C 1 147 ? 107.323 28.868 2.156 1.00 47.33 148 ASN C C 1
ATOM 6089 O O . ASN C 1 147 ? 107.896 27.839 1.786 1.00 46.36 148 ASN C O 1
ATOM 6094 N N . ALA C 1 148 ? 106.002 28.998 2.176 1.00 45.04 149 ALA C N 1
ATOM 6095 C CA . ALA C 1 148 ? 105.149 27.908 1.762 1.00 44.54 149 ALA C CA 1
ATOM 6096 C C . ALA C 1 148 ? 103.816 28.407 1.243 1.00 44.27 149 ALA C C 1
ATOM 6097 O O . ALA C 1 148 ? 103.501 29.599 1.320 1.00 45.34 149 ALA C O 1
ATOM 6099 N N . SER C 1 149 ? 103.042 27.480 0.694 1.00 43.14 150 SER C N 1
ATOM 6100 C CA . SER C 1 149 ? 101.727 27.791 0.163 1.00 41.74 150 SER C CA 1
ATOM 6101 C C . SER C 1 149 ? 100.818 26.612 0.434 1.00 41.03 150 SER C C 1
ATOM 6102 O O . SER C 1 149 ? 101.285 25.480 0.611 1.00 40.81 150 SER C O 1
ATOM 6105 N N . PHE C 1 150 ? 99.520 26.886 0.487 1.00 40.34 151 PHE C N 1
ATOM 6106 C CA . PHE C 1 150 ? 98.542 25.836 0.700 1.00 40.25 151 PHE C CA 1
ATOM 6107 C C . PHE C 1 150 ? 98.082 25.368 -0.670 1.00 40.97 151 PHE C C 1
ATOM 6108 O O . PHE C 1 150 ? 97.830 26.184 -1.563 1.00 41.33 151 PHE C O 1
ATOM 6116 N N . TYR C 1 151 ? 97.985 24.052 -0.829 1.00 42.22 152 TYR C N 1
ATOM 6117 C CA . TYR C 1 151 ? 97.535 23.445 -2.077 1.00 41.85 152 TYR C CA 1
ATOM 6118 C C . TYR C 1 151 ? 96.244 22.706 -1.767 1.00 41.82 152 TYR C C 1
ATOM 6119 O O . TYR C 1 151 ? 96.211 21.814 -0.920 1.00 42.23 152 TYR C O 1
ATOM 6128 N N . ILE C 1 152 ? 95.176 23.096 -2.451 1.00 41.73 153 ILE C N 1
ATOM 6129 C CA . ILE C 1 152 ? 93.867 22.503 -2.222 1.00 41.71 153 ILE C CA 1
ATOM 6130 C C . ILE C 1 152 ? 93.450 21.491 -3.297 1.00 42.23 153 ILE C C 1
ATOM 6131 O O . ILE C 1 152 ? 93.312 21.845 -4.463 1.00 41.61 153 ILE C O 1
ATOM 6136 N N . THR C 1 153 ? 93.264 20.234 -2.900 1.00 42.35 154 THR C N 1
ATOM 6137 C CA . THR C 1 153 ? 92.827 19.199 -3.833 1.00 44.21 154 THR C CA 1
ATOM 6138 C C . THR C 1 153 ? 91.487 18.665 -3.335 1.00 44.93 154 THR C C 1
ATOM 6139 O O . THR C 1 153 ? 91.348 18.271 -2.174 1.00 45.94 154 THR C O 1
ATOM 6143 N N . ILE C 1 154 ? 90.504 18.659 -4.224 1.00 44.70 155 ILE C N 1
ATOM 6144 C CA . ILE C 1 154 ? 89.162 18.209 -3.896 1.00 43.74 155 ILE C CA 1
ATOM 6145 C C . ILE C 1 154 ? 88.845 16.869 -4.557 1.00 44.70 155 ILE C C 1
ATOM 6146 O O . ILE C 1 154 ? 89.112 16.671 -5.744 1.00 45.36 155 ILE C O 1
ATOM 6151 N N . THR C 1 155 ? 88.285 15.948 -3.779 1.00 44.89 156 THR C N 1
ATOM 6152 C CA . THR C 1 155 ? 87.901 14.642 -4.293 1.00 44.71 156 THR C CA 1
ATOM 6153 C C . THR C 1 155 ? 86.413 14.664 -4.609 1.00 44.97 156 THR C C 1
ATOM 6154 O O . THR C 1 155 ? 85.575 14.637 -3.706 1.00 44.96 156 THR C O 1
ATOM 6158 N N . TYR C 1 156 ? 86.096 14.718 -5.901 1.00 45.54 157 TYR C N 1
ATOM 6159 C CA . TYR C 1 156 ? 84.710 14.757 -6.366 1.00 44.40 157 TYR C CA 1
ATOM 6160 C C . TYR C 1 156 ? 84.149 13.388 -6.745 1.00 44.55 157 TYR C C 1
ATOM 6161 O O . TYR C 1 156 ? 84.888 12.424 -6.955 1.00 43.63 157 TYR C O 1
ATOM 6170 N N . GLU C 1 157 ? 82.823 13.333 -6.827 1.00 44.37 158 GLU C N 1
ATOM 6171 C CA . GLU C 1 157 ? 82.096 12.130 -7.216 1.00 45.41 158 GLU C CA 1
ATOM 6172 C C . GLU C 1 157 ? 80.862 12.603 -7.978 1.00 46.08 158 GLU C C 1
ATOM 6173 O O . GLU C 1 157 ? 80.040 13.353 -7.441 1.00 44.39 158 GLU C O 1
ATOM 6179 N N . ARG C 1 158 ? 80.740 12.176 -9.233 1.00 47.25 159 ARG C N 1
ATOM 6180 C CA . ARG C 1 158 ? 79.608 12.587 -10.053 1.00 48.21 159 ARG C CA 1
ATOM 6181 C C . ARG C 1 158 ? 78.378 11.783 -9.681 1.00 46.91 159 ARG C C 1
ATOM 6182 O O . ARG C 1 158 ? 78.283 10.599 -9.989 1.00 47.87 159 ARG C O 1
ATOM 6190 N N . VAL C 1 159 ? 77.446 12.433 -8.997 1.00 45.11 160 VAL C N 1
ATOM 6191 C CA . VAL C 1 159 ? 76.214 11.784 -8.587 1.00 43.99 160 VAL C CA 1
ATOM 6192 C C . VAL C 1 159 ? 75.108 12.316 -9.494 1.00 44.15 160 VAL C C 1
ATOM 6193 O O . VAL C 1 159 ? 74.868 13.525 -9.547 1.00 45.09 160 VAL C O 1
ATOM 6197 N N . THR C 1 160 ? 74.443 11.415 -10.214 1.00 42.69 161 THR C N 1
ATOM 6198 C CA . THR C 1 160 ? 73.380 11.802 -11.140 1.00 40.60 161 THR C CA 1
ATOM 6199 C C . THR C 1 160 ? 71.996 11.842 -10.506 1.00 40.67 161 THR C C 1
ATOM 6200 O O . THR C 1 160 ? 71.780 11.317 -9.408 1.00 38.56 161 THR C O 1
ATOM 6204 N N . ALA C 1 161 ? 71.055 12.469 -11.212 1.00 40.04 162 ALA C N 1
ATOM 6205 C CA . ALA C 1 161 ? 69.681 12.545 -10.736 1.00 39.93 162 ALA C CA 1
ATOM 6206 C C . ALA C 1 161 ? 69.160 11.116 -10.582 1.00 40.10 162 ALA C C 1
ATOM 6207 O O . ALA C 1 161 ? 68.453 10.792 -9.620 1.00 40.03 162 ALA C O 1
ATOM 6209 N N . GLN C 1 162 ? 69.528 10.254 -11.524 1.00 39.35 163 GLN C N 1
ATOM 6210 C CA . GLN C 1 162 ? 69.078 8.875 -11.464 1.00 40.83 163 GLN C CA 1
ATOM 6211 C C . GLN C 1 162 ? 69.591 8.200 -10.203 1.00 39.64 163 GLN C C 1
ATOM 6212 O O . GLN C 1 162 ? 68.849 7.494 -9.521 1.00 39.94 163 GLN C O 1
ATOM 6218 N N . GLU C 1 163 ? 70.860 8.407 -9.885 1.00 40.12 164 GLU C N 1
ATOM 6219 C CA . GLU C 1 163 ? 71.403 7.791 -8.681 1.00 40.56 164 GLU C CA 1
ATOM 6220 C C . GLU C 1 163 ? 70.655 8.309 -7.459 1.00 38.60 164 GLU C C 1
ATOM 6221 O O . GLU C 1 163 ? 70.311 7.547 -6.556 1.00 40.19 164 GLU C O 1
ATOM 6227 N N . ILE C 1 164 ? 70.394 9.609 -7.441 1.00 38.21 165 ILE C N 1
ATOM 6228 C CA . ILE C 1 164 ? 69.675 10.219 -6.332 1.00 38.89 165 ILE C CA 1
ATOM 6229 C C . ILE C 1 164 ? 68.277 9.621 -6.262 1.00 39.08 165 ILE C C 1
ATOM 6230 O O . ILE C 1 164 ? 67.807 9.232 -5.192 1.00 38.57 165 ILE C O 1
ATOM 6235 N N . LEU C 1 165 ? 67.621 9.547 -7.417 1.00 40.13 166 LEU C N 1
ATOM 6236 C CA . LEU C 1 165 ? 66.275 8.998 -7.505 1.00 40.17 166 LEU C CA 1
ATOM 6237 C C . LEU C 1 165 ? 66.236 7.576 -6.974 1.00 40.29 166 LEU C C 1
ATOM 6238 O O . LEU C 1 165 ? 65.358 7.218 -6.191 1.00 41.39 166 LEU C O 1
ATOM 6243 N N . SER C 1 166 ? 67.203 6.771 -7.395 1.00 41.87 167 SER C N 1
ATOM 6244 C CA . SER C 1 166 ? 67.289 5.379 -6.969 1.00 45.01 167 SER C CA 1
ATOM 6245 C C . SER C 1 166 ? 67.753 5.221 -5.523 1.00 46.21 167 SER C C 1
ATOM 6246 O O . SER C 1 166 ? 67.777 4.108 -4.996 1.00 46.26 167 SER C O 1
ATOM 6249 N N . GLU C 1 167 ? 68.141 6.324 -4.885 1.00 47.19 168 GLU C N 1
ATOM 6250 C CA . GLU C 1 167 ? 68.595 6.263 -3.499 1.00 46.54 168 GLU C CA 1
ATOM 6251 C C . GLU C 1 167 ? 67.594 6.894 -2.538 1.00 45.78 168 GLU C C 1
ATOM 6252 O O . GLU C 1 167 ? 67.918 7.193 -1.383 1.00 47.18 168 GLU C O 1
ATOM 6258 N N . GLY C 1 168 ? 66.372 7.089 -3.023 1.00 43.32 169 GLY C N 1
ATOM 6259 C CA . GLY C 1 168 ? 65.332 7.657 -2.192 1.00 39.73 169 GLY C CA 1
ATOM 6260 C C . GLY C 1 168 ? 64.909 9.055 -2.575 1.00 37.95 169 GLY C C 1
ATOM 6261 O O . GLY C 1 168 ? 63.971 9.596 -1.998 1.00 38.05 169 GLY C O 1
ATOM 6262 N N . GLY C 1 169 ? 65.586 9.648 -3.548 1.00 35.75 170 GLY C N 1
ATOM 6263 C CA . GLY C 1 169 ? 65.219 10.992 -3.950 1.00 36.58 170 GLY C CA 1
ATOM 6264 C C . GLY C 1 169 ? 65.603 12.061 -2.934 1.00 38.10 170 GLY C C 1
ATOM 6265 O O . GLY C 1 169 ? 66.506 11.864 -2.111 1.00 37.35 170 GLY C O 1
ATOM 6266 N N . LEU C 1 170 ? 64.899 13.190 -2.987 1.00 37.25 171 LEU C N 1
ATOM 6267 C CA . LEU C 1 170 ? 65.152 14.326 -2.109 1.00 37.60 171 LEU C CA 1
ATOM 6268 C C . LEU C 1 170 ? 64.337 14.318 -0.825 1.00 39.23 171 LEU C C 1
ATOM 6269 O O . LEU C 1 170 ? 63.303 13.656 -0.736 1.00 39.19 171 LEU C O 1
ATOM 6274 N N . GLY C 1 171 ? 64.814 15.068 0.167 1.00 39.15 172 GLY C N 1
ATOM 6275 C CA . GLY C 1 171 ? 64.106 15.170 1.431 1.00 39.68 172 GLY C CA 1
ATOM 6276 C C . GLY C 1 171 ? 62.890 16.059 1.240 1.00 41.51 172 GLY C C 1
ATOM 6277 O O . GLY C 1 171 ? 62.807 16.788 0.253 1.00 41.48 172 GLY C O 1
ATOM 6278 N N . ALA C 1 172 ? 61.959 16.009 2.187 1.00 42.93 173 ALA C N 1
ATOM 6279 C CA . ALA C 1 172 ? 60.714 16.777 2.127 1.00 44.39 173 ALA C CA 1
ATOM 6280 C C . ALA C 1 172 ? 60.773 18.225 1.617 1.00 45.07 173 ALA C C 1
ATOM 6281 O O . ALA C 1 172 ? 59.850 18.673 0.936 1.00 45.59 173 ALA C O 1
ATOM 6283 N N . ASP C 1 173 ? 61.828 18.966 1.945 1.00 45.50 174 ASP C N 1
ATOM 6284 C CA . ASP C 1 173 ? 61.928 20.352 1.482 1.00 44.93 174 ASP C CA 1
ATOM 6285 C C . ASP C 1 173 ? 62.672 20.431 0.153 1.00 44.04 174 ASP C C 1
ATOM 6286 O O . ASP C 1 173 ? 63.001 21.516 -0.331 1.00 42.05 174 ASP C O 1
ATOM 6291 N N . GLY C 1 174 ? 62.942 19.263 -0.419 1.00 43.01 175 GLY C N 1
ATOM 6292 C CA . GLY C 1 174 ? 63.627 19.179 -1.694 1.00 42.14 175 GLY C CA 1
ATOM 6293 C C . GLY C 1 174 ? 64.951 19.905 -1.825 1.00 42.34 175 GLY C C 1
ATOM 6294 O O . GLY C 1 174 ? 65.375 20.189 -2.947 1.00 42.53 175 GLY C O 1
ATOM 6295 N N . GLU C 1 175 ? 65.615 20.195 -0.706 1.00 41.01 176 GLU C N 1
ATOM 6296 C CA . GLU C 1 175 ? 66.900 20.900 -0.743 1.00 41.33 176 GLU C CA 1
ATOM 6297 C C . GLU C 1 175 ? 68.121 20.007 -0.953 1.00 39.14 176 GLU C C 1
ATOM 6298 O O . GLU C 1 175 ? 69.089 20.418 -1.582 1.00 39.08 176 GLU C O 1
ATOM 6312 N N . PRO C 1 177 ? 69.574 15.490 -1.112 1.00 37.05 178 PRO C N 1
ATOM 6313 C CA . PRO C 1 177 ? 69.174 14.088 -1.260 1.00 36.84 178 PRO C CA 1
ATOM 6314 C C . PRO C 1 177 ? 68.732 13.555 0.103 1.00 37.75 178 PRO C C 1
ATOM 6315 O O . PRO C 1 177 ? 69.347 13.872 1.119 1.00 39.78 178 PRO C O 1
ATOM 6319 N N . LEU C 1 178 ? 67.676 12.750 0.123 1.00 37.79 179 LEU C N 1
ATOM 6320 C CA . LEU C 1 178 ? 67.155 12.171 1.361 1.00 37.11 179 LEU C CA 1
ATOM 6321 C C . LEU C 1 178 ? 68.204 11.405 2.181 1.00 38.10 179 LEU C C 1
ATOM 6322 O O . LEU C 1 178 ? 68.161 11.405 3.414 1.00 37.64 179 LEU C O 1
ATOM 6327 N N . ALA C 1 179 ? 69.131 10.738 1.500 1.00 36.75 180 ALA C N 1
ATOM 6328 C CA . ALA C 1 179 ? 70.150 9.950 2.191 1.00 37.91 180 ALA C CA 1
ATOM 6329 C C . ALA C 1 179 ? 71.383 10.754 2.616 1.00 37.36 180 ALA C C 1
ATOM 6330 O O . ALA C 1 179 ? 72.370 10.182 3.080 1.00 38.11 180 ALA C O 1
ATOM 6332 N N . THR C 1 180 ? 71.322 12.072 2.466 1.00 35.73 181 THR C N 1
ATOM 6333 C CA . THR C 1 180 ? 72.449 12.926 2.824 1.00 36.30 181 THR C CA 1
ATOM 6334 C C . THR C 1 180 ? 72.895 12.807 4.282 1.00 34.23 181 THR C C 1
ATOM 6335 O O . THR C 1 180 ? 72.079 12.773 5.205 1.00 33.70 181 THR C O 1
ATOM 6339 N N . VAL C 1 181 ? 74.206 12.740 4.465 1.00 34.02 182 VAL C N 1
ATOM 6340 C CA . VAL C 1 181 ? 74.826 12.676 5.785 1.00 35.03 182 VAL C CA 1
ATOM 6341 C C . VAL C 1 181 ? 75.757 13.882 5.860 1.00 34.89 182 VAL C C 1
ATOM 6342 O O . VAL C 1 181 ? 76.789 13.920 5.185 1.00 35.59 182 VAL C O 1
ATOM 6346 N N . LEU C 1 182 ? 75.387 14.868 6.671 1.00 34.56 183 LEU C N 1
ATOM 6347 C CA . LEU C 1 182 ? 76.196 16.073 6.814 1.00 34.18 183 LEU C CA 1
ATOM 6348 C C . LEU C 1 182 ? 77.203 15.978 7.948 1.00 34.13 183 LEU C C 1
ATOM 6349 O O . LEU C 1 182 ? 76.851 15.669 9.093 1.00 34.75 183 LEU C O 1
ATOM 6354 N N . PRO C 1 183 ? 78.481 16.226 7.641 1.00 32.91 184 PRO C N 1
ATOM 6355 C CA . PRO C 1 183 ? 79.492 16.162 8.691 1.00 32.23 184 PRO C CA 1
ATOM 6356 C C . PRO C 1 183 ? 79.362 17.395 9.573 1.00 32.66 184 PRO C C 1
ATOM 6357 O O . PRO C 1 183 ? 78.983 18.476 9.102 1.00 30.76 184 PRO C O 1
ATOM 6361 N N . LYS C 1 184 ? 79.663 17.218 10.852 1.00 31.38 185 LYS C N 1
ATOM 6362 C CA . LYS C 1 184 ? 79.611 18.305 11.816 1.00 31.23 185 LYS C CA 1
ATOM 6363 C C . LYS C 1 184 ? 80.817 18.095 12.733 1.00 30.14 185 LYS C C 1
ATOM 6364 O O . LYS C 1 184 ? 80.698 17.550 13.828 1.00 30.48 185 LYS C O 1
ATOM 6370 N N . VAL C 1 185 ? 81.984 18.500 12.250 1.00 28.95 186 VAL C N 1
ATOM 6371 C CA . VAL C 1 185 ? 83.224 18.349 12.995 1.00 30.97 186 VAL C CA 1
ATOM 6372 C C . VAL C 1 185 ? 83.586 19.674 13.666 1.00 31.10 186 VAL C C 1
ATOM 6373 O O . VAL C 1 185 ? 84.138 20.579 13.030 1.00 29.80 186 VAL C O 1
ATOM 6377 N N . ILE C 1 186 ? 83.262 19.773 14.953 1.00 29.69 187 ILE C N 1
ATOM 6378 C CA . ILE C 1 186 ? 83.509 20.985 15.720 1.00 29.56 187 ILE C CA 1
ATOM 6379 C C . ILE C 1 186 ? 84.432 20.747 16.919 1.00 29.47 187 ILE C C 1
ATOM 6380 O O . ILE C 1 186 ? 84.315 19.747 17.624 1.00 29.57 187 ILE C O 1
ATOM 6385 N N . GLU C 1 187 ? 85.367 21.665 17.130 1.00 29.18 188 GLU C N 1
ATOM 6386 C CA . GLU C 1 187 ? 86.288 21.571 18.264 1.00 29.96 188 GLU C CA 1
ATOM 6387 C C . GLU C 1 187 ? 85.844 22.614 19.290 1.00 29.49 188 GLU C C 1
ATOM 6388 O O . GLU C 1 187 ? 85.777 23.805 18.990 1.00 29.71 188 GLU C O 1
ATOM 6394 N N . ILE C 1 188 ? 85.527 22.150 20.493 1.00 28.62 189 ILE C N 1
ATOM 6395 C CA . ILE C 1 188 ? 85.038 23.013 21.563 1.00 27.34 189 ILE C CA 1
ATOM 6396 C C . ILE C 1 188 ? 85.983 23.003 22.760 1.00 28.46 189 ILE C C 1
ATOM 6397 O O . ILE C 1 188 ? 86.302 21.946 23.309 1.00 29.11 189 ILE C O 1
ATOM 6402 N N . PRO C 1 189 ? 86.444 24.186 23.188 1.00 28.24 190 PRO C N 1
ATOM 6403 C CA . PRO C 1 189 ? 87.357 24.232 24.330 1.00 26.35 190 PRO C CA 1
ATOM 6404 C C . PRO C 1 189 ? 86.646 24.384 25.670 1.00 27.27 190 PRO C C 1
ATOM 6405 O O . PRO C 1 189 ? 85.486 24.797 25.732 1.00 24.04 190 PRO C O 1
ATOM 6409 N N . THR C 1 190 ? 87.366 24.025 26.732 1.00 27.60 191 THR C N 1
ATOM 6410 C CA . THR C 1 190 ? 86.902 24.165 28.103 1.00 28.12 191 THR C CA 1
ATOM 6411 C C . THR C 1 190 ? 88.153 24.613 28.838 1.00 28.91 191 THR C C 1
ATOM 6412 O O . THR C 1 190 ? 89.079 23.828 29.054 1.00 29.70 191 THR C O 1
ATOM 6416 N N . PHE C 1 191 ? 88.184 25.891 29.192 1.00 28.13 192 PHE C N 1
ATOM 6417 C CA . PHE C 1 191 ? 89.341 26.468 29.859 1.00 28.14 192 PHE C CA 1
ATOM 6418 C C . PHE C 1 191 ? 89.298 26.324 31.370 1.00 27.19 192 PHE C C 1
ATOM 6419 O O . PHE C 1 191 ? 88.230 26.199 31.971 1.00 29.43 192 PHE C O 1
ATOM 6427 N N . ASN C 1 192 ? 90.482 26.326 31.971 1.00 30.09 193 ASN C N 1
ATOM 6428 C CA . ASN C 1 192 ? 90.625 26.265 33.421 1.00 27.95 193 ASN C CA 1
ATOM 6429 C C . ASN C 1 192 ? 90.039 25.049 34.127 1.00 29.09 193 ASN C C 1
ATOM 6430 O O . ASN C 1 192 ? 89.429 25.187 35.186 1.00 28.74 193 ASN C O 1
ATOM 6435 N N . VAL C 1 193 ? 90.208 23.858 33.558 1.00 29.26 194 VAL C N 1
ATOM 6436 C CA . VAL C 1 193 ? 89.687 22.670 34.229 1.00 29.49 194 VAL C CA 1
ATOM 6437 C C . VAL C 1 193 ? 90.666 22.336 35.353 1.00 29.02 194 VAL C C 1
ATOM 6438 O O . VAL C 1 193 ? 91.820 21.992 35.108 1.00 28.54 194 VAL C O 1
ATOM 6442 N N . PRO C 1 194 ? 90.215 22.459 36.608 1.00 30.30 195 PRO C N 1
ATOM 6443 C CA . PRO C 1 194 ? 91.054 22.181 37.779 1.00 32.95 195 PRO C CA 1
ATOM 6444 C C . PRO C 1 194 ? 91.526 20.733 37.921 1.00 33.11 195 PRO C C 1
ATOM 6445 O O . PRO C 1 194 ? 90.925 19.818 37.370 1.00 33.82 195 PRO C O 1
ATOM 6449 N N . ALA C 1 195 ? 92.620 20.544 38.652 1.00 34.59 196 ALA C N 1
ATOM 6450 C CA . ALA C 1 195 ? 93.182 19.217 38.881 1.00 36.71 196 ALA C CA 1
ATOM 6451 C C . ALA C 1 195 ? 92.267 18.406 39.796 1.00 37.17 196 ALA C C 1
ATOM 6452 O O . ALA C 1 195 ? 91.648 18.946 40.717 1.00 38.81 196 ALA C O 1
ATOM 6454 N N . SER C 1 196 ? 92.179 17.108 39.542 1.00 37.15 197 SER C N 1
ATOM 6455 C CA . SER C 1 196 ? 91.327 16.244 40.347 1.00 38.50 197 SER C CA 1
ATOM 6456 C C . SER C 1 196 ? 91.697 14.785 40.117 1.00 40.18 197 SER C C 1
ATOM 6457 O O . SER C 1 196 ? 92.104 14.406 39.021 1.00 39.85 197 SER C O 1
ATOM 6460 N N . SER C 1 197 ? 91.580 13.970 41.159 1.00 41.98 198 SER C N 1
ATOM 6461 C CA . SER C 1 197 ? 91.909 12.556 41.035 1.00 43.91 198 SER C CA 1
ATOM 6462 C C . SER C 1 197 ? 90.691 11.861 40.462 1.00 42.79 198 SER C C 1
ATOM 6463 O O . SER C 1 197 ? 90.809 10.909 39.696 1.00 43.78 198 SER C O 1
ATOM 6466 N N . ALA C 1 198 ? 89.518 12.358 40.840 1.00 42.16 199 ALA C N 1
ATOM 6467 C CA . ALA C 1 198 ? 88.253 11.820 40.364 1.00 40.93 199 ALA C CA 1
ATOM 6468 C C . ALA C 1 198 ? 87.728 12.756 39.273 1.00 40.28 199 ALA C C 1
ATOM 6469 O O . ALA C 1 198 ? 87.815 13.980 39.395 1.00 39.31 199 ALA C O 1
ATOM 6471 N N . PRO C 1 199 ? 87.176 12.184 38.192 1.00 38.89 200 PRO C N 1
ATOM 6472 C CA . PRO C 1 199 ? 86.635 12.941 37.059 1.00 37.46 200 PRO C CA 1
ATOM 6473 C C . PRO C 1 199 ? 85.671 14.055 37.431 1.00 37.05 200 PRO C C 1
ATOM 6474 O O . PRO C 1 199 ? 84.750 13.863 38.227 1.00 36.70 200 PRO C O 1
ATOM 6478 N N . ILE C 1 200 ? 85.904 15.230 36.861 1.00 36.24 201 ILE C N 1
ATOM 6479 C CA . ILE C 1 200 ? 85.030 16.368 37.099 1.00 36.66 201 ILE C CA 1
ATOM 6480 C C . ILE C 1 200 ? 84.454 16.827 35.762 1.00 34.23 201 ILE C C 1
ATOM 6481 O O . ILE C 1 200 ? 85.113 16.743 34.727 1.00 33.23 201 ILE C O 1
ATOM 6486 N N . HIS C 1 201 ? 83.223 17.312 35.799 1.00 33.69 202 HIS C N 1
ATOM 6487 C CA . HIS C 1 201 ? 82.537 17.777 34.597 1.00 32.96 202 HIS C CA 1
ATOM 6488 C C . HIS C 1 201 ? 83.358 18.749 33.759 1.00 32.81 202 HIS C C 1
ATOM 6489 O O . HIS C 1 201 ? 83.907 19.724 34.268 1.00 33.15 202 HIS C O 1
ATOM 6496 N N . VAL C 1 202 ? 83.455 18.463 32.467 1.00 32.33 203 VAL C N 1
ATOM 6497 C CA . VAL C 1 202 ? 84.174 19.334 31.553 1.00 30.29 203 VAL C CA 1
ATOM 6498 C C . VAL C 1 202 ? 83.130 20.060 30.706 1.00 31.13 203 VAL C C 1
ATOM 6499 O O . VAL C 1 202 ? 83.009 21.283 30.786 1.00 29.62 203 VAL C O 1
ATOM 6503 N N . ALA C 1 203 ? 82.359 19.301 29.925 1.00 30.76 204 ALA C N 1
ATOM 6504 C CA . ALA C 1 203 ? 81.313 19.871 29.075 1.00 30.86 204 ALA C CA 1
ATOM 6505 C C . ALA C 1 203 ? 80.179 18.864 28.858 1.00 31.62 204 ALA C C 1
ATOM 6506 O O . ALA C 1 203 ? 80.319 17.694 29.200 1.00 32.76 204 ALA C O 1
ATOM 6508 N N . TYR C 1 204 ? 79.055 19.330 28.313 1.00 31.20 205 TYR C N 1
ATOM 6509 C CA . TYR C 1 204 ? 77.914 18.462 28.005 1.00 33.34 205 TYR C CA 1
ATOM 6510 C C . TYR C 1 204 ? 77.922 18.276 26.497 1.00 34.92 205 TYR C C 1
ATOM 6511 O O . TYR C 1 204 ? 78.246 19.219 25.762 1.00 33.39 205 TYR C O 1
ATOM 6520 N N . LEU C 1 205 ? 77.582 17.074 26.029 1.00 35.85 206 LEU C N 1
ATOM 6521 C CA . LEU C 1 205 ? 77.533 16.846 24.592 1.00 35.95 206 LEU C CA 1
ATOM 6522 C C . LEU C 1 205 ? 76.256 17.484 24.079 1.00 36.05 206 LEU C C 1
ATOM 6523 O O . LEU C 1 205 ? 75.173 17.253 24.608 1.00 38.17 206 LEU C O 1
ATOM 6528 N N . GLN C 1 206 ? 76.401 18.306 23.052 1.00 35.68 207 GLN C N 1
ATOM 6529 C CA . GLN C 1 206 ? 75.280 18.998 22.444 1.00 36.34 207 GLN C CA 1
ATOM 6530 C C . GLN C 1 206 ? 74.407 18.019 21.655 1.00 33.95 207 GLN C C 1
ATOM 6531 O O . GLN C 1 206 ? 74.911 17.186 20.913 1.00 33.22 207 GLN C O 1
ATOM 6537 N N . PRO C 1 207 ? 73.085 18.094 21.840 1.00 32.55 208 PRO C N 1
ATOM 6538 C CA . PRO C 1 207 ? 72.103 17.245 21.161 1.00 35.38 208 PRO C CA 1
ATOM 6539 C C . PRO C 1 207 ? 71.956 17.698 19.711 1.00 34.09 208 PRO C C 1
ATOM 6540 O O . PRO C 1 207 ? 72.518 18.719 19.313 1.00 34.81 208 PRO C O 1
ATOM 6544 N N . GLY C 1 208 ? 71.193 16.940 18.929 1.00 34.44 209 GLY C N 1
ATOM 6545 C CA . GLY C 1 208 ? 70.968 17.304 17.540 1.00 32.88 209 GLY C CA 1
ATOM 6546 C C . GLY C 1 208 ? 72.011 16.811 16.559 1.00 33.45 209 GLY C C 1
ATOM 6547 O O . GLY C 1 208 ? 72.010 17.224 15.400 1.00 35.89 209 GLY C O 1
ATOM 6548 N N . GLN C 1 209 ? 72.911 15.943 17.010 1.00 32.54 210 GLN C N 1
ATOM 6549 C CA . GLN C 1 209 ? 73.939 15.407 16.132 1.00 31.03 210 GLN C CA 1
ATOM 6550 C C . GLN C 1 209 ? 74.269 13.978 16.541 1.00 31.34 210 GLN C C 1
ATOM 6551 O O . GLN C 1 209 ? 73.853 13.521 17.596 1.00 31.29 210 GLN C O 1
ATOM 6557 N N . ILE C 1 210 ? 75.001 13.269 15.692 1.00 34.06 211 ILE C N 1
ATOM 6558 C CA . ILE C 1 210 ? 75.374 11.884 15.974 1.00 36.41 211 ILE C CA 1
ATOM 6559 C C . ILE C 1 210 ? 76.872 11.804 16.216 1.00 36.02 211 ILE C C 1
ATOM 6560 O O . ILE C 1 210 ? 77.671 12.133 15.335 1.00 37.34 211 ILE C O 1
ATOM 6565 N N . TYR C 1 211 ? 77.244 11.350 17.410 1.00 35.70 212 TYR C N 1
ATOM 6566 C CA . TYR C 1 211 ? 78.647 11.256 17.807 1.00 35.77 212 TYR C CA 1
ATOM 6567 C C . TYR C 1 211 ? 79.341 9.947 17.460 1.00 36.23 212 TYR C C 1
ATOM 6568 O O . TYR C 1 211 ? 78.959 8.864 17.915 1.00 34.58 212 TYR C O 1
ATOM 6577 N N . LYS C 1 212 ? 80.385 10.069 16.652 1.00 37.07 213 LYS C N 1
ATOM 6578 C CA . LYS C 1 212 ? 81.152 8.922 16.222 1.00 39.17 213 LYS C CA 1
ATOM 6579 C C . LYS C 1 212 ? 82.456 8.796 16.991 1.00 40.15 213 LYS C C 1
ATOM 6580 O O . LYS C 1 212 ? 82.730 7.771 17.624 1.00 39.73 213 LYS C O 1
ATOM 6586 N N . ARG C 1 213 ? 83.243 9.866 16.945 1.00 40.08 214 ARG C N 1
ATOM 6587 C CA . ARG C 1 213 ? 84.561 9.898 17.564 1.00 39.98 214 ARG C CA 1
ATOM 6588 C C . ARG C 1 213 ? 84.797 11.235 18.289 1.00 38.06 214 ARG C C 1
ATOM 6589 O O . ARG C 1 213 ? 84.259 12.273 17.892 1.00 36.07 214 ARG C O 1
ATOM 6597 N N . GLN C 1 214 ? 85.595 11.202 19.352 1.00 36.60 215 GLN C N 1
ATOM 6598 C CA . GLN C 1 214 ? 85.898 12.408 20.121 1.00 35.92 215 GLN C CA 1
ATOM 6599 C C . GLN C 1 214 ? 87.378 12.517 20.433 1.00 34.52 215 GLN C C 1
ATOM 6600 O O . GLN C 1 214 ? 87.896 11.738 21.232 1.00 35.71 215 GLN C O 1
ATOM 6606 N N . LEU C 1 215 ? 88.060 13.476 19.811 1.00 33.34 216 LEU C N 1
ATOM 6607 C CA . LEU C 1 215 ? 89.477 13.672 20.087 1.00 33.30 216 LEU C CA 1
ATOM 6608 C C . LEU C 1 215 ? 89.603 14.644 21.261 1.00 34.07 216 LEU C C 1
ATOM 6609 O O . LEU C 1 215 ? 89.119 15.776 21.201 1.00 30.40 216 LEU C O 1
ATOM 6614 N N . VAL C 1 216 ? 90.245 14.185 22.331 1.00 34.75 217 VAL C N 1
ATOM 6615 C CA . VAL C 1 216 ? 90.441 15.001 23.522 1.00 33.22 217 VAL C CA 1
ATOM 6616 C C . VAL C 1 216 ? 91.913 15.160 23.859 1.00 32.15 217 VAL C C 1
ATOM 6617 O O . VAL C 1 216 ? 92.654 14.174 23.913 1.00 31.97 217 VAL C O 1
ATOM 6621 N N . TYR C 1 217 ? 92.335 16.403 24.072 1.00 31.69 218 TYR C N 1
ATOM 6622 C CA . TYR C 1 217 ? 93.713 16.687 24.462 1.00 32.07 218 TYR C CA 1
ATOM 6623 C C . TYR C 1 217 ? 93.759 17.893 25.398 1.00 33.26 218 TYR C C 1
ATOM 6624 O O . TYR C 1 217 ? 92.888 18.769 25.351 1.00 31.42 218 TYR C O 1
ATOM 6633 N N . VAL C 1 218 ? 94.767 17.923 26.266 1.00 34.58 219 VAL C N 1
ATOM 6634 C CA . VAL C 1 218 ? 94.889 19.007 27.227 1.00 34.71 219 VAL C CA 1
ATOM 6635 C C . VAL C 1 218 ? 96.218 19.741 27.136 1.00 35.07 219 VAL C C 1
ATOM 6636 O O . VAL C 1 218 ? 97.246 19.180 26.738 1.00 33.36 219 VAL C O 1
ATOM 6640 N N . ILE C 1 219 ? 96.177 21.010 27.516 1.00 34.45 220 ILE C N 1
ATOM 6641 C CA . ILE C 1 219 ? 97.348 21.858 27.474 1.00 35.39 220 ILE C CA 1
ATOM 6642 C C . ILE C 1 219 ? 97.740 22.268 28.882 1.00 35.48 220 ILE C C 1
ATOM 6643 O O . ILE C 1 219 ? 96.907 22.731 29.656 1.00 36.79 220 ILE C O 1
ATOM 6648 N N . ASN C 1 220 ? 99.014 22.069 29.200 1.00 34.86 221 ASN C N 1
ATOM 6649 C CA . ASN C 1 220 ? 99.584 22.416 30.495 1.00 33.63 221 ASN C CA 1
ATOM 6650 C C . ASN C 1 220 ? 100.304 23.743 30.283 1.00 32.33 221 ASN C C 1
ATOM 6651 O O . ASN C 1 220 ? 101.039 23.899 29.310 1.00 31.02 221 ASN C O 1
ATOM 6656 N N . SER C 1 221 ? 100.090 24.699 31.182 1.00 33.53 222 SER C N 1
ATOM 6657 C CA . SER C 1 221 ? 100.705 26.022 31.053 1.00 34.69 222 SER C CA 1
ATOM 6658 C C . SER C 1 221 ? 102.222 25.971 30.921 1.00 34.75 222 SER C C 1
ATOM 6659 O O . SER C 1 221 ? 102.828 26.837 30.295 1.00 33.47 222 SER C O 1
ATOM 6662 N N . THR C 1 222 ? 102.828 24.939 31.494 1.00 35.18 223 THR C N 1
ATOM 6663 C CA . THR C 1 222 ? 104.272 24.790 31.438 1.00 37.02 223 THR C CA 1
ATOM 6664 C C . THR C 1 222 ? 104.745 23.891 30.296 1.00 35.62 223 THR C C 1
ATOM 6665 O O . THR C 1 222 ? 105.497 24.323 29.423 1.00 33.96 223 THR C O 1
ATOM 6669 N N . SER C 1 223 ? 104.282 22.647 30.294 1.00 35.09 224 SER C N 1
ATOM 6670 C CA . SER C 1 223 ? 104.695 21.678 29.280 1.00 36.33 224 SER C CA 1
ATOM 6671 C C . SER C 1 223 ? 103.876 21.641 27.985 1.00 36.65 224 SER C C 1
ATOM 6672 O O . SER C 1 223 ? 104.124 20.803 27.116 1.00 35.86 224 SER C O 1
ATOM 6675 N N . GLY C 1 224 ? 102.909 22.545 27.853 1.00 35.39 225 GLY C N 1
ATOM 6676 C CA . GLY C 1 224 ? 102.097 22.567 26.650 1.00 34.43 225 GLY C CA 1
ATOM 6677 C C . GLY C 1 224 ? 101.296 21.291 26.490 1.00 33.70 225 GLY C C 1
ATOM 6678 O O . GLY C 1 224 ? 100.668 20.826 27.440 1.00 33.38 225 GLY C O 1
ATOM 6679 N N . ILE C 1 225 ? 101.314 20.715 25.292 1.00 34.87 226 ILE C N 1
ATOM 6680 C CA . ILE C 1 225 ? 100.570 19.487 25.036 1.00 35.30 226 ILE C CA 1
ATOM 6681 C C . ILE C 1 225 ? 101.431 18.263 25.357 1.00 36.97 226 ILE C C 1
ATOM 6682 O O . ILE C 1 225 ? 100.963 17.127 25.295 1.00 38.10 226 ILE C O 1
ATOM 6687 N N . ASN C 1 226 ? 102.685 18.508 25.716 1.00 37.99 227 ASN C N 1
ATOM 6688 C CA . ASN C 1 226 ? 103.618 17.437 26.052 1.00 40.09 227 ASN C CA 1
ATOM 6689 C C . ASN C 1 226 ? 103.593 17.162 27.551 1.00 38.96 227 ASN C C 1
ATOM 6690 O O . ASN C 1 226 ? 104.572 17.385 28.252 1.00 39.48 227 ASN C O 1
ATOM 6695 N N . ASN C 1 227 ? 102.462 16.669 28.036 1.00 39.69 228 ASN C N 1
ATOM 6696 C CA . ASN C 1 227 ? 102.294 16.379 29.451 1.00 38.87 228 ASN C CA 1
ATOM 6697 C C . ASN C 1 227 ? 101.516 15.087 29.635 1.00 39.60 228 ASN C C 1
ATOM 6698 O O . ASN C 1 227 ? 100.958 14.545 28.685 1.00 41.45 228 ASN C O 1
ATOM 6703 N N . THR C 1 228 ? 101.464 14.613 30.874 1.00 38.76 229 THR C N 1
ATOM 6704 C CA . THR C 1 228 ? 100.745 13.395 31.211 1.00 39.66 229 THR C CA 1
ATOM 6705 C C . THR C 1 228 ? 99.746 13.707 32.325 1.00 39.62 229 THR C C 1
ATOM 6706 O O . THR C 1 228 ? 99.533 12.910 33.234 1.00 41.67 229 THR C O 1
ATOM 6710 N N . ASP C 1 229 ? 99.124 14.876 32.241 1.00 38.87 230 ASP C N 1
ATOM 6711 C CA . ASP C 1 229 ? 98.164 15.294 33.246 1.00 38.16 230 ASP C CA 1
ATOM 6712 C C . ASP C 1 229 ? 96.887 14.455 33.286 1.00 39.04 230 ASP C C 1
ATOM 6713 O O . ASP C 1 229 ? 96.352 14.188 34.368 1.00 37.72 230 ASP C O 1
ATOM 6718 N N . PRO C 1 230 ? 96.371 14.029 32.114 1.00 39.26 231 PRO C N 1
ATOM 6719 C CA . PRO C 1 230 ? 95.141 13.221 32.115 1.00 40.57 231 PRO C CA 1
ATOM 6720 C C . PRO C 1 230 ? 95.353 11.838 32.742 1.00 40.49 231 PRO C C 1
ATOM 6721 O O . PRO C 1 230 ? 96.323 11.158 32.431 1.00 40.19 231 PRO C O 1
ATOM 6725 N N . THR C 1 231 ? 94.443 11.424 33.620 1.00 41.97 232 THR C N 1
ATOM 6726 C CA . THR C 1 231 ? 94.564 10.121 34.266 1.00 43.33 232 THR C CA 1
ATOM 6727 C C . THR C 1 231 ? 93.304 9.284 34.090 1.00 45.19 232 THR C C 1
ATOM 6728 O O . THR C 1 231 ? 93.353 8.052 34.115 1.00 47.11 232 THR C O 1
ATOM 6732 N N . GLU C 1 232 ? 92.174 9.956 33.907 1.00 44.65 233 GLU C N 1
ATOM 6733 C CA . GLU C 1 232 ? 90.911 9.260 33.735 1.00 44.74 233 GLU C CA 1
ATOM 6734 C C . GLU C 1 232 ? 89.955 10.024 32.814 1.00 44.51 233 GLU C C 1
ATOM 6735 O O . GLU C 1 232 ? 90.041 11.248 32.689 1.00 44.63 233 GLU C O 1
ATOM 6741 N N . TYR C 1 233 ? 89.056 9.286 32.170 1.00 42.66 234 TYR C N 1
ATOM 6742 C CA . TYR C 1 233 ? 88.045 9.850 31.279 1.00 41.48 234 TYR C CA 1
ATOM 6743 C C . TYR C 1 233 ? 86.703 9.259 31.702 1.00 41.29 234 TYR C C 1
ATOM 6744 O O . TYR C 1 233 ? 86.644 8.138 32.202 1.00 43.75 234 TYR C O 1
ATOM 6753 N N . GLU C 1 234 ? 85.623 9.996 31.493 1.00 40.63 235 GLU C N 1
ATOM 6754 C CA . GLU C 1 234 ? 84.322 9.496 31.889 1.00 39.99 235 GLU C CA 1
ATOM 6755 C C . GLU C 1 234 ? 83.169 10.158 31.138 1.00 40.18 235 GLU C C 1
ATOM 6756 O O . GLU C 1 234 ? 83.065 11.384 31.086 1.00 39.59 235 GLU C O 1
ATOM 6762 N N . LEU C 1 235 ? 82.315 9.333 30.541 1.00 39.38 236 LEU C N 1
ATOM 6763 C CA . LEU C 1 235 ? 81.145 9.816 29.827 1.00 39.56 236 LEU C CA 1
ATOM 6764 C C . LEU C 1 235 ? 79.975 9.365 30.688 1.00 40.06 236 LEU C C 1
ATOM 6765 O O . LEU C 1 235 ? 79.792 8.166 30.914 1.00 41.55 236 LEU C O 1
ATOM 6770 N N . LYS C 1 236 ? 79.180 10.318 31.163 1.00 39.30 237 LYS C N 1
ATOM 6771 C CA . LYS C 1 236 ? 78.070 10.002 32.053 1.00 39.30 237 LYS C CA 1
ATOM 6772 C C . LYS C 1 236 ? 76.735 10.660 31.714 1.00 40.64 237 LYS C C 1
ATOM 6773 O O . LYS C 1 236 ? 76.685 11.791 31.228 1.00 41.10 237 LYS C O 1
ATOM 6779 N N . ILE C 1 237 ? 75.652 9.934 31.985 1.00 41.11 238 ILE C N 1
ATOM 6780 C CA . ILE C 1 237 ? 74.298 10.415 31.743 1.00 41.82 238 ILE C CA 1
ATOM 6781 C C . ILE C 1 237 ? 73.781 10.979 33.057 1.00 43.84 238 ILE C C 1
ATOM 6782 O O . ILE C 1 237 ? 73.702 10.260 34.054 1.00 42.88 238 ILE C O 1
ATOM 6787 N N . VAL C 1 238 ? 73.415 12.257 33.051 1.00 44.45 239 VAL C N 1
ATOM 6788 C CA . VAL C 1 238 ? 72.934 12.918 34.257 1.00 46.03 239 VAL C CA 1
ATOM 6789 C C . VAL C 1 238 ? 71.447 13.263 34.215 1.00 48.43 239 VAL C C 1
ATOM 6790 O O . VAL C 1 238 ? 70.886 13.704 35.218 1.00 50.42 239 VAL C O 1
ATOM 6794 N N . ARG C 1 239 ? 70.807 13.060 33.067 1.00 50.15 240 ARG C N 1
ATOM 6795 C CA . ARG C 1 239 ? 69.387 13.382 32.934 1.00 52.53 240 ARG C CA 1
ATOM 6796 C C . ARG C 1 239 ? 68.505 12.471 33.780 1.00 53.03 240 ARG C C 1
ATOM 6797 O O . ARG C 1 239 ? 67.671 12.944 34.555 1.00 54.92 240 ARG C O 1
ATOM 6805 N N . GLY C 1 240 ? 68.684 11.166 33.636 1.00 52.17 241 GLY C N 1
ATOM 6806 C CA . GLY C 1 240 ? 67.887 10.245 34.424 1.00 53.47 241 GLY C CA 1
ATOM 6807 C C . GLY C 1 240 ? 68.731 9.668 35.542 1.00 52.54 241 GLY C C 1
ATOM 6808 O O . GLY C 1 240 ? 69.567 10.366 36.122 1.00 53.70 241 GLY C O 1
ATOM 6809 N N . VAL C 1 241 ? 68.517 8.397 35.860 1.00 51.52 242 VAL C N 1
ATOM 6810 C CA . VAL C 1 241 ? 69.312 7.761 36.899 1.00 50.24 242 VAL C CA 1
ATOM 6811 C C . VAL C 1 241 ? 70.764 7.874 36.452 1.00 49.02 242 VAL C C 1
ATOM 6812 O O . VAL C 1 241 ? 71.136 7.360 35.399 1.00 49.33 242 VAL C O 1
ATOM 6816 N N . PRO C 1 242 ? 71.602 8.566 37.240 1.00 48.46 243 PRO C N 1
ATOM 6817 C CA . PRO C 1 242 ? 73.013 8.720 36.875 1.00 48.00 243 PRO C CA 1
ATOM 6818 C C . PRO C 1 242 ? 73.625 7.410 36.396 1.00 48.39 243 PRO C C 1
ATOM 6819 O O . PRO C 1 242 ? 73.580 6.394 37.098 1.00 50.08 243 PRO C O 1
ATOM 6823 N N . THR C 1 243 ? 74.193 7.432 35.196 1.00 47.04 244 THR C N 1
ATOM 6824 C CA . THR C 1 243 ? 74.795 6.237 34.637 1.00 45.73 244 THR C CA 1
ATOM 6825 C C . THR C 1 243 ? 76.047 6.506 33.821 1.00 45.44 244 THR C C 1
ATOM 6826 O O . THR C 1 243 ? 76.012 7.241 32.836 1.00 43.20 244 THR C O 1
ATOM 6830 N N . ASP C 1 244 ? 77.148 5.892 34.231 1.00 45.58 245 ASP C N 1
ATOM 6831 C CA . ASP C 1 244 ? 78.404 6.025 33.515 1.00 46.97 245 ASP C CA 1
ATOM 6832 C C . ASP C 1 244 ? 78.303 5.123 32.306 1.00 47.18 245 ASP C C 1
ATOM 6833 O O . ASP C 1 244 ? 78.116 3.918 32.453 1.00 49.78 245 ASP C O 1
ATOM 6838 N N . LYS C 1 245 ? 78.396 5.696 31.114 1.00 46.34 246 LYS C N 1
ATOM 6839 C CA . LYS C 1 245 ? 78.348 4.896 29.903 1.00 44.99 246 LYS C CA 1
ATOM 6840 C C . LYS C 1 245 ? 79.777 4.506 29.584 1.00 44.20 246 LYS C C 1
ATOM 6841 O O . LYS C 1 245 ? 80.034 3.642 28.745 1.00 45.85 246 LYS C O 1
ATOM 6847 N N . ILE C 1 246 ? 80.709 5.168 30.257 1.00 42.73 247 ILE C N 1
ATOM 6848 C CA . ILE C 1 246 ? 82.123 4.876 30.101 1.00 42.80 247 ILE C CA 1
ATOM 6849 C C . ILE C 1 246 ? 82.978 5.569 31.150 1.00 43.57 247 ILE C C 1
ATOM 6850 O O . ILE C 1 246 ? 82.822 6.759 31.429 1.00 41.93 247 ILE C O 1
ATOM 6855 N N . LYS C 1 247 ? 83.877 4.792 31.738 1.00 43.91 248 LYS C N 1
ATOM 6856 C CA . LYS C 1 247 ? 84.786 5.286 32.754 1.00 45.76 248 LYS C CA 1
ATOM 6857 C C . LYS C 1 247 ? 86.039 4.456 32.604 1.00 45.95 248 LYS C C 1
ATOM 6858 O O . LYS C 1 247 ? 86.086 3.309 33.044 1.00 47.37 248 LYS C O 1
ATOM 6864 N N . VAL C 1 248 ? 87.046 5.032 31.959 1.00 45.87 249 VAL C N 1
ATOM 6865 C CA . VAL C 1 248 ? 88.302 4.330 31.723 1.00 45.33 249 VAL C CA 1
ATOM 6866 C C . VAL C 1 248 ? 89.509 5.188 32.061 1.00 44.84 249 VAL C C 1
ATOM 6867 O O . VAL C 1 248 ? 89.471 6.408 31.912 1.00 44.26 249 VAL C O 1
ATOM 6871 N N . SER C 1 249 ? 90.584 4.546 32.514 1.00 44.77 250 SER C N 1
ATOM 6872 C CA . SER C 1 249 ? 91.802 5.267 32.856 1.00 43.17 250 SER C CA 1
ATOM 6873 C C . SER C 1 249 ? 92.369 5.819 31.559 1.00 42.66 250 SER C C 1
ATOM 6874 O O . SER C 1 249 ? 92.037 5.328 30.479 1.00 42.55 250 SER C O 1
ATOM 6877 N N . TRP C 1 250 ? 93.213 6.841 31.658 1.00 42.63 251 TRP C N 1
ATOM 6878 C CA . TRP C 1 250 ? 93.795 7.447 30.466 1.00 42.72 251 TRP C CA 1
ATOM 6879 C C . TRP C 1 250 ? 94.732 6.470 29.769 1.00 43.67 251 TRP C C 1
ATOM 6880 O O . TRP C 1 250 ? 94.746 6.385 28.540 1.00 45.77 251 TRP C O 1
ATOM 6891 N N . ALA C 1 251 ? 95.510 5.729 30.553 1.00 44.40 252 ALA C N 1
ATOM 6892 C CA . ALA C 1 251 ? 96.439 4.752 29.994 1.00 43.97 252 ALA C CA 1
ATOM 6893 C C . ALA C 1 251 ? 95.627 3.674 29.287 1.00 44.08 252 ALA C C 1
ATOM 6894 O O . ALA C 1 251 ? 95.937 3.278 28.161 1.00 43.23 252 ALA C O 1
ATOM 6896 N N . ALA C 1 252 ? 94.578 3.208 29.955 1.00 44.46 253 ALA C N 1
ATOM 6897 C CA . ALA C 1 252 ? 93.716 2.186 29.382 1.00 45.45 253 ALA C CA 1
ATOM 6898 C C . ALA C 1 252 ? 93.189 2.674 28.043 1.00 46.39 253 ALA C C 1
ATOM 6899 O O . ALA C 1 252 ? 93.185 1.937 27.056 1.00 48.48 253 ALA C O 1
ATOM 6901 N N . LEU C 1 253 ? 92.756 3.930 28.014 1.00 46.33 254 LEU C N 1
ATOM 6902 C CA . LEU C 1 253 ? 92.213 4.529 26.805 1.00 44.88 254 LEU C CA 1
ATOM 6903 C C . LEU C 1 253 ? 93.276 4.642 25.714 1.00 44.96 254 LEU C C 1
ATOM 6904 O O . LEU C 1 253 ? 93.007 4.352 24.549 1.00 44.33 254 LEU C O 1
ATOM 6909 N N . GLN C 1 254 ? 94.479 5.067 26.085 1.00 44.49 255 GLN C N 1
ATOM 6910 C CA . GLN C 1 254 ? 95.553 5.210 25.106 1.00 45.43 255 GLN C CA 1
ATOM 6911 C C . GLN C 1 254 ? 95.957 3.845 24.551 1.00 46.84 255 GLN C C 1
ATOM 6912 O O . GLN C 1 254 ? 96.426 3.739 23.415 1.00 46.63 255 GLN C O 1
ATOM 6918 N N . ALA C 1 255 ? 95.784 2.803 25.359 1.00 46.74 256 ALA C N 1
ATOM 6919 C CA . ALA C 1 255 ? 96.115 1.455 24.917 1.00 48.19 256 ALA C CA 1
ATOM 6920 C C . ALA C 1 255 ? 95.124 1.100 23.811 1.00 48.54 256 ALA C C 1
ATOM 6921 O O . ALA C 1 255 ? 95.511 0.659 22.728 1.00 49.74 256 ALA C O 1
ATOM 6923 N N . GLU C 1 256 ? 93.843 1.314 24.095 1.00 48.36 257 GLU C N 1
ATOM 6924 C CA . GLU C 1 256 ? 92.778 1.046 23.138 1.00 49.08 257 GLU C CA 1
ATOM 6925 C C . GLU C 1 256 ? 93.086 1.768 21.828 1.00 49.46 257 GLU C C 1
ATOM 6926 O O . GLU C 1 256 ? 92.711 1.307 20.750 1.00 48.63 257 GLU C O 1
ATOM 6932 N N . ASN C 1 257 ? 93.774 2.902 21.934 1.00 49.77 258 ASN C N 1
ATOM 6933 C CA . ASN C 1 257 ? 94.148 3.689 20.765 1.00 50.07 258 ASN C CA 1
ATOM 6934 C C . ASN C 1 257 ? 95.284 2.992 20.022 1.00 50.15 258 ASN C C 1
ATOM 6935 O O . ASN C 1 257 ? 95.306 2.972 18.790 1.00 49.51 258 ASN C O 1
ATOM 6940 N N . GLN C 1 258 ? 96.226 2.427 20.775 1.00 50.63 259 GLN C N 1
ATOM 6941 C CA . GLN C 1 258 ? 97.358 1.717 20.183 1.00 51.69 259 GLN C CA 1
ATOM 6942 C C . GLN C 1 258 ? 96.847 0.585 19.302 1.00 50.48 259 GLN C C 1
ATOM 6943 O O . GLN C 1 258 ? 97.352 0.355 18.204 1.00 50.36 259 GLN C O 1
ATOM 6949 N N . ALA C 1 259 ? 95.830 -0.108 19.793 1.00 49.67 260 ALA C N 1
ATOM 6950 C CA . ALA C 1 259 ? 95.251 -1.231 19.076 1.00 50.19 260 ALA C CA 1
ATOM 6951 C C . ALA C 1 259 ? 94.413 -0.786 17.887 1.00 50.93 260 ALA C C 1
ATOM 6952 O O . ALA C 1 259 ? 94.583 -1.290 16.776 1.00 52.31 260 ALA C O 1
ATOM 6954 N N . GLU C 1 260 ? 93.510 0.161 18.120 1.00 50.89 261 GLU C N 1
ATOM 6955 C CA . GLU C 1 260 ? 92.637 0.660 17.065 1.00 51.31 261 GLU C CA 1
ATOM 6956 C C . GLU C 1 260 ? 93.379 1.344 15.920 1.00 50.17 261 GLU C C 1
ATOM 6957 O O . GLU C 1 260 ? 93.165 1.022 14.751 1.00 50.29 261 GLU C O 1
ATOM 6963 N N . TYR C 1 261 ? 94.260 2.278 16.259 1.00 48.16 262 TYR C N 1
ATOM 6964 C CA . TYR C 1 261 ? 94.962 3.055 15.244 1.00 47.52 262 TYR C CA 1
ATOM 6965 C C . TYR C 1 261 ? 96.381 2.624 14.891 1.00 47.98 262 TYR C C 1
ATOM 6966 O O . TYR C 1 261 ? 96.977 3.141 13.938 1.00 46.30 262 TYR C O 1
ATOM 6975 N N . GLN C 1 262 ? 96.913 1.666 15.642 1.00 49.50 263 GLN C N 1
ATOM 6976 C CA . GLN C 1 262 ? 98.266 1.178 15.400 1.00 51.35 263 GLN C CA 1
ATOM 6977 C C . GLN C 1 262 ? 99.276 2.318 15.461 1.00 51.43 263 GLN C C 1
ATOM 6978 O O . GLN C 1 262 ? 100.114 2.475 14.569 1.00 52.47 263 GLN C O 1
ATOM 6984 N N . VAL C 1 263 ? 99.176 3.125 16.512 1.00 51.52 264 VAL C N 1
ATOM 6985 C CA . VAL C 1 263 ? 100.088 4.248 16.715 1.00 51.01 264 VAL C CA 1
ATOM 6986 C C . VAL C 1 263 ? 100.187 4.511 18.203 1.00 49.58 264 VAL C C 1
ATOM 6987 O O . VAL C 1 263 ? 99.268 4.193 18.961 1.00 50.46 264 VAL C O 1
ATOM 6991 N N . ALA C 1 264 ? 101.305 5.082 18.629 1.00 49.24 265 ALA C N 1
ATOM 6992 C CA . ALA C 1 264 ? 101.468 5.412 20.036 1.00 47.99 265 ALA C CA 1
ATOM 6993 C C . ALA C 1 264 ? 100.754 6.754 20.170 1.00 46.67 265 ALA C C 1
ATOM 6994 O O . ALA C 1 264 ? 100.556 7.451 19.175 1.00 45.53 265 ALA C O 1
ATOM 6996 N N . PRO C 1 265 ? 100.349 7.130 21.392 1.00 46.20 266 PRO C N 1
ATOM 6997 C CA . PRO C 1 265 ? 99.654 8.407 21.597 1.00 44.60 266 PRO C CA 1
ATOM 6998 C C . PRO C 1 265 ? 100.412 9.575 20.971 1.00 42.78 266 PRO C C 1
ATOM 6999 O O . PRO C 1 265 ? 101.642 9.575 20.945 1.00 43.16 266 PRO C O 1
ATOM 7003 N N . TYR C 1 266 ? 99.685 10.565 20.460 1.00 40.39 267 TYR C N 1
ATOM 7004 C CA . TYR C 1 266 ? 100.333 11.731 19.860 1.00 38.55 267 TYR C CA 1
ATOM 7005 C C . TYR C 1 266 ? 101.165 12.416 20.942 1.00 37.73 267 TYR C C 1
ATOM 7006 O O . TYR C 1 266 ? 102.174 13.053 20.660 1.00 36.40 267 TYR C O 1
ATOM 7015 N N . SER C 1 267 ? 100.714 12.280 22.183 1.00 37.88 268 SER C N 1
ATOM 7016 C CA . SER C 1 267 ? 101.394 12.847 23.342 1.00 37.66 268 SER C CA 1
ATOM 7017 C C . SER C 1 267 ? 100.734 12.183 24.538 1.00 36.73 268 SER C C 1
ATOM 7018 O O . SER C 1 267 ? 99.777 11.424 24.372 1.00 37.19 268 SER C O 1
ATOM 7021 N N . GLY C 1 268 ? 101.231 12.467 25.736 1.00 36.03 269 GLY C N 1
ATOM 7022 C CA . GLY C 1 268 ? 100.639 11.871 26.920 1.00 35.09 269 GLY C CA 1
ATOM 7023 C C . GLY C 1 268 ? 99.305 12.508 27.268 1.00 36.12 269 GLY C C 1
ATOM 7024 O O . GLY C 1 268 ? 98.558 11.996 28.102 1.00 38.55 269 GLY C O 1
ATOM 7025 N N . ALA C 1 269 ? 98.995 13.620 26.613 1.00 36.15 270 ALA C N 1
ATOM 7026 C CA . ALA C 1 269 ? 97.759 14.337 26.885 1.00 38.34 270 ALA C CA 1
ATOM 7027 C C . ALA C 1 269 ? 96.671 14.200 25.810 1.00 38.97 270 ALA C C 1
ATOM 7028 O O . ALA C 1 269 ? 95.663 14.902 25.860 1.00 40.20 270 ALA C O 1
ATOM 7030 N N . SER C 1 270 ? 96.862 13.296 24.853 1.00 40.33 271 SER C N 1
ATOM 7031 C CA . SER C 1 270 ? 95.875 13.101 23.793 1.00 40.70 271 SER C CA 1
ATOM 7032 C C . SER C 1 270 ? 95.287 11.692 23.763 1.00 41.83 271 SER C C 1
ATOM 7033 O O . SER C 1 270 ? 95.985 10.704 24.003 1.00 41.50 271 SER C O 1
ATOM 7036 N N . ALA C 1 271 ? 93.995 11.609 23.461 1.00 42.34 272 ALA C N 1
ATOM 7037 C CA . ALA C 1 271 ? 93.302 10.326 23.371 1.00 42.31 272 ALA C CA 1
ATOM 7038 C C . ALA C 1 271 ? 92.047 10.451 22.516 1.00 42.42 272 ALA C C 1
ATOM 7039 O O . ALA C 1 271 ? 91.457 11.528 22.411 1.00 43.19 272 ALA C O 1
ATOM 7041 N N . ILE C 1 272 ? 91.645 9.343 21.902 1.00 41.67 273 ILE C N 1
ATOM 7042 C CA . ILE C 1 272 ? 90.449 9.320 21.075 1.00 39.99 273 ILE C CA 1
ATOM 7043 C C . ILE C 1 272 ? 89.433 8.364 21.678 1.00 39.87 273 ILE C C 1
ATOM 7044 O O . ILE C 1 272 ? 89.775 7.255 22.097 1.00 40.20 273 ILE C O 1
ATOM 7049 N N . ILE C 1 273 ? 88.184 8.814 21.734 1.00 38.96 274 ILE C N 1
ATOM 7050 C CA . ILE C 1 273 ? 87.095 8.011 22.268 1.00 38.46 274 ILE C CA 1
ATOM 7051 C C . ILE C 1 273 ? 86.161 7.609 21.127 1.00 39.86 274 ILE C C 1
ATOM 7052 O O . ILE C 1 273 ? 85.451 8.453 20.574 1.00 39.57 274 ILE C O 1
ATOM 7057 N N . ASP C 1 274 ? 86.168 6.327 20.769 1.00 40.39 275 ASP C N 1
ATOM 7058 C CA . ASP C 1 274 ? 85.289 5.826 19.714 1.00 41.11 275 ASP C CA 1
ATOM 7059 C C . ASP C 1 274 ? 84.020 5.332 20.393 1.00 41.94 275 ASP C C 1
ATOM 7060 O O . ASP C 1 274 ? 84.034 4.314 21.082 1.00 43.77 275 ASP C O 1
ATOM 7065 N N . PHE C 1 275 ? 82.925 6.058 20.205 1.00 42.38 276 PHE C N 1
ATOM 7066 C CA . PHE C 1 275 ? 81.672 5.701 20.850 1.00 45.06 276 PHE C CA 1
ATOM 7067 C C . PHE C 1 275 ? 81.083 4.343 20.458 1.00 47.43 276 PHE C C 1
ATOM 7068 O O . PHE C 1 275 ? 80.283 3.771 21.206 1.00 48.14 276 PHE C O 1
ATOM 7076 N N . ARG C 1 276 ? 81.481 3.823 19.301 1.00 48.62 277 ARG C N 1
ATOM 7077 C CA . ARG C 1 276 ? 80.985 2.522 18.842 1.00 50.22 277 ARG C CA 1
ATOM 7078 C C . ARG C 1 276 ? 81.421 1.442 19.835 1.00 50.11 277 ARG C C 1
ATOM 7079 O O . ARG C 1 276 ? 80.728 0.438 20.022 1.00 50.35 277 ARG C O 1
ATOM 7087 N N . LYS C 1 277 ? 82.568 1.670 20.474 1.00 50.05 278 LYS C N 1
ATOM 7088 C CA . LYS C 1 277 ? 83.127 0.743 21.456 1.00 49.88 278 LYS C CA 1
ATOM 7089 C C . LYS C 1 277 ? 82.420 0.746 22.806 1.00 50.35 278 LYS C C 1
ATOM 7090 O O . LYS C 1 277 ? 82.694 -0.110 23.652 1.00 51.08 278 LYS C O 1
ATOM 7096 N N . TYR C 1 278 ? 81.528 1.705 23.026 1.00 50.28 279 TYR C N 1
ATOM 7097 C CA . TYR C 1 278 ? 80.836 1.778 24.309 1.00 49.65 279 TYR C CA 1
ATOM 7098 C C . TYR C 1 278 ? 79.339 1.896 24.126 1.00 50.76 279 TYR C C 1
ATOM 7099 O O . TYR C 1 278 ? 78.577 1.887 25.094 1.00 52.41 279 TYR C O 1
ATOM 7108 N N . PHE C 1 279 ? 78.920 2.018 22.875 1.00 50.98 280 PHE C N 1
ATOM 7109 C CA . PHE C 1 279 ? 77.507 2.117 22.571 1.00 51.41 280 PHE C CA 1
ATOM 7110 C C . PHE C 1 279 ? 77.175 1.169 21.438 1.00 52.15 280 PHE C C 1
ATOM 7111 O O . PHE C 1 279 ? 78.070 0.623 20.783 1.00 51.32 280 PHE C O 1
ATOM 7119 N N . ASN C 1 280 ? 75.884 0.957 21.224 1.00 53.23 281 ASN C N 1
ATOM 7120 C CA . ASN C 1 280 ? 75.439 0.100 20.143 1.00 54.65 281 ASN C CA 1
ATOM 7121 C C . ASN C 1 280 ? 75.474 1.026 18.936 1.00 54.31 281 ASN C C 1
ATOM 7122 O O . ASN C 1 280 ? 74.460 1.635 18.580 1.00 55.99 281 ASN C O 1
ATOM 7127 N N . GLY C 1 281 ? 76.651 1.146 18.326 1.00 53.09 282 GLY C N 1
ATOM 7128 C CA . GLY C 1 281 ? 76.811 2.034 17.185 1.00 51.41 282 GLY C CA 1
ATOM 7129 C C . GLY C 1 281 ? 77.191 3.431 17.667 1.00 49.94 282 GLY C C 1
ATOM 7130 O O . GLY C 1 281 ? 77.426 3.631 18.863 1.00 50.35 282 GLY C O 1
ATOM 7131 N N . ASP C 1 282 ? 77.257 4.394 16.751 1.00 47.18 283 ASP C N 1
ATOM 7132 C CA . ASP C 1 282 ? 77.603 5.767 17.106 1.00 44.19 283 ASP C CA 1
ATOM 7133 C C . ASP C 1 282 ? 76.582 6.332 18.080 1.00 43.70 283 ASP C C 1
ATOM 7134 O O . ASP C 1 282 ? 75.420 5.927 18.073 1.00 42.64 283 ASP C O 1
ATOM 7139 N N . LEU C 1 283 ? 77.022 7.282 18.904 1.00 43.43 284 LEU C N 1
ATOM 7140 C CA . LEU C 1 283 ? 76.159 7.926 19.893 1.00 42.05 284 LEU C CA 1
ATOM 7141 C C . LEU C 1 283 ? 75.187 8.893 19.212 1.00 41.85 284 LEU C C 1
ATOM 7142 O O . LEU C 1 283 ? 75.568 9.990 18.799 1.00 42.34 284 LEU C O 1
ATOM 7147 N N . ASP C 1 284 ? 73.926 8.484 19.114 1.00 41.42 285 ASP C N 1
ATOM 7148 C CA . ASP C 1 284 ? 72.894 9.278 18.459 1.00 40.95 285 ASP C CA 1
ATOM 7149 C C . ASP C 1 284 ? 72.117 10.196 19.400 1.00 40.64 285 ASP C C 1
ATOM 7150 O O . ASP C 1 284 ? 71.198 9.767 20.103 1.00 38.68 285 ASP C O 1
ATOM 7155 N N . LEU C 1 285 ? 72.478 11.475 19.391 1.00 40.87 286 LEU C N 1
ATOM 7156 C CA . LEU C 1 285 ? 71.813 12.451 20.239 1.00 39.25 286 LEU C CA 1
ATOM 7157 C C . LEU C 1 285 ? 70.917 13.382 19.439 1.00 38.10 286 LEU C C 1
ATOM 7158 O O . LEU C 1 285 ? 70.571 14.464 19.903 1.00 38.56 286 LEU C O 1
ATOM 7163 N N . THR C 1 286 ? 70.535 12.952 18.239 1.00 36.67 287 THR C N 1
ATOM 7164 C CA . THR C 1 286 ? 69.674 13.749 17.370 1.00 35.95 287 THR C CA 1
ATOM 7165 C C . THR C 1 286 ? 68.481 14.340 18.105 1.00 36.42 287 THR C C 1
ATOM 7166 O O . THR C 1 286 ? 68.211 15.537 18.001 1.00 37.28 287 THR C O 1
ATOM 7170 N N . HIS C 1 287 ? 67.760 13.504 18.843 1.00 37.48 288 HIS C N 1
ATOM 7171 C CA . HIS C 1 287 ? 66.593 13.979 19.580 1.00 39.37 288 HIS C CA 1
ATOM 7172 C C . HIS C 1 287 ? 66.717 13.856 21.097 1.00 39.46 288 HIS C C 1
ATOM 7173 O O . HIS C 1 287 ? 65.709 13.758 21.795 1.00 41.55 288 HIS C O 1
ATOM 7180 N N . ALA C 1 288 ? 67.945 13.864 21.606 1.00 39.57 289 ALA C N 1
ATOM 7181 C CA . ALA C 1 288 ? 68.170 13.764 23.049 1.00 40.80 289 ALA C CA 1
ATOM 7182 C C . ALA C 1 288 ? 68.051 15.122 23.747 1.00 42.14 289 ALA C C 1
ATOM 7183 O O . ALA C 1 288 ? 68.214 16.175 23.126 1.00 41.68 289 ALA C O 1
ATOM 7185 N N . PRO C 1 289 ? 67.756 15.111 25.056 1.00 43.80 290 PRO C N 1
ATOM 7186 C CA . PRO C 1 289 ? 67.625 16.349 25.833 1.00 44.67 290 PRO C CA 1
ATOM 7187 C C . PRO C 1 289 ? 68.988 17.043 25.840 1.00 45.22 290 PRO C C 1
ATOM 7188 O O . PRO C 1 289 ? 70.016 16.386 25.660 1.00 44.10 290 PRO C O 1
ATOM 7192 N N . SER C 1 290 ? 68.994 18.356 26.063 1.00 46.59 291 SER C N 1
ATOM 7193 C CA . SER C 1 290 ? 70.234 19.141 26.065 1.00 47.24 291 SER C CA 1
ATOM 7194 C C . SER C 1 290 ? 71.342 18.674 27.024 1.00 46.57 291 SER C C 1
ATOM 7195 O O . SER C 1 290 ? 72.164 17.838 26.663 1.00 51.54 291 SER C O 1
ATOM 7198 N N . ASP C 1 291 ? 71.377 19.205 28.235 1.00 44.26 292 ASP C N 1
ATOM 7199 C CA . ASP C 1 291 ? 72.410 18.840 29.204 1.00 42.28 292 ASP C CA 1
ATOM 7200 C C . ASP C 1 291 ? 72.200 17.450 29.828 1.00 42.23 292 ASP C C 1
ATOM 7201 O O . ASP C 1 291 ? 72.059 17.326 31.042 1.00 41.73 292 ASP C O 1
ATOM 7206 N N . SER C 1 292 ? 72.207 16.404 29.008 1.00 41.20 293 SER C N 1
ATOM 7207 C CA . SER C 1 292 ? 71.971 15.063 29.528 1.00 41.35 293 SER C CA 1
ATOM 7208 C C . SER C 1 292 ? 73.200 14.170 29.618 1.00 40.50 293 SER C C 1
ATOM 7209 O O . SER C 1 292 ? 73.287 13.324 30.503 1.00 40.89 293 SER C O 1
ATOM 7212 N N . ILE C 1 293 ? 74.144 14.346 28.703 1.00 39.77 294 ILE C N 1
ATOM 7213 C CA . ILE C 1 293 ? 75.353 13.546 28.713 1.00 39.26 294 ILE C CA 1
ATOM 7214 C C . ILE C 1 293 ? 76.561 14.452 28.810 1.00 38.99 294 ILE C C 1
ATOM 7215 O O . ILE C 1 293 ? 76.718 15.392 28.029 1.00 37.45 294 ILE C O 1
ATOM 7220 N N . GLU C 1 294 ? 77.414 14.162 29.784 1.00 39.21 295 GLU C N 1
ATOM 7221 C CA . GLU C 1 294 ? 78.608 14.951 30.022 1.00 38.53 295 GLU C CA 1
ATOM 7222 C C . GLU C 1 294 ? 79.850 14.096 29.885 1.00 37.57 295 GLU C C 1
ATOM 7223 O O . GLU C 1 294 ? 79.798 12.874 30.040 1.00 38.14 295 GLU C O 1
ATOM 7229 N N . TYR C 1 295 ? 80.962 14.739 29.562 1.00 34.79 296 TYR C N 1
ATOM 7230 C CA . TYR C 1 295 ? 82.222 14.036 29.491 1.00 34.47 296 TYR C CA 1
ATOM 7231 C C . TYR C 1 295 ? 83.028 14.694 30.598 1.00 35.72 296 TYR C C 1
ATOM 7232 O O . TYR C 1 295 ? 83.091 15.921 30.691 1.00 36.08 296 TYR C O 1
ATOM 7241 N N . ASP C 1 296 ? 83.584 13.862 31.471 1.00 37.39 297 ASP C N 1
ATOM 7242 C CA . ASP C 1 296 ? 84.354 14.308 32.622 1.00 36.65 297 ASP C CA 1
ATOM 7243 C C . ASP C 1 296 ? 85.823 13.923 32.510 1.00 37.48 297 ASP C C 1
ATOM 7244 O O . ASP C 1 296 ? 86.181 12.993 31.796 1.00 39.07 297 ASP C O 1
ATOM 7249 N N . LEU C 1 297 ? 86.679 14.637 33.227 1.00 38.46 298 LEU C N 1
ATOM 7250 C CA . LEU C 1 297 ? 88.103 14.360 33.179 1.00 37.79 298 LEU C CA 1
ATOM 7251 C C . LEU C 1 297 ? 88.773 14.580 34.529 1.00 39.31 298 LEU C C 1
ATOM 7252 O O . LEU C 1 297 ? 88.357 15.432 35.318 1.00 38.78 298 LEU C O 1
ATOM 7257 N N . ALA C 1 298 ? 89.808 13.792 34.789 1.00 39.41 299 ALA C N 1
ATOM 7258 C CA . ALA C 1 298 ? 90.581 13.913 36.017 1.00 38.57 299 ALA C CA 1
ATOM 7259 C C . ALA C 1 298 ? 91.988 14.259 35.537 1.00 37.24 299 ALA C C 1
ATOM 7260 O O . ALA C 1 298 ? 92.600 13.497 34.786 1.00 38.81 299 ALA C O 1
ATOM 7262 N N . LEU C 1 299 ? 92.485 15.420 35.950 1.00 36.34 300 LEU C N 1
ATOM 7263 C CA . LEU C 1 299 ? 93.808 15.886 35.545 1.00 36.14 300 LEU C CA 1
ATOM 7264 C C . LEU C 1 299 ? 94.703 16.100 36.760 1.00 37.64 300 LEU C C 1
ATOM 7265 O O . LEU C 1 299 ? 94.208 16.336 37.863 1.00 38.74 300 LEU C O 1
ATOM 7270 N N . GLN C 1 300 ? 96.016 16.028 36.546 1.00 38.17 301 GLN C N 1
ATOM 7271 C CA . GLN C 1 300 ? 97.002 16.208 37.615 1.00 40.88 301 GLN C CA 1
ATOM 7272 C C . GLN C 1 300 ? 97.378 17.673 37.820 1.00 41.22 301 GLN C C 1
ATOM 7273 O O . GLN C 1 300 ? 98.060 18.027 38.784 1.00 40.47 301 GLN C O 1
ATOM 7279 N N . ASN C 1 301 ? 96.929 18.512 36.894 1.00 40.47 302 ASN C N 1
ATOM 7280 C CA . ASN C 1 301 ? 97.184 19.944 36.936 1.00 39.97 302 ASN C CA 1
ATOM 7281 C C . ASN C 1 301 ? 95.996 20.657 36.305 1.00 39.52 302 ASN C C 1
ATOM 7282 O O . ASN C 1 301 ? 95.270 20.069 35.494 1.00 36.22 302 ASN C O 1
ATOM 7287 N N . GLN C 1 302 ? 95.796 21.916 36.683 1.00 37.97 303 GLN C N 1
ATOM 7288 C CA . GLN C 1 302 ? 94.715 22.705 36.115 1.00 37.31 303 GLN C CA 1
ATOM 7289 C C . GLN C 1 302 ? 95.157 22.977 34.690 1.00 36.21 303 GLN C C 1
ATOM 7290 O O . GLN C 1 302 ? 96.199 23.589 34.479 1.00 36.60 303 GLN C O 1
ATOM 7296 N N . ASP C 1 303 ? 94.379 22.506 33.717 1.00 35.03 304 ASP C N 1
ATOM 7297 C CA . ASP C 1 303 ? 94.730 22.690 32.311 1.00 34.14 304 ASP C CA 1
ATOM 7298 C C . ASP C 1 303 ? 93.551 23.177 31.476 1.00 32.53 304 ASP C C 1
ATOM 7299 O O . ASP C 1 303 ? 92.413 23.257 31.949 1.00 31.94 304 ASP C O 1
ATOM 7304 N N . ASN C 1 304 ? 93.845 23.503 30.222 1.00 31.00 305 ASN C N 1
ATOM 7305 C CA . ASN C 1 304 ? 92.812 23.912 29.279 1.00 32.27 305 ASN C CA 1
ATOM 7306 C C . ASN C 1 304 ? 92.501 22.667 28.444 1.00 32.06 305 ASN C C 1
ATOM 7307 O O . ASN C 1 304 ? 93.407 22.055 27.879 1.00 33.47 305 ASN C O 1
ATOM 7312 N N . VAL C 1 305 ? 91.230 22.288 28.372 1.00 31.71 306 VAL C N 1
ATOM 7313 C CA . VAL C 1 305 ? 90.846 21.096 27.628 1.00 31.49 306 VAL C CA 1
ATOM 7314 C C . VAL C 1 305 ? 90.245 21.383 26.248 1.00 32.97 306 VAL C C 1
ATOM 7315 O O . VAL C 1 305 ? 89.425 22.294 26.077 1.00 32.37 306 VAL C O 1
ATOM 7319 N N . TYR C 1 306 ? 90.656 20.587 25.268 1.00 30.89 307 TYR C N 1
ATOM 7320 C CA . TYR C 1 306 ? 90.160 20.726 23.910 1.00 31.18 307 TYR C CA 1
ATOM 7321 C C . TYR C 1 306 ? 89.518 19.431 23.435 1.00 32.12 307 TYR C C 1
ATOM 7322 O O . TYR C 1 306 ? 90.111 18.352 23.525 1.00 30.86 307 TYR C O 1
ATOM 7331 N N . SER C 1 307 ? 88.288 19.553 22.946 1.00 32.89 308 SER C N 1
ATOM 7332 C CA . SER C 1 307 ? 87.529 18.414 22.457 1.00 31.71 308 SER C CA 1
ATOM 7333 C C . SER C 1 307 ? 87.096 18.628 21.014 1.00 31.34 308 SER C C 1
ATOM 7334 O O . SER C 1 307 ? 86.255 19.484 20.730 1.00 29.84 308 SER C O 1
ATOM 7337 N N . LEU C 1 308 ? 87.684 17.863 20.101 1.00 31.55 309 LEU C N 1
ATOM 7338 C CA . LEU C 1 308 ? 87.313 17.948 18.695 1.00 30.68 309 LEU C CA 1
ATOM 7339 C C . LEU C 1 308 ? 86.326 16.797 18.422 1.00 31.41 309 LEU C C 1
ATOM 7340 O O . LEU C 1 308 ? 86.690 15.619 18.457 1.00 31.79 309 LEU C O 1
ATOM 7345 N N . TYR C 1 309 ? 85.072 17.145 18.171 1.00 31.79 310 TYR C N 1
ATOM 7346 C CA . TYR C 1 309 ? 84.037 16.146 17.933 1.00 33.53 310 TYR C CA 1
ATOM 7347 C C . TYR C 1 309 ? 83.830 15.785 16.471 1.00 33.54 310 TYR C C 1
ATOM 7348 O O . TYR C 1 309 ? 83.512 16.651 15.650 1.00 34.59 310 TYR C O 1
ATOM 7357 N N . VAL C 1 310 ? 84.015 14.510 16.144 1.00 32.95 311 VAL C N 1
ATOM 7358 C CA . VAL C 1 310 ? 83.775 14.066 14.778 1.00 33.46 311 VAL C CA 1
ATOM 7359 C C . VAL C 1 310 ? 82.362 13.509 14.801 1.00 33.89 311 VAL C C 1
ATOM 7360 O O . VAL C 1 310 ? 82.141 12.354 15.184 1.00 34.07 311 VAL C O 1
ATOM 7364 N N . SER C 1 311 ? 81.405 14.354 14.433 1.00 32.63 312 SER C N 1
ATOM 7365 C CA . SER C 1 311 ? 80.001 13.963 14.406 1.00 34.51 312 SER C CA 1
ATOM 7366 C C . SER C 1 311 ? 79.378 14.244 13.038 1.00 33.39 312 SER C C 1
ATOM 7367 O O . SER C 1 311 ? 80.048 14.719 12.116 1.00 32.69 312 SER C O 1
ATOM 7370 N N . TYR C 1 312 ? 78.092 13.938 12.919 1.00 33.00 313 TYR C N 1
ATOM 7371 C CA . TYR C 1 312 ? 77.364 14.173 11.681 1.00 34.87 313 TYR C CA 1
ATOM 7372 C C . TYR C 1 312 ? 75.882 14.331 11.944 1.00 33.79 313 TYR C C 1
ATOM 7373 O O . TYR C 1 312 ? 75.382 13.970 13.007 1.00 36.49 313 TYR C O 1
ATOM 7382 N N . VAL C 1 313 ? 75.183 14.900 10.975 1.00 33.83 314 VAL C N 1
ATOM 7383 C CA . VAL C 1 313 ? 73.751 15.105 11.101 1.00 32.73 314 VAL C CA 1
ATOM 7384 C C . VAL C 1 313 ? 73.057 14.613 9.833 1.00 33.54 314 VAL C C 1
ATOM 7385 O O . VAL C 1 313 ? 73.588 14.756 8.729 1.00 33.26 314 VAL C O 1
ATOM 7389 N N . LEU C 1 314 ? 71.881 14.016 10.000 1.00 33.03 315 LEU C N 1
ATOM 7390 C CA . LEU C 1 314 ? 71.094 13.549 8.867 1.00 33.72 315 LEU C CA 1
ATOM 7391 C C . LEU C 1 314 ? 70.006 14.597 8.735 1.00 33.32 315 LEU C C 1
ATOM 7392 O O . LEU C 1 314 ? 69.070 14.630 9.529 1.00 36.79 315 LEU C O 1
ATOM 7397 N N . PRO C 1 315 ? 70.121 15.485 7.742 1.00 34.14 316 PRO C N 1
ATOM 7398 C CA . PRO C 1 315 ? 69.106 16.527 7.562 1.00 34.73 316 PRO C CA 1
ATOM 7399 C C . PRO C 1 315 ? 67.660 16.026 7.443 1.00 36.37 316 PRO C C 1
ATOM 7400 O O . PRO C 1 315 ? 66.717 16.782 7.673 1.00 36.89 316 PRO C O 1
ATOM 7404 N N . TYR C 1 316 ? 67.487 14.754 7.097 1.00 37.17 317 TYR C N 1
ATOM 7405 C CA . TYR C 1 316 ? 66.149 14.183 6.963 1.00 38.91 317 TYR C CA 1
ATOM 7406 C C . TYR C 1 316 ? 66.005 12.972 7.869 1.00 41.02 317 TYR C C 1
ATOM 7407 O O . TYR C 1 316 ? 65.345 11.985 7.535 1.00 42.43 317 TYR C O 1
ATOM 7416 N N . TYR C 1 317 ? 66.640 13.077 9.029 1.00 41.88 318 TYR C N 1
ATOM 7417 C CA . TYR C 1 317 ? 66.639 12.043 10.050 1.00 41.67 318 TYR C CA 1
ATOM 7418 C C . TYR C 1 317 ? 65.258 11.422 10.275 1.00 42.56 318 TYR C C 1
ATOM 7419 O O . TYR C 1 317 ? 65.091 10.209 10.157 1.00 43.09 318 TYR C O 1
ATOM 7428 N N . ASP C 1 318 ? 64.278 12.254 10.613 1.00 43.52 319 ASP C N 1
ATOM 7429 C CA . ASP C 1 318 ? 62.928 11.776 10.874 1.00 47.04 319 ASP C CA 1
ATOM 7430 C C . ASP C 1 318 ? 62.379 10.958 9.704 1.00 49.13 319 ASP C C 1
ATOM 7431 O O . ASP C 1 318 ? 61.910 9.838 9.902 1.00 49.79 319 ASP C O 1
ATOM 7436 N N . GLN C 1 319 ? 62.446 11.508 8.491 1.00 49.68 320 GLN C N 1
ATOM 7437 C CA . GLN C 1 319 ? 61.974 10.788 7.309 1.00 50.68 320 GLN C CA 1
ATOM 7438 C C . GLN C 1 319 ? 62.653 9.422 7.236 1.00 51.39 320 GLN C C 1
ATOM 7439 O O . GLN C 1 319 ? 61.993 8.393 7.084 1.00 52.71 320 GLN C O 1
ATOM 7445 N N . LEU C 1 320 ? 63.975 9.412 7.346 1.00 51.20 321 LEU C N 1
ATOM 7446 C CA . LEU C 1 320 ? 64.717 8.165 7.273 1.00 52.45 321 LEU C CA 1
ATOM 7447 C C . LEU C 1 320 ? 64.270 7.140 8.313 1.00 54.18 321 LEU C C 1
ATOM 7448 O O . LEU C 1 320 ? 64.476 5.937 8.136 1.00 55.18 321 LEU C O 1
ATOM 7453 N N . ALA C 1 321 ? 63.656 7.612 9.392 1.00 55.15 322 ALA C N 1
ATOM 7454 C CA . ALA C 1 321 ? 63.188 6.714 10.439 1.00 55.88 322 ALA C CA 1
ATOM 7455 C C . ALA C 1 321 ? 62.022 5.882 9.912 1.00 56.81 322 ALA C C 1
ATOM 7456 O O . ALA C 1 321 ? 60.902 6.380 9.760 1.00 56.55 322 ALA C O 1
ATOM 7458 N N . ALA C 1 322 ? 62.299 4.610 9.630 1.00 58.45 323 ALA C N 1
ATOM 7459 C CA . ALA C 1 322 ? 61.292 3.689 9.108 1.00 58.48 323 ALA C CA 1
ATOM 7460 C C . ALA C 1 322 ? 61.423 2.286 9.720 1.00 59.55 323 ALA C C 1
ATOM 7461 O O . ALA C 1 322 ? 61.589 1.297 8.997 1.00 59.61 323 ALA C O 1
ATOM 7463 N N . LEU C 1 323 ? 61.341 2.200 11.048 1.00 59.31 324 LEU C N 1
ATOM 7464 C CA . LEU C 1 323 ? 61.444 0.914 11.740 1.00 59.18 324 LEU C CA 1
ATOM 7465 C C . LEU C 1 323 ? 60.067 0.383 12.148 1.00 59.51 324 LEU C C 1
ATOM 7466 O O . LEU C 1 323 ? 59.270 -0.042 11.300 1.00 60.22 324 LEU C O 1
ATOM 7468 N N . GLY D 1 1 ? 182.188 15.326 21.259 1.00 34.05 2 GLY D N 1
ATOM 7469 C CA . GLY D 1 1 ? 181.028 15.066 22.093 1.00 35.06 2 GLY D CA 1
ATOM 7470 C C . GLY D 1 1 ? 181.397 14.988 23.563 1.00 35.46 2 GLY D C 1
ATOM 7471 O O . GLY D 1 1 ? 182.512 15.331 23.949 1.00 36.85 2 GLY D O 1
ATOM 7472 N N . GLU D 1 2 ? 180.464 14.534 24.389 1.00 35.16 3 GLU D N 1
ATOM 7473 C CA . GLU D 1 2 ? 180.717 14.423 25.815 1.00 35.40 3 GLU D CA 1
ATOM 7474 C C . GLU D 1 2 ? 181.697 13.286 26.104 1.00 33.13 3 GLU D C 1
ATOM 7475 O O . GLU D 1 2 ? 181.530 12.163 25.615 1.00 32.96 3 GLU D O 1
ATOM 7481 N N . ILE D 1 3 ? 182.720 13.594 26.896 1.00 29.99 4 ILE D N 1
ATOM 7482 C CA . ILE D 1 3 ? 183.748 12.626 27.275 1.00 29.16 4 ILE D CA 1
ATOM 7483 C C . ILE D 1 3 ? 183.464 12.131 28.690 1.00 27.37 4 ILE D C 1
ATOM 7484 O O . ILE D 1 3 ? 183.198 12.924 29.591 1.00 25.70 4 ILE D O 1
ATOM 7489 N N . TYR D 1 4 ? 183.501 10.817 28.880 1.00 27.64 5 TYR D N 1
ATOM 7490 C CA . TYR D 1 4 ? 183.249 10.236 30.199 1.00 27.41 5 TYR D CA 1
ATOM 7491 C C . TYR D 1 4 ? 183.910 8.870 30.284 1.00 26.84 5 TYR D C 1
ATOM 7492 O O . TYR D 1 4 ? 184.133 8.215 29.267 1.00 26.53 5 TYR D O 1
ATOM 7501 N N . THR D 1 5 ? 184.230 8.426 31.491 1.00 28.43 6 THR D N 1
ATOM 7502 C CA . THR D 1 5 ? 184.854 7.123 31.609 1.00 27.32 6 THR D CA 1
ATOM 7503 C C . THR D 1 5 ? 184.074 6.199 32.525 1.00 27.02 6 THR D C 1
ATOM 7504 O O . THR D 1 5 ? 183.363 6.640 33.443 1.00 26.71 6 THR D O 1
ATOM 7508 N N . GLU D 1 6 ? 184.208 4.907 32.255 1.00 25.99 7 GLU D N 1
ATOM 7509 C CA . GLU D 1 6 ? 183.539 3.881 33.030 1.00 26.53 7 GLU D CA 1
ATOM 7510 C C . GLU D 1 6 ? 184.498 2.724 33.250 1.00 26.23 7 GLU D C 1
ATOM 7511 O O . GLU D 1 6 ? 185.329 2.414 32.394 1.00 24.63 7 GLU D O 1
ATOM 7517 N N . THR D 1 7 ? 184.373 2.089 34.406 1.00 26.06 8 THR D N 1
ATOM 7518 C CA . THR D 1 7 ? 185.193 0.937 34.736 1.00 25.95 8 THR D CA 1
ATOM 7519 C C . THR D 1 7 ? 184.291 -0.267 34.516 1.00 25.98 8 THR D C 1
ATOM 7520 O O . THR D 1 7 ? 183.151 -0.278 34.977 1.00 25.87 8 THR D O 1
ATOM 7524 N N . LEU D 1 8 ? 184.791 -1.270 33.806 1.00 27.58 9 LEU D N 1
ATOM 7525 C CA . LEU D 1 8 ? 183.998 -2.461 33.535 1.00 28.65 9 LEU D CA 1
ATOM 7526 C C . LEU D 1 8 ? 183.790 -3.311 34.792 1.00 31.05 9 LEU D C 1
ATOM 7527 O O . LEU D 1 8 ? 184.688 -3.424 35.636 1.00 29.45 9 LEU D O 1
ATOM 7532 N N . GLN D 1 9 ? 182.595 -3.897 34.911 1.00 33.85 10 GLN D N 1
ATOM 7533 C CA . GLN D 1 9 ? 182.248 -4.738 36.057 1.00 35.84 10 GLN D CA 1
ATOM 7534 C C . GLN D 1 9 ? 183.058 -6.019 36.061 1.00 34.77 10 GLN D C 1
ATOM 7535 O O . GLN D 1 9 ? 183.454 -6.511 37.113 1.00 36.76 10 GLN D O 1
ATOM 7541 N N . GLN D 1 10 ? 183.314 -6.552 34.878 1.00 33.84 11 GLN D N 1
ATOM 7542 C CA . GLN D 1 10 ? 184.077 -7.780 34.766 1.00 33.78 11 GLN D CA 1
ATOM 7543 C C . GLN D 1 10 ? 185.572 -7.547 34.943 1.00 33.77 11 GLN D C 1
ATOM 7544 O O . GLN D 1 10 ? 186.171 -6.709 34.265 1.00 33.44 11 GLN D O 1
ATOM 7550 N N . THR D 1 11 ? 186.164 -8.301 35.865 1.00 33.18 12 THR D N 1
ATOM 7551 C CA . THR D 1 11 ? 187.586 -8.217 36.149 1.00 32.46 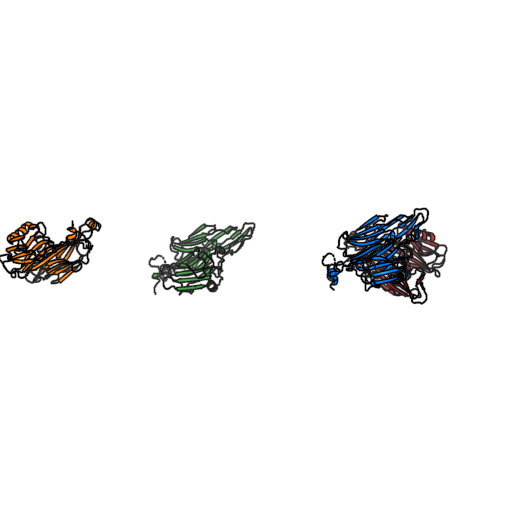12 THR D CA 1
ATOM 7552 C C . THR D 1 11 ? 188.225 -9.536 35.737 1.00 31.60 12 THR D C 1
ATOM 7553 O O . THR D 1 11 ? 187.539 -10.552 35.607 1.00 32.06 12 THR D O 1
ATOM 7557 N N . TYR D 1 12 ? 189.536 -9.514 35.527 1.00 27.93 13 TYR D N 1
ATOM 7558 C CA . TYR D 1 12 ? 190.265 -10.697 35.104 1.00 26.04 13 TYR D CA 1
ATOM 7559 C C . TYR D 1 12 ? 191.378 -11.053 36.071 1.00 27.04 13 TYR D C 1
ATOM 7560 O O . TYR D 1 12 ? 192.294 -10.261 36.306 1.00 26.05 13 TYR D O 1
ATOM 7569 N N . ALA D 1 13 ? 191.296 -12.258 36.621 1.00 27.25 14 ALA D N 1
ATOM 7570 C CA . ALA D 1 13 ? 192.292 -12.736 37.573 1.00 27.15 14 ALA D CA 1
ATOM 7571 C C . ALA D 1 13 ? 193.650 -12.931 36.925 1.00 27.48 14 ALA D C 1
ATOM 7572 O O . ALA D 1 13 ? 193.749 -13.365 35.781 1.00 28.72 14 ALA D O 1
ATOM 7574 N N . TRP D 1 14 ? 194.705 -12.595 37.661 1.00 27.65 15 TRP D N 1
ATOM 7575 C CA . TRP D 1 14 ? 196.048 -12.775 37.149 1.00 25.48 15 TRP D CA 1
ATOM 7576 C C . TRP D 1 14 ? 196.462 -14.201 37.443 1.00 26.75 15 TRP D C 1
ATOM 7577 O O . TRP D 1 14 ? 196.374 -14.657 38.584 1.00 26.80 15 TRP D O 1
ATOM 7588 N N . THR D 1 15 ? 196.898 -14.905 36.409 1.00 25.56 16 THR D N 1
ATOM 7589 C CA . THR D 1 15 ? 197.395 -16.261 36.555 1.00 26.88 16 THR D CA 1
ATOM 7590 C C . THR D 1 15 ? 198.650 -16.214 35.720 1.00 26.19 16 THR D C 1
ATOM 7591 O O . THR D 1 15 ? 198.685 -15.523 34.710 1.00 26.67 16 THR D O 1
ATOM 7595 N N . ALA D 1 16 ? 199.685 -16.921 36.148 1.00 25.69 17 ALA D N 1
ATOM 7596 C CA . ALA D 1 16 ? 200.940 -16.928 35.415 1.00 26.09 17 ALA D CA 1
ATOM 7597 C C . ALA D 1 16 ? 200.771 -17.505 34.008 1.00 25.02 17 ALA D C 1
ATOM 7598 O O . ALA D 1 16 ? 199.896 -18.332 33.779 1.00 27.80 17 ALA D O 1
ATOM 7600 N N . GLY D 1 17 ? 201.624 -17.052 33.088 1.00 26.85 18 GLY D N 1
ATOM 7601 C CA . GLY D 1 17 ? 201.623 -17.506 31.703 1.00 25.03 18 GLY D CA 1
ATOM 7602 C C . GLY D 1 17 ? 200.270 -17.784 31.084 1.00 27.09 18 GLY D C 1
ATOM 7603 O O . GLY D 1 17 ? 200.058 -18.849 30.499 1.00 28.78 18 GLY D O 1
ATOM 7604 N N . THR D 1 18 ? 199.366 -16.816 31.191 1.00 24.47 19 THR D N 1
ATOM 7605 C CA . THR D 1 18 ? 198.013 -16.951 30.678 1.00 26.80 19 THR D CA 1
ATOM 7606 C C . THR D 1 18 ? 197.637 -15.801 29.738 1.00 27.96 19 THR D C 1
ATOM 7607 O O . THR D 1 18 ? 197.938 -14.642 30.021 1.00 27.96 19 THR D O 1
ATOM 7611 N N . ASN D 1 19 ? 196.980 -16.123 28.628 1.00 28.46 20 ASN D N 1
ATOM 7612 C CA . ASN D 1 19 ? 196.550 -15.102 27.684 1.00 29.66 20 ASN D CA 1
ATOM 7613 C C . ASN D 1 19 ? 195.101 -14.763 27.995 1.00 28.38 20 ASN D C 1
ATOM 7614 O O . ASN D 1 19 ? 194.216 -15.606 27.882 1.00 29.66 20 ASN D O 1
ATOM 7619 N N . ILE D 1 20 ? 194.858 -13.520 28.385 1.00 25.79 21 ILE D N 1
ATOM 7620 C CA . ILE D 1 20 ? 193.519 -13.100 28.732 1.00 24.63 21 ILE D CA 1
ATOM 7621 C C . ILE D 1 20 ? 192.899 -12.188 27.677 1.00 25.94 21 ILE D C 1
ATOM 7622 O O . ILE D 1 20 ? 193.224 -11.000 27.601 1.00 24.87 21 ILE D O 1
ATOM 7627 N N . PRO D 1 21 ? 192.008 -12.743 26.836 1.00 26.65 22 PRO D N 1
ATOM 7628 C CA . PRO D 1 21 ? 191.346 -11.957 25.791 1.00 28.39 22 PRO D CA 1
ATOM 7629 C C . PRO D 1 21 ? 190.213 -11.146 26.408 1.00 30.78 22 PRO D C 1
ATOM 7630 O O . PRO D 1 21 ? 189.245 -11.702 26.924 1.00 33.37 22 PRO D O 1
ATOM 7634 N N . ILE D 1 22 ? 190.341 -9.826 26.369 1.00 29.87 23 ILE D N 1
ATOM 7635 C CA . ILE D 1 22 ? 189.320 -8.967 26.935 1.00 26.63 23 ILE D CA 1
ATOM 7636 C C . ILE D 1 22 ? 188.539 -8.227 25.851 1.00 27.97 23 ILE D C 1
ATOM 7637 O O . ILE D 1 22 ? 189.115 -7.486 25.045 1.00 26.03 23 ILE D O 1
ATOM 7642 N N . LYS D 1 23 ? 187.227 -8.440 25.845 1.00 25.65 24 LYS D N 1
ATOM 7643 C CA . LYS D 1 23 ? 186.346 -7.804 24.882 1.00 29.12 24 LYS D CA 1
ATOM 7644 C C . LYS D 1 23 ? 186.048 -6.383 25.318 1.00 28.57 24 LYS D C 1
ATOM 7645 O O . LYS D 1 23 ? 185.537 -6.153 26.411 1.00 30.60 24 LYS D O 1
ATOM 7651 N N . ILE D 1 24 ? 186.372 -5.428 24.460 1.00 28.88 25 ILE D N 1
ATOM 7652 C CA . ILE D 1 24 ? 186.126 -4.029 24.755 1.00 28.16 25 ILE D CA 1
ATOM 7653 C C . ILE D 1 24 ? 184.734 -3.641 24.240 1.00 29.48 25 ILE D C 1
ATOM 7654 O O . ILE D 1 24 ? 184.442 -3.800 23.057 1.00 30.21 25 ILE D O 1
ATOM 7659 N N . PRO D 1 25 ? 183.859 -3.124 25.124 1.00 29.08 26 PRO D N 1
ATOM 7660 C CA . PRO D 1 25 ? 182.502 -2.722 24.731 1.00 30.25 26 PRO D CA 1
ATOM 7661 C C . PRO D 1 25 ? 182.533 -1.492 23.823 1.00 30.84 26 PRO D C 1
ATOM 7662 O O . PRO D 1 25 ? 183.338 -0.583 24.020 1.00 29.57 26 PRO D O 1
ATOM 7666 N N . ARG D 1 26 ? 181.641 -1.459 22.843 1.00 32.50 27 ARG D N 1
ATOM 7667 C CA . ARG D 1 26 ? 181.583 -0.344 21.908 1.00 32.60 27 ARG D CA 1
ATOM 7668 C C . ARG D 1 26 ? 180.379 0.551 22.167 1.00 32.90 27 ARG D C 1
ATOM 7669 O O . ARG D 1 26 ? 179.585 0.791 21.261 1.00 35.15 27 ARG D O 1
ATOM 7677 N N . ASN D 1 27 ? 180.246 1.064 23.386 1.00 31.21 28 ASN D N 1
ATOM 7678 C CA . ASN D 1 27 ? 179.105 1.910 23.726 1.00 32.39 28 ASN D CA 1
ATOM 7679 C C . ASN D 1 27 ? 179.153 3.280 23.068 1.00 31.45 28 ASN D C 1
ATOM 7680 O O . ASN D 1 27 ? 178.123 3.939 22.919 1.00 31.53 28 ASN D O 1
ATOM 7685 N N . ASN D 1 28 ? 180.352 3.705 22.686 1.00 29.62 29 ASN D N 1
ATOM 7686 C CA . ASN D 1 28 ? 180.558 5.002 22.057 1.00 28.48 29 ASN D CA 1
ATOM 7687 C C . ASN D 1 28 ? 181.978 5.018 21.529 1.00 28.95 29 ASN D C 1
ATOM 7688 O O . ASN D 1 28 ? 182.662 4.000 21.574 1.00 29.17 29 ASN D O 1
ATOM 7693 N N . PHE D 1 29 ? 182.422 6.158 21.011 1.00 28.07 30 PHE D N 1
ATOM 7694 C CA . PHE D 1 29 ? 183.792 6.251 20.532 1.00 27.70 30 PHE D CA 1
ATOM 7695 C C . PHE D 1 29 ? 184.690 6.093 21.769 1.00 27.28 30 PHE D C 1
ATOM 7696 O O . PHE D 1 29 ? 184.249 6.352 22.892 1.00 25.71 30 PHE D O 1
ATOM 7704 N N . ILE D 1 30 ? 185.933 5.672 21.569 1.00 26.54 31 ILE D N 1
ATOM 7705 C CA . ILE D 1 30 ? 186.852 5.459 22.692 1.00 25.95 31 ILE D CA 1
ATOM 7706 C C . ILE D 1 30 ? 188.104 6.319 22.586 1.00 25.97 31 ILE D C 1
ATOM 7707 O O . ILE D 1 30 ? 188.784 6.295 21.560 1.00 28.21 31 ILE D O 1
ATOM 7712 N N . ARG D 1 31 ? 188.399 7.069 23.647 1.00 25.65 32 ARG D N 1
ATOM 7713 C CA . ARG D 1 31 ? 189.580 7.951 23.717 1.00 27.03 32 ARG D CA 1
ATOM 7714 C C . ARG D 1 31 ? 190.781 7.212 24.306 1.00 27.23 32 ARG D C 1
ATOM 7715 O O . ARG D 1 31 ? 191.924 7.451 23.919 1.00 25.65 32 ARG D O 1
ATOM 7723 N N . LYS D 1 32 ? 190.519 6.348 25.284 1.00 26.06 33 LYS D N 1
ATOM 7724 C CA . LYS D 1 32 ? 191.584 5.570 25.885 1.00 27.21 33 LYS D CA 1
ATOM 7725 C C . LYS D 1 32 ? 191.122 4.427 26.769 1.00 26.34 33 LYS D C 1
ATOM 7726 O O . LYS D 1 32 ? 189.997 4.408 27.291 1.00 25.87 33 LYS D O 1
ATOM 7732 N N . ILE D 1 33 ? 192.015 3.453 26.904 1.00 25.00 34 ILE D N 1
ATOM 7733 C CA . ILE D 1 33 ? 191.753 2.286 27.717 1.00 24.59 34 ILE D CA 1
ATOM 7734 C C . ILE D 1 33 ? 192.800 2.240 28.813 1.00 22.92 34 ILE D C 1
ATOM 7735 O O . ILE D 1 33 ? 193.995 2.419 28.567 1.00 22.98 34 ILE D O 1
ATOM 7740 N N . ARG D 1 34 ? 192.333 2.025 30.032 1.00 23.06 35 ARG D N 1
ATOM 7741 C CA . ARG D 1 34 ? 193.222 1.948 31.178 1.00 22.84 35 ARG D CA 1
ATOM 7742 C C . ARG D 1 34 ? 193.182 0.538 31.757 1.00 22.80 35 ARG D C 1
ATOM 7743 O O . ARG D 1 34 ? 192.110 -0.075 31.849 1.00 22.14 35 ARG D O 1
ATOM 7751 N N . VAL D 1 35 ? 194.356 0.029 32.126 1.00 22.75 36 VAL D N 1
ATOM 7752 C CA . VAL D 1 35 ? 194.474 -1.293 32.720 1.00 22.37 36 VAL D CA 1
ATOM 7753 C C . VAL D 1 35 ? 195.237 -1.210 34.048 1.00 23.54 36 VAL D C 1
ATOM 7754 O O . VAL D 1 35 ? 196.379 -0.722 34.103 1.00 21.37 36 VAL D O 1
ATOM 7758 N N . GLN D 1 36 ? 194.589 -1.682 35.113 1.00 23.40 37 GLN D N 1
ATOM 7759 C CA . GLN D 1 36 ? 195.188 -1.693 36.443 1.00 24.28 37 GLN D CA 1
ATOM 7760 C C . GLN D 1 36 ? 195.249 -3.111 37.017 1.00 22.91 37 GLN D C 1
ATOM 7761 O O . GLN D 1 36 ? 194.221 -3.789 37.142 1.00 21.89 37 GLN D O 1
ATOM 7767 N N . LEU D 1 37 ? 196.459 -3.552 37.345 1.00 22.75 38 LEU D N 1
ATOM 7768 C CA . LEU D 1 37 ? 196.670 -4.863 37.951 1.00 23.22 38 LEU D CA 1
ATOM 7769 C C . LEU D 1 37 ? 196.703 -4.570 39.451 1.00 24.80 38 LEU D C 1
ATOM 7770 O O . LEU D 1 37 ? 197.672 -4.002 39.968 1.00 25.27 38 LEU D O 1
ATOM 7775 N N . ILE D 1 38 ? 195.625 -4.929 40.138 1.00 25.43 39 ILE D N 1
ATOM 7776 C CA . ILE D 1 38 ? 195.510 -4.662 41.562 1.00 26.05 39 ILE D CA 1
ATOM 7777 C C . ILE D 1 38 ? 195.282 -5.901 42.418 1.00 28.26 39 ILE D C 1
ATOM 7778 O O . ILE D 1 38 ? 194.493 -6.786 42.072 1.00 27.93 39 ILE D O 1
ATOM 7783 N N . GLY D 1 39 ? 195.974 -5.939 43.553 1.00 26.82 40 GLY D N 1
ATOM 7784 C CA . GLY D 1 39 ? 195.845 -7.048 44.470 1.00 27.34 40 GLY D CA 1
ATOM 7785 C C . GLY D 1 39 ? 197.027 -7.061 45.405 1.00 27.74 40 GLY D C 1
ATOM 7786 O O . GLY D 1 39 ? 197.367 -6.045 46.019 1.00 27.31 40 GLY D O 1
ATOM 7787 N N . SER D 1 40 ? 197.683 -8.208 45.498 1.00 28.48 41 SER D N 1
ATOM 7788 C CA . SER D 1 40 ? 198.827 -8.312 46.376 1.00 28.83 41 SER D CA 1
ATOM 7789 C C . SER D 1 40 ? 199.767 -9.429 45.975 1.00 28.74 41 SER D C 1
ATOM 7790 O O . SER D 1 40 ? 199.443 -10.281 45.144 1.00 28.07 41 SER D O 1
ATOM 7793 N N . ILE D 1 41 ? 200.949 -9.398 46.574 1.00 26.71 42 ILE D N 1
ATOM 7794 C CA . ILE D 1 41 ? 201.964 -10.405 46.347 1.00 28.38 42 ILE D CA 1
ATOM 7795 C C . ILE D 1 41 ? 202.253 -10.970 47.738 1.00 30.87 42 ILE D C 1
ATOM 7796 O O . ILE D 1 41 ? 202.693 -10.245 48.625 1.00 30.78 42 ILE D O 1
ATOM 7801 N N . SER D 1 42 ? 201.988 -12.256 47.935 1.00 32.26 43 SER D N 1
ATOM 7802 C CA . SER D 1 42 ? 202.225 -12.865 49.235 1.00 33.63 43 SER D CA 1
ATOM 7803 C C . SER D 1 42 ? 203.401 -13.831 49.270 1.00 35.08 43 SER D C 1
ATOM 7804 O O . SER D 1 42 ? 203.810 -14.384 48.248 1.00 34.35 43 SER D O 1
ATOM 7807 N N . ASN D 1 43 ? 203.944 -14.015 50.469 1.00 35.17 44 ASN D N 1
ATOM 7808 C CA . ASN D 1 43 ? 205.067 -14.915 50.689 1.00 37.14 44 ASN D CA 1
ATOM 7809 C C . ASN D 1 43 ? 204.670 -15.879 51.809 1.00 38.01 44 ASN D C 1
ATOM 7810 O O . ASN D 1 43 ? 204.440 -15.466 52.943 1.00 36.15 44 ASN D O 1
ATOM 7815 N N . SER D 1 44 ? 204.560 -17.159 51.472 1.00 40.23 45 SER D N 1
ATOM 7816 C CA . SER D 1 44 ? 204.172 -18.168 52.446 1.00 41.85 45 SER D CA 1
ATOM 7817 C C . SER D 1 44 ? 205.396 -18.891 53.003 1.00 43.55 45 SER D C 1
ATOM 7818 O O . SER D 1 44 ? 205.274 -19.817 53.811 1.00 45.85 45 SER D O 1
ATOM 7821 N N . GLY D 1 45 ? 206.575 -18.465 52.568 1.00 43.52 46 GLY D N 1
ATOM 7822 C CA . GLY D 1 45 ? 207.799 -19.081 53.038 1.00 42.64 46 GLY D CA 1
ATOM 7823 C C . GLY D 1 45 ? 208.088 -18.693 54.475 1.00 43.19 46 GLY D C 1
ATOM 7824 O O . GLY D 1 45 ? 207.309 -17.974 55.106 1.00 44.04 46 GLY D O 1
ATOM 7825 N N . THR D 1 46 ? 209.212 -19.175 54.996 1.00 42.99 47 THR D N 1
ATOM 7826 C CA . THR D 1 46 ? 209.605 -18.873 56.364 1.00 42.80 47 THR D CA 1
ATOM 7827 C C . THR D 1 46 ? 210.570 -17.690 56.385 1.00 41.43 47 THR D C 1
ATOM 7828 O O . THR D 1 46 ? 210.746 -17.040 57.418 1.00 42.49 47 THR D O 1
ATOM 7832 N N . ALA D 1 47 ? 211.195 -17.421 55.240 1.00 38.78 48 ALA D N 1
ATOM 7833 C CA . ALA D 1 47 ? 212.128 -16.307 55.113 1.00 38.07 48 ALA D CA 1
ATOM 7834 C C . ALA D 1 47 ? 211.543 -15.235 54.191 1.00 38.09 48 ALA D C 1
ATOM 7835 O O . ALA D 1 47 ? 210.741 -15.530 53.299 1.00 36.72 48 ALA D O 1
ATOM 7837 N N . ALA D 1 48 ? 211.942 -13.990 54.420 1.00 36.59 49 ALA D N 1
ATOM 7838 C CA . ALA D 1 48 ? 211.470 -12.882 53.601 1.00 37.69 49 ALA D CA 1
ATOM 7839 C C . ALA D 1 48 ? 212.041 -13.077 52.200 1.00 36.81 49 ALA D C 1
ATOM 7840 O O . ALA D 1 48 ? 213.085 -13.707 52.036 1.00 37.09 49 ALA D O 1
ATOM 7842 N N . VAL D 1 49 ? 211.348 -12.556 51.194 1.00 35.53 50 VAL D N 1
ATOM 7843 C CA . VAL D 1 49 ? 211.811 -12.668 49.817 1.00 33.61 50 VAL D CA 1
ATOM 7844 C C . VAL D 1 49 ? 211.929 -11.286 49.194 1.00 32.42 50 VAL D C 1
ATOM 7845 O O . VAL D 1 49 ? 211.047 -10.434 49.346 1.00 33.43 50 VAL D O 1
ATOM 7849 N N . THR D 1 50 ? 213.035 -11.061 48.503 1.00 30.16 51 THR D N 1
ATOM 7850 C CA . THR D 1 50 ? 213.272 -9.783 47.860 1.00 31.49 51 THR D CA 1
ATOM 7851 C C . THR D 1 50 ? 212.766 -9.829 46.416 1.00 30.57 51 THR D C 1
ATOM 7852 O O . THR D 1 50 ? 213.231 -10.634 45.614 1.00 31.01 51 THR D O 1
ATOM 7856 N N . LEU D 1 51 ? 211.795 -8.978 46.097 1.00 29.57 52 LEU D N 1
ATOM 7857 C CA . LEU D 1 51 ? 211.235 -8.945 44.748 1.00 26.97 52 LEU D CA 1
ATOM 7858 C C . LEU D 1 51 ? 212.307 -8.503 43.755 1.00 26.49 52 LEU D C 1
ATOM 7859 O O . LEU D 1 51 ? 213.249 -7.794 44.113 1.00 28.04 52 LEU D O 1
ATOM 7864 N N . PRO D 1 52 ? 212.180 -8.915 42.486 1.00 27.17 53 PRO D N 1
ATOM 7865 C CA . PRO D 1 52 ? 213.179 -8.539 41.481 1.00 27.53 53 PRO D CA 1
ATOM 7866 C C . PRO D 1 52 ? 213.300 -7.047 41.193 1.00 28.83 53 PRO D C 1
ATOM 7867 O O . PRO D 1 52 ? 212.465 -6.245 41.612 1.00 29.97 53 PRO D O 1
ATOM 7871 N N . SER D 1 53 ? 214.362 -6.687 40.486 1.00 27.30 54 SER D N 1
ATOM 7872 C CA . SER D 1 53 ? 214.611 -5.307 40.130 1.00 29.16 54 SER D CA 1
ATOM 7873 C C . SER D 1 53 ? 213.826 -4.941 38.877 1.00 27.30 54 SER D C 1
ATOM 7874 O O . SER D 1 53 ? 213.026 -5.736 38.376 1.00 25.54 54 SER D O 1
ATOM 7877 N N . ALA D 1 54 ? 214.049 -3.726 38.388 1.00 25.55 55 ALA D N 1
ATOM 7878 C CA . ALA D 1 54 ? 213.394 -3.258 37.170 1.00 25.50 55 ALA D CA 1
ATOM 7879 C C . ALA D 1 54 ? 213.730 -4.316 36.108 1.00 25.09 55 ALA D C 1
ATOM 7880 O O . ALA D 1 54 ? 214.823 -4.880 36.131 1.00 26.01 55 ALA D O 1
ATOM 7882 N N . PRO D 1 55 ? 212.820 -4.570 35.144 1.00 23.25 56 PRO D N 1
ATOM 7883 C CA . PRO D 1 55 ? 211.504 -3.966 34.942 1.00 23.40 56 PRO D CA 1
ATOM 7884 C C . PRO D 1 55 ? 210.341 -4.439 35.810 1.00 24.51 56 PRO D C 1
ATOM 7885 O O . PRO D 1 55 ? 209.183 -4.190 35.467 1.00 27.34 56 PRO D O 1
ATOM 7889 N N . PHE D 1 56 ? 210.608 -5.138 36.907 1.00 21.25 57 PHE D N 1
ATOM 7890 C CA . PHE D 1 56 ? 209.493 -5.523 37.765 1.00 20.75 57 PHE D CA 1
ATOM 7891 C C . PHE D 1 56 ? 209.005 -4.180 38.321 1.00 19.80 57 PHE D C 1
ATOM 7892 O O . PHE D 1 56 ? 209.821 -3.278 38.540 1.00 19.91 57 PHE D O 1
ATOM 7900 N N . PRO D 1 57 ? 207.692 -4.022 38.571 1.00 20.11 58 PRO D N 1
ATOM 7901 C CA . PRO D 1 57 ? 206.574 -4.955 38.405 1.00 20.19 58 PRO D CA 1
ATOM 7902 C C . PRO D 1 57 ? 205.879 -4.901 37.046 1.00 20.94 58 PRO D C 1
ATOM 7903 O O . PRO D 1 57 ? 204.892 -5.598 36.850 1.00 22.65 58 PRO D O 1
ATOM 7907 N N . TYR D 1 58 ? 206.363 -4.074 36.121 1.00 22.71 59 TYR D N 1
ATOM 7908 C CA . TYR D 1 58 ? 205.717 -3.975 34.801 1.00 22.24 59 TYR D CA 1
ATOM 7909 C C . TYR D 1 58 ? 205.787 -5.287 34.018 1.00 22.88 59 TYR D C 1
ATOM 7910 O O . TYR D 1 58 ? 204.876 -5.607 33.255 1.00 22.02 59 TYR D O 1
ATOM 7919 N N . ASN D 1 59 ? 206.860 -6.047 34.219 1.00 22.51 60 ASN D N 1
ATOM 7920 C CA . ASN D 1 59 ? 207.011 -7.305 33.512 1.00 23.41 60 ASN D CA 1
ATOM 7921 C C . ASN D 1 59 ? 206.126 -8.439 34.045 1.00 23.82 60 ASN D C 1
ATOM 7922 O O . ASN D 1 59 ? 206.291 -9.595 33.650 1.00 22.86 60 ASN D O 1
ATOM 7927 N N . LEU D 1 60 ? 205.194 -8.109 34.942 1.00 23.72 61 LEU D N 1
ATOM 7928 C CA . LEU D 1 60 ? 204.232 -9.099 35.441 1.00 21.97 61 LEU D CA 1
ATOM 7929 C C . LEU D 1 60 ? 203.223 -9.329 34.303 1.00 22.97 61 LEU D C 1
ATOM 7930 O O . LEU D 1 60 ? 202.360 -10.213 34.373 1.00 23.47 61 LEU D O 1
ATOM 7935 N N . VAL D 1 61 ? 203.308 -8.469 33.288 1.00 21.46 62 VAL D N 1
ATOM 7936 C CA . VAL D 1 61 ? 202.506 -8.589 32.074 1.00 19.61 62 VAL D CA 1
ATOM 7937 C C . VAL D 1 61 ? 203.600 -8.796 31.042 1.00 19.61 62 VAL D C 1
ATOM 7938 O O . VAL D 1 61 ? 204.576 -8.029 30.987 1.00 20.51 62 VAL D O 1
ATOM 7942 N N . GLN D 1 62 ? 203.490 -9.858 30.257 1.00 20.29 63 GLN D N 1
ATOM 7943 C CA . GLN D 1 62 ? 204.509 -10.102 29.251 1.00 21.09 63 GLN D CA 1
ATOM 7944 C C . GLN D 1 62 ? 204.230 -9.225 28.030 1.00 21.63 63 GLN D C 1
ATOM 7945 O O . GLN D 1 62 ? 205.118 -8.528 27.549 1.00 22.41 63 GLN D O 1
ATOM 7951 N N . THR D 1 63 ? 202.990 -9.255 27.539 1.00 24.10 64 THR D N 1
ATOM 7952 C CA . THR D 1 63 ? 202.616 -8.448 26.376 1.00 25.10 64 THR D CA 1
ATOM 7953 C C . THR D 1 63 ? 201.156 -8.013 26.349 1.00 25.47 64 THR D C 1
ATOM 7954 O O . THR D 1 63 ? 200.263 -8.716 26.835 1.00 25.27 64 THR D O 1
ATOM 7958 N N . PHE D 1 64 ? 200.932 -6.834 25.770 1.00 25.49 65 PHE D N 1
ATOM 7959 C CA . PHE D 1 64 ? 199.601 -6.281 25.590 1.00 23.85 65 PHE D CA 1
ATOM 7960 C C . PHE D 1 64 ? 199.353 -6.227 24.082 1.00 25.20 65 PHE D C 1
ATOM 7961 O O . PHE D 1 64 ? 200.194 -5.751 23.312 1.00 25.24 65 PHE D O 1
ATOM 7969 N N . ASN D 1 65 ? 198.211 -6.727 23.653 1.00 24.39 66 ASN D N 1
ATOM 7970 C CA . ASN D 1 65 ? 197.878 -6.661 22.238 1.00 25.69 66 ASN D CA 1
ATOM 7971 C C . ASN D 1 65 ? 196.478 -6.088 22.121 1.00 25.07 66 ASN D C 1
ATOM 7972 O O . ASN D 1 65 ? 195.520 -6.678 22.623 1.00 25.14 66 ASN D O 1
ATOM 7977 N N . LEU D 1 66 ? 196.359 -4.924 21.488 1.00 24.18 67 LEU D N 1
ATOM 7978 C CA . LEU D 1 66 ? 195.052 -4.298 21.304 1.00 25.27 67 LEU D CA 1
ATOM 7979 C C . LEU D 1 66 ? 194.750 -4.373 19.816 1.00 27.09 67 LEU D C 1
ATOM 7980 O O . LEU D 1 66 ? 195.504 -3.844 18.996 1.00 27.65 67 LEU D O 1
ATOM 7985 N N . SER D 1 67 ? 193.659 -5.048 19.475 1.00 27.75 68 SER D N 1
ATOM 7986 C CA . SER D 1 67 ? 193.270 -5.223 18.084 1.00 29.98 68 SER D CA 1
ATOM 7987 C C . SER D 1 67 ? 191.762 -5.219 17.916 1.00 29.58 68 SER D C 1
ATOM 7988 O O . SER D 1 67 ? 191.019 -5.308 18.893 1.00 29.18 68 SER D O 1
ATOM 7991 N N . TYR D 1 68 ? 191.324 -5.105 16.665 1.00 31.05 69 TYR D N 1
ATOM 7992 C CA . TYR D 1 68 ? 189.905 -5.125 16.345 1.00 32.07 69 TYR D CA 1
ATOM 7993 C C . TYR D 1 68 ? 189.694 -5.769 14.981 1.00 33.56 69 TYR D C 1
ATOM 7994 O O . TYR D 1 68 ? 190.613 -5.827 14.154 1.00 33.05 69 TYR D O 1
ATOM 8003 N N . GLU D 1 69 ? 188.482 -6.264 14.759 1.00 35.50 70 GLU D N 1
ATOM 8004 C CA . GLU D 1 69 ? 188.151 -6.921 13.501 1.00 38.14 70 GLU D CA 1
ATOM 8005 C C . GLU D 1 69 ? 189.170 -7.992 13.188 1.00 37.15 70 GLU D C 1
ATOM 8006 O O . GLU D 1 69 ? 189.580 -8.172 12.043 1.00 37.98 70 GLU D O 1
ATOM 8012 N N . GLY D 1 70 ? 189.587 -8.681 14.245 1.00 36.62 71 GLY D N 1
ATOM 8013 C CA . GLY D 1 70 ? 190.540 -9.763 14.124 1.00 36.68 71 GLY D CA 1
ATOM 8014 C C . GLY D 1 70 ? 191.979 -9.474 13.736 1.00 37.15 71 GLY D C 1
ATOM 8015 O O . GLY D 1 70 ? 192.889 -9.931 14.420 1.00 39.34 71 GLY D O 1
ATOM 8016 N N . SER D 1 71 ? 192.203 -8.703 12.676 1.00 36.97 72 SER D N 1
ATOM 8017 C CA . SER D 1 71 ? 193.566 -8.462 12.204 1.00 36.00 72 SER D CA 1
ATOM 8018 C C . SER D 1 71 ? 194.209 -7.077 12.325 1.00 34.49 72 SER D C 1
ATOM 8019 O O . SER D 1 71 ? 195.409 -6.937 12.087 1.00 34.40 72 SER D O 1
ATOM 8022 N N . LYS D 1 72 ? 193.440 -6.054 12.673 1.00 32.12 73 LYS D N 1
ATOM 8023 C CA . LYS D 1 72 ? 194.019 -4.727 12.789 1.00 31.37 73 LYS D CA 1
ATOM 8024 C C . LYS D 1 72 ? 194.527 -4.459 14.209 1.00 31.21 73 LYS D C 1
ATOM 8025 O O . LYS D 1 72 ? 193.772 -4.530 15.184 1.00 31.23 73 LYS D O 1
ATOM 8031 N N . THR D 1 73 ? 195.820 -4.151 14.303 1.00 29.44 74 THR D N 1
ATOM 8032 C CA . THR D 1 73 ? 196.482 -3.906 15.582 1.00 28.87 74 THR D CA 1
ATOM 8033 C C . THR D 1 73 ? 196.765 -2.444 15.915 1.00 27.26 74 THR D C 1
ATOM 8034 O O . THR D 1 73 ? 197.423 -1.725 15.156 1.00 26.70 74 THR D O 1
ATOM 8038 N N . LEU D 1 74 ? 196.268 -2.023 17.071 1.00 25.99 75 LEU D N 1
ATOM 8039 C CA . LEU D 1 74 ? 196.474 -0.670 17.561 1.00 24.10 75 LEU D CA 1
ATOM 8040 C C . LEU D 1 74 ? 197.730 -0.645 18.437 1.00 25.86 75 LEU D C 1
ATOM 8041 O O . LEU D 1 74 ? 198.538 0.291 18.366 1.00 23.99 75 LEU D O 1
ATOM 8046 N N . TYR D 1 75 ? 197.886 -1.688 19.251 1.00 23.69 76 TYR D N 1
ATOM 8047 C CA . TYR D 1 75 ? 199.029 -1.822 20.152 1.00 23.79 76 TYR D CA 1
ATOM 8048 C C . TYR D 1 75 ? 199.568 -3.262 20.195 1.00 23.03 76 TYR D C 1
ATOM 8049 O O . TYR D 1 75 ? 198.810 -4.231 20.210 1.00 21.78 76 TYR D O 1
ATOM 8058 N N . SER D 1 76 ? 200.887 -3.372 20.216 1.00 22.02 77 SER D N 1
ATOM 8059 C CA . SER D 1 76 ? 201.589 -4.646 20.324 1.00 23.63 77 SER D CA 1
ATOM 8060 C C . SER D 1 76 ? 202.859 -4.258 21.088 1.00 22.53 77 SER D C 1
ATOM 8061 O O . SER D 1 76 ? 203.877 -3.849 20.505 1.00 22.03 77 SER D O 1
ATOM 8064 N N . VAL D 1 77 ? 202.779 -4.365 22.409 1.00 21.73 78 VAL D N 1
ATOM 8065 C CA . VAL D 1 77 ? 203.892 -3.970 23.262 1.00 19.76 78 VAL D CA 1
ATOM 8066 C C . VAL D 1 77 ? 204.022 -4.864 24.491 1.00 21.93 78 VAL D C 1
ATOM 8067 O O . VAL D 1 77 ? 203.049 -5.484 24.932 1.00 22.43 78 VAL D O 1
ATOM 8071 N N . SER D 1 78 ? 205.230 -4.928 25.041 1.00 21.47 79 SER D N 1
ATOM 8072 C CA . SER D 1 78 ? 205.469 -5.717 26.241 1.00 22.56 79 SER D CA 1
ATOM 8073 C C . SER D 1 78 ? 204.916 -4.926 27.422 1.00 22.38 79 SER D C 1
ATOM 8074 O O . SER D 1 78 ? 204.666 -3.719 27.312 1.00 20.89 79 SER D O 1
ATOM 8077 N N . GLY D 1 79 ? 204.706 -5.602 28.547 1.00 22.24 80 GLY D N 1
ATOM 8078 C CA . GLY D 1 79 ? 204.222 -4.898 29.721 1.00 22.64 80 GLY D CA 1
ATOM 8079 C C . GLY D 1 79 ? 205.325 -3.957 30.204 1.00 23.13 80 GLY D C 1
ATOM 8080 O O . GLY D 1 79 ? 205.046 -2.903 30.782 1.00 22.11 80 GLY D O 1
ATOM 8081 N N . THR D 1 80 ? 206.575 -4.355 29.948 1.00 21.56 81 THR D N 1
ATOM 8082 C CA . THR D 1 80 ? 207.769 -3.593 30.324 1.00 23.14 81 THR D CA 1
ATOM 8083 C C . THR D 1 80 ? 207.904 -2.292 29.536 1.00 22.42 81 THR D C 1
ATOM 8084 O O . THR D 1 80 ? 208.042 -1.219 30.114 1.00 23.65 81 THR D O 1
ATOM 8088 N N . GLY D 1 81 ? 207.864 -2.397 28.212 1.00 24.30 82 GLY D N 1
ATOM 8089 C CA . GLY D 1 81 ? 207.980 -1.218 27.375 1.00 22.70 82 GLY D CA 1
ATOM 8090 C C . GLY D 1 81 ? 206.898 -0.183 27.650 1.00 22.75 82 GLY D C 1
ATOM 8091 O O . GLY D 1 81 ? 207.192 1.001 27.808 1.00 23.53 82 GLY D O 1
ATOM 8092 N N . LEU D 1 82 ? 205.646 -0.624 27.718 1.00 22.67 83 LEU D N 1
ATOM 8093 C CA . LEU D 1 82 ? 204.542 0.296 27.958 1.00 22.84 83 LEU D CA 1
ATOM 8094 C C . LEU D 1 82 ? 204.621 0.906 29.356 1.00 22.91 83 LEU D C 1
ATOM 8095 O O . LEU D 1 82 ? 204.239 2.060 29.555 1.00 22.38 83 LEU D O 1
ATOM 8100 N N . GLY D 1 83 ? 205.116 0.132 30.315 1.00 22.70 84 GLY D N 1
ATOM 8101 C CA . GLY D 1 83 ? 205.247 0.627 31.679 1.00 21.28 84 GLY D CA 1
ATOM 8102 C C . GLY D 1 83 ? 206.307 1.713 31.761 1.00 19.80 84 GLY D C 1
ATOM 8103 O O . GLY D 1 83 ? 206.140 2.707 32.459 1.00 20.17 84 GLY D O 1
ATOM 8104 N N . ILE D 1 84 ? 207.408 1.517 31.051 1.00 19.37 85 ILE D N 1
ATOM 8105 C CA . ILE D 1 84 ? 208.463 2.516 31.035 1.00 20.25 85 ILE D CA 1
ATOM 8106 C C . ILE D 1 84 ? 207.952 3.813 30.373 1.00 21.14 85 ILE D C 1
ATOM 8107 O O . ILE D 1 84 ? 208.298 4.921 30.801 1.00 20.90 85 ILE D O 1
ATOM 8112 N N . LEU D 1 85 ? 207.119 3.669 29.344 1.00 20.72 86 LEU D N 1
ATOM 8113 C CA . LEU D 1 85 ? 206.551 4.818 28.651 1.00 19.83 86 LEU D CA 1
ATOM 8114 C C . LEU D 1 85 ? 205.657 5.553 29.653 1.00 21.07 86 LEU D C 1
ATOM 8115 O O . LEU D 1 85 ? 205.673 6.780 29.729 1.00 21.10 86 LEU D O 1
ATOM 8128 N N . TYR D 1 87 ? 205.982 5.576 32.835 1.00 23.52 88 TYR D N 1
ATOM 8129 C CA . TYR D 1 87 ? 206.891 6.206 33.787 1.00 22.92 88 TYR D CA 1
ATOM 8130 C C . TYR D 1 87 ? 207.325 7.606 33.323 1.00 23.98 88 TYR D C 1
ATOM 8131 O O . TYR D 1 87 ? 207.187 8.582 34.057 1.00 24.02 88 TYR D O 1
ATOM 8140 N N . TYR D 1 88 ? 207.866 7.695 32.114 1.00 22.90 89 TYR D N 1
ATOM 8141 C CA . TYR D 1 88 ? 208.320 8.976 31.574 1.00 24.21 89 TYR D CA 1
ATOM 8142 C C . TYR D 1 88 ? 207.152 9.924 31.347 1.00 26.63 89 TYR D C 1
ATOM 8143 O O . TYR D 1 88 ? 207.232 11.129 31.613 1.00 26.98 89 TYR D O 1
ATOM 8152 N N . THR D 1 89 ? 206.066 9.337 30.864 1.00 24.91 90 THR D N 1
ATOM 8153 C CA . THR D 1 89 ? 204.839 10.025 30.520 1.00 27.27 90 THR D CA 1
ATOM 8154 C C . THR D 1 89 ? 204.027 10.582 31.688 1.00 26.64 90 THR D C 1
ATOM 8155 O O . THR D 1 89 ? 203.167 11.432 31.489 1.00 26.19 90 THR D O 1
ATOM 8159 N N . THR D 1 90 ? 204.301 10.108 32.900 1.00 25.57 91 THR D N 1
ATOM 8160 C CA . THR D 1 90 ? 203.577 10.575 34.087 1.00 26.05 91 THR D CA 1
ATOM 8161 C C . THR D 1 90 ? 204.489 11.313 35.074 1.00 26.07 91 THR D C 1
ATOM 8162 O O . THR D 1 90 ? 204.134 11.506 36.243 1.00 25.81 91 THR D O 1
ATOM 8166 N N . LYS D 1 91 ? 205.653 11.737 34.595 1.00 26.14 92 LYS D N 1
ATOM 8167 C CA . LYS D 1 91 ? 206.619 12.430 35.442 1.00 26.24 92 LYS D CA 1
ATOM 8168 C C . LYS D 1 91 ? 206.988 11.481 36.574 1.00 25.18 92 LYS D C 1
ATOM 8169 O O . LYS D 1 91 ? 207.258 11.903 37.696 1.00 23.02 92 LYS D O 1
ATOM 8175 N N . GLY D 1 92 ? 206.978 10.190 36.253 1.00 23.72 93 GLY D N 1
ATOM 8176 C CA . GLY D 1 92 ? 207.320 9.150 37.207 1.00 23.55 93 GLY D CA 1
ATOM 8177 C C . GLY D 1 92 ? 206.262 8.867 38.260 1.00 23.69 93 GLY D C 1
ATOM 8178 O O . GLY D 1 92 ? 206.508 8.130 39.215 1.00 24.39 93 GLY D O 1
ATOM 8179 N N . GLN D 1 93 ? 205.075 9.428 38.091 1.00 21.77 94 GLN D N 1
ATOM 8180 C CA . GLN D 1 93 ? 204.027 9.232 39.086 1.00 23.23 94 GLN D CA 1
ATOM 8181 C C . GLN D 1 93 ? 203.132 8.019 38.850 1.00 23.68 94 GLN D C 1
ATOM 8182 O O . GLN D 1 93 ? 202.324 7.659 39.708 1.00 23.62 94 GLN D O 1
ATOM 8188 N N . ASN D 1 94 ? 203.274 7.388 37.693 1.00 23.98 95 ASN D N 1
ATOM 8189 C CA . ASN D 1 94 ? 202.448 6.229 37.373 1.00 22.18 95 ASN D CA 1
ATOM 8190 C C . ASN D 1 94 ? 202.473 5.138 38.447 1.00 22.38 95 ASN D C 1
ATOM 8191 O O . ASN D 1 94 ? 203.533 4.743 38.931 1.00 23.38 95 ASN D O 1
ATOM 8196 N N . PRO D 1 95 ? 201.292 4.645 38.840 1.00 21.28 96 PRO D N 1
ATOM 8197 C CA . PRO D 1 95 ? 201.232 3.590 39.855 1.00 20.92 96 PRO D CA 1
ATOM 8198 C C . PRO D 1 95 ? 202.015 2.339 39.422 1.00 22.12 96 PRO D C 1
ATOM 8199 O O . PRO D 1 95 ? 201.732 1.743 38.379 1.00 23.08 96 PRO D O 1
ATOM 8203 N N . ALA D 1 96 ? 203.005 1.956 40.223 1.00 21.31 97 ALA D N 1
ATOM 8204 C CA . ALA D 1 96 ? 203.815 0.776 39.951 1.00 21.19 97 ALA D CA 1
ATOM 8205 C C . ALA D 1 96 ? 204.272 0.174 41.281 1.00 21.08 97 ALA D C 1
ATOM 8206 O O . ALA D 1 96 ? 205.468 0.106 41.574 1.00 20.97 97 ALA D O 1
ATOM 8208 N N . TYR D 1 97 ? 203.303 -0.236 42.088 1.00 21.58 98 TYR D N 1
ATOM 8209 C CA . TYR D 1 97 ? 203.570 -0.838 43.386 1.00 21.23 98 TYR D CA 1
ATOM 8210 C C . TYR D 1 97 ? 203.499 -2.359 43.266 1.00 21.26 98 TYR D C 1
ATOM 8211 O O . TYR D 1 97 ? 202.638 -2.889 42.565 1.00 21.52 98 TYR D O 1
ATOM 8220 N N . PRO D 1 98 ? 204.430 -3.076 43.921 1.00 22.63 99 PRO D N 1
ATOM 8221 C CA . PRO D 1 98 ? 205.522 -2.524 44.740 1.00 21.77 99 PRO D CA 1
ATOM 8222 C C . PRO D 1 98 ? 206.732 -2.137 43.889 1.00 23.17 99 PRO D C 1
ATOM 8223 O O . PRO D 1 98 ? 206.887 -2.619 42.765 1.00 23.38 99 PRO D O 1
ATOM 8227 N N . ALA D 1 99 ? 207.590 -1.271 44.418 1.00 23.14 100 ALA D N 1
ATOM 8228 C CA . ALA D 1 99 ? 208.775 -0.856 43.681 1.00 23.98 100 ALA D CA 1
ATOM 8229 C C . ALA D 1 99 ? 209.723 -2.046 43.579 1.00 26.27 100 ALA D C 1
ATOM 8230 O O . ALA D 1 99 ? 209.683 -2.959 44.404 1.00 27.17 100 ALA D O 1
ATOM 8232 N N . PRO D 1 100 ? 210.578 -2.069 42.547 1.00 26.26 101 PRO D N 1
ATOM 8233 C CA . PRO D 1 100 ? 211.495 -3.205 42.439 1.00 25.38 101 PRO D CA 1
ATOM 8234 C C . PRO D 1 100 ? 212.412 -3.300 43.655 1.00 26.14 101 PRO D C 1
ATOM 8235 O O . PRO D 1 100 ? 212.765 -2.284 44.251 1.00 24.17 101 PRO D O 1
ATOM 8239 N N . GLY D 1 101 ? 212.775 -4.521 44.031 1.00 26.67 102 GLY D N 1
ATOM 8240 C CA . GLY D 1 101 ? 213.659 -4.704 45.171 1.00 29.79 102 GLY D CA 1
ATOM 8241 C C . GLY D 1 101 ? 212.966 -4.664 46.521 1.00 29.35 102 GLY D C 1
ATOM 8242 O O . GLY D 1 101 ? 213.617 -4.756 47.560 1.00 32.01 102 GLY D O 1
ATOM 8243 N N . THR D 1 102 ? 211.648 -4.517 46.507 1.00 29.36 103 THR D N 1
ATOM 8244 C CA . THR D 1 102 ? 210.857 -4.476 47.733 1.00 30.93 103 THR D CA 1
ATOM 8245 C C . THR D 1 102 ? 210.842 -5.851 48.411 1.00 31.13 103 THR D C 1
ATOM 8246 O O . THR D 1 102 ? 210.744 -6.883 47.743 1.00 30.22 103 THR D O 1
ATOM 8250 N N . SER D 1 103 ? 210.922 -5.863 49.736 1.00 29.16 104 SER D N 1
ATOM 8251 C CA . SER D 1 103 ? 210.911 -7.120 50.465 1.00 28.74 104 SER D CA 1
ATOM 8252 C C . SER D 1 103 ? 209.516 -7.565 50.879 1.00 29.24 104 SER D C 1
ATOM 8253 O O . SER D 1 103 ? 208.710 -6.768 51.353 1.00 29.21 104 SER D O 1
ATOM 8256 N N . VAL D 1 104 ? 209.234 -8.849 50.702 1.00 28.16 105 VAL D N 1
ATOM 8257 C CA . VAL D 1 104 ? 207.948 -9.394 51.102 1.00 29.21 105 VAL D CA 1
ATOM 8258 C C . VAL D 1 104 ? 208.229 -10.230 52.355 1.00 31.04 105 VAL D C 1
ATOM 8259 O O . VAL D 1 104 ? 208.963 -11.212 52.302 1.00 32.02 105 VAL D O 1
ATOM 8263 N N . PRO D 1 105 ? 207.663 -9.832 53.505 1.00 32.59 106 PRO D N 1
ATOM 8264 C CA . PRO D 1 105 ? 207.866 -10.551 54.770 1.00 32.63 106 PRO D CA 1
ATOM 8265 C C . PRO D 1 105 ? 207.375 -11.986 54.731 1.00 32.04 106 PRO D C 1
ATOM 8266 O O . PRO D 1 105 ? 206.409 -12.305 54.033 1.00 31.83 106 PRO D O 1
ATOM 8270 N N . ALA D 1 106 ? 208.041 -12.848 55.489 1.00 31.39 107 ALA D N 1
ATOM 8271 C CA . ALA D 1 106 ? 207.656 -14.247 55.560 1.00 31.89 107 ALA D CA 1
ATOM 8272 C C . ALA D 1 106 ? 206.223 -14.274 56.061 1.00 32.30 107 ALA D C 1
ATOM 8273 O O . ALA D 1 106 ? 205.863 -13.515 56.956 1.00 31.98 107 ALA D O 1
ATOM 8275 N N . SER D 1 107 ? 205.399 -15.132 55.470 1.00 32.66 108 SER D N 1
ATOM 8276 C CA . SER D 1 107 ? 204.000 -15.221 55.864 1.00 33.94 108 SER D CA 1
ATOM 8277 C C . SER D 1 107 ? 203.331 -13.855 55.737 1.00 34.00 108 SER D C 1
ATOM 8278 O O . SER D 1 107 ? 202.306 -13.589 56.367 1.00 34.09 108 SER D O 1
ATOM 8281 N N . GLY D 1 108 ? 203.911 -12.984 54.922 1.00 33.27 109 GLY D N 1
ATOM 8282 C CA . GLY D 1 108 ? 203.325 -11.671 54.752 1.00 34.67 109 GLY D CA 1
ATOM 8283 C C . GLY D 1 108 ? 203.043 -11.368 53.299 1.00 34.92 109 GLY D C 1
ATOM 8284 O O . GLY D 1 108 ? 203.083 -12.266 52.454 1.00 36.30 109 GLY D O 1
ATOM 8285 N N . SER D 1 109 ? 202.748 -10.103 53.008 1.00 35.06 110 SER D N 1
ATOM 8286 C CA . SER D 1 109 ? 202.477 -9.681 51.638 1.00 34.39 110 SER D CA 1
ATOM 8287 C C . SER D 1 109 ? 202.622 -8.176 51.496 1.00 34.41 110 SER D C 1
ATOM 8288 O O . SER D 1 109 ? 202.610 -7.444 52.491 1.00 33.70 110 SER D O 1
ATOM 8291 N N . VAL D 1 110 ? 202.794 -7.731 50.254 1.00 30.69 111 VAL D N 1
ATOM 8292 C CA . VAL D 1 110 ? 202.905 -6.313 49.936 1.00 27.95 111 VAL D CA 1
ATOM 8293 C C . VAL D 1 110 ? 201.832 -6.025 48.887 1.00 27.57 111 VAL D C 1
ATOM 8294 O O . VAL D 1 110 ? 201.395 -6.932 48.180 1.00 26.75 111 VAL D O 1
ATOM 8298 N N . ASN D 1 111 ? 201.392 -4.776 48.801 1.00 26.21 112 ASN D N 1
ATOM 8299 C CA . ASN D 1 111 ? 200.356 -4.404 47.846 1.00 26.19 112 ASN D CA 1
ATOM 8300 C C . ASN D 1 111 ? 200.853 -4.311 46.412 1.00 25.41 112 ASN D C 1
ATOM 8301 O O . ASN D 1 111 ? 201.983 -3.903 46.154 1.00 27.08 112 ASN D O 1
ATOM 8306 N N . LEU D 1 112 ? 199.992 -4.720 45.486 1.00 26.85 113 LEU D N 1
ATOM 8307 C CA . LEU D 1 112 ? 200.287 -4.696 44.061 1.00 24.47 113 LEU D CA 1
ATOM 8308 C C . LEU D 1 112 ? 199.323 -3.716 43.392 1.00 26.20 113 LEU D C 1
ATOM 8309 O O . LEU D 1 112 ? 198.104 -3.813 43.576 1.00 23.27 113 LEU D O 1
ATOM 8314 N N . ASN D 1 113 ? 199.869 -2.772 42.630 1.00 26.31 114 ASN D N 1
ATOM 8315 C CA . ASN D 1 113 ? 199.052 -1.780 41.928 1.00 26.99 114 ASN D CA 1
ATOM 8316 C C . ASN D 1 113 ? 199.862 -1.214 40.771 1.00 26.23 114 ASN D C 1
ATOM 8317 O O . ASN D 1 113 ? 200.649 -0.283 40.949 1.00 27.43 114 ASN D O 1
ATOM 8322 N N . VAL D 1 114 ? 199.679 -1.802 39.592 1.00 25.49 115 VAL D N 1
ATOM 8323 C CA . VAL D 1 114 ? 200.387 -1.375 38.394 1.00 24.67 115 VAL D CA 1
ATOM 8324 C C . VAL D 1 114 ? 199.384 -0.885 37.346 1.00 25.99 115 VAL D C 1
ATOM 8325 O O . VAL D 1 114 ? 198.384 -1.557 37.057 1.00 25.90 115 VAL D O 1
ATOM 8337 N N . TRP D 1 116 ? 198.637 0.867 33.367 1.00 22.76 117 TRP D N 1
ATOM 8338 C CA . TRP D 1 116 ? 199.064 1.042 31.984 1.00 21.11 117 TRP D CA 1
ATOM 8339 C C . TRP D 1 116 ? 197.907 1.718 31.270 1.00 22.22 117 TRP D C 1
ATOM 8340 O O . TRP D 1 116 ? 196.744 1.425 31.550 1.00 22.59 117 TRP D O 1
ATOM 8351 N N . GLU D 1 117 ? 198.212 2.621 30.347 1.00 24.23 118 GLU D N 1
ATOM 8352 C CA . GLU D 1 117 ? 197.145 3.280 29.604 1.00 25.48 118 GLU D CA 1
ATOM 8353 C C . GLU D 1 117 ? 197.413 3.223 28.115 1.00 23.05 118 GLU D C 1
ATOM 8354 O O . GLU D 1 117 ? 198.558 3.343 27.671 1.00 24.71 118 GLU D O 1
ATOM 8360 N N . PHE D 1 118 ? 196.337 3.033 27.361 1.00 22.91 119 PHE D N 1
ATOM 8361 C CA . PHE D 1 118 ? 196.385 2.943 25.912 1.00 24.06 119 PHE D CA 1
ATOM 8362 C C . PHE D 1 118 ? 195.652 4.132 25.285 1.00 24.62 119 PHE D C 1
ATOM 8363 O O . PHE D 1 118 ? 194.423 4.219 25.347 1.00 26.16 119 PHE D O 1
ATOM 8371 N N . ASP D 1 119 ? 196.411 5.049 24.695 1.00 25.27 120 ASP D N 1
ATOM 8372 C CA . ASP D 1 119 ? 195.829 6.226 24.063 1.00 27.68 120 ASP D CA 1
ATOM 8373 C C . ASP D 1 119 ? 195.265 5.791 22.709 1.00 28.01 120 ASP D C 1
ATOM 8374 O O . ASP D 1 119 ? 196.004 5.302 21.853 1.00 29.88 120 ASP D O 1
ATOM 8379 N N . LEU D 1 120 ? 193.958 5.954 22.533 1.00 27.88 121 LEU D N 1
ATOM 8380 C CA . LEU D 1 120 ? 193.295 5.569 21.290 1.00 29.42 121 LEU D CA 1
ATOM 8381 C C . LEU D 1 120 ? 192.891 6.754 20.420 1.00 29.55 121 LEU D C 1
ATOM 8382 O O . LEU D 1 120 ? 192.131 6.588 19.472 1.00 29.10 121 LEU D O 1
ATOM 8387 N N . ALA D 1 121 ? 193.409 7.940 20.732 1.00 30.64 122 ALA D N 1
ATOM 8388 C CA . ALA D 1 121 ? 193.052 9.138 19.976 1.00 31.43 122 ALA D CA 1
ATOM 8389 C C . ALA D 1 121 ? 191.539 9.263 20.144 1.00 30.82 122 ALA D C 1
ATOM 8390 O O . ALA D 1 121 ? 191.052 9.502 21.244 1.00 31.80 122 ALA D O 1
ATOM 8392 N N . ARG D 1 122 ? 190.798 9.111 19.058 1.00 31.05 123 ARG D N 1
ATOM 8393 C CA . ARG D 1 122 ? 189.347 9.153 19.145 1.00 31.47 123 ARG D CA 1
ATOM 8394 C C . ARG D 1 122 ? 188.851 8.052 18.228 1.00 29.93 123 ARG D C 1
ATOM 8395 O O . ARG D 1 122 ? 188.358 8.307 17.135 1.00 33.47 123 ARG D O 1
ATOM 8403 N N . PHE D 1 123 ? 189.006 6.821 18.700 1.00 28.76 124 PHE D N 1
ATOM 8404 C CA . PHE D 1 123 ? 188.647 5.620 17.966 1.00 26.33 124 PHE D CA 1
ATOM 8405 C C . PHE D 1 123 ? 187.147 5.449 17.762 1.00 26.62 124 PHE D C 1
ATOM 8406 O O . PHE D 1 123 ? 186.364 5.531 18.708 1.00 27.09 124 PHE D O 1
ATOM 8414 N N . PRO D 1 124 ? 186.729 5.204 16.508 1.00 27.54 125 PRO D N 1
ATOM 8415 C CA . PRO D 1 124 ? 185.322 5.016 16.138 1.00 28.15 125 PRO D CA 1
ATOM 8416 C C . PRO D 1 124 ? 184.839 3.608 16.491 1.00 29.50 125 PRO D C 1
ATOM 8417 O O . PRO D 1 124 ? 184.425 2.842 15.615 1.00 31.21 125 PRO D O 1
ATOM 8421 N N . ALA D 1 125 ? 184.892 3.286 17.780 1.00 29.87 126 ALA D N 1
ATOM 8422 C CA . ALA D 1 125 ? 184.498 1.972 18.287 1.00 29.12 126 ALA D CA 1
ATOM 8423 C C . ALA D 1 125 ? 183.122 1.497 17.837 1.00 29.81 126 ALA D C 1
ATOM 8424 O O . ALA D 1 125 ? 182.920 0.303 17.602 1.00 28.47 126 ALA D O 1
ATOM 8426 N N . THR D 1 126 ? 182.172 2.417 17.720 1.00 28.86 127 THR D N 1
ATOM 8427 C CA . THR D 1 126 ? 180.831 2.026 17.311 1.00 32.64 127 THR D CA 1
ATOM 8428 C C . THR D 1 126 ? 180.754 1.555 15.855 1.00 33.12 127 THR D C 1
ATOM 8429 O O . THR D 1 126 ? 179.773 0.930 15.458 1.00 34.81 127 THR D O 1
ATOM 8441 N N . VAL D 1 128 ? 183.227 -0.436 14.318 1.00 32.94 129 VAL D N 1
ATOM 8442 C CA . VAL D 1 128 ? 184.041 -1.614 14.059 1.00 32.31 129 VAL D CA 1
ATOM 8443 C C . VAL D 1 128 ? 183.506 -2.741 14.922 1.00 32.86 129 VAL D C 1
ATOM 8444 O O . VAL D 1 128 ? 182.580 -2.539 15.709 1.00 33.08 129 VAL D O 1
ATOM 8448 N N . GLN D 1 129 ? 184.069 -3.931 14.762 1.00 33.87 130 GLN D N 1
ATOM 8449 C CA . GLN D 1 129 ? 183.644 -5.072 15.562 1.00 35.93 130 GLN D CA 1
ATOM 8450 C C . GLN D 1 129 ? 184.819 -5.809 16.206 1.00 34.57 130 GLN D C 1
ATOM 8451 O O . GLN D 1 129 ? 185.968 -5.710 15.761 1.00 33.84 130 GLN D O 1
ATOM 8457 N N . ASN D 1 130 ? 184.507 -6.536 17.270 1.00 33.56 131 ASN D N 1
ATOM 8458 C CA . ASN D 1 130 ? 185.481 -7.337 17.994 1.00 32.37 131 ASN D CA 1
ATOM 8459 C C . ASN D 1 130 ? 186.751 -6.612 18.433 1.00 29.73 131 ASN D C 1
ATOM 8460 O O . ASN D 1 130 ? 187.843 -6.914 17.959 1.00 29.40 131 ASN D O 1
ATOM 8465 N N . ILE D 1 131 ? 186.605 -5.647 19.331 1.00 28.46 132 ILE D N 1
ATOM 8466 C CA . ILE D 1 131 ? 187.768 -4.942 19.854 1.00 28.07 132 ILE D CA 1
ATOM 8467 C C . ILE D 1 131 ? 188.255 -5.832 20.997 1.00 29.10 132 ILE D C 1
ATOM 8468 O O . ILE D 1 131 ? 187.527 -6.064 21.970 1.00 28.98 132 ILE D O 1
ATOM 8473 N N . ILE D 1 132 ? 189.475 -6.342 20.867 1.00 28.13 133 ILE D N 1
ATOM 8474 C CA . ILE D 1 132 ? 190.039 -7.234 21.870 1.00 26.80 133 ILE D CA 1
ATOM 8475 C C . ILE D 1 132 ? 191.366 -6.755 22.430 1.00 25.43 133 ILE D C 1
ATOM 8476 O O . ILE D 1 132 ? 192.307 -6.480 21.681 1.00 24.79 133 ILE D O 1
ATOM 8481 N N . LEU D 1 133 ? 191.433 -6.652 23.752 1.00 25.92 134 LEU D N 1
ATOM 8482 C CA . LEU D 1 133 ? 192.677 -6.285 24.415 1.00 26.04 134 LEU D CA 1
ATOM 8483 C C . LEU D 1 133 ? 193.154 -7.591 25.044 1.00 26.01 134 LEU D C 1
ATOM 8484 O O . LEU D 1 133 ? 192.527 -8.102 25.974 1.00 29.17 134 LEU D O 1
ATOM 8489 N N . SER D 1 134 ? 194.230 -8.154 24.509 1.00 24.89 135 SER D N 1
ATOM 8490 C CA . SER D 1 134 ? 194.768 -9.396 25.043 1.00 25.67 135 SER D CA 1
ATOM 8491 C C . SER D 1 134 ? 195.951 -9.115 25.975 1.00 25.35 135 SER D C 1
ATOM 8492 O O . SER D 1 134 ? 196.914 -8.436 25.609 1.00 22.31 135 SER D O 1
ATOM 8495 N N . ILE D 1 135 ? 195.848 -9.629 27.193 1.00 23.85 136 ILE D N 1
ATOM 8496 C CA . ILE D 1 135 ? 196.903 -9.474 28.170 1.00 22.81 136 ILE D CA 1
ATOM 8497 C C . ILE D 1 135 ? 197.544 -10.843 28.348 1.00 23.45 136 ILE D C 1
ATOM 8498 O O . ILE D 1 135 ? 196.889 -11.778 28.832 1.00 26.08 136 ILE D O 1
ATOM 8503 N N . LEU D 1 136 ? 198.789 -10.984 27.904 1.00 22.00 137 LEU D N 1
ATOM 8504 C CA . LEU D 1 136 ? 199.506 -12.238 28.109 1.00 23.45 137 LEU D CA 1
ATOM 8505 C C . LEU D 1 136 ? 200.296 -11.958 29.387 1.00 24.02 137 LEU D C 1
ATOM 8506 O O . LEU D 1 136 ? 201.208 -11.129 29.392 1.00 24.58 137 LEU D O 1
ATOM 8511 N N . THR D 1 137 ? 199.910 -12.608 30.479 1.00 24.64 138 THR D N 1
ATOM 8512 C CA . THR D 1 137 ? 200.584 -12.392 31.757 1.00 24.87 138 THR D CA 1
ATOM 8513 C C . THR D 1 137 ? 202.001 -12.942 31.779 1.00 26.35 138 THR D C 1
ATOM 8514 O O . THR D 1 137 ? 202.343 -13.845 31.016 1.00 28.19 138 THR D O 1
ATOM 8518 N N . GLY D 1 138 ? 202.836 -12.377 32.644 1.00 26.71 139 GLY D N 1
ATOM 8519 C CA . GLY D 1 138 ? 204.202 -12.855 32.750 1.00 26.41 139 GLY D CA 1
ATOM 8520 C C . GLY D 1 138 ? 204.274 -13.992 33.758 1.00 29.58 139 GLY D C 1
ATOM 8521 O O . GLY D 1 138 ? 203.271 -14.670 34.030 1.00 28.45 139 GLY D O 1
ATOM 8522 N N . GLN D 1 139 ? 205.461 -14.206 34.312 1.00 29.89 140 GLN D N 1
ATOM 8523 C CA . GLN D 1 139 ? 205.672 -15.248 35.311 1.00 31.72 140 GLN D CA 1
ATOM 8524 C C . GLN D 1 139 ? 205.686 -14.623 36.703 1.00 33.52 140 GLN D C 1
ATOM 8525 O O . GLN D 1 139 ? 205.912 -13.422 36.857 1.00 34.74 140 GLN D O 1
ATOM 8531 N N . ALA D 1 140 ? 205.433 -15.427 37.723 1.00 33.54 141 ALA D N 1
ATOM 8532 C CA . ALA D 1 140 ? 205.451 -14.903 39.079 1.00 33.49 141 ALA D CA 1
ATOM 8533 C C . ALA D 1 140 ? 206.907 -14.837 39.538 1.00 33.60 141 ALA D C 1
ATOM 8534 O O . ALA D 1 140 ? 207.737 -15.638 39.098 1.00 33.40 141 ALA D O 1
ATOM 8536 N N . PRO D 1 141 ? 207.252 -13.855 40.388 1.00 32.78 142 PRO D N 1
ATOM 8537 C CA . PRO D 1 141 ? 208.645 -13.796 40.841 1.00 33.51 142 PRO D CA 1
ATOM 8538 C C . PRO D 1 141 ? 208.909 -15.035 41.701 1.00 33.10 142 PRO D C 1
ATOM 8539 O O . PRO D 1 141 ? 207.989 -15.569 42.326 1.00 32.22 142 PRO D O 1
ATOM 8543 N N . SER D 1 142 ? 210.152 -15.489 41.742 1.00 35.25 143 SER D N 1
ATOM 8544 C CA . SER D 1 142 ? 210.488 -16.676 42.530 1.00 38.72 143 SER D CA 1
ATOM 8545 C C . SER D 1 1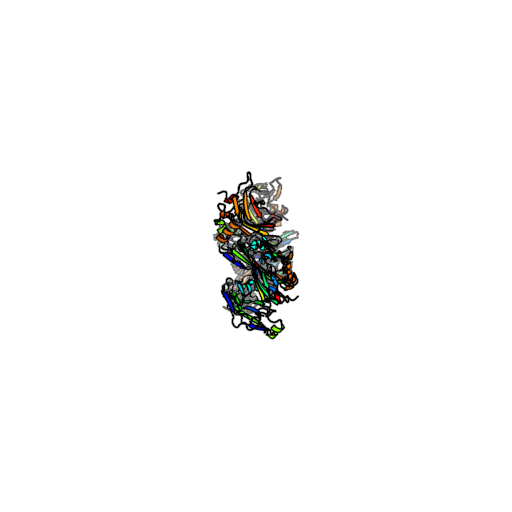42 ? 210.123 -16.556 44.010 1.00 37.68 143 SER D C 1
ATOM 8546 O O . SER D 1 142 ? 210.239 -15.488 44.611 1.00 38.80 143 SER D O 1
ATOM 8549 N N . GLY D 1 143 ? 209.676 -17.670 44.579 1.00 37.21 144 GLY D N 1
ATOM 8550 C CA . GLY D 1 143 ? 209.317 -17.714 45.983 1.00 36.34 144 GLY D CA 1
ATOM 8551 C C . GLY D 1 143 ? 208.117 -16.895 46.406 1.00 36.75 144 GLY D C 1
ATOM 8552 O O . GLY D 1 143 ? 207.914 -16.669 47.599 1.00 36.17 144 GLY D O 1
ATOM 8553 N N . VAL D 1 144 ? 207.303 -16.458 45.453 1.00 35.67 145 VAL D N 1
ATOM 8554 C CA . VAL D 1 144 ? 206.150 -15.652 45.812 1.00 34.83 145 VAL D CA 1
ATOM 8555 C C . VAL D 1 144 ? 204.917 -15.985 44.973 1.00 34.99 145 VAL D C 1
ATOM 8556 O O . VAL D 1 144 ? 205.020 -16.611 43.919 1.00 35.64 145 VAL D O 1
ATOM 8560 N N . SER D 1 145 ? 203.745 -15.591 45.459 1.00 32.75 146 SER D N 1
ATOM 8561 C CA . SER D 1 145 ? 202.511 -15.838 44.730 1.00 33.95 146 SER D CA 1
ATOM 8562 C C . SER D 1 145 ? 201.802 -14.508 44.504 1.00 32.48 146 SER D C 1
ATOM 8563 O O . SER D 1 145 ? 201.961 -13.567 45.281 1.00 32.26 146 SER D O 1
ATOM 8566 N N . ILE D 1 146 ? 201.023 -14.439 43.431 1.00 32.84 147 ILE D N 1
ATOM 8567 C CA . ILE D 1 146 ? 200.296 -13.231 43.079 1.00 29.49 147 ILE D CA 1
ATOM 8568 C C . ILE D 1 146 ? 198.801 -13.445 43.214 1.00 29.79 147 ILE D C 1
ATOM 8569 O O . ILE D 1 146 ? 198.242 -14.401 42.685 1.00 30.85 147 ILE D O 1
ATOM 8574 N N . ASN D 1 147 ? 198.156 -12.535 43.928 1.00 30.53 148 ASN D N 1
ATOM 8575 C CA . ASN D 1 147 ? 196.724 -12.608 44.156 1.00 30.48 148 ASN D CA 1
ATOM 8576 C C . ASN D 1 147 ? 196.146 -11.267 43.692 1.00 29.53 148 ASN D C 1
ATOM 8577 O O . ASN D 1 147 ? 195.994 -10.329 44.478 1.00 28.19 148 ASN D O 1
ATOM 8582 N N . ALA D 1 148 ? 195.828 -11.181 42.402 1.00 28.32 149 ALA D N 1
ATOM 8583 C CA . ALA D 1 148 ? 195.317 -9.930 41.856 1.00 27.34 149 ALA D CA 1
ATOM 8584 C C . ALA D 1 148 ? 194.470 -10.092 40.596 1.00 26.48 149 ALA D C 1
ATOM 8585 O O . ALA D 1 148 ? 194.388 -11.173 40.009 1.00 25.30 149 ALA D O 1
ATOM 8587 N N . SER D 1 149 ? 193.851 -8.990 40.193 1.00 26.04 150 SER D N 1
ATOM 8588 C CA . SER D 1 149 ? 193.007 -8.951 39.015 1.00 27.41 150 SER D CA 1
ATOM 8589 C C . SER D 1 149 ? 193.241 -7.663 38.234 1.00 27.44 150 SER D C 1
ATOM 8590 O O . SER D 1 149 ? 193.731 -6.662 38.775 1.00 24.51 150 SER D O 1
ATOM 8593 N N . PHE D 1 150 ? 192.889 -7.713 36.955 1.00 26.48 151 PHE D N 1
ATOM 8594 C CA . PHE D 1 150 ? 192.998 -6.573 36.062 1.00 25.80 151 PHE D CA 1
ATOM 8595 C C . PHE D 1 150 ? 191.665 -5.845 36.016 1.00 24.68 151 PHE D C 1
ATOM 8596 O O . PHE D 1 150 ? 190.618 -6.459 35.809 1.00 26.58 151 PHE D O 1
ATOM 8604 N N . TYR D 1 151 ? 191.707 -4.536 36.208 1.00 26.20 152 TYR D N 1
ATOM 8605 C CA . TYR D 1 151 ? 190.510 -3.716 36.147 1.00 25.84 152 TYR D CA 1
ATOM 8606 C C . TYR D 1 151 ? 190.624 -2.873 34.887 1.00 26.42 152 TYR D C 1
ATOM 8607 O O . TYR D 1 151 ? 191.652 -2.231 34.644 1.00 25.65 152 TYR D O 1
ATOM 8616 N N . ILE D 1 152 ? 189.574 -2.905 34.075 1.00 24.30 153 ILE D N 1
ATOM 8617 C CA . ILE D 1 152 ? 189.550 -2.178 32.818 1.00 23.57 153 ILE D CA 1
ATOM 8618 C C . ILE D 1 152 ? 188.652 -0.950 32.908 1.00 24.06 153 ILE D C 1
ATOM 8619 O O . ILE D 1 152 ? 187.484 -1.038 33.289 1.00 26.09 153 ILE D O 1
ATOM 8624 N N . THR D 1 153 ? 189.209 0.202 32.565 1.00 23.83 154 THR D N 1
ATOM 8625 C CA . THR D 1 153 ? 188.457 1.448 32.609 1.00 24.71 154 THR D CA 1
ATOM 8626 C C . THR D 1 153 ? 188.519 2.105 31.231 1.00 23.74 154 THR D C 1
ATOM 8627 O O . THR D 1 153 ? 189.601 2.320 30.693 1.00 25.12 154 THR D O 1
ATOM 8631 N N . ILE D 1 154 ? 187.351 2.401 30.663 1.00 25.09 155 ILE D N 1
ATOM 8632 C CA . ILE D 1 154 ? 187.269 2.990 29.330 1.00 23.67 155 ILE D CA 1
ATOM 8633 C C . ILE D 1 154 ? 186.866 4.456 29.332 1.00 24.43 155 ILE D C 1
ATOM 8634 O O . ILE D 1 154 ? 185.917 4.855 30.010 1.00 24.80 155 ILE D O 1
ATOM 8639 N N . THR D 1 155 ? 187.605 5.264 28.585 1.00 24.75 156 THR D N 1
ATOM 8640 C CA . THR D 1 155 ? 187.264 6.669 28.464 1.00 22.74 156 THR D CA 1
ATOM 8641 C C . THR D 1 155 ? 186.530 6.743 27.134 1.00 23.63 156 THR D C 1
ATOM 8642 O O . THR D 1 155 ? 187.112 6.474 26.087 1.00 25.57 156 THR D O 1
ATOM 8646 N N . TYR D 1 156 ? 185.250 7.079 27.184 1.00 23.89 157 TYR D N 1
ATOM 8647 C CA . TYR D 1 156 ? 184.447 7.182 25.971 1.00 25.48 157 TYR D CA 1
ATOM 8648 C C . TYR D 1 156 ? 184.195 8.625 25.579 1.00 27.42 157 TYR D C 1
ATOM 8649 O O . TYR D 1 156 ? 184.471 9.557 26.335 1.00 27.17 157 TYR D O 1
ATOM 8658 N N . GLU D 1 157 ? 183.670 8.790 24.372 1.00 28.95 158 GLU D N 1
ATOM 8659 C CA . GLU D 1 157 ? 183.280 10.093 23.872 1.00 30.68 158 GLU D CA 1
ATOM 8660 C C . GLU D 1 157 ? 182.037 9.856 23.026 1.00 30.31 158 GLU D C 1
ATOM 8661 O O . GLU D 1 157 ? 182.082 9.121 22.040 1.00 29.44 158 GLU D O 1
ATOM 8667 N N . ARG D 1 158 ? 180.924 10.452 23.432 1.00 31.42 159 ARG D N 1
ATOM 8668 C CA . ARG D 1 158 ? 179.684 10.301 22.690 1.00 33.81 159 ARG D CA 1
ATOM 8669 C C . ARG D 1 158 ? 179.770 11.182 21.445 1.00 34.10 159 ARG D C 1
ATOM 8670 O O . ARG D 1 158 ? 179.560 12.390 21.510 1.00 34.43 159 ARG D O 1
ATOM 8678 N N . VAL D 1 159 ? 180.124 10.569 20.320 1.00 34.89 160 VAL D N 1
ATOM 8679 C CA . VAL D 1 159 ? 180.247 11.289 19.057 1.00 37.23 160 VAL D CA 1
ATOM 8680 C C . VAL D 1 159 ? 179.017 11.018 18.197 1.00 37.30 160 VAL D C 1
ATOM 8681 O O . VAL D 1 159 ? 178.843 9.919 17.664 1.00 37.82 160 VAL D O 1
ATOM 8685 N N . THR D 1 160 ? 178.163 12.028 18.073 1.00 37.78 161 THR D N 1
ATOM 8686 C CA . THR D 1 160 ? 176.933 11.908 17.298 1.00 39.73 161 THR D CA 1
ATOM 8687 C C . THR D 1 160 ? 177.191 11.821 15.802 1.00 39.44 161 THR D C 1
ATOM 8688 O O . THR D 1 160 ? 178.214 12.299 15.305 1.00 39.32 161 THR D O 1
ATOM 8692 N N . ALA D 1 161 ? 176.252 11.208 15.090 1.00 39.58 162 ALA D N 1
ATOM 8693 C CA . ALA D 1 161 ? 176.363 11.102 13.642 1.00 40.77 162 ALA D CA 1
ATOM 8694 C C . ALA D 1 161 ? 176.392 12.535 13.111 1.00 40.23 162 ALA D C 1
ATOM 8695 O O . ALA D 1 161 ? 177.100 12.845 12.146 1.00 41.13 162 ALA D O 1
ATOM 8697 N N . GLN D 1 162 ? 175.623 13.405 13.762 1.00 40.38 163 GLN D N 1
ATOM 8698 C CA . GLN D 1 162 ? 175.556 14.810 13.374 1.00 41.21 163 GLN D CA 1
ATOM 8699 C C . GLN D 1 162 ? 176.910 15.469 13.541 1.00 39.74 163 GLN D C 1
ATOM 8700 O O . GLN D 1 162 ? 177.261 16.374 12.787 1.00 41.96 163 GLN D O 1
ATOM 8706 N N . GLU D 1 163 ? 177.683 15.020 14.523 1.00 37.73 164 GLU D N 1
ATOM 8707 C CA . GLU D 1 163 ? 178.997 15.602 14.721 1.00 36.32 164 GLU D CA 1
ATOM 8708 C C . GLU D 1 163 ? 179.933 15.090 13.638 1.00 34.69 164 GLU D C 1
ATOM 8709 O O . GLU D 1 163 ? 180.779 15.830 13.131 1.00 33.84 164 GLU D O 1
ATOM 8715 N N . ILE D 1 164 ? 179.785 13.818 13.290 1.00 34.27 165 ILE D N 1
ATOM 8716 C CA . ILE D 1 164 ? 180.628 13.230 12.260 1.00 36.87 165 ILE D CA 1
ATOM 8717 C C . ILE D 1 164 ? 180.376 13.914 10.911 1.00 37.69 165 ILE D C 1
ATOM 8718 O O . ILE D 1 164 ? 181.297 14.081 10.112 1.00 38.74 165 ILE D O 1
ATOM 8723 N N . LEU D 1 165 ? 179.132 14.313 10.665 1.00 37.56 166 LEU D N 1
ATOM 8724 C CA . LEU D 1 165 ? 178.795 14.981 9.409 1.00 38.72 166 LEU D CA 1
ATOM 8725 C C . LEU D 1 165 ? 179.440 16.355 9.338 1.00 40.51 166 LEU D C 1
ATOM 8726 O O . LEU D 1 165 ? 180.010 16.731 8.317 1.00 41.19 166 LEU D O 1
ATOM 8731 N N . SER D 1 166 ? 179.358 17.099 10.434 1.00 42.05 167 SER D N 1
ATOM 8732 C CA . SER D 1 166 ? 179.927 18.432 10.478 1.00 42.22 167 SER D CA 1
ATOM 8733 C C . SER D 1 166 ? 181.441 18.391 10.388 1.00 42.48 167 SER D C 1
ATOM 8734 O O . SER D 1 166 ? 182.077 19.410 10.126 1.00 43.79 167 SER D O 1
ATOM 8737 N N . GLU D 1 167 ? 182.017 17.211 10.605 1.00 42.36 168 GLU D N 1
ATOM 8738 C CA . GLU D 1 167 ? 183.465 17.042 10.562 1.00 40.97 168 GLU D CA 1
ATOM 8739 C C . GLU D 1 167 ? 183.968 16.379 9.281 1.00 40.89 168 GLU D C 1
ATOM 8740 O O . GLU D 1 167 ? 185.088 15.869 9.240 1.00 39.52 168 GLU D O 1
ATOM 8746 N N . GLY D 1 168 ? 183.140 16.382 8.239 1.00 40.78 169 GLY D N 1
ATOM 8747 C CA . GLY D 1 168 ? 183.551 15.800 6.972 1.00 38.51 169 GLY D CA 1
ATOM 8748 C C . GLY D 1 168 ? 183.001 14.426 6.652 1.00 37.41 169 GLY D C 1
ATOM 8749 O O . GLY D 1 168 ? 183.380 13.827 5.645 1.00 38.20 169 GLY D O 1
ATOM 8750 N N . GLY D 1 169 ? 182.112 13.917 7.496 1.00 35.75 170 GLY D N 1
ATOM 8751 C CA . GLY D 1 169 ? 181.544 12.608 7.243 1.00 36.51 170 GLY D CA 1
ATOM 8752 C C . GLY D 1 169 ? 182.576 11.494 7.246 1.00 36.94 170 GLY D C 1
ATOM 8753 O O . GLY D 1 169 ? 183.654 11.640 7.819 1.00 38.58 170 GLY D O 1
ATOM 8754 N N . LEU D 1 170 ? 182.251 10.386 6.587 1.00 37.37 171 LEU D N 1
ATOM 8755 C CA . LEU D 1 170 ? 183.132 9.224 6.535 1.00 37.05 171 LEU D CA 1
ATOM 8756 C C . LEU D 1 170 ? 184.190 9.264 5.442 1.00 37.09 171 LEU D C 1
ATOM 8757 O O . LEU D 1 170 ? 184.105 10.048 4.501 1.00 37.77 171 LEU D O 1
ATOM 8762 N N . GLY D 1 171 ? 185.192 8.403 5.584 1.00 37.06 172 GLY D N 1
ATOM 8763 C CA . GLY D 1 171 ? 186.249 8.322 4.597 1.00 36.91 172 GLY D CA 1
ATOM 8764 C C . GLY D 1 171 ? 185.703 7.670 3.340 1.00 37.42 172 GLY D C 1
ATOM 8765 O O . GLY D 1 171 ? 184.549 7.248 3.304 1.00 37.40 172 GLY D O 1
ATOM 8766 N N . ALA D 1 172 ? 186.534 7.578 2.310 1.00 39.42 173 ALA D N 1
ATOM 8767 C CA . ALA D 1 172 ? 186.114 6.994 1.041 1.00 40.92 173 ALA D CA 1
ATOM 8768 C C . ALA D 1 172 ? 185.454 5.629 1.173 1.00 40.07 173 ALA D C 1
ATOM 8769 O O . ALA D 1 172 ? 184.346 5.433 0.679 1.00 41.83 173 ALA D O 1
ATOM 8771 N N . ASP D 1 173 ? 186.122 4.689 1.834 1.00 38.53 174 ASP D N 1
ATOM 8772 C CA . ASP D 1 173 ? 185.569 3.346 1.986 1.00 37.04 174 ASP D CA 1
ATOM 8773 C C . ASP D 1 173 ? 184.389 3.269 2.950 1.00 37.53 174 ASP D C 1
ATOM 8774 O O . ASP D 1 173 ? 183.854 2.184 3.199 1.00 37.97 174 ASP D O 1
ATOM 8779 N N . GLY D 1 174 ? 183.986 4.417 3.490 1.00 36.67 175 GLY D N 1
ATOM 8780 C CA . GLY D 1 174 ? 182.856 4.454 4.408 1.00 37.25 175 GLY D CA 1
ATOM 8781 C C . GLY D 1 174 ? 182.982 3.636 5.688 1.00 37.55 175 GLY D C 1
ATOM 8782 O O . GLY D 1 174 ? 181.985 3.361 6.355 1.00 36.93 175 GLY D O 1
ATOM 8783 N N . GLU D 1 175 ? 184.201 3.257 6.052 1.00 38.68 176 GLU D N 1
ATOM 8784 C CA . GLU D 1 175 ? 184.397 2.460 7.254 1.00 38.64 176 GLU D CA 1
ATOM 8785 C C . GLU D 1 175 ? 184.558 3.286 8.526 1.00 37.72 176 GLU D C 1
ATOM 8786 O O . GLU D 1 175 ? 184.030 2.915 9.577 1.00 37.05 176 GLU D O 1
ATOM 8800 N N . PRO D 1 177 ? 185.234 7.596 10.291 1.00 33.76 178 PRO D N 1
ATOM 8801 C CA . PRO D 1 177 ? 185.138 9.040 10.063 1.00 32.95 178 PRO D CA 1
ATOM 8802 C C . PRO D 1 177 ? 186.368 9.498 9.287 1.00 33.73 178 PRO D C 1
ATOM 8803 O O . PRO D 1 177 ? 187.462 8.965 9.469 1.00 34.23 178 PRO D O 1
ATOM 8807 N N . LEU D 1 178 ? 186.191 10.481 8.416 1.00 34.04 179 LEU D N 1
ATOM 8808 C CA . LEU D 1 178 ? 187.299 10.996 7.626 1.00 33.16 179 LEU D CA 1
ATOM 8809 C C . LEU D 1 178 ? 188.424 11.518 8.512 1.00 31.55 179 LEU D C 1
ATOM 8810 O O . LEU D 1 178 ? 189.599 11.312 8.224 1.00 31.02 179 LEU D O 1
ATOM 8815 N N . ALA D 1 179 ? 188.056 12.196 9.591 1.00 31.74 180 ALA D N 1
ATOM 8816 C CA . ALA D 1 179 ? 189.035 12.780 10.501 1.00 34.93 180 ALA D CA 1
ATOM 8817 C C . ALA D 1 179 ? 189.535 11.817 11.584 1.00 35.81 180 ALA D C 1
ATOM 8818 O O . ALA D 1 179 ? 189.697 12.209 12.740 1.00 39.57 180 ALA D O 1
ATOM 8820 N N . THR D 1 180 ? 189.789 10.567 11.202 1.00 35.06 181 THR D N 1
ATOM 8821 C CA . THR D 1 180 ? 190.261 9.552 12.136 1.00 32.10 181 THR D CA 1
ATOM 8822 C C . THR D 1 180 ? 191.782 9.390 12.180 1.00 32.45 181 THR D C 1
ATOM 8823 O O . THR D 1 180 ? 192.459 9.337 11.147 1.00 33.05 181 THR D O 1
ATOM 8827 N N . VAL D 1 181 ? 192.311 9.312 13.393 1.00 29.92 182 VAL D N 1
ATOM 8828 C CA . VAL D 1 181 ? 193.730 9.098 13.592 1.00 28.64 182 VAL D CA 1
ATOM 8829 C C . VAL D 1 181 ? 193.797 7.787 14.356 1.00 28.24 182 VAL D C 1
ATOM 8830 O O . VAL D 1 181 ? 193.198 7.650 15.424 1.00 30.37 182 VAL D O 1
ATOM 8834 N N . LEU D 1 182 ? 194.501 6.817 13.798 1.00 27.81 183 LEU D N 1
ATOM 8835 C CA . LEU D 1 182 ? 194.619 5.517 14.434 1.00 28.84 183 LEU D CA 1
ATOM 8836 C C . LEU D 1 182 ? 195.989 5.331 15.055 1.00 28.53 183 LEU D C 1
ATOM 8837 O O . LEU D 1 182 ? 197.014 5.501 14.395 1.00 28.95 183 LEU D O 1
ATOM 8842 N N . PRO D 1 183 ? 196.027 4.994 16.348 1.00 28.23 184 PRO D N 1
ATOM 8843 C CA . PRO D 1 183 ? 197.342 4.800 16.958 1.00 26.95 184 PRO D CA 1
ATOM 8844 C C . PRO D 1 183 ? 197.962 3.516 16.419 1.00 26.72 184 PRO D C 1
ATOM 8845 O O . PRO D 1 183 ? 197.248 2.585 16.048 1.00 25.78 184 PRO D O 1
ATOM 8849 N N . LYS D 1 184 ? 199.290 3.491 16.338 1.00 26.64 185 LYS D N 1
ATOM 8850 C CA . LYS D 1 184 ? 200.019 2.318 15.863 1.00 26.57 185 LYS D CA 1
ATOM 8851 C C . LYS D 1 184 ? 201.262 2.234 16.742 1.00 26.77 185 LYS D C 1
ATOM 8852 O O . LYS D 1 184 ? 202.368 2.611 16.336 1.00 27.76 185 LYS D O 1
ATOM 8858 N N . VAL D 1 185 ? 201.055 1.748 17.961 1.00 25.70 186 VAL D N 1
ATOM 8859 C CA . VAL D 1 185 ? 202.118 1.635 18.950 1.00 21.22 186 VAL D CA 1
ATOM 8860 C C . VAL D 1 185 ? 202.637 0.208 18.996 1.00 22.64 186 VAL D C 1
ATOM 8861 O O . VAL D 1 185 ? 201.995 -0.678 19.563 1.00 20.83 186 VAL D O 1
ATOM 8865 N N . ILE D 1 186 ? 203.815 0.012 18.406 1.00 21.96 187 ILE D N 1
ATOM 8866 C CA . ILE D 1 186 ? 204.441 -1.302 18.285 1.00 21.59 187 ILE D CA 1
ATOM 8867 C C . ILE D 1 186 ? 205.852 -1.366 18.848 1.00 20.18 187 ILE D C 1
ATOM 8868 O O . ILE D 1 186 ? 206.647 -0.447 18.659 1.00 22.78 187 ILE D O 1
ATOM 8873 N N . GLU D 1 187 ? 206.170 -2.468 19.515 1.00 21.25 188 GLU D N 1
ATOM 8874 C CA . GLU D 1 187 ? 207.497 -2.650 20.072 1.00 19.96 188 GLU D CA 1
ATOM 8875 C C . GLU D 1 187 ? 208.269 -3.649 19.214 1.00 22.12 188 GLU D C 1
ATOM 8876 O O . GLU D 1 187 ? 207.831 -4.781 19.002 1.00 22.47 188 GLU D O 1
ATOM 8882 N N . ILE D 1 188 ? 209.427 -3.219 18.730 1.00 22.42 189 ILE D N 1
ATOM 8883 C CA . ILE D 1 188 ? 210.251 -4.045 17.864 1.00 23.34 189 ILE D CA 1
ATOM 8884 C C . ILE D 1 188 ? 211.623 -4.297 18.466 1.00 24.35 189 ILE D C 1
ATOM 8885 O O . ILE D 1 188 ? 212.367 -3.364 18.749 1.00 24.56 189 ILE D O 1
ATOM 8890 N N . PRO D 1 189 ? 211.980 -5.576 18.660 1.00 26.88 190 PRO D N 1
ATOM 8891 C CA . PRO D 1 189 ? 213.281 -5.917 19.236 1.00 25.83 190 PRO D CA 1
ATOM 8892 C C . PRO D 1 189 ? 214.369 -6.115 18.194 1.00 27.42 190 PRO D C 1
ATOM 8893 O O . PRO D 1 189 ? 214.083 -6.325 17.016 1.00 27.02 190 PRO D O 1
ATOM 8897 N N . THR D 1 190 ? 215.618 -6.033 18.645 1.00 25.95 191 THR D N 1
ATOM 8898 C CA . THR D 1 190 ? 216.785 -6.255 17.804 1.00 26.81 191 THR D CA 1
ATOM 8899 C C . THR D 1 190 ? 217.774 -6.948 18.731 1.00 29.67 191 THR D C 1
ATOM 8900 O O . THR D 1 190 ? 218.360 -6.324 19.625 1.00 31.69 191 THR D O 1
ATOM 8904 N N . PHE D 1 191 ? 217.952 -8.245 18.529 1.00 28.87 192 PHE D N 1
ATOM 8905 C CA . PHE D 1 191 ? 218.837 -9.018 19.376 1.00 28.42 192 PHE D CA 1
ATOM 8906 C C . PHE D 1 191 ? 220.294 -9.028 18.962 1.00 29.57 192 PHE D C 1
ATOM 8907 O O . PHE D 1 191 ? 220.636 -8.780 17.806 1.00 29.69 192 PHE D O 1
ATOM 8915 N N . ASN D 1 192 ? 221.143 -9.301 19.949 1.00 30.32 193 ASN D N 1
ATOM 8916 C CA . ASN D 1 192 ? 222.583 -9.423 19.763 1.00 31.16 193 ASN D CA 1
ATOM 8917 C C . ASN D 1 192 ? 223.321 -8.245 19.129 1.00 29.21 193 ASN D C 1
ATOM 8918 O O . ASN D 1 192 ? 224.232 -8.443 18.330 1.00 28.82 193 ASN D O 1
ATOM 8923 N N . VAL D 1 193 ? 222.937 -7.025 19.479 1.00 29.27 194 VAL D N 1
ATOM 8924 C CA . VAL D 1 193 ? 223.631 -5.862 18.941 1.00 30.84 194 VAL D CA 1
ATOM 8925 C C . VAL D 1 193 ? 225.008 -5.849 19.609 1.00 32.52 194 VAL D C 1
ATOM 8926 O O . VAL D 1 193 ? 225.110 -5.798 20.835 1.00 32.69 194 VAL D O 1
ATOM 8930 N N . PRO D 1 194 ? 226.084 -5.904 18.807 1.00 34.50 195 PRO D N 1
ATOM 8931 C CA . PRO D 1 194 ? 227.457 -5.913 19.319 1.00 33.93 195 PRO D CA 1
ATOM 8932 C C . PRO D 1 194 ? 227.957 -4.614 19.943 1.00 33.68 195 PRO D C 1
ATOM 8933 O O . PRO D 1 194 ? 227.461 -3.527 19.646 1.00 33.15 195 PRO D O 1
ATOM 8937 N N . ALA D 1 195 ? 228.957 -4.747 20.805 1.00 32.11 196 ALA D N 1
ATOM 8938 C CA . ALA D 1 195 ? 229.550 -3.604 21.488 1.00 33.35 196 ALA D CA 1
ATOM 8939 C C . ALA D 1 195 ? 230.349 -2.752 20.516 1.00 32.57 196 ALA D C 1
ATOM 8940 O O . ALA D 1 195 ? 231.015 -3.265 19.628 1.00 34.46 196 ALA D O 1
ATOM 8942 N N . SER D 1 196 ? 230.289 -1.443 20.700 1.00 32.80 197 SER D N 1
ATOM 8943 C CA . SER D 1 196 ? 231.015 -0.520 19.842 1.00 33.45 197 SER D CA 1
ATOM 8944 C C . SER D 1 196 ? 230.996 0.868 20.485 1.00 34.63 197 SER D C 1
ATOM 8945 O O . SER D 1 196 ? 230.020 1.230 21.143 1.00 35.19 197 SER D O 1
ATOM 8948 N N . SER D 1 197 ? 232.068 1.638 20.313 1.00 33.63 198 SER D N 1
ATOM 8949 C CA . SER D 1 197 ? 232.100 2.990 20.871 1.00 35.02 198 SER D CA 1
ATOM 8950 C C . SER D 1 197 ? 231.428 3.941 19.872 1.00 34.97 198 SER D C 1
ATOM 8951 O O . SER D 1 197 ? 230.968 5.032 20.227 1.00 34.38 198 SER D O 1
ATOM 8954 N N . ALA D 1 198 ? 231.375 3.507 18.616 1.00 34.74 199 ALA D N 1
ATOM 8955 C CA . ALA D 1 198 ? 230.736 4.272 17.554 1.00 34.42 199 ALA D CA 1
ATOM 8956 C C . ALA D 1 198 ? 229.385 3.598 17.300 1.00 33.76 199 ALA D C 1
ATOM 8957 O O . ALA D 1 198 ? 229.275 2.376 17.394 1.00 35.98 199 ALA D O 1
ATOM 8959 N N . PRO D 1 199 ? 228.338 4.380 16.989 1.00 33.02 200 PRO D N 1
ATOM 8960 C CA . PRO D 1 199 ? 227.005 3.812 16.735 1.00 32.91 200 PRO D CA 1
ATOM 8961 C C . PRO D 1 199 ? 226.923 2.881 15.521 1.00 33.54 200 PRO D C 1
ATOM 8962 O O . PRO D 1 199 ? 227.403 3.217 14.445 1.00 35.89 200 PRO D O 1
ATOM 8966 N N . ILE D 1 200 ? 226.307 1.717 15.697 1.00 34.00 201 ILE D N 1
ATOM 8967 C CA . ILE D 1 200 ? 226.130 0.777 14.595 1.00 33.24 201 ILE D CA 1
ATOM 8968 C C . ILE D 1 200 ? 224.634 0.561 14.351 1.00 32.30 201 ILE D C 1
ATOM 8969 O O . ILE D 1 200 ? 223.799 0.841 15.214 1.00 30.65 201 ILE D O 1
ATOM 8974 N N . HIS D 1 201 ? 224.315 0.042 13.173 1.00 30.85 202 HIS D N 1
ATOM 8975 C CA . HIS D 1 201 ? 222.940 -0.210 12.774 1.00 29.41 202 HIS D CA 1
ATOM 8976 C C . HIS D 1 201 ? 222.151 -1.141 13.687 1.00 27.26 202 HIS D C 1
ATOM 8977 O O . HIS D 1 201 ? 222.560 -2.263 13.951 1.00 26.95 202 HIS D O 1
ATOM 8984 N N . VAL D 1 202 ? 221.006 -0.674 14.164 1.00 27.86 203 VAL D N 1
ATOM 8985 C CA . VAL D 1 202 ? 220.161 -1.518 14.992 1.00 27.56 203 VAL D CA 1
ATOM 8986 C C . VAL D 1 202 ? 218.999 -1.975 14.103 1.00 28.30 203 VAL D C 1
ATOM 8987 O O . VAL D 1 202 ? 218.789 -3.181 13.921 1.00 26.79 203 VAL D O 1
ATOM 8991 N N . ALA D 1 203 ? 218.269 -1.009 13.543 1.00 28.05 204 ALA D N 1
ATOM 8992 C CA . ALA D 1 203 ? 217.137 -1.304 12.655 1.00 28.81 204 ALA D CA 1
ATOM 8993 C C . ALA D 1 203 ? 216.726 -0.102 11.798 1.00 29.02 204 ALA D C 1
ATOM 8994 O O . ALA D 1 203 ? 217.212 1.018 11.999 1.00 29.38 204 ALA D O 1
ATOM 8996 N N . TYR D 1 204 ? 215.837 -0.351 10.837 1.00 28.99 205 TYR D N 1
ATOM 8997 C CA . TYR D 1 204 ? 215.317 0.680 9.942 1.00 28.14 205 TYR D CA 1
ATOM 8998 C C . TYR D 1 204 ? 213.892 0.987 10.352 1.00 28.47 205 TYR D C 1
ATOM 8999 O O . TYR D 1 204 ? 213.152 0.078 10.731 1.00 30.30 205 TYR D O 1
ATOM 9008 N N . LEU D 1 205 ? 213.496 2.253 10.266 1.00 29.06 206 LEU D N 1
ATOM 9009 C CA . LEU D 1 205 ? 212.129 2.619 10.606 1.00 32.13 206 LEU D CA 1
ATOM 9010 C C . LEU D 1 205 ? 211.225 2.183 9.457 1.00 33.59 206 LEU D C 1
ATOM 9011 O O . LEU D 1 205 ? 211.520 2.410 8.286 1.00 33.76 206 LEU D O 1
ATOM 9016 N N . GLN D 1 206 ? 210.117 1.555 9.810 1.00 34.47 207 GLN D N 1
ATOM 9017 C CA . GLN D 1 206 ? 209.148 1.063 8.847 1.00 33.80 207 GLN D CA 1
ATOM 9018 C C . GLN D 1 206 ? 208.314 2.225 8.287 1.00 33.10 207 GLN D C 1
ATOM 9019 O O . GLN D 1 206 ? 207.828 3.073 9.035 1.00 29.09 207 GLN D O 1
ATOM 9025 N N . PRO D 1 207 ? 208.152 2.285 6.954 1.00 33.19 208 PRO D N 1
ATOM 9026 C CA . PRO D 1 207 ? 207.359 3.371 6.367 1.00 32.07 208 PRO D CA 1
ATOM 9027 C C . PRO D 1 207 ? 205.883 3.062 6.584 1.00 30.95 208 PRO D C 1
ATOM 9028 O O . PRO D 1 207 ? 205.537 2.044 7.189 1.00 29.73 208 PRO D O 1
ATOM 9032 N N . GLY D 1 208 ? 205.020 3.939 6.089 1.00 30.09 209 GLY D N 1
ATOM 9033 C CA . GLY D 1 208 ? 203.595 3.719 6.226 1.00 28.95 209 GLY D CA 1
ATOM 9034 C C . GLY D 1 208 ? 202.982 4.178 7.533 1.00 30.60 209 GLY D C 1
ATOM 9035 O O . GLY D 1 208 ? 201.842 3.825 7.818 1.00 30.76 209 GLY D O 1
ATOM 9036 N N . GLN D 1 209 ? 203.718 4.955 8.328 1.00 28.10 210 GLN D N 1
ATOM 9037 C CA . GLN D 1 209 ? 203.201 5.450 9.606 1.00 27.74 210 GLN D CA 1
ATOM 9038 C C . GLN D 1 209 ? 203.860 6.777 9.990 1.00 27.23 210 GLN D C 1
ATOM 9039 O O . GLN D 1 209 ? 204.840 7.186 9.382 1.00 27.23 210 GLN D O 1
ATOM 9045 N N . ILE D 1 210 ? 203.316 7.439 11.004 1.00 27.65 211 ILE D N 1
ATOM 9046 C CA . ILE D 1 210 ? 203.855 8.715 11.468 1.00 27.27 211 ILE D CA 1
ATOM 9047 C C . ILE D 1 210 ? 204.402 8.526 12.892 1.00 28.85 211 ILE D C 1
ATOM 9048 O O . ILE D 1 210 ? 203.668 8.157 13.804 1.00 27.55 211 ILE D O 1
ATOM 9053 N N . TYR D 1 211 ? 205.700 8.781 13.049 1.00 30.01 212 TYR D N 1
ATOM 9054 C CA . TYR D 1 211 ? 206.422 8.611 14.307 1.00 29.54 212 TYR D CA 1
ATOM 9055 C C . TYR D 1 211 ? 206.425 9.828 15.228 1.00 31.40 212 TYR D C 1
ATOM 9056 O O . TYR D 1 211 ? 206.978 10.876 14.886 1.00 30.57 212 TYR D O 1
ATOM 9065 N N . LYS D 1 212 ? 205.824 9.682 16.405 1.00 31.31 213 LYS D N 1
ATOM 9066 C CA . LYS D 1 212 ? 205.772 10.773 17.373 1.00 31.34 213 LYS D CA 1
ATOM 9067 C C . LYS D 1 212 ? 206.952 10.654 18.337 1.00 31.27 213 LYS D C 1
ATOM 9068 O O . LYS D 1 212 ? 207.679 11.618 18.568 1.00 32.10 213 LYS D O 1
ATOM 9074 N N . ARG D 1 213 ? 207.157 9.464 18.884 1.00 28.96 214 ARG D N 1
ATOM 9075 C CA . ARG D 1 213 ? 208.276 9.248 19.795 1.00 29.30 214 ARG D CA 1
ATOM 9076 C C . ARG D 1 213 ? 208.728 7.798 19.827 1.00 26.45 214 ARG D C 1
ATOM 9077 O O . ARG D 1 213 ? 207.962 6.883 19.519 1.00 28.14 214 ARG D O 1
ATOM 9085 N N . GLN D 1 214 ? 209.986 7.603 20.190 1.00 25.00 215 GLN D N 1
ATOM 9086 C CA . GLN D 1 214 ? 210.570 6.278 20.259 1.00 23.29 215 GLN D CA 1
ATOM 9087 C C . GLN D 1 214 ? 211.214 6.025 21.612 1.00 23.67 215 GLN D C 1
ATOM 9088 O O . GLN D 1 214 ? 212.107 6.765 22.032 1.00 22.66 215 GLN D O 1
ATOM 9094 N N . LEU D 1 215 ? 210.750 4.986 22.297 1.00 22.84 216 LEU D N 1
ATOM 9095 C CA . LEU D 1 215 ? 211.325 4.619 23.582 1.00 21.80 216 LEU D CA 1
ATOM 9096 C C . LEU D 1 215 ? 212.324 3.510 23.319 1.00 23.15 216 LEU D C 1
ATOM 9097 O O . LEU D 1 215 ? 211.976 2.470 22.750 1.00 23.74 216 LEU D O 1
ATOM 9102 N N . VAL D 1 216 ? 213.566 3.736 23.716 1.00 21.64 217 VAL D N 1
ATOM 9103 C CA . VAL D 1 216 ? 214.601 2.736 23.537 1.00 23.83 217 VAL D CA 1
ATOM 9104 C C . VAL D 1 216 ? 215.178 2.333 24.880 1.00 25.16 217 VAL D C 1
ATOM 9105 O O . VAL D 1 216 ? 215.484 3.190 25.715 1.00 25.77 217 VAL D O 1
ATOM 9109 N N . TYR D 1 217 ? 215.305 1.029 25.094 1.00 23.28 218 TYR D N 1
ATOM 9110 C CA . TYR D 1 217 ? 215.936 0.526 26.301 1.00 23.46 218 TYR D CA 1
ATOM 9111 C C . TYR D 1 217 ? 216.713 -0.728 25.940 1.00 24.53 218 TYR D C 1
ATOM 9112 O O . TYR D 1 217 ? 216.315 -1.492 25.054 1.00 25.65 218 TYR D O 1
ATOM 9121 N N . VAL D 1 218 ? 217.843 -0.925 26.605 1.00 24.09 219 VAL D N 1
ATOM 9122 C CA . VAL D 1 218 ? 218.682 -2.075 26.321 1.00 24.48 219 VAL D CA 1
ATOM 9123 C C . VAL D 1 218 ? 218.855 -2.975 27.531 1.00 25.35 219 VAL D C 1
ATOM 9124 O O . VAL D 1 218 ? 218.923 -2.510 28.674 1.00 25.71 219 VAL D O 1
ATOM 9128 N N . ILE D 1 219 ? 218.943 -4.269 27.260 1.00 24.80 220 ILE D N 1
ATOM 9129 C CA . ILE D 1 219 ? 219.090 -5.273 28.293 1.00 26.66 220 ILE D CA 1
ATOM 9130 C C . ILE D 1 219 ? 220.472 -5.902 28.260 1.00 27.99 220 ILE D C 1
ATOM 9131 O O . ILE D 1 219 ? 220.902 -6.399 27.225 1.00 28.65 220 ILE D O 1
ATOM 9136 N N . ASN D 1 220 ? 221.160 -5.872 29.401 1.00 28.89 221 ASN D N 1
ATOM 9137 C CA . ASN D 1 220 ? 222.486 -6.473 29.542 1.00 29.45 221 ASN D CA 1
ATOM 9138 C C . ASN D 1 220 ? 222.256 -7.874 30.119 1.00 29.92 221 ASN D C 1
ATOM 9139 O O . ASN D 1 220 ? 221.432 -8.046 31.019 1.00 30.23 221 ASN D O 1
ATOM 9144 N N . SER D 1 221 ? 222.970 -8.876 29.612 1.00 31.89 222 SER D N 1
ATOM 9145 C CA . SER D 1 221 ? 222.765 -10.248 30.084 1.00 32.95 222 SER D CA 1
ATOM 9146 C C . SER D 1 221 ? 222.976 -10.458 31.581 1.00 33.48 222 SER D C 1
ATOM 9147 O O . SER D 1 221 ? 222.363 -11.342 32.170 1.00 35.73 222 SER D O 1
ATOM 9150 N N . THR D 1 222 ? 223.834 -9.661 32.207 1.00 33.37 223 THR D N 1
ATOM 9151 C CA . THR D 1 222 ? 224.038 -9.822 33.640 1.00 33.06 223 THR D CA 1
ATOM 9152 C C . THR D 1 222 ? 223.366 -8.706 34.446 1.00 32.95 223 THR D C 1
ATOM 9153 O O . THR D 1 222 ? 222.746 -8.974 35.475 1.00 34.23 223 THR D O 1
ATOM 9157 N N . SER D 1 223 ? 223.449 -7.472 33.958 1.00 30.71 224 SER D N 1
ATOM 9158 C CA . SER D 1 223 ? 222.854 -6.317 34.637 1.00 32.50 224 SER D CA 1
ATOM 9159 C C . SER D 1 223 ? 221.351 -6.149 34.404 1.00 31.43 224 SER D C 1
ATOM 9160 O O . SER D 1 223 ? 220.671 -5.461 35.170 1.00 32.69 224 SER D O 1
ATOM 9163 N N . GLY D 1 224 ? 220.834 -6.759 33.344 1.00 28.56 225 GLY D N 1
ATOM 9164 C CA . GLY D 1 224 ? 219.427 -6.591 33.039 1.00 26.53 225 GLY D CA 1
ATOM 9165 C C . GLY D 1 224 ? 219.263 -5.208 32.425 1.00 26.16 225 GLY D C 1
ATOM 9166 O O . GLY D 1 224 ? 220.127 -4.757 31.669 1.00 25.99 225 GLY D O 1
ATOM 9167 N N . ILE D 1 225 ? 218.186 -4.512 32.763 1.00 24.14 226 ILE D N 1
ATOM 9168 C CA . ILE D 1 225 ? 217.961 -3.183 32.205 1.00 25.43 226 ILE D CA 1
ATOM 9169 C C . ILE D 1 225 ? 218.685 -2.089 33.009 1.00 27.31 226 ILE D C 1
ATOM 9170 O O . ILE D 1 225 ? 218.741 -0.921 32.611 1.00 27.29 226 ILE D O 1
ATOM 9175 N N . ASN D 1 226 ? 219.255 -2.481 34.139 1.00 27.97 227 ASN D N 1
ATOM 9176 C CA . ASN D 1 226 ? 219.981 -1.531 34.973 1.00 29.98 227 ASN D CA 1
ATOM 9177 C C . ASN D 1 226 ? 221.459 -1.532 34.619 1.00 27.56 227 ASN D C 1
ATOM 9178 O O . ASN D 1 226 ? 222.297 -2.073 35.338 1.00 26.09 227 ASN D O 1
ATOM 9183 N N . ASN D 1 227 ? 221.758 -0.914 33.482 1.00 25.83 228 ASN D N 1
ATOM 9184 C CA . ASN D 1 227 ? 223.120 -0.823 32.987 1.00 23.62 228 ASN D CA 1
ATOM 9185 C C . ASN D 1 227 ? 223.381 0.561 32.404 1.00 23.45 228 ASN D C 1
ATOM 9186 O O . ASN D 1 227 ? 222.470 1.378 32.277 1.00 22.63 228 ASN D O 1
ATOM 9191 N N . THR D 1 228 ? 224.635 0.805 32.039 1.00 24.16 229 THR D N 1
ATOM 9192 C CA . THR D 1 228 ? 225.043 2.070 31.443 1.00 25.96 229 THR D CA 1
ATOM 9193 C C . THR D 1 228 ? 225.745 1.794 30.111 1.00 26.25 229 THR D C 1
ATOM 9194 O O . THR D 1 228 ? 226.638 2.535 29.701 1.00 24.48 229 THR D O 1
ATOM 9198 N N . ASP D 1 229 ? 225.318 0.727 29.439 1.00 26.47 230 ASP D N 1
ATOM 9199 C CA . ASP D 1 229 ? 225.893 0.319 28.161 1.00 26.66 230 ASP D CA 1
ATOM 9200 C C . ASP D 1 229 ? 225.712 1.303 26.999 1.00 25.96 230 ASP D C 1
ATOM 9201 O O . ASP D 1 229 ? 226.638 1.524 26.224 1.00 26.80 230 ASP D O 1
ATOM 9206 N N . PRO D 1 230 ? 224.521 1.903 26.850 1.00 27.63 231 PRO D N 1
ATOM 9207 C CA . PRO D 1 230 ? 224.414 2.832 25.717 1.00 29.77 231 PRO D CA 1
ATOM 9208 C C . PRO D 1 230 ? 225.117 4.176 25.925 1.00 30.79 231 PRO D C 1
ATOM 9209 O O . PRO D 1 230 ? 224.907 4.856 26.928 1.00 30.56 231 PRO D O 1
ATOM 9213 N N . THR D 1 231 ? 225.944 4.560 24.959 1.00 30.99 232 THR D N 1
ATOM 9214 C CA . THR D 1 231 ? 226.688 5.808 25.052 1.00 31.77 232 THR D CA 1
ATOM 9215 C C . THR D 1 231 ? 226.339 6.808 23.959 1.00 33.37 232 THR D C 1
ATOM 9216 O O . THR D 1 231 ? 226.685 7.983 24.053 1.00 33.33 232 THR D O 1
ATOM 9220 N N . GLU D 1 232 ? 225.642 6.352 22.924 1.00 32.99 233 GLU D N 1
ATOM 9221 C CA . GLU D 1 232 ? 225.270 7.251 21.839 1.00 32.32 233 GLU D CA 1
ATOM 9222 C C . GLU D 1 232 ? 224.119 6.723 20.986 1.00 30.84 233 GLU D C 1
ATOM 9223 O O . GLU D 1 232 ? 224.028 5.531 20.720 1.00 30.47 233 GLU D O 1
ATOM 9229 N N . TYR D 1 233 ? 223.241 7.634 20.577 1.00 29.82 234 TYR D N 1
ATOM 9230 C CA . TYR D 1 233 ? 222.093 7.318 19.741 1.00 29.64 234 TYR D CA 1
ATOM 9231 C C . TYR D 1 233 ? 222.236 8.146 18.465 1.00 30.34 234 TYR D C 1
ATOM 9232 O O . TYR D 1 233 ? 222.643 9.309 18.513 1.00 30.82 234 TYR D O 1
ATOM 9241 N N . GLU D 1 234 ? 221.883 7.548 17.332 1.00 30.95 235 GLU D N 1
ATOM 9242 C CA . GLU D 1 234 ? 221.993 8.219 16.043 1.00 31.38 235 GLU D CA 1
ATOM 9243 C C . GLU D 1 234 ? 220.865 7.811 15.077 1.00 31.54 235 GLU D C 1
ATOM 9244 O O . GLU D 1 234 ? 220.596 6.622 14.895 1.00 31.66 235 GLU D O 1
ATOM 9250 N N . LEU D 1 235 ? 220.187 8.800 14.496 1.00 29.28 236 LEU D N 1
ATOM 9251 C CA . LEU D 1 235 ? 219.126 8.541 13.525 1.00 31.82 236 LEU D CA 1
ATOM 9252 C C . LEU D 1 235 ? 219.737 8.995 12.212 1.00 34.50 236 LEU D C 1
ATOM 9253 O O . LEU D 1 235 ? 220.067 10.176 12.045 1.00 36.01 236 LEU D O 1
ATOM 9258 N N . LYS D 1 236 ? 219.894 8.065 11.282 1.00 33.32 237 LYS D N 1
ATOM 9259 C CA . LYS D 1 236 ? 220.525 8.402 10.022 1.00 36.40 237 LYS D CA 1
ATOM 9260 C C . LYS D 1 236 ? 219.763 8.014 8.766 1.00 37.57 237 LYS D C 1
ATOM 9261 O O . LYS D 1 236 ? 219.254 6.896 8.649 1.00 36.17 237 LYS D O 1
ATOM 9267 N N . ILE D 1 237 ? 219.682 8.961 7.833 1.00 40.01 238 ILE D N 1
ATOM 9268 C CA . ILE D 1 237 ? 219.042 8.728 6.546 1.00 39.92 238 ILE D CA 1
ATOM 9269 C C . ILE D 1 237 ? 220.157 8.113 5.710 1.00 41.99 238 ILE D C 1
ATOM 9270 O O . ILE D 1 237 ? 221.163 8.770 5.429 1.00 42.40 238 ILE D O 1
ATOM 9275 N N . VAL D 1 238 ? 219.986 6.849 5.334 1.00 43.43 239 VAL D N 1
ATOM 9276 C CA . VAL D 1 238 ? 220.992 6.133 4.558 1.00 44.79 239 VAL D CA 1
ATOM 9277 C C . VAL D 1 238 ? 220.760 6.113 3.048 1.00 47.25 239 VAL D C 1
ATOM 9278 O O . VAL D 1 238 ? 221.636 5.683 2.293 1.00 48.02 239 VAL D O 1
ATOM 9282 N N . ARG D 1 239 ? 219.592 6.561 2.602 1.00 48.60 240 ARG D N 1
ATOM 9283 C CA . ARG D 1 239 ? 219.311 6.580 1.173 1.00 51.64 240 ARG D CA 1
ATOM 9284 C C . ARG D 1 239 ? 219.567 7.982 0.634 1.00 52.35 240 ARG D C 1
ATOM 9285 O O . ARG D 1 239 ? 219.174 8.977 1.249 1.00 53.72 240 ARG D O 1
ATOM 9293 N N . GLY D 1 240 ? 220.229 8.051 -0.518 1.00 53.25 241 GLY D N 1
ATOM 9294 C CA . GLY D 1 240 ? 220.568 9.334 -1.104 1.00 52.62 241 GLY D CA 1
ATOM 9295 C C . GLY D 1 240 ? 221.810 9.789 -0.365 1.00 53.60 241 GLY D C 1
ATOM 9296 O O . GLY D 1 240 ? 222.620 8.953 0.051 1.00 54.72 241 GLY D O 1
ATOM 9297 N N . VAL D 1 241 ? 221.982 11.094 -0.194 1.00 52.99 242 VAL D N 1
ATOM 9298 C CA . VAL D 1 241 ? 223.140 11.588 0.541 1.00 53.28 242 VAL D CA 1
ATOM 9299 C C . VAL D 1 241 ? 222.942 11.185 2.000 1.00 52.48 242 VAL D C 1
ATOM 9300 O O . VAL D 1 241 ? 221.952 11.569 2.627 1.00 52.35 242 VAL D O 1
ATOM 9304 N N . PRO D 1 242 ? 223.864 10.374 2.546 1.00 51.48 243 PRO D N 1
ATOM 9305 C CA . PRO D 1 242 ? 223.795 9.912 3.935 1.00 51.60 243 PRO D CA 1
ATOM 9306 C C . PRO D 1 242 ? 223.902 11.095 4.886 1.00 51.49 243 PRO D C 1
ATOM 9307 O O . PRO D 1 242 ? 224.967 11.704 5.010 1.00 52.11 243 PRO D O 1
ATOM 9311 N N . THR D 1 243 ? 222.802 11.416 5.559 1.00 49.86 244 THR D N 1
ATOM 9312 C CA . THR D 1 243 ? 222.794 12.543 6.480 1.00 48.22 244 THR D CA 1
ATOM 9313 C C . THR D 1 243 ? 222.144 12.239 7.831 1.00 46.43 244 THR D C 1
ATOM 9314 O O . THR D 1 243 ? 221.036 11.705 7.901 1.00 45.19 244 THR D O 1
ATOM 9318 N N . ASP D 1 244 ? 222.850 12.575 8.908 1.00 44.46 245 ASP D N 1
ATOM 9319 C CA . ASP D 1 244 ? 222.330 12.353 10.251 1.00 42.84 245 ASP D CA 1
ATOM 9320 C C . ASP D 1 244 ? 221.232 13.354 10.541 1.00 41.48 245 ASP D C 1
ATOM 9321 O O . ASP D 1 244 ? 221.333 14.519 10.163 1.00 42.43 245 ASP D O 1
ATOM 9326 N N . LYS D 1 245 ? 220.173 12.900 11.198 1.00 39.48 246 LYS D N 1
ATOM 9327 C CA . LYS D 1 245 ? 219.089 13.796 11.566 1.00 39.61 246 LYS D CA 1
ATOM 9328 C C . LYS D 1 245 ? 219.228 14.030 13.060 1.00 38.62 246 LYS D C 1
ATOM 9329 O O . LYS D 1 245 ? 218.733 15.012 13.610 1.00 39.37 246 LYS D O 1
ATOM 9335 N N . ILE D 1 246 ? 219.907 13.099 13.712 1.00 37.58 247 ILE D N 1
ATOM 9336 C CA . ILE D 1 246 ? 220.155 13.208 15.134 1.00 37.16 247 ILE D CA 1
ATOM 9337 C C . ILE D 1 246 ? 221.305 12.307 15.558 1.00 34.60 247 ILE D C 1
ATOM 9338 O O . ILE D 1 246 ? 221.353 11.127 15.229 1.00 33.68 247 ILE D O 1
ATOM 9343 N N . LYS D 1 247 ? 222.266 12.910 16.246 1.00 33.49 248 LYS D N 1
ATOM 9344 C CA . LYS D 1 247 ? 223.435 12.207 16.753 1.00 34.22 248 LYS D CA 1
ATOM 9345 C C . LYS D 1 247 ? 223.655 12.847 18.115 1.00 34.58 248 LYS D C 1
ATOM 9346 O O . LYS D 1 247 ? 224.053 14.009 18.207 1.00 36.09 248 LYS D O 1
ATOM 9352 N N . VAL D 1 248 ? 223.382 12.091 19.170 1.00 32.79 249 VAL D N 1
ATOM 9353 C CA . VAL D 1 248 ? 223.494 12.619 20.520 1.00 32.02 249 VAL D CA 1
ATOM 9354 C C . VAL D 1 248 ? 224.038 11.596 21.501 1.00 30.09 249 VAL D C 1
ATOM 9355 O O . VAL D 1 248 ? 223.801 10.400 21.353 1.00 29.95 249 VAL D O 1
ATOM 9359 N N . SER D 1 249 ? 224.777 12.065 22.504 1.00 29.03 250 SER D N 1
ATOM 9360 C CA . SER D 1 249 ? 225.313 11.164 23.515 1.00 26.34 250 SER D CA 1
ATOM 9361 C C . SER D 1 249 ? 224.120 10.703 24.345 1.00 24.12 250 SER D C 1
ATOM 9362 O O . SER D 1 249 ? 223.114 11.409 24.454 1.00 26.65 250 SER D O 1
ATOM 9365 N N . TRP D 1 250 ? 224.222 9.517 24.926 1.00 25.83 251 TRP D N 1
ATOM 9366 C CA . TRP D 1 250 ? 223.132 8.999 25.737 1.00 24.74 251 TRP D CA 1
ATOM 9367 C C . TRP D 1 250 ? 222.900 9.977 26.893 1.00 25.74 251 TRP D C 1
ATOM 9368 O O . TRP D 1 250 ? 221.762 10.245 27.280 1.00 24.53 251 TRP D O 1
ATOM 9379 N N . ALA D 1 251 ? 223.990 10.529 27.421 1.00 26.86 252 ALA D N 1
ATOM 9380 C CA . ALA D 1 251 ? 223.901 11.491 28.517 1.00 27.41 252 ALA D CA 1
ATOM 9381 C C . ALA D 1 251 ? 223.061 12.675 28.081 1.00 26.26 252 ALA D C 1
ATOM 9382 O O . ALA D 1 251 ? 222.121 13.068 28.765 1.00 27.09 252 ALA D O 1
ATOM 9384 N N . ALA D 1 252 ? 223.399 13.242 26.930 1.00 28.38 253 ALA D N 1
ATOM 9385 C CA . ALA D 1 252 ? 222.663 14.384 26.412 1.00 27.99 253 ALA D CA 1
ATOM 9386 C C . ALA D 1 252 ? 221.199 14.019 26.150 1.00 29.14 253 ALA D C 1
ATOM 9387 O O . ALA D 1 252 ? 220.297 14.832 26.375 1.00 29.92 253 ALA D O 1
ATOM 9389 N N . LEU D 1 253 ? 220.956 12.800 25.675 1.00 27.18 254 LEU D N 1
ATOM 9390 C CA . LEU D 1 253 ? 219.586 12.380 25.395 1.00 25.78 254 LEU D CA 1
ATOM 9391 C C . LEU D 1 253 ? 218.787 12.309 26.693 1.00 25.32 254 LEU D C 1
ATOM 9392 O O . LEU D 1 253 ? 217.689 12.862 26.795 1.00 26.44 254 LEU D O 1
ATOM 9397 N N . GLN D 1 254 ? 219.345 11.645 27.694 1.00 25.55 255 GLN D N 1
ATOM 9398 C CA . GLN D 1 254 ? 218.667 11.527 28.975 1.00 27.35 255 GLN D CA 1
ATOM 9399 C C . GLN D 1 254 ? 218.414 12.900 29.610 1.00 28.37 255 GLN D C 1
ATOM 9400 O O . GLN D 1 254 ? 217.380 13.112 30.249 1.00 29.41 255 GLN D O 1
ATOM 9406 N N . ALA D 1 255 ? 219.342 13.838 29.421 1.00 29.26 256 ALA D N 1
ATOM 9407 C CA . ALA D 1 255 ? 219.173 15.187 29.974 1.00 29.88 256 ALA D CA 1
ATOM 9408 C C . ALA D 1 255 ? 217.974 15.842 29.301 1.00 31.02 256 ALA D C 1
ATOM 9409 O O . ALA D 1 255 ? 217.165 16.507 29.948 1.00 31.87 256 ALA D O 1
ATOM 9411 N N . GLU D 1 256 ? 217.857 15.643 27.993 1.00 32.78 257 GLU D N 1
ATOM 9412 C CA . GLU D 1 256 ? 216.737 16.193 27.239 1.00 32.92 257 GLU D CA 1
ATOM 9413 C C . GLU D 1 256 ? 215.436 15.577 27.775 1.00 31.19 257 GLU D C 1
ATOM 9414 O O . GLU D 1 256 ? 214.440 16.279 27.944 1.00 29.07 257 GLU D O 1
ATOM 9420 N N . ASN D 1 257 ? 215.455 14.273 28.058 1.00 29.14 258 ASN D N 1
ATOM 9421 C CA . ASN D 1 257 ? 214.272 13.592 28.603 1.00 28.85 258 ASN D CA 1
ATOM 9422 C C . ASN D 1 257 ? 213.902 14.218 29.945 1.00 29.54 258 ASN D C 1
ATOM 9423 O O . ASN D 1 257 ? 212.730 14.457 30.242 1.00 28.48 258 ASN D O 1
ATOM 9428 N N . GLN D 1 258 ? 214.922 14.456 30.760 1.00 31.19 259 GLN D N 1
ATOM 9429 C CA . GLN D 1 258 ? 214.745 15.055 32.077 1.00 33.83 259 GLN D CA 1
ATOM 9430 C C . GLN D 1 258 ? 213.940 16.347 31.976 1.00 34.26 259 GLN D C 1
ATOM 9431 O O . GLN D 1 258 ? 212.952 16.537 32.684 1.00 35.32 259 GLN D O 1
ATOM 9437 N N . ALA D 1 259 ? 214.359 17.231 31.080 1.00 34.69 260 ALA D N 1
ATOM 9438 C CA . ALA D 1 259 ? 213.682 18.510 30.904 1.00 35.53 260 ALA D CA 1
ATOM 9439 C C . ALA D 1 259 ? 212.286 18.355 30.319 1.00 35.80 260 ALA D C 1
ATOM 9440 O O . ALA D 1 259 ? 211.344 19.017 30.751 1.00 37.22 260 ALA D O 1
ATOM 9442 N N . GLU D 1 260 ? 212.154 17.472 29.339 1.00 35.70 261 GLU D N 1
ATOM 9443 C CA . GLU D 1 260 ? 210.873 17.244 28.691 1.00 35.13 261 GLU D CA 1
ATOM 9444 C C . GLU D 1 260 ? 209.848 16.561 29.591 1.00 34.07 261 GLU D C 1
ATOM 9445 O O . GLU D 1 260 ? 208.703 17.006 29.684 1.00 33.18 261 GLU D O 1
ATOM 9451 N N . TYR D 1 261 ? 210.256 15.491 30.266 1.00 31.64 262 TYR D N 1
ATOM 9452 C CA . TYR D 1 261 ? 209.326 14.751 31.111 1.00 30.65 262 TYR D CA 1
ATOM 9453 C C . TYR D 1 261 ? 209.356 15.084 32.600 1.00 30.35 262 TYR D C 1
ATOM 9454 O O . TYR D 1 261 ? 208.539 14.572 33.371 1.00 31.59 262 TYR D O 1
ATOM 9463 N N . GLN D 1 262 ? 210.286 15.944 33.006 1.00 29.66 263 GLN D N 1
ATOM 9464 C CA . GLN D 1 262 ? 210.380 16.350 34.405 1.00 29.28 263 GLN D CA 1
ATOM 9465 C C . GLN D 1 262 ? 210.531 15.160 35.359 1.00 29.00 263 GLN D C 1
ATOM 9466 O O . GLN D 1 262 ? 209.830 15.057 36.368 1.00 30.33 263 GLN D O 1
ATOM 9472 N N . VAL D 1 263 ? 211.453 14.264 35.023 1.00 27.73 264 VAL D N 1
ATOM 9473 C CA . VAL D 1 263 ? 211.730 13.086 35.836 1.00 27.25 264 VAL D CA 1
ATOM 9474 C C . VAL D 1 263 ? 213.066 12.523 35.390 1.00 26.70 264 VAL D C 1
ATOM 9475 O O . VAL D 1 263 ? 213.464 12.700 34.244 1.00 26.50 264 VAL D O 1
ATOM 9479 N N . ALA D 1 264 ? 213.767 11.862 36.303 1.00 27.30 265 ALA D N 1
ATOM 9480 C CA . ALA D 1 264 ? 215.053 11.262 35.982 1.00 27.14 265 ALA D CA 1
ATOM 9481 C C . ALA D 1 264 ? 214.834 10.024 35.098 1.00 27.53 265 ALA D C 1
ATOM 9482 O O . ALA D 1 264 ? 213.727 9.486 35.028 1.00 26.10 265 ALA D O 1
ATOM 9484 N N . PRO D 1 265 ? 215.888 9.564 34.406 1.00 28.65 266 PRO D N 1
ATOM 9485 C CA . PRO D 1 265 ? 215.786 8.387 33.532 1.00 27.59 266 PRO D CA 1
ATOM 9486 C C . PRO D 1 265 ? 215.281 7.164 34.292 1.00 27.17 266 PRO D C 1
ATOM 9487 O O . PRO D 1 265 ? 215.597 6.987 35.470 1.00 26.44 266 PRO D O 1
ATOM 9491 N N . TYR D 1 266 ? 214.488 6.336 33.622 1.00 23.67 267 TYR D N 1
ATOM 9492 C CA . TYR D 1 266 ? 213.957 5.123 34.234 1.00 24.72 267 TYR D CA 1
ATOM 9493 C C . TYR D 1 266 ? 215.136 4.287 34.727 1.00 23.20 267 TYR D C 1
ATOM 9494 O O . TYR D 1 266 ? 215.105 3.719 35.811 1.00 24.24 267 TYR D O 1
ATOM 9503 N N . SER D 1 267 ? 216.175 4.207 33.909 1.00 24.01 268 SER D N 1
ATOM 9504 C CA . SER D 1 267 ? 217.391 3.491 34.281 1.00 25.37 268 SER D CA 1
ATOM 9505 C C . SER D 1 267 ? 218.493 4.072 33.400 1.00 24.72 268 SER D C 1
ATOM 9506 O O . SER D 1 267 ? 218.242 4.984 32.622 1.00 27.41 268 SER D O 1
ATOM 9509 N N . GLY D 1 268 ? 219.705 3.557 33.518 1.00 24.79 269 GLY D N 1
ATOM 9510 C CA . GLY D 1 268 ? 220.779 4.077 32.695 1.00 25.76 269 GLY D CA 1
ATOM 9511 C C . GLY D 1 268 ? 220.680 3.605 31.255 1.00 26.44 269 GLY D C 1
ATOM 9512 O O . GLY D 1 268 ? 221.386 4.111 30.379 1.00 27.66 269 GLY D O 1
ATOM 9513 N N . ALA D 1 269 ? 219.786 2.654 30.998 1.00 26.20 270 ALA D N 1
ATOM 9514 C CA . ALA D 1 269 ? 219.638 2.105 29.654 1.00 26.64 270 ALA D CA 1
ATOM 9515 C C . ALA D 1 269 ? 218.341 2.442 28.935 1.00 27.00 270 ALA D C 1
ATOM 9516 O O . ALA D 1 269 ? 218.001 1.777 27.964 1.00 27.38 270 ALA D O 1
ATOM 9518 N N . SER D 1 270 ? 217.617 3.461 29.389 1.00 26.15 271 SER D N 1
ATOM 9519 C CA . SER D 1 270 ? 216.364 3.836 28.728 1.00 26.29 271 SER D CA 1
ATOM 9520 C C . SER D 1 270 ? 216.375 5.297 28.304 1.00 26.32 271 SER D C 1
ATOM 9521 O O . SER D 1 270 ? 216.892 6.154 29.026 1.00 28.54 271 SER D O 1
ATOM 9524 N N . ALA D 1 271 ? 215.798 5.582 27.139 1.00 22.29 272 ALA D N 1
ATOM 9525 C CA . ALA D 1 271 ? 215.736 6.948 26.634 1.00 24.08 272 ALA D CA 1
ATOM 9526 C C . ALA D 1 271 ? 214.594 7.123 25.634 1.00 24.24 272 ALA D C 1
ATOM 9527 O O . ALA D 1 271 ? 214.198 6.185 24.946 1.00 22.26 272 ALA D O 1
ATOM 9529 N N . ILE D 1 272 ? 214.053 8.331 25.569 1.00 23.18 273 ILE D N 1
ATOM 9530 C CA . ILE D 1 272 ? 212.970 8.594 24.646 1.00 25.69 273 ILE D CA 1
ATOM 9531 C C . ILE D 1 272 ? 213.405 9.631 23.629 1.00 28.15 273 ILE D C 1
ATOM 9532 O O . ILE D 1 272 ? 213.985 10.655 23.979 1.00 30.61 273 ILE D O 1
ATOM 9537 N N . ILE D 1 273 ? 213.143 9.348 22.362 1.00 29.76 274 ILE D N 1
ATOM 9538 C CA . ILE D 1 273 ? 213.475 10.280 21.307 1.00 30.93 274 ILE D CA 1
ATOM 9539 C C . ILE D 1 273 ? 212.173 10.884 20.806 1.00 31.17 274 ILE D C 1
ATOM 9540 O O . ILE D 1 273 ? 211.339 10.174 20.244 1.00 32.45 274 ILE D O 1
ATOM 9545 N N . ASP D 1 274 ? 211.981 12.178 21.041 1.00 31.20 275 ASP D N 1
ATOM 9546 C CA . ASP D 1 274 ? 210.788 12.857 20.556 1.00 32.46 275 ASP D CA 1
ATOM 9547 C C . ASP D 1 274 ? 211.198 13.432 19.216 1.00 32.39 275 ASP D C 1
ATOM 9548 O O . ASP D 1 274 ? 211.941 14.413 19.150 1.00 32.56 275 ASP D O 1
ATOM 9553 N N . PHE D 1 275 ? 210.733 12.800 18.146 1.00 31.92 276 PHE D N 1
ATOM 9554 C CA . PHE D 1 275 ? 211.082 13.225 16.795 1.00 33.93 276 PHE D CA 1
ATOM 9555 C C . PHE D 1 275 ? 210.725 14.684 16.527 1.00 35.40 276 PHE D C 1
ATOM 9556 O O . PHE D 1 275 ? 211.341 15.337 15.690 1.00 37.60 276 PHE D O 1
ATOM 9564 N N . ARG D 1 276 ? 209.746 15.183 17.270 1.00 36.73 277 ARG D N 1
ATOM 9565 C CA . ARG D 1 276 ? 209.280 16.563 17.184 1.00 40.90 277 ARG D CA 1
ATOM 9566 C C . ARG D 1 276 ? 210.447 17.540 17.432 1.00 42.11 277 ARG D C 1
ATOM 9567 O O . ARG D 1 276 ? 210.524 18.607 16.822 1.00 42.00 277 ARG D O 1
ATOM 9575 N N . LYS D 1 277 ? 211.349 17.163 18.334 1.00 41.96 278 LYS D N 1
ATOM 9576 C CA . LYS D 1 277 ? 212.500 17.992 18.683 1.00 42.27 278 LYS D CA 1
ATOM 9577 C C . LYS D 1 277 ? 213.607 17.971 17.636 1.00 42.94 278 LYS D C 1
ATOM 9578 O O . LYS D 1 277 ? 214.601 18.679 17.777 1.00 44.26 278 LYS D O 1
ATOM 9584 N N . TYR D 1 278 ? 213.454 17.160 16.595 1.00 42.87 279 TYR D N 1
ATOM 9585 C CA . TYR D 1 278 ? 214.489 17.079 15.572 1.00 41.44 279 TYR D CA 1
ATOM 9586 C C . TYR D 1 278 ? 213.990 17.272 14.141 1.00 41.62 279 TYR D C 1
ATOM 9587 O O . TYR D 1 278 ? 214.781 17.328 13.201 1.00 40.43 279 TYR D O 1
ATOM 9596 N N . PHE D 1 279 ? 212.676 17.359 13.981 1.00 41.75 280 PHE D N 1
ATOM 9597 C CA . PHE D 1 279 ? 212.074 17.566 12.671 1.00 41.52 280 PHE D CA 1
ATOM 9598 C C . PHE D 1 279 ? 210.996 18.618 12.844 1.00 41.91 280 PHE D C 1
ATOM 9599 O O . PHE D 1 279 ? 210.723 19.050 13.963 1.00 40.22 280 PHE D O 1
ATOM 9607 N N . ASN D 1 280 ? 210.384 19.036 11.742 1.00 42.65 281 ASN D N 1
ATOM 9608 C CA . ASN D 1 280 ? 209.322 20.021 11.831 1.00 44.91 281 ASN D CA 1
ATOM 9609 C C . ASN D 1 280 ? 208.052 19.221 12.067 1.00 43.85 281 ASN D C 1
ATOM 9610 O O . ASN D 1 280 ? 207.317 18.918 11.130 1.00 45.16 281 ASN D O 1
ATOM 9615 N N . GLY D 1 281 ? 207.810 18.871 13.326 1.00 42.83 282 GLY D N 1
ATOM 9616 C CA . GLY D 1 281 ? 206.646 18.076 13.664 1.00 39.12 282 GLY D CA 1
ATOM 9617 C C . GLY D 1 281 ? 207.034 16.608 13.732 1.00 37.66 282 GLY D C 1
ATOM 9618 O O . GLY D 1 281 ? 208.223 16.277 13.791 1.00 37.12 282 GLY D O 1
ATOM 9619 N N . ASP D 1 282 ? 206.042 15.725 13.706 1.00 35.34 283 ASP D N 1
ATOM 9620 C CA . ASP D 1 282 ? 206.310 14.298 13.781 1.00 35.94 283 ASP D CA 1
ATOM 9621 C C . ASP D 1 282 ? 206.916 13.767 12.492 1.00 35.15 283 ASP D C 1
ATOM 9622 O O . ASP D 1 282 ? 206.668 14.305 11.416 1.00 38.64 283 ASP D O 1
ATOM 9627 N N . LEU D 1 283 ? 207.722 12.718 12.605 1.00 32.57 284 LEU D N 1
ATOM 9628 C CA . LEU D 1 283 ? 208.367 12.115 11.444 1.00 31.56 284 LEU D CA 1
ATOM 9629 C C . LEU D 1 283 ? 207.365 11.283 10.636 1.00 32.88 284 LEU D C 1
ATOM 9630 O O . LEU D 1 283 ? 207.142 10.105 10.928 1.00 30.82 284 LEU D O 1
ATOM 9635 N N . ASP D 1 284 ? 206.780 11.912 9.620 1.00 31.46 285 ASP D N 1
ATOM 9636 C CA . ASP D 1 284 ? 205.785 11.285 8.743 1.00 34.12 285 ASP D CA 1
ATOM 9637 C C . ASP D 1 284 ? 206.427 10.429 7.648 1.00 33.03 285 ASP D C 1
ATOM 9638 O O . ASP D 1 284 ? 206.922 10.963 6.661 1.00 33.01 285 ASP D O 1
ATOM 9643 N N . LEU D 1 285 ? 206.413 9.110 7.810 1.00 31.87 286 LEU D N 1
ATOM 9644 C CA . LEU D 1 285 ? 206.992 8.229 6.795 1.00 32.18 286 LEU D CA 1
ATOM 9645 C C . LEU D 1 285 ? 205.896 7.461 6.058 1.00 32.15 286 LEU D C 1
ATOM 9646 O O . LEU D 1 285 ? 206.139 6.397 5.488 1.00 32.82 286 LEU D O 1
ATOM 9651 N N . THR D 1 286 ? 204.690 8.014 6.069 1.00 32.12 287 THR D N 1
ATOM 9652 C CA . THR D 1 286 ? 203.551 7.383 5.424 1.00 33.24 287 THR D CA 1
ATOM 9653 C C . THR D 1 286 ? 203.870 6.869 4.023 1.00 34.65 287 THR D C 1
ATOM 9654 O O . THR D 1 286 ? 203.631 5.709 3.717 1.00 35.29 287 THR D O 1
ATOM 9658 N N . HIS D 1 287 ? 204.431 7.723 3.179 1.00 35.11 288 HIS D N 1
ATOM 9659 C CA . HIS D 1 287 ? 204.760 7.316 1.820 1.00 37.61 288 HIS D CA 1
ATOM 9660 C C . HIS D 1 287 ? 206.258 7.341 1.546 1.00 38.57 288 HIS D C 1
ATOM 9661 O O . HIS D 1 287 ? 206.692 7.642 0.433 1.00 41.10 288 HIS D O 1
ATOM 9668 N N . ALA D 1 288 ? 207.051 7.024 2.560 1.00 38.05 289 ALA D N 1
ATOM 9669 C CA . ALA D 1 288 ? 208.496 7.018 2.407 1.00 36.51 289 ALA D CA 1
ATOM 9670 C C . ALA D 1 288 ? 208.958 5.648 1.938 1.00 35.62 289 ALA D C 1
ATOM 9671 O O . ALA D 1 288 ? 208.232 4.670 2.064 1.00 35.66 289 ALA D O 1
ATOM 9673 N N . PRO D 1 289 ? 210.174 5.565 1.379 1.00 37.39 290 PRO D N 1
ATOM 9674 C CA . PRO D 1 289 ? 210.735 4.299 0.897 1.00 38.29 290 PRO D CA 1
ATOM 9675 C C . PRO D 1 289 ? 211.250 3.522 2.103 1.00 38.89 290 PRO D C 1
ATOM 9676 O O . PRO D 1 289 ? 211.750 4.115 3.056 1.00 38.49 290 PRO D O 1
ATOM 9680 N N . SER D 1 290 ? 211.143 2.201 2.062 1.00 39.24 291 SER D N 1
ATOM 9681 C CA . SER D 1 290 ? 211.611 1.387 3.170 1.00 39.48 291 SER D CA 1
ATOM 9682 C C . SER D 1 290 ? 213.132 1.456 3.302 1.00 38.78 291 SER D C 1
ATOM 9683 O O . SER D 1 290 ? 213.819 1.980 2.426 1.00 39.28 291 SER D O 1
ATOM 9686 N N . ASP D 1 291 ? 213.651 0.938 4.411 1.00 36.75 292 ASP D N 1
ATOM 9687 C CA . ASP D 1 291 ? 215.086 0.929 4.656 1.00 36.39 292 ASP D CA 1
ATOM 9688 C C . ASP D 1 291 ? 215.751 2.270 4.351 1.00 35.88 292 ASP D C 1
ATOM 9689 O O . ASP D 1 291 ? 216.861 2.299 3.825 1.00 37.32 292 ASP D O 1
ATOM 9694 N N . SER D 1 292 ? 215.084 3.373 4.676 1.00 35.91 293 SER D N 1
ATOM 9695 C CA . SER D 1 292 ? 215.641 4.699 4.403 1.00 38.48 293 SER D CA 1
ATOM 9696 C C . SER D 1 292 ? 216.218 5.407 5.625 1.00 38.66 293 SER D C 1
ATOM 9697 O O . SER D 1 292 ? 217.182 6.169 5.512 1.00 39.64 293 SER D O 1
ATOM 9700 N N . ILE D 1 293 ? 215.613 5.166 6.784 1.00 37.11 294 ILE D N 1
ATOM 9701 C CA . ILE D 1 293 ? 216.067 5.773 8.030 1.00 35.48 294 ILE D CA 1
ATOM 9702 C C . ILE D 1 293 ? 216.371 4.689 9.063 1.00 34.72 294 ILE D C 1
ATOM 9703 O O . ILE D 1 293 ? 215.522 3.842 9.358 1.00 33.16 294 ILE D O 1
ATOM 9708 N N . GLU D 1 294 ? 217.584 4.718 9.604 1.00 33.80 295 GLU D N 1
ATOM 9709 C CA . GLU D 1 294 ? 218.003 3.744 10.598 1.00 33.70 295 GLU D CA 1
ATOM 9710 C C . GLU D 1 294 ? 218.322 4.435 11.913 1.00 32.98 295 GLU D C 1
ATOM 9711 O O . GLU D 1 294 ? 218.639 5.627 11.948 1.00 32.78 295 GLU D O 1
ATOM 9717 N N . TYR D 1 295 ? 218.206 3.687 13.001 1.00 31.56 296 TYR D N 1
ATOM 9718 C CA . TYR D 1 295 ? 218.567 4.220 14.295 1.00 30.41 296 TYR D CA 1
ATOM 9719 C C . TYR D 1 295 ? 219.725 3.324 14.708 1.00 31.82 296 TYR D C 1
ATOM 9720 O O . TYR D 1 295 ? 219.661 2.102 14.575 1.00 33.06 296 TYR D O 1
ATOM 9729 N N . ASP D 1 296 ? 220.805 3.958 15.145 1.00 29.93 297 ASP D N 1
ATOM 9730 C CA . ASP D 1 296 ? 222.020 3.266 15.533 1.00 30.83 297 ASP D CA 1
ATOM 9731 C C . ASP D 1 296 ? 222.338 3.539 16.994 1.00 30.48 297 ASP D C 1
ATOM 9732 O O . ASP D 1 296 ? 221.976 4.588 17.539 1.00 32.59 297 ASP D O 1
ATOM 9737 N N . LEU D 1 297 ? 223.013 2.589 17.622 1.00 27.86 298 LEU D N 1
ATOM 9738 C CA . LEU D 1 297 ? 223.369 2.720 19.018 1.00 27.24 298 LEU D CA 1
ATOM 9739 C C . LEU D 1 297 ? 224.813 2.355 19.268 1.00 28.41 298 LEU D C 1
ATOM 9740 O O . LEU D 1 297 ? 225.374 1.491 18.589 1.00 28.40 298 LEU D O 1
ATOM 9745 N N . ALA D 1 298 ? 225.408 3.036 20.244 1.00 26.15 299 ALA D N 1
ATOM 9746 C CA . ALA D 1 298 ? 226.769 2.756 20.667 1.00 27.21 299 ALA D CA 1
ATOM 9747 C C . ALA D 1 298 ? 226.575 2.065 22.015 1.00 26.34 299 ALA D C 1
ATOM 9748 O O . ALA D 1 298 ? 225.985 2.638 22.933 1.00 27.93 299 ALA D O 1
ATOM 9750 N N . LEU D 1 299 ? 227.049 0.831 22.124 1.00 26.72 300 LEU D N 1
ATOM 9751 C CA . LEU D 1 299 ? 226.901 0.057 23.354 1.00 28.03 300 LEU D CA 1
ATOM 9752 C C . LEU D 1 299 ? 228.252 -0.456 23.824 1.00 29.03 300 LEU D C 1
ATOM 9753 O O . LEU D 1 299 ? 229.111 -0.800 23.011 1.00 32.39 300 LEU D O 1
ATOM 9758 N N . GLN D 1 300 ? 228.432 -0.527 25.139 1.00 31.24 301 GLN D N 1
ATOM 9759 C CA . GLN D 1 300 ? 229.692 -0.991 25.709 1.00 31.36 301 GLN D CA 1
ATOM 9760 C C . GLN D 1 300 ? 229.718 -2.504 25.860 1.00 32.65 301 GLN D C 1
ATOM 9761 O O . GLN D 1 300 ? 230.767 -3.094 26.110 1.00 34.39 301 GLN D O 1
ATOM 9767 N N . ASN D 1 301 ? 228.556 -3.128 25.711 1.00 32.79 302 ASN D N 1
ATOM 9768 C CA . ASN D 1 301 ? 228.431 -4.575 25.817 1.00 32.74 302 ASN D CA 1
ATOM 9769 C C . ASN D 1 301 ? 227.396 -5.067 24.818 1.00 32.67 302 ASN D C 1
ATOM 9770 O O . ASN D 1 301 ? 226.413 -4.370 24.540 1.00 32.61 302 ASN D O 1
ATOM 9775 N N . GLN D 1 302 ? 227.611 -6.260 24.276 1.00 31.51 303 GLN D N 1
ATOM 9776 C CA . GLN D 1 302 ? 226.647 -6.821 23.337 1.00 30.98 303 GLN D CA 1
ATOM 9777 C C . GLN D 1 302 ? 225.364 -7.051 24.124 1.00 30.32 303 GLN D C 1
ATOM 9778 O O . GLN D 1 302 ? 225.351 -7.818 25.084 1.00 29.80 303 GLN D O 1
ATOM 9784 N N . ASP D 1 303 ? 224.292 -6.377 23.713 1.00 27.40 304 ASP D N 1
ATOM 9785 C CA . ASP D 1 303 ? 223.005 -6.461 24.399 1.00 27.42 304 ASP D CA 1
ATOM 9786 C C . ASP D 1 303 ? 221.833 -6.614 23.423 1.00 27.32 304 ASP D C 1
ATOM 9787 O O . ASP D 1 303 ? 221.988 -6.498 22.202 1.00 29.12 304 ASP D O 1
ATOM 9792 N N . ASN D 1 304 ? 220.652 -6.851 23.982 1.00 26.60 305 ASN D N 1
ATOM 9793 C CA . ASN D 1 304 ? 219.440 -6.940 23.178 1.00 27.87 305 ASN D CA 1
ATOM 9794 C C . ASN D 1 304 ? 218.797 -5.558 23.285 1.00 27.71 305 ASN D C 1
ATOM 9795 O O . ASN D 1 304 ? 218.757 -4.967 24.372 1.00 27.33 305 ASN D O 1
ATOM 9800 N N . VAL D 1 305 ? 218.328 -5.034 22.159 1.00 26.04 306 VAL D N 1
ATOM 9801 C CA . VAL D 1 305 ? 217.709 -3.709 22.116 1.00 26.13 306 VAL D CA 1
ATOM 9802 C C . VAL D 1 305 ? 216.205 -3.766 21.850 1.00 26.35 306 VAL D C 1
ATOM 9803 O O . VAL D 1 305 ? 215.745 -4.533 21.008 1.00 27.05 306 VAL D O 1
ATOM 9807 N N . TYR D 1 306 ? 215.447 -2.950 22.576 1.00 26.46 307 TYR D N 1
ATOM 9808 C CA . TYR D 1 306 ? 214.001 -2.895 22.424 1.00 26.72 307 TYR D CA 1
ATOM 9809 C C . TYR D 1 306 ? 213.555 -1.488 22.094 1.00 28.14 307 TYR D C 1
ATOM 9810 O O . TYR D 1 306 ? 213.894 -0.533 22.794 1.00 30.12 307 TYR D O 1
ATOM 9819 N N . SER D 1 307 ? 212.807 -1.359 21.006 1.00 25.70 308 SER D N 1
ATOM 9820 C CA . SER D 1 307 ? 212.315 -0.059 20.592 1.00 25.41 308 SER D CA 1
ATOM 9821 C C . SER D 1 307 ? 210.800 -0.039 20.526 1.00 25.97 308 SER D C 1
ATOM 9822 O O . SER D 1 307 ? 210.191 -0.766 19.730 1.00 26.17 308 SER D O 1
ATOM 9825 N N . LEU D 1 308 ? 210.188 0.781 21.376 1.00 23.89 309 LEU D N 1
ATOM 9826 C CA . LEU D 1 308 ? 208.746 0.912 21.383 1.00 23.31 309 LEU D CA 1
ATOM 9827 C C . LEU D 1 308 ? 208.428 2.236 20.661 1.00 24.82 309 LEU D C 1
ATOM 9828 O O . LEU D 1 308 ? 208.788 3.327 21.119 1.00 23.31 309 LEU D O 1
ATOM 9833 N N . TYR D 1 309 ? 207.771 2.113 19.509 1.00 24.88 310 TYR D N 1
ATOM 9834 C CA . TYR D 1 309 ? 207.404 3.251 18.676 1.00 23.16 310 TYR D CA 1
ATOM 9835 C C . TYR D 1 309 ? 206.002 3.788 18.951 1.00 23.50 310 TYR D C 1
ATOM 9836 O O . TYR D 1 309 ? 205.007 3.064 18.818 1.00 24.74 310 TYR D O 1
ATOM 9845 N N . VAL D 1 310 ? 205.914 5.054 19.336 1.00 21.96 311 VAL D N 1
ATOM 9846 C CA . VAL D 1 310 ? 204.606 5.650 19.554 1.00 22.92 311 VAL D CA 1
ATOM 9847 C C . VAL D 1 310 ? 204.317 6.374 18.247 1.00 24.53 311 VAL D C 1
ATOM 9848 O O . VAL D 1 310 ? 204.752 7.501 18.033 1.00 23.29 311 VAL D O 1
ATOM 9852 N N . SER D 1 311 ? 203.611 5.683 17.359 1.00 25.41 312 SER D N 1
ATOM 9853 C CA . SER D 1 311 ? 203.263 6.220 16.054 1.00 25.50 312 SER D CA 1
ATOM 9854 C C . SER D 1 311 ? 201.759 6.178 15.819 1.00 26.61 312 SER D C 1
ATOM 9855 O O . SER D 1 311 ? 200.994 5.656 16.636 1.00 26.52 312 SER D O 1
ATOM 9858 N N . TYR D 1 312 ? 201.340 6.740 14.691 1.00 26.52 313 TYR D N 1
ATOM 9859 C CA . TYR D 1 312 ? 199.944 6.740 14.313 1.00 27.09 313 TYR D CA 1
ATOM 9860 C C . TYR D 1 312 ? 199.816 6.727 12.798 1.00 28.50 313 TYR D C 1
ATOM 9861 O O . TYR D 1 312 ? 200.788 6.941 12.075 1.00 28.87 313 TYR D O 1
ATOM 9870 N N . VAL D 1 313 ? 198.608 6.447 12.332 1.00 29.09 314 VAL D N 1
ATOM 9871 C CA . VAL D 1 313 ? 198.321 6.383 10.912 1.00 29.39 314 VAL D CA 1
ATOM 9872 C C . VAL D 1 313 ? 196.982 7.033 10.629 1.00 30.00 314 VAL D C 1
ATOM 9873 O O . VAL D 1 313 ? 196.045 6.919 11.417 1.00 31.00 314 VAL D O 1
ATOM 9877 N N . LEU D 1 314 ? 196.906 7.740 9.508 1.00 31.54 315 LEU D N 1
ATOM 9878 C CA . LEU D 1 314 ? 195.666 8.375 9.094 1.00 30.71 315 LEU D CA 1
ATOM 9879 C C . LEU D 1 314 ? 195.103 7.463 8.008 1.00 30.54 315 LEU D C 1
ATOM 9880 O O . LEU D 1 314 ? 195.631 7.421 6.902 1.00 32.11 315 LEU D O 1
ATOM 9885 N N . PRO D 1 315 ? 194.040 6.703 8.316 1.00 29.19 316 PRO D N 1
ATOM 9886 C CA . PRO D 1 315 ? 193.445 5.802 7.321 1.00 31.98 316 PRO D CA 1
ATOM 9887 C C . PRO D 1 315 ? 193.039 6.511 6.024 1.00 33.13 316 PRO D C 1
ATOM 9888 O O . PRO D 1 315 ? 193.010 5.904 4.956 1.00 34.95 316 PRO D O 1
ATOM 9892 N N . TYR D 1 316 ? 192.727 7.796 6.123 1.00 33.55 317 TYR D N 1
ATOM 9893 C CA . TYR D 1 316 ? 192.340 8.570 4.950 1.00 33.61 317 TYR D CA 1
ATOM 9894 C C . TYR D 1 316 ? 193.357 9.673 4.714 1.00 34.39 317 TYR D C 1
ATOM 9895 O O . TYR D 1 316 ? 193.008 10.804 4.393 1.00 35.62 317 TYR D O 1
ATOM 9904 N N . TYR D 1 317 ? 194.626 9.316 4.881 1.00 35.45 318 TYR D N 1
ATOM 9905 C CA . TYR D 1 317 ? 195.740 10.237 4.702 1.00 37.63 318 TYR D CA 1
ATOM 9906 C C . TYR D 1 317 ? 195.670 10.994 3.374 1.00 39.33 318 TYR D C 1
ATOM 9907 O O . TYR D 1 317 ? 195.597 12.221 3.349 1.00 37.58 318 TYR D O 1
ATOM 9916 N N . ASP D 1 318 ? 195.699 10.256 2.270 1.00 41.50 319 ASP D N 1
ATOM 9917 C CA . ASP D 1 318 ? 195.668 10.886 0.958 1.00 43.62 319 ASP D CA 1
ATOM 9918 C C . ASP D 1 318 ? 194.448 11.780 0.793 1.00 44.66 319 ASP D C 1
ATOM 9919 O O . ASP D 1 318 ? 194.569 12.946 0.402 1.00 45.35 319 ASP D O 1
ATOM 9924 N N . GLN D 1 319 ? 193.279 11.239 1.118 1.00 44.55 320 GLN D N 1
ATOM 9925 C CA . GLN D 1 319 ? 192.044 11.993 0.995 1.00 45.65 320 GLN D CA 1
ATOM 9926 C C . GLN D 1 319 ? 192.166 13.331 1.713 1.00 47.38 320 GLN D C 1
ATOM 9927 O O . GLN D 1 319 ? 191.542 14.313 1.321 1.00 48.93 320 GLN D O 1
ATOM 9933 N N . LEU D 1 320 ? 192.977 13.372 2.763 1.00 47.71 321 LEU D N 1
ATOM 9934 C CA . LEU D 1 320 ? 193.160 14.605 3.506 1.00 48.49 321 LEU D CA 1
ATOM 9935 C C . LEU D 1 320 ? 194.155 15.489 2.769 1.00 51.39 321 LEU D C 1
ATOM 9936 O O . LEU D 1 320 ? 195.219 15.830 3.281 1.00 51.54 321 LEU D O 1
ATOM 9941 N N . ALA D 1 321 ? 193.789 15.838 1.538 1.00 54.75 322 ALA D N 1
ATOM 9942 C CA . ALA D 1 321 ? 194.598 16.695 0.677 1.00 56.51 322 ALA D CA 1
ATOM 9943 C C . ALA D 1 321 ? 193.725 17.876 0.248 1.00 58.38 322 ALA D C 1
ATOM 9944 O O . ALA D 1 321 ? 193.982 18.534 -0.765 1.00 59.80 322 ALA D O 1
ATOM 9946 N N . ALA D 1 322 ? 192.678 18.126 1.029 1.00 58.58 323 ALA D N 1
ATOM 9947 C CA . ALA D 1 322 ? 191.763 19.223 0.763 1.00 58.71 323 ALA D CA 1
ATOM 9948 C C . ALA D 1 322 ? 192.481 20.519 1.099 1.00 59.02 323 ALA D C 1
ATOM 9949 O O . ALA D 1 322 ? 191.891 21.599 1.058 1.00 60.12 323 ALA D O 1
ATOM 9951 N N . LEU D 1 323 ? 193.762 20.401 1.435 1.00 59.40 324 LEU D N 1
ATOM 9952 C CA . LEU D 1 323 ? 194.574 21.558 1.786 1.00 60.36 324 LEU D CA 1
ATOM 9953 C C . LEU D 1 323 ? 194.830 22.441 0.563 1.00 61.01 324 LEU D C 1
ATOM 9954 O O . LEU D 1 323 ? 195.036 23.654 0.695 1.00 60.89 324 LEU D O 1
#

Sequence (1276 aa):
GEIYTETLQQTYAWTAGTNIPIKIPRNNFIRKIRVQLIGSISNSGTAAVTLPSAPFPYNLVQTFNLSYEGSKTLYSVSGTGLGILYYTTKGQNPAYPAPGTSVPASGSVNLNVWEFDLARFPATVQNIILSILTGQAPSGVSINASFYITITYERVTAQEILSEGGLGADGEPLATVLPKVIEIPTFNVPASSAPIHVAYLQPGQIYKRQLVYVINSTSGINNTDPTEYELKIVRGVPTDKIKVSWAALQAENQAEYQVAPYSGASAIIDFRKYFNGDLDLTHAPSDSIEYDLALQNQDNVYSLYVSYVLPYYDQLAALGEIYTETLQQTYAWTAGTNIPIKIPRNNFIRKIRVQLIGSISNSGTAAVTLPSAPFPYNLVQTFNLSYEGSKTLYSVSGTGLGILYYTTKGQNPAYPAPGTSVPASGSVNLNVWEFDLARFPATVQNIILSILTGQAPSGVSINASFYITITYERVTAQEILSEGGLGADGEPLATVLPKVIEIPTFNVPASSAPIHVAYLQPGQIYKRQLVYVINSTSGINNTDPTEYELKIVRGVPTDKIKVSWAALQAENQAEYQVAPYSGASAIIDFRKYFNGDLDLTHAPSDSIEYDLALQNQDNVYSLYVSYVLPYYDQLAALGEIYTETLQQTYAWTAGTNIPIKIPRNNFIRKIRVQLIGSISNSGTAAVTLPSAPFPYNLVQTFNLSYEGSKTLYSVSGTGLGILYYTTKGQNPAYPAPGTSVPASGSVNLNVWEFDLARFPATVQNIILSILTGQAPSGVSINASFYITITYERVTAQEILSEGGLGADGEPLATVLPKVIEIPTFNVPASSAPIHVAYLQPGQIYKRQLVYVINSTSGINNTDPTEYELKIVRGVPTDKIKVSWAALQAENQAEYQVAPYSGASAIIDFRKYFNGDLDLTHAPSDSIEYDLALQNQDNVYSLYVSYVLPYYDQLAALGEIYTETLQQTYAWTAGTNIPIKIPRNNFIRKIRVQLIGSISNSGTAAVTLPSAPFPYNLVQTFNLSYEGSKTLYSVSGTGLGILYYTTKGQNPAYPAPGTSVPASGSVNLNVWEFDLARFPATVQNIILSILTGQAPSGVSINASFYITITYERVTAQEILSEGGLGADGEPLATVLPKVIEIPTFNVPASSAPIHVAYLQPGQIYKRQLVYVINSTSGINNTDPTEYELKIVRGVPTDKIKVSWAALQAENQAEYQVAPYSGASAIIDFRKYFNGDLDLTHAPSDSIEYDLALQNQDNVYSLYVSYVLPYYDQLAAL

B-factor: mean 36.1, std 9.65, range [14.0, 80.34]

Nearest PDB structures (foldseek):
  2bbd-assembly4_D  TM=1.003E+00  e=1.390E-63  Sulfolobus turreted icosahedral virus 1
  3j31-assembly1_A  TM=9.935E-01  e=2.795E-55  Sulfolobus turreted icosahedral virus 1
  1gw8-assembly1_A-50  TM=7.843E-01  e=1.098E-14  Enterobacteria phage PRD1
  1gw7-assembly1_D  TM=7.852E-01  e=2.229E-14  Enterobacteria phage PRD1
  1cjd-assembly1_C  TM=7.930E-01  e=1.142E-13  Enterobacteria phage PRD1